Protein AF-0000000078826416 (afdb_homodimer)

Solvent-accessible surface area (backbone atoms only — not comparable to full-atom values): 45376 Å² total; per-residue (Å²): 99,64,45,67,59,82,75,78,82,63,90,60,84,78,54,69,76,57,50,43,6,49,28,15,26,34,30,44,54,58,13,36,46,73,47,30,37,36,33,43,29,44,60,73,56,52,58,42,40,50,48,20,26,50,75,63,65,48,56,74,89,70,60,48,72,44,69,59,45,44,47,83,73,31,71,75,80,41,51,65,62,47,48,53,50,47,51,51,50,46,41,70,70,65,63,34,64,35,29,37,39,34,31,23,41,63,30,53,74,66,59,59,56,56,60,59,50,42,62,69,42,40,85,78,44,83,28,48,66,43,60,40,83,32,27,42,87,63,38,38,23,46,46,13,32,36,53,42,52,48,64,47,52,80,58,37,38,89,51,90,60,61,40,78,58,21,25,26,37,33,35,53,70,77,59,44,46,80,32,45,67,36,33,52,48,50,51,52,52,54,35,48,74,71,65,29,42,75,54,26,47,49,40,55,76,20,43,65,64,35,48,27,52,40,36,24,22,52,29,32,37,56,67,40,41,53,39,45,62,67,43,40,52,47,39,26,72,75,53,66,22,46,70,46,74,73,75,52,59,48,30,23,20,65,64,32,24,44,52,44,42,46,53,50,12,65,75,71,70,41,47,68,63,35,52,50,49,42,50,53,41,50,48,50,50,51,55,46,35,64,72,64,39,67,56,50,44,74,71,33,48,72,36,28,26,30,39,46,33,44,36,44,58,40,50,15,44,51,54,31,40,34,72,74,33,39,27,37,67,47,35,38,37,23,46,40,68,42,66,69,32,51,52,42,43,45,51,50,33,48,76,68,70,48,62,30,35,31,32,58,52,47,39,50,64,52,49,51,47,59,57,66,76,43,92,50,53,32,37,40,17,17,37,65,53,34,52,52,33,49,73,73,66,32,70,34,43,28,63,74,22,50,60,55,85,61,63,70,66,66,75,51,32,53,43,32,55,67,5,33,41,49,52,47,28,53,39,50,36,37,51,46,60,56,63,53,62,90,62,74,66,61,65,76,81,94,100,65,45,67,59,82,75,77,82,61,91,63,87,79,50,70,76,58,53,43,5,50,29,15,28,34,26,40,55,55,12,36,46,74,47,31,37,38,33,42,30,43,62,73,56,53,59,43,38,52,49,18,25,50,74,64,67,48,55,75,89,71,60,49,69,43,69,60,45,44,48,82,70,33,69,80,57,56,48,66,58,49,48,52,50,47,52,52,51,46,41,70,70,64,64,34,64,33,30,37,37,34,31,23,41,65,32,54,72,68,60,60,58,56,60,60,50,42,64,70,43,40,85,78,42,85,28,47,66,43,63,39,82,30,26,43,88,63,37,38,23,46,46,13,33,35,54,41,51,48,64,48,52,82,58,35,40,90,53,89,61,59,41,78,58,21,25,24,38,36,35,62,66,73,58,48,46,81,32,44,66,34,30,50,48,50,51,52,52,52,35,47,75,69,67,30,45,74,56,26,47,48,38,54,76,21,43,65,64,34,49,27,52,40,36,24,19,50,29,32,38,58,68,44,42,53,42,48,62,67,41,41,51,49,40,25,72,74,55,67,22,46,68,46,74,74,76,49,59,50,30,24,19,67,66,33,24,44,51,46,42,48,53,50,12,65,75,72,70,40,48,67,64,35,53,52,51,41,52,53,40,52,50,49,51,50,55,46,36,65,74,65,40,67,58,50,44,76,70,32,49,72,36,28,26,32,40,47,32,46,35,45,59,39,50,17,44,50,54,32,40,34,72,72,34,40,28,37,66,48,33,40,36,23,46,39,68,44,66,69,33,52,52,40,42,45,50,51,32,48,74,68,71,48,63,30,35,31,32,57,52,49,39,50,67,53,48,51,47,61,56,67,76,44,91,50,51,31,37,41,18,18,36,64,52,34,53,52,32,50,74,75,67,32,68,33,43,27,62,72,23,50,60,55,84,62,62,70,68,66,78,52,32,53,43,32,52,66,5,34,40,50,52,47,28,52,39,49,37,36,49,48,60,54,62,52,62,90,63,73,66,62,63,74,80,93

Foldseek 3Di:
DAAADDDDPDPDPLQFPFAFLLLLLLLLVLLEPQEAEEELDAPVCVVSSVVSNVLLVNDPVRHLYHYLNDDPVCLPDHSLVSSLVRVAVSLVVSVGQAYEYEYEQSCVVSPPPQVVSLVVCVVVGRHRYQYFYRYRVQDTSQSSNQRNLQSLLVLAAQDPAADALEEEEEESTDFFFSQCVVQVVVVCVLSVVLVRHYQFYRGHNTYSVSSHHNLNYQAYEYLAPFHDPVSQVVSCVPSVHYYFPLLAAFFFALVSQLVSLCSSCVVRVRNPVSVVVSVVLVCVLVVVCVVPPVCQQVLAAAFEEEEEGALSVQLSVVCRCCPVNVYHDAEYEHLHDDPSSVNNSVVSCVVVVHHHHYYYNDGLVRLLCRLQVDDGQEYEDAVSSVVSCVVNPRQAYQHRTPPHPDDDDDRAACGGSSNNVVSSVSRVVRSCVSPVPPDPPCVVVD/DAAADDDDPDPDDQQFPFAFLLLLLLLLVLLEPQEAEEELDAPVCVVSSVVSNVLLPNDPVRHLYHYLNDDPVCLVPCSLVSSLVRVAVSLVPSVGQAYEYEYEQSCVVSPPDQVVSLVVCVVVGRHRYQYFYRYRVQDGSQSSNQRNLQSLLVLAAQDDAADALEEEEEESRDFFQSQCVVQVVVVCVLSVVLVRHYQFYSGHHTYSVSSHHNLNYQAYEYLAPFHDPVSQVVSCVRSVHYYFPLLAAFFFALVSQLVSLCSSCVVRVRNPVSVVVSVVLVCVLVVVCVVPPVCQLVLAAAFEEEEEGALSVQLSVVCRCCPVNVYHDAEYEHLHDDPSSVNNSVVSCVVVVHHHHYYYNDGLVRLLCRLQVDDGQEYEDAVSSVVSCVVNPRQAYQHRTPPHPDDDDDRAHCGGSSNNVVSSVSRVVRSCVSPVPPDPPCVVVD

InterPro domains:
  IPR000510 Nitrogenase/oxidoreductase, component 1 [PF00148] (20-429)
  IPR049939 Nitrogenase MoFe cofactor biosynthesis protein NifE-like [PTHR42956] (9-443)

Sequence (892 aa):
MYDELKFHNCEHSKDPVLGCALEGVASVIAGIEDVSIVIHSPQGCAATVANAYDLHEIDFTRRKVGCTRLFETDVIMGASEKLKQLIKDADNTFNTKTMFVVGTCAADIIGEDIEGICKSMQSEVKARLIPIVAGGFRGNSYDGQDIALNAIIPLIKKGEKKYKNSVNIISPQANLNPTWWEDLNWVIKTLNSLGINVQAVLPHNTSMEEIKNSASASANILLSHDAGYQFAKKMEKIHHIPLILSDIPLPIGTENTARWLRAIGIYFGVEDKVEQMIKEGEEKVIGLLRKRALMIIPRYRNCRIAISADATIGIGLVRMLFKELEMIPEVIMIKSGREEAKKVLNWELSTLGISPKVAFSVDGYQIKKGLSDFYIDTVIGSAWEKYMAEEIGIKVAFDVLNPTNRDIYVDRAYFGYDGMLNILEIMGNDWERAYRSKEISWAQYEMYDELKFHNCEHSKDPVLGCALEGVASVIAGIEDVSIVIHSPQGCAATVANAYDLHEIDFTRRKVGCTRLFETDVIMGASEKLKQLIKDADNTFNTKTMFVVGTCAADIIGEDIEGICKSMQSEVKARLIPIVAGGFRGNSYDGQDIALNAIIPLIKKGEKKYKNSVNIISPQANLNPTWWEDLNWVIKTLNSLGINVQAVLPHNTSMEEIKNSASASANILLSHDAGYQFAKKMEKIHHIPLILSDIPLPIGTENTARWLRAIGIYFGVEDKVEQMIKEGEEKVIGLLRKRALMIIPRYRNCRIAISADATIGIGLVRMLFKELEMIPEVIMIKSGREEAKKVLNWELSTLGISPKVAFSVDGYQIKKGLSDFYIDTVIGSAWEKYMAEEIGIKVAFDVLNPTNRDIYVDRAYFGYDGMLNILEIMGNDWERAYRSKEISWAQYE

Structure (mmCIF, N/CA/C/O backbone):
data_AF-0000000078826416-model_v1
#
loop_
_entity.id
_entity.type
_entity.pdbx_description
1 polymer VnfN
#
loop_
_atom_site.group_PDB
_atom_site.id
_atom_site.type_symbol
_atom_site.label_atom_id
_atom_site.label_alt_id
_atom_site.label_comp_id
_atom_site.label_asym_id
_atom_site.label_entity_id
_atom_site.label_seq_id
_atom_site.pdbx_PDB_ins_code
_atom_site.Cartn_x
_atom_site.Cartn_y
_atom_site.Cartn_z
_atom_site.occupancy
_atom_site.B_iso_or_equiv
_atom_site.auth_seq_id
_atom_site.auth_comp_id
_atom_site.auth_asym_id
_atom_site.auth_atom_id
_atom_site.pdbx_PDB_model_num
ATOM 1 N N . MET A 1 1 ? 7.105 14.578 33.562 1 49.22 1 MET A N 1
ATOM 2 C CA . MET A 1 1 ? 7.941 15.758 33.344 1 49.22 1 MET A CA 1
ATOM 3 C C . MET A 1 1 ? 9.086 15.453 32.375 1 49.22 1 MET A C 1
ATOM 5 O O . MET A 1 1 ? 9.766 14.43 32.531 1 49.22 1 MET A O 1
ATOM 9 N N . TYR A 1 2 ? 8.945 16 31.125 1 55.78 2 TYR A N 1
ATOM 10 C CA . TYR A 1 2 ? 10.086 15.773 30.25 1 55.78 2 TYR A CA 1
ATOM 11 C C . TYR A 1 2 ? 11.219 16.75 30.547 1 55.78 2 TYR A C 1
ATOM 13 O O . TYR A 1 2 ? 11.023 17.734 31.266 1 55.78 2 TYR A O 1
ATOM 21 N N . ASP A 1 3 ? 12.555 16.203 30.391 1 62.03 3 ASP A N 1
ATOM 22 C CA . ASP A 1 3 ? 13.734 17.047 30.484 1 62.03 3 ASP A CA 1
ATOM 23 C C . ASP A 1 3 ? 13.906 17.891 29.219 1 62.03 3 ASP A C 1
ATOM 25 O O . ASP A 1 3 ? 14.258 17.375 28.172 1 62.03 3 ASP A O 1
ATOM 29 N N . GLU A 1 4 ? 13.5 19.156 29.281 1 61.75 4 GLU A N 1
ATOM 30 C CA . GLU A 1 4 ? 13.578 20.047 28.109 1 61.75 4 GLU A CA 1
ATOM 31 C C . GLU A 1 4 ? 15.023 20.312 27.719 1 61.75 4 GLU A C 1
ATOM 33 O O . GLU A 1 4 ? 15.844 20.672 28.562 1 61.75 4 GLU A O 1
ATOM 38 N N . LEU A 1 5 ? 15.414 20.047 26.484 1 61.19 5 LEU A N 1
ATOM 39 C CA . LEU A 1 5 ? 16.75 20.328 25.969 1 61.19 5 LEU A CA 1
ATOM 40 C C . LEU A 1 5 ? 16.922 21.812 25.703 1 61.19 5 LEU A C 1
ATOM 42 O O . LEU A 1 5 ? 16.062 22.453 25.094 1 61.19 5 LEU A O 1
ATOM 46 N N . LYS A 1 6 ? 17.797 22.562 26.484 1 54.81 6 LYS A N 1
ATOM 47 C CA . LYS A 1 6 ? 18.109 23.969 26.266 1 54.81 6 LYS A CA 1
ATOM 48 C C . LYS A 1 6 ? 19.281 24.125 25.297 1 54.81 6 LYS A C 1
ATOM 50 O O . LYS A 1 6 ? 20.312 23.469 25.438 1 54.81 6 LYS A O 1
ATOM 55 N N . PHE A 1 7 ? 18.953 24.609 24.031 1 50.03 7 PHE A N 1
ATOM 56 C CA . PHE A 1 7 ? 20.031 24.875 23.078 1 50.03 7 PHE A CA 1
ATOM 57 C C . PHE A 1 7 ? 20.578 26.281 23.25 1 50.03 7 PHE A C 1
ATOM 59 O O . PHE A 1 7 ? 19.828 27.219 23.531 1 50.03 7 PHE A O 1
ATOM 66 N N . HIS A 1 8 ? 21.719 26.438 23.766 1 43.25 8 HIS A N 1
ATOM 67 C CA . HIS A 1 8 ? 22.312 27.766 23.859 1 43.25 8 HIS A CA 1
ATOM 68 C C . HIS A 1 8 ? 22.359 28.438 22.484 1 43.25 8 HIS A C 1
ATOM 70 O O . HIS A 1 8 ? 22.609 27.781 21.469 1 43.25 8 HIS A O 1
ATOM 76 N N . ASN A 1 9 ? 21.531 29.516 22.281 1 39.75 9 ASN A N 1
ATOM 77 C CA . ASN A 1 9 ? 21.359 30.328 21.078 1 39.75 9 ASN A CA 1
ATOM 78 C C . ASN A 1 9 ? 22.672 30.484 20.328 1 39.75 9 ASN A C 1
ATOM 80 O O . ASN A 1 9 ? 23.609 31.109 20.828 1 39.75 9 ASN A O 1
ATOM 84 N N . CYS A 1 10 ? 23.219 29.594 19.766 1 38.19 10 CYS A N 1
ATOM 85 C CA . CYS A 1 10 ? 24.359 29.984 18.953 1 38.19 10 CYS A CA 1
ATOM 86 C C . CYS A 1 10 ? 23.938 30.891 17.797 1 38.19 10 CYS A C 1
ATOM 88 O O . CYS A 1 10 ? 22.812 30.781 17.297 1 38.19 10 CYS A O 1
ATOM 90 N N . GLU A 1 11 ? 24.453 32.125 17.672 1 36.16 11 GLU A N 1
ATOM 91 C CA . GLU A 1 11 ? 24.406 33.062 16.562 1 36.16 11 GLU A CA 1
ATOM 92 C C . GLU A 1 11 ? 24.438 32.344 15.211 1 36.16 11 GLU A C 1
ATOM 94 O O . GLU A 1 11 ? 24.594 33 14.172 1 36.16 11 GLU A O 1
ATOM 99 N N . HIS A 1 12 ? 24.562 31.156 15.102 1 36.66 12 HIS A N 1
ATOM 100 C CA . HIS A 1 12 ? 24.719 30.562 13.781 1 36.66 12 HIS A CA 1
ATOM 101 C C . HIS A 1 12 ? 23.375 30.5 13.039 1 36.66 12 HIS A C 1
ATOM 103 O O . HIS A 1 12 ? 22.312 30.578 13.664 1 36.66 12 HIS A O 1
ATOM 109 N N . SER A 1 13 ? 23.422 30.391 11.586 1 38.88 13 SER A N 1
ATOM 110 C CA . SER A 1 13 ? 22.375 30.438 10.57 1 38.88 13 SER A CA 1
ATOM 111 C C . SER A 1 13 ? 21.219 29.5 10.922 1 38.88 13 SER A C 1
ATOM 113 O O . SER A 1 13 ? 21.438 28.344 11.258 1 38.88 13 SER A O 1
ATOM 115 N N . LYS A 1 14 ? 20.203 30.047 11.492 1 44.31 14 LYS A N 1
ATOM 116 C CA . LYS A 1 14 ? 18.922 29.391 11.695 1 44.31 14 LYS A CA 1
ATOM 117 C C . LYS A 1 14 ? 18.422 28.766 10.398 1 44.31 14 LYS A C 1
ATOM 119 O O . LYS A 1 14 ? 18 29.484 9.484 1 44.31 14 LYS A O 1
ATOM 124 N N . ASP A 1 15 ? 19.172 27.672 9.891 1 43.09 15 ASP A N 1
ATOM 125 C CA . ASP A 1 15 ? 18.594 27.031 8.719 1 43.09 15 ASP A CA 1
ATOM 126 C C . ASP A 1 15 ? 17.172 26.531 8.992 1 43.09 15 ASP A C 1
ATOM 128 O O . ASP A 1 15 ? 16.969 25.688 9.859 1 43.09 15 ASP A O 1
ATOM 132 N N . PRO A 1 16 ? 16.156 27.234 8.578 1 50.19 16 PRO A N 1
ATOM 133 C CA . PRO A 1 16 ? 14.758 26.938 8.906 1 50.19 16 PRO A CA 1
ATOM 134 C C . PRO A 1 16 ? 14.312 25.562 8.398 1 50.19 16 PRO A C 1
ATOM 136 O O . PRO A 1 16 ? 14.57 25.219 7.242 1 50.19 16 PRO A O 1
ATOM 139 N N . VAL A 1 17 ? 14.109 24.562 9.352 1 56.44 17 VAL A N 1
ATOM 140 C CA . VAL A 1 17 ? 13.5 23.281 9.039 1 56.44 17 VAL A CA 1
ATOM 141 C C . VAL A 1 17 ? 12.047 23.469 8.641 1 56.44 17 VAL A C 1
ATOM 143 O O . VAL A 1 17 ? 11.461 22.641 7.949 1 56.44 17 VAL A O 1
ATOM 146 N N . LEU A 1 18 ? 11.57 24.719 9.008 1 61.72 18 LEU A N 1
ATOM 147 C CA . LEU A 1 18 ? 10.18 24.984 8.68 1 61.72 18 LEU A CA 1
ATOM 148 C C . LEU A 1 18 ? 10.062 26.062 7.605 1 61.72 18 LEU A C 1
ATOM 150 O O . LEU A 1 18 ? 10.891 26.969 7.547 1 61.72 18 LEU A O 1
ATOM 154 N N . GLY A 1 19 ? 9.117 25.859 6.789 1 68.12 19 GLY A N 1
ATOM 155 C CA . GLY A 1 19 ? 8.828 26.859 5.777 1 68.12 19 GLY A CA 1
ATOM 156 C C . GLY A 1 19 ? 8.305 28.156 6.363 1 68.12 19 GLY A C 1
ATOM 157 O O . GLY A 1 19 ? 7.996 28.234 7.555 1 68.12 19 GLY A O 1
ATOM 158 N N . CYS A 1 20 ? 8.203 29.203 5.578 1 73.31 20 CYS A N 1
ATOM 159 C CA . CYS A 1 20 ? 7.77 30.516 6.012 1 73.31 20 CYS A CA 1
ATOM 160 C C . CYS A 1 20 ? 6.25 30.609 6.082 1 73.31 20 CYS A C 1
ATOM 162 O O . CYS A 1 20 ? 5.555 29.656 5.715 1 73.31 20 CYS A O 1
ATOM 164 N N . ALA A 1 21 ? 5.793 31.609 6.578 1 79.38 21 ALA A N 1
ATOM 165 C CA . ALA A 1 21 ? 4.359 31.812 6.773 1 79.38 21 ALA A CA 1
ATOM 166 C C . ALA A 1 21 ? 3.617 31.781 5.441 1 79.38 21 ALA A C 1
ATOM 168 O O . ALA A 1 21 ? 2.482 31.297 5.367 1 79.38 21 ALA A O 1
ATOM 169 N N . LEU A 1 22 ? 4.238 32.25 4.422 1 79.19 22 LEU A N 1
ATOM 170 C CA . LEU A 1 22 ? 3.623 32.25 3.1 1 79.19 22 LEU A CA 1
ATOM 171 C C . LEU A 1 22 ? 3.32 30.828 2.646 1 79.19 22 LEU A C 1
ATOM 173 O O . LEU A 1 22 ? 2.277 30.578 2.041 1 79.19 22 LEU A O 1
ATOM 177 N N . GLU A 1 23 ? 4.242 29.938 2.918 1 78.69 23 GLU A N 1
ATOM 178 C CA . GLU A 1 23 ? 4.035 28.547 2.555 1 78.69 23 GLU A CA 1
ATOM 179 C C . GLU A 1 23 ? 2.803 27.969 3.25 1 78.69 23 GLU A C 1
ATOM 181 O O . GLU A 1 23 ? 2.029 27.219 2.645 1 78.69 23 GLU A O 1
ATOM 186 N N . GLY A 1 24 ? 2.701 28.281 4.48 1 84.31 24 GLY A N 1
ATOM 187 C CA . GLY A 1 24 ? 1.538 27.844 5.234 1 84.31 24 GLY A CA 1
ATOM 188 C C . GLY A 1 24 ? 0.231 28.375 4.684 1 84.31 24 GLY A C 1
ATOM 189 O O . GLY A 1 24 ? -0.741 27.641 4.543 1 84.31 24 GLY A O 1
ATOM 190 N N . VAL A 1 25 ? 0.27 29.625 4.316 1 86.38 25 VAL A N 1
ATOM 191 C CA . VAL A 1 25 ? -0.916 30.266 3.762 1 86.38 25 VAL A CA 1
ATOM 192 C C . VAL A 1 25 ? -1.276 29.625 2.426 1 86.38 25 VAL A C 1
ATOM 194 O O . VAL A 1 25 ? -2.434 29.266 2.193 1 86.38 25 VAL A O 1
ATOM 197 N N . ALA A 1 26 ? -0.294 29.5 1.645 1 82.06 26 ALA A N 1
ATOM 198 C CA . ALA A 1 26 ? -0.501 28.938 0.316 1 82.06 26 ALA A CA 1
ATOM 199 C C . ALA A 1 26 ? -1.021 27.5 0.409 1 82.06 26 ALA A C 1
ATOM 201 O O . ALA A 1 26 ? -1.833 27.078 -0.415 1 82.06 26 ALA A O 1
ATOM 202 N N . SER A 1 27 ? -0.542 26.766 1.403 1 83.44 27 SER A N 1
ATOM 203 C CA . SER A 1 27 ? -0.961 25.375 1.56 1 83.44 27 SER A CA 1
ATOM 204 C C . SER A 1 27 ? -2.447 25.281 1.885 1 83.44 27 SER A C 1
ATOM 206 O O . SER A 1 27 ? -3.139 24.391 1.403 1 83.44 27 SER A O 1
ATOM 208 N N . VAL A 1 28 ? -2.908 26.156 2.672 1 87.75 28 VAL A N 1
ATOM 209 C CA . VAL A 1 28 ? -4.316 26.172 3.047 1 87.75 28 VAL A CA 1
ATOM 210 C C . VAL A 1 28 ? -5.168 26.562 1.846 1 87.75 28 VAL A C 1
ATOM 212 O O . VAL A 1 28 ? -6.172 25.922 1.541 1 87.75 28 VAL A O 1
ATOM 215 N N . ILE A 1 29 ? -4.762 27.562 1.146 1 86.31 29 ILE A N 1
ATOM 216 C CA . ILE A 1 29 ? -5.523 28.078 0.015 1 86.31 29 ILE A CA 1
ATOM 217 C C . ILE A 1 29 ? -5.559 27.047 -1.103 1 86.31 29 ILE A C 1
ATOM 219 O O . ILE A 1 29 ? -6.57 26.906 -1.793 1 86.31 29 ILE A O 1
ATOM 223 N N . ALA A 1 30 ? -4.453 26.359 -1.228 1 81.88 30 ALA A N 1
ATOM 224 C CA . ALA A 1 30 ? -4.355 25.328 -2.256 1 81.88 30 ALA A CA 1
ATOM 225 C C . ALA A 1 30 ? -5.402 24.234 -2.037 1 81.88 30 ALA A C 1
ATOM 227 O O . ALA A 1 30 ? -5.789 23.547 -2.979 1 81.88 30 ALA A O 1
ATOM 228 N N . GLY A 1 31 ? -5.848 24.109 -0.838 1 86 31 GLY A N 1
ATOM 229 C CA . GLY A 1 31 ? -6.824 23.078 -0.522 1 86 31 GLY A CA 1
ATOM 230 C C . GLY A 1 31 ? -8.25 23.5 -0.833 1 86 31 GLY A C 1
ATOM 231 O O . GLY A 1 31 ? -9.172 22.688 -0.754 1 86 31 GLY A O 1
ATOM 232 N N . ILE A 1 32 ? -8.406 24.703 -1.269 1 87.94 32 ILE A N 1
ATOM 233 C CA . ILE A 1 32 ? -9.734 25.219 -1.571 1 87.94 32 ILE A CA 1
ATOM 234 C C . ILE A 1 32 ? -9.961 25.219 -3.082 1 87.94 32 ILE A C 1
ATOM 236 O O . ILE A 1 32 ? -9.117 25.719 -3.838 1 87.94 32 ILE A O 1
ATOM 240 N N . GLU A 1 33 ? -11.109 24.656 -3.447 1 85.25 33 GLU A N 1
ATOM 241 C CA . GLU A 1 33 ? -11.398 24.531 -4.871 1 85.25 33 GLU A CA 1
ATOM 242 C C . GLU A 1 33 ? -11.844 25.859 -5.465 1 85.25 33 GLU A C 1
ATOM 244 O O . GLU A 1 33 ? -12.508 26.656 -4.793 1 85.25 33 GLU A O 1
ATOM 249 N N . ASP A 1 34 ? -11.43 26.078 -6.691 1 83.06 34 ASP A N 1
ATOM 250 C CA . ASP A 1 34 ? -11.938 27.125 -7.566 1 83.06 34 ASP A CA 1
ATOM 251 C C . ASP A 1 34 ? -11.664 28.5 -6.98 1 83.06 34 ASP A C 1
ATOM 253 O O . ASP A 1 34 ? -12.555 29.359 -6.922 1 83.06 34 ASP A O 1
ATOM 257 N N . VAL A 1 35 ? -10.516 28.672 -6.434 1 87.62 35 VAL A N 1
ATOM 258 C CA . VAL A 1 35 ? -10.086 29.984 -5.953 1 87.62 35 VAL A CA 1
ATOM 259 C C . VAL A 1 35 ? -8.766 30.375 -6.621 1 87.62 35 VAL A C 1
ATOM 261 O O . VAL A 1 35 ? -8.07 29.516 -7.188 1 87.62 35 VAL A O 1
ATOM 264 N N . SER A 1 36 ? -8.547 31.609 -6.676 1 87.94 36 SER A N 1
ATOM 265 C CA . SER A 1 36 ? -7.273 32.094 -7.184 1 87.94 36 SER A CA 1
ATOM 266 C C . SER A 1 36 ? -6.48 32.812 -6.094 1 87.94 36 SER A C 1
ATOM 268 O O . SER A 1 36 ? -7.051 33.25 -5.094 1 87.94 36 SER A O 1
ATOM 270 N N . ILE A 1 37 ? -5.199 32.781 -6.27 1 85.75 37 ILE A N 1
ATOM 271 C CA . ILE A 1 37 ? -4.32 33.406 -5.289 1 85.75 37 ILE A CA 1
ATOM 272 C C . ILE A 1 37 ? -3.418 34.438 -5.984 1 85.75 37 ILE A C 1
ATOM 274 O O . ILE A 1 37 ? -2.85 34.156 -7.039 1 85.75 37 ILE A O 1
ATOM 278 N N . VAL A 1 38 ? -3.404 35.656 -5.508 1 86.06 38 VAL A N 1
ATOM 279 C CA . VAL A 1 38 ? -2.467 36.688 -5.926 1 86.06 38 VAL A CA 1
ATOM 280 C C . VAL A 1 38 ? -1.494 37 -4.789 1 86.06 38 VAL A C 1
ATOM 282 O O . VAL A 1 38 ? -1.912 37.312 -3.674 1 86.06 38 VAL A O 1
ATOM 285 N N . ILE A 1 39 ? -0.265 36.875 -5.094 1 82.5 39 ILE A N 1
ATOM 286 C CA . ILE A 1 39 ? 0.759 37.062 -4.07 1 82.5 39 ILE A CA 1
ATOM 287 C C . ILE A 1 39 ? 1.559 38.344 -4.359 1 82.5 39 ILE A C 1
ATOM 289 O O . ILE A 1 39 ? 2.115 38.5 -5.449 1 82.5 39 ILE A O 1
ATOM 293 N N . HIS A 1 40 ? 1.517 39.125 -3.389 1 82 40 HIS A N 1
ATOM 294 C CA . HIS A 1 40 ? 2.318 40.344 -3.48 1 82 40 HIS A CA 1
ATOM 295 C C . HIS A 1 40 ? 3.723 40.094 -2.928 1 82 40 HIS A C 1
ATOM 297 O O . HIS A 1 40 ? 3.957 40.281 -1.73 1 82 40 HIS A O 1
ATOM 303 N N . SER A 1 41 ? 4.676 39.594 -3.779 1 71.5 41 SER A N 1
ATOM 304 C CA . SER A 1 41 ? 5.996 39.188 -3.311 1 71.5 41 SER A CA 1
ATOM 305 C C . SER A 1 41 ? 7.059 39.406 -4.379 1 71.5 41 SER A C 1
ATOM 307 O O . SER A 1 41 ? 6.73 39.594 -5.555 1 71.5 41 SER A O 1
ATOM 309 N N . PRO A 1 42 ? 8.305 39.312 -3.822 1 62.22 42 PRO A N 1
ATOM 310 C CA . PRO A 1 42 ? 9.383 39.219 -4.816 1 62.22 42 PRO A CA 1
ATOM 311 C C . PRO A 1 42 ? 9.391 37.906 -5.566 1 62.22 42 PRO A C 1
ATOM 313 O O . PRO A 1 42 ? 8.625 37 -5.223 1 62.22 42 PRO A O 1
ATOM 316 N N . GLN A 1 43 ? 10.078 37.656 -6.566 1 52 43 GLN A N 1
ATOM 317 C CA . GLN A 1 43 ? 10.125 36.5 -7.461 1 52 43 GLN A CA 1
ATOM 318 C C . GLN A 1 43 ? 10.375 35.219 -6.684 1 52 43 GLN A C 1
ATOM 320 O O . GLN A 1 43 ? 9.828 34.156 -7.012 1 52 43 GLN A O 1
ATOM 325 N N . GLY A 1 44 ? 11.117 35.188 -5.629 1 52.16 44 GLY A N 1
ATOM 326 C CA . GLY A 1 44 ? 11.531 34 -4.891 1 52.16 44 GLY A CA 1
ATOM 327 C C . GLY A 1 44 ? 10.375 33.344 -4.176 1 52.16 44 GLY A C 1
ATOM 328 O O . GLY A 1 44 ? 10.383 32.125 -4 1 52.16 44 GLY A O 1
ATOM 329 N N . CYS A 1 45 ? 9.422 34.031 -3.816 1 62 45 CYS A N 1
ATOM 330 C CA . CYS A 1 45 ? 8.336 33.5 -3.014 1 62 45 CYS A CA 1
ATOM 331 C C . CYS A 1 45 ? 7.426 32.594 -3.855 1 62 45 CYS A C 1
ATOM 333 O O . CYS A 1 45 ? 6.656 31.812 -3.316 1 62 45 CYS A O 1
ATOM 335 N N . ALA A 1 46 ? 7.57 32.656 -5.086 1 56.94 46 ALA A N 1
ATOM 336 C CA . ALA A 1 46 ? 6.762 31.859 -6 1 56.94 46 ALA A CA 1
ATOM 337 C C . ALA A 1 46 ? 7.051 30.375 -5.82 1 56.94 46 ALA A C 1
ATOM 339 O O . ALA A 1 46 ? 6.141 29.547 -5.898 1 56.94 46 ALA A O 1
ATOM 340 N N . ALA A 1 47 ? 8.25 30.094 -5.562 1 55.72 47 ALA A N 1
ATOM 341 C CA . ALA A 1 47 ? 8.641 28.688 -5.383 1 55.72 47 ALA A CA 1
ATOM 342 C C . ALA A 1 47 ? 7.984 28.094 -4.137 1 55.72 47 ALA A C 1
ATOM 344 O O . ALA A 1 47 ? 7.574 26.938 -4.141 1 55.72 47 ALA A O 1
ATOM 345 N N . THR A 1 48 ? 7.832 28.906 -3.203 1 60.75 48 THR A N 1
ATOM 346 C CA . THR A 1 48 ? 7.203 28.5 -1.954 1 60.75 48 THR A CA 1
ATOM 347 C C . THR A 1 48 ? 5.738 28.125 -2.182 1 60.75 48 THR A C 1
ATOM 349 O O . THR A 1 48 ? 5.258 27.125 -1.663 1 60.75 48 THR A O 1
ATOM 352 N N . VAL A 1 49 ? 5.176 28.891 -2.996 1 63.47 49 VAL A N 1
ATOM 353 C CA . VAL A 1 49 ? 3.766 28.656 -3.293 1 63.47 49 VAL A CA 1
ATOM 354 C C . VAL A 1 49 ? 3.611 27.375 -4.125 1 63.47 49 VAL A C 1
ATOM 356 O O . VAL A 1 49 ? 2.713 26.578 -3.873 1 63.47 49 VAL A O 1
ATOM 359 N N . ALA A 1 50 ? 4.551 27.25 -4.969 1 59.53 50 ALA A N 1
ATOM 360 C CA . ALA A 1 50 ? 4.523 26.047 -5.801 1 59.53 50 ALA A CA 1
ATOM 361 C C . ALA A 1 50 ? 4.652 24.781 -4.953 1 59.53 50 ALA A C 1
ATOM 363 O O . ALA A 1 50 ? 3.941 23.812 -5.172 1 59.53 50 ALA A O 1
ATOM 364 N N . ASN A 1 51 ? 5.426 24.906 -4.016 1 62.06 51 ASN A N 1
ATOM 365 C CA . ASN A 1 51 ? 5.633 23.781 -3.123 1 62.06 51 ASN A CA 1
ATOM 366 C C . ASN A 1 51 ? 4.367 23.453 -2.33 1 62.06 51 ASN A C 1
ATOM 368 O O . ASN A 1 51 ? 4.051 22.281 -2.119 1 62.06 51 ASN A O 1
ATOM 372 N N . ALA A 1 52 ? 3.775 24.469 -1.954 1 62.78 52 ALA A N 1
ATOM 373 C CA . ALA A 1 52 ? 2.533 24.281 -1.207 1 62.78 52 ALA A CA 1
ATOM 374 C C . ALA A 1 52 ? 1.488 23.562 -2.049 1 62.78 52 ALA A C 1
ATOM 376 O O . ALA A 1 52 ? 0.784 22.672 -1.551 1 62.78 52 ALA A O 1
ATOM 377 N N . TYR A 1 53 ? 1.518 23.922 -3.252 1 60.41 53 TYR A N 1
ATOM 378 C CA . TYR A 1 53 ? 0.556 23.281 -4.152 1 60.41 53 TYR A CA 1
ATOM 379 C C . TYR A 1 53 ? 0.941 21.844 -4.441 1 60.41 53 TYR A C 1
ATOM 381 O O . TYR A 1 53 ? 0.073 20.984 -4.59 1 60.41 53 TYR A O 1
ATOM 389 N N . ASP A 1 54 ? 2.217 21.656 -4.371 1 60.84 54 ASP A N 1
ATOM 390 C CA . ASP A 1 54 ? 2.703 20.297 -4.57 1 60.84 54 ASP A CA 1
ATOM 391 C C . ASP A 1 54 ? 2.316 19.391 -3.398 1 60.84 54 ASP A C 1
ATOM 393 O O . ASP A 1 54 ? 1.958 18.234 -3.594 1 60.84 54 ASP A O 1
ATOM 397 N N . LEU A 1 55 ? 2.34 20.047 -2.299 1 60.31 55 LEU A N 1
ATOM 398 C CA . LEU A 1 55 ? 1.981 19.312 -1.09 1 60.31 55 LEU A CA 1
ATOM 399 C C . LEU A 1 55 ? 0.518 18.875 -1.124 1 60.31 55 LEU A C 1
ATOM 401 O O . LEU A 1 55 ? 0.133 17.906 -0.469 1 60.31 55 LEU A O 1
ATOM 405 N N . HIS A 1 56 ? -0.174 19.625 -1.933 1 55.59 56 HIS A N 1
ATOM 406 C CA . HIS A 1 56 ? -1.585 19.281 -2.07 1 55.59 56 HIS A CA 1
ATOM 407 C C . HIS A 1 56 ? -1.836 18.484 -3.348 1 55.59 56 HIS A C 1
ATOM 409 O O . HIS A 1 56 ? -2.988 18.25 -3.713 1 55.59 56 HIS A O 1
ATOM 415 N N . GLU A 1 57 ? -0.699 18.156 -3.924 1 54.09 57 GLU A N 1
ATOM 416 C CA . GLU A 1 57 ? -0.708 17.359 -5.152 1 54.09 57 GLU A CA 1
ATOM 417 C C . GLU A 1 57 ? -1.594 18.016 -6.215 1 54.09 57 GLU A C 1
ATOM 419 O O . GLU A 1 57 ? -2.379 17.328 -6.875 1 54.09 57 GLU A O 1
ATOM 424 N N . ILE A 1 58 ? -1.644 19.266 -6.16 1 47.91 58 ILE A N 1
ATOM 425 C CA . ILE A 1 58 ? -2.395 19.984 -7.184 1 47.91 58 ILE A CA 1
ATOM 426 C C . ILE A 1 58 ? -1.576 20.062 -8.469 1 47.91 58 ILE A C 1
ATOM 428 O O . ILE A 1 58 ? -0.409 20.453 -8.453 1 47.91 58 ILE A O 1
ATOM 432 N N . ASP A 1 59 ? -2.203 19.516 -9.461 1 52 59 ASP A N 1
ATOM 433 C CA . ASP A 1 59 ? -1.594 19.562 -10.781 1 52 59 ASP A CA 1
ATOM 434 C C . ASP A 1 59 ? -1.228 21 -11.164 1 52 59 ASP A C 1
ATOM 436 O O . ASP A 1 59 ? -2.002 21.922 -10.93 1 52 59 ASP A O 1
ATOM 440 N N . PHE A 1 60 ? -0.044 21.141 -11.641 1 47.41 60 PHE A N 1
ATOM 441 C CA . PHE A 1 60 ? 0.473 22.469 -11.977 1 47.41 60 PHE A CA 1
ATOM 442 C C . PHE A 1 60 ? -0.459 23.172 -12.953 1 47.41 60 PHE A C 1
ATOM 444 O O . PHE A 1 60 ? -0.528 24.406 -12.969 1 47.41 60 PHE A O 1
ATOM 451 N N . THR A 1 61 ? -1.186 22.422 -13.727 1 47.53 61 THR A N 1
ATOM 452 C CA . THR A 1 61 ? -2.072 23.016 -14.727 1 47.53 61 THR A CA 1
ATOM 453 C C . THR A 1 61 ? -3.303 23.625 -14.062 1 47.53 61 THR A C 1
ATOM 455 O O . THR A 1 61 ? -4.008 24.438 -14.672 1 47.53 61 THR A O 1
ATOM 458 N N . ARG A 1 62 ? -3.422 23.375 -12.844 1 50.88 62 ARG A N 1
ATOM 459 C CA . ARG A 1 62 ? -4.629 23.844 -12.172 1 50.88 62 ARG A CA 1
ATOM 460 C C . ARG A 1 62 ? -4.309 24.938 -11.172 1 50.88 62 ARG A C 1
ATOM 462 O O . ARG A 1 62 ? -5.195 25.422 -10.453 1 50.88 62 ARG A O 1
ATOM 469 N N . ARG A 1 63 ? -3.045 25.281 -11.203 1 52.31 63 ARG A N 1
ATOM 470 C CA . ARG A 1 63 ? -2.631 26.312 -10.258 1 52.31 63 ARG A CA 1
ATOM 471 C C . ARG A 1 63 ? -3.031 27.688 -10.742 1 52.31 63 ARG A C 1
ATOM 473 O O . ARG A 1 63 ? -2.635 28.109 -11.836 1 52.31 63 ARG A O 1
ATOM 480 N N . LYS A 1 64 ? -3.914 28.391 -10.039 1 61.44 64 LYS A N 1
ATOM 481 C CA . LYS A 1 64 ? -4.328 29.75 -10.344 1 61.44 64 LYS A CA 1
ATOM 482 C C . LYS A 1 64 ? -3.627 30.75 -9.438 1 61.44 64 LYS A C 1
ATOM 484 O O . LYS A 1 64 ? -4.254 31.328 -8.547 1 61.44 64 LYS A O 1
ATOM 489 N N . VAL A 1 65 ? -2.312 30.703 -9.68 1 58.06 65 VAL A N 1
ATOM 490 C CA . VAL A 1 65 ? -1.477 31.516 -8.805 1 58.06 65 VAL A CA 1
ATOM 491 C C . VAL A 1 65 ? -0.904 32.688 -9.578 1 58.06 65 VAL A C 1
ATOM 493 O O . VAL A 1 65 ? -0.364 32.531 -10.672 1 58.06 65 VAL A O 1
ATOM 496 N N . GLY A 1 66 ? -1.186 33.875 -9.188 1 57.59 66 GLY A N 1
ATOM 497 C CA . GLY A 1 66 ? -0.53 35.094 -9.703 1 57.59 66 GLY A CA 1
ATOM 498 C C . GLY A 1 66 ? 0.457 35.688 -8.719 1 57.59 66 GLY A C 1
ATOM 499 O O . GLY A 1 66 ? 0.202 35.719 -7.516 1 57.59 66 GLY A O 1
ATOM 500 N N . CYS A 1 67 ? 1.675 36 -9.203 1 54.69 67 CYS A N 1
ATOM 501 C CA . CYS A 1 67 ? 2.684 36.656 -8.359 1 54.69 67 CYS A CA 1
ATOM 502 C C . CYS A 1 67 ? 3.127 37.969 -8.938 1 54.69 67 CYS A C 1
ATOM 504 O O . CYS A 1 67 ? 3.33 38.094 -10.148 1 54.69 67 CYS A O 1
ATOM 506 N N . THR A 1 68 ? 3.232 39.031 -8.07 1 52.06 68 THR A N 1
ATOM 507 C CA . THR A 1 68 ? 3.613 40.344 -8.539 1 52.06 68 THR A CA 1
ATOM 508 C C . THR A 1 68 ? 5.098 40.406 -8.898 1 52.06 68 THR A C 1
ATOM 510 O O . THR A 1 68 ? 5.547 41.312 -9.586 1 52.06 68 THR A O 1
ATOM 513 N N . ARG A 1 69 ? 5.84 39.406 -8.578 1 43.56 69 ARG A N 1
ATOM 514 C CA . ARG A 1 69 ? 7.273 39.375 -8.852 1 43.56 69 ARG A CA 1
ATOM 515 C C . ARG A 1 69 ? 7.914 40.75 -8.625 1 43.56 69 ARG A C 1
ATOM 517 O O . ARG A 1 69 ? 8.453 41.344 -9.555 1 43.56 69 ARG A O 1
ATOM 524 N N . LEU A 1 70 ? 7.809 41.156 -7.457 1 40.84 70 LEU A N 1
ATOM 525 C CA . LEU A 1 70 ? 8.305 42.5 -7.105 1 40.84 70 LEU A CA 1
ATOM 526 C C . LEU A 1 70 ? 9.82 42.562 -7.258 1 40.84 70 LEU A C 1
ATOM 528 O O . LEU A 1 70 ? 10.531 41.656 -6.859 1 40.84 70 LEU A O 1
ATOM 532 N N . PHE A 1 71 ? 10.289 43.406 -8.156 1 40.06 71 PHE A N 1
ATOM 533 C CA . PHE A 1 71 ? 11.703 43.75 -8.258 1 40.06 71 PHE A CA 1
ATOM 534 C C . PHE A 1 71 ? 12.055 44.906 -7.348 1 40.06 71 PHE A C 1
ATOM 536 O O . PHE A 1 71 ? 11.172 45.625 -6.867 1 40.06 71 PHE A O 1
ATOM 543 N N . GLU A 1 72 ? 13.391 44.969 -6.984 1 41.53 72 GLU A N 1
ATOM 544 C CA . GLU A 1 72 ? 13.93 46.031 -6.117 1 41.53 72 GLU A CA 1
ATOM 545 C C . GLU A 1 72 ? 13.312 47.375 -6.434 1 41.53 72 GLU A C 1
ATOM 547 O O . GLU A 1 72 ? 13 48.156 -5.523 1 41.53 72 GLU A O 1
ATOM 552 N N . THR A 1 73 ? 13.219 47.719 -7.586 1 40.12 73 THR A N 1
ATOM 553 C CA . THR A 1 73 ? 12.75 49.062 -7.98 1 40.12 73 THR A CA 1
ATOM 554 C C . THR A 1 73 ? 11.258 49.219 -7.691 1 40.12 73 THR A C 1
ATOM 556 O O . THR A 1 73 ? 10.773 50.312 -7.477 1 40.12 73 THR A O 1
ATOM 559 N N . ASP A 1 74 ? 10.531 48.219 -7.633 1 43.53 74 ASP A N 1
ATOM 560 C CA . ASP A 1 74 ? 9.094 48.25 -7.395 1 43.53 74 ASP A CA 1
ATOM 561 C C . ASP A 1 74 ? 8.789 48.531 -5.922 1 43.53 74 ASP A C 1
ATOM 563 O O . ASP A 1 74 ? 7.742 49.094 -5.594 1 43.53 74 ASP A O 1
ATOM 567 N N . VAL A 1 75 ? 9.648 48.188 -4.992 1 47.06 75 VAL A N 1
ATOM 568 C CA . VAL A 1 75 ? 9.523 48.375 -3.549 1 47.06 75 VAL A CA 1
ATOM 569 C C . VAL A 1 75 ? 9.422 49.844 -3.223 1 47.06 75 VAL A C 1
ATOM 571 O O . VAL A 1 75 ? 8.781 50.219 -2.242 1 47.06 75 VAL A O 1
ATOM 574 N N . ILE A 1 76 ? 9.883 50.875 -4.035 1 45.38 76 ILE A N 1
ATOM 575 C CA . ILE A 1 76 ? 9.914 52.312 -3.76 1 45.38 76 ILE A CA 1
ATOM 576 C C . ILE A 1 76 ? 8.633 52.969 -4.27 1 45.38 76 ILE A C 1
ATOM 578 O O . ILE A 1 76 ? 8.07 53.844 -3.609 1 45.38 76 ILE A O 1
ATOM 582 N N . MET A 1 77 ? 8.086 52.906 -5.379 1 46.78 77 MET A N 1
ATOM 583 C CA . MET A 1 77 ? 7.066 53.844 -5.855 1 46.78 77 MET A CA 1
ATOM 584 C C . MET A 1 77 ? 5.887 53.094 -6.461 1 46.78 77 MET A C 1
ATOM 586 O O . MET A 1 77 ? 4.77 53.594 -6.5 1 46.78 77 MET A O 1
ATOM 590 N N . GLY A 1 78 ? 5.887 51.781 -6.469 1 58.56 78 GLY A N 1
ATOM 591 C CA . GLY A 1 78 ? 4.941 51.281 -7.453 1 58.56 78 GLY A CA 1
ATOM 592 C C . GLY A 1 78 ? 4.406 49.906 -7.121 1 58.56 78 GLY A C 1
ATOM 593 O O . GLY A 1 78 ? 3.781 49.25 -7.961 1 58.56 78 GLY A O 1
ATOM 594 N N . ALA A 1 79 ? 4.398 49.781 -5.914 1 74.38 79 ALA A N 1
ATOM 595 C CA . ALA A 1 79 ? 4.035 48.406 -5.582 1 74.38 79 ALA A CA 1
ATOM 596 C C . ALA A 1 79 ? 2.52 48.219 -5.535 1 74.38 79 ALA A C 1
ATOM 598 O O . ALA A 1 79 ? 1.988 47.219 -5.996 1 74.38 79 ALA A O 1
ATOM 599 N N . SER A 1 80 ? 1.877 49.344 -5.172 1 84.19 80 SER A N 1
ATOM 600 C CA . SER A 1 80 ? 0.425 49.281 -5.051 1 84.19 80 SER A CA 1
ATOM 601 C C . SER A 1 80 ? -0.242 49.188 -6.418 1 84.19 80 SER A C 1
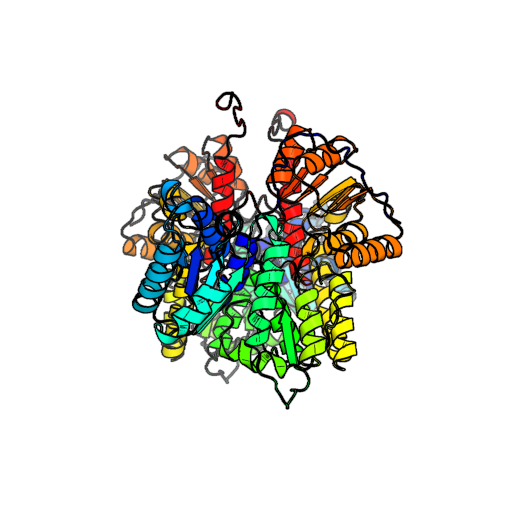ATOM 603 O O . SER A 1 80 ? -1.172 48.375 -6.598 1 84.19 80 SER A O 1
ATOM 605 N N . GLU A 1 81 ? 0.261 49.938 -7.285 1 85.56 81 GLU A N 1
ATOM 606 C CA . GLU A 1 81 ? -0.325 49.938 -8.625 1 85.56 81 GLU A CA 1
ATOM 607 C C . GLU A 1 81 ? -0.089 48.625 -9.32 1 85.56 81 GLU A C 1
ATOM 609 O O . GLU A 1 81 ? -0.942 48.125 -10.078 1 85.56 81 GLU A O 1
ATOM 614 N N . LYS A 1 82 ? 0.97 48.094 -9.047 1 83.44 82 LYS A N 1
ATOM 615 C CA . LYS A 1 82 ? 1.282 46.781 -9.625 1 83.44 82 LYS A CA 1
ATOM 616 C C . LYS A 1 82 ? 0.347 45.719 -9.086 1 83.44 82 LYS A C 1
ATOM 618 O O . LYS A 1 82 ? -0.08 44.812 -9.828 1 83.44 82 LYS A O 1
ATOM 623 N N . LEU A 1 83 ? 0.099 45.781 -7.824 1 87.75 83 LEU A N 1
ATOM 624 C CA . LEU A 1 83 ? -0.808 44.812 -7.207 1 87.75 83 LEU A CA 1
ATOM 625 C C . LEU A 1 83 ? -2.217 44.969 -7.773 1 87.75 83 LEU A C 1
ATOM 627 O O . LEU A 1 83 ? -2.873 43.969 -8.078 1 87.75 83 LEU A O 1
ATOM 631 N N . LYS A 1 84 ? -2.611 46.219 -7.906 1 91.31 84 LYS A N 1
ATOM 632 C CA . LYS A 1 84 ? -3.945 46.469 -8.445 1 91.31 84 LYS A CA 1
ATOM 633 C C . LYS A 1 84 ? -4.086 45.906 -9.859 1 91.31 84 LYS A C 1
ATOM 635 O O . LYS A 1 84 ? -5.094 45.281 -10.18 1 91.31 84 LYS A O 1
ATOM 640 N N . GLN A 1 85 ? -3.125 46.156 -10.609 1 89.06 85 GLN A N 1
ATOM 641 C CA . GLN A 1 85 ? -3.146 45.656 -11.984 1 89.06 85 GLN A CA 1
ATOM 642 C C . GLN A 1 85 ? -3.141 44.125 -12.008 1 89.06 85 GLN A C 1
ATOM 644 O O . GLN A 1 85 ? -3.844 43.5 -12.82 1 89.06 85 GLN A O 1
ATOM 649 N N . LEU A 1 86 ? -2.352 43.562 -11.164 1 86.56 86 LEU A N 1
ATOM 650 C CA . LEU A 1 86 ? -2.275 42.125 -11.102 1 86.56 86 LEU A CA 1
ATOM 651 C C . LEU A 1 86 ? -3.621 41.531 -10.703 1 86.56 86 LEU A C 1
ATOM 653 O O . LEU A 1 86 ? -4.016 40.469 -11.227 1 86.56 86 LEU A O 1
ATOM 657 N N . ILE A 1 87 ? -4.238 42.094 -9.789 1 91.12 87 ILE A N 1
ATOM 658 C CA . ILE A 1 87 ? -5.547 41.625 -9.336 1 91.12 87 ILE A CA 1
ATOM 659 C C . ILE A 1 87 ? -6.531 41.656 -10.5 1 91.12 87 ILE A C 1
ATOM 661 O O . ILE A 1 87 ? -7.266 40.688 -10.727 1 91.12 87 ILE A O 1
ATOM 665 N N . LYS A 1 88 ? -6.488 42.75 -11.234 1 92.5 88 LYS A N 1
ATOM 666 C CA . LYS A 1 88 ? -7.379 42.875 -12.383 1 92.5 88 LYS A CA 1
ATOM 667 C C . LYS A 1 88 ? -7.074 41.812 -13.438 1 92.5 88 LYS A C 1
ATOM 669 O O . LYS A 1 88 ? -7.984 41.188 -13.977 1 92.5 88 LYS A O 1
ATOM 674 N N . ASP A 1 89 ? -5.863 41.656 -13.711 1 89.69 89 ASP A N 1
ATOM 675 C CA . ASP A 1 89 ? -5.441 40.688 -14.703 1 89.69 89 ASP A CA 1
ATOM 676 C C . ASP A 1 89 ? -5.836 39.281 -14.281 1 89.69 89 ASP A C 1
ATOM 678 O O . ASP A 1 89 ? -6.301 38.469 -15.102 1 89.69 89 ASP A O 1
ATOM 682 N N . ALA A 1 90 ? -5.559 38.969 -13.031 1 88 90 ALA A N 1
ATOM 683 C CA . ALA A 1 90 ? -5.891 37.656 -12.5 1 88 90 ALA A CA 1
ATOM 684 C C . ALA A 1 90 ? -7.395 37.406 -12.555 1 88 90 ALA A C 1
ATOM 686 O O . ALA A 1 90 ? -7.836 36.312 -12.859 1 88 90 ALA A O 1
ATOM 687 N N . ASP A 1 91 ? -8.148 38.375 -12.211 1 91.56 91 ASP A N 1
ATOM 688 C CA . ASP A 1 91 ? -9.602 38.25 -12.258 1 91.56 91 ASP A CA 1
ATOM 689 C C . ASP A 1 91 ? -10.094 37.938 -13.664 1 91.56 91 ASP A C 1
ATOM 691 O O . ASP A 1 91 ? -10.969 37.094 -13.844 1 91.56 91 ASP A O 1
ATOM 695 N N . ASN A 1 92 ? -9.508 38.562 -14.625 1 89.5 92 ASN A N 1
ATOM 696 C CA . ASN A 1 92 ? -9.891 38.375 -16.016 1 89.5 92 ASN A CA 1
ATOM 697 C C . ASN A 1 92 ? -9.422 37.031 -16.547 1 89.5 92 ASN A C 1
ATOM 699 O O . ASN A 1 92 ? -10.102 36.406 -17.359 1 89.5 92 ASN A O 1
ATOM 703 N N . THR A 1 93 ? -8.352 36.625 -16.078 1 86.44 93 THR A N 1
ATOM 704 C CA . THR A 1 93 ? -7.727 35.438 -16.609 1 86.44 93 THR A CA 1
ATOM 705 C C . THR A 1 93 ? -8.312 34.188 -15.945 1 86.44 93 THR A C 1
ATOM 707 O O . THR A 1 93 ? -8.625 33.219 -16.625 1 86.44 93 THR A O 1
ATOM 710 N N . PHE A 1 94 ? -8.391 34.25 -14.625 1 86.19 94 PHE A N 1
ATOM 711 C CA . PHE A 1 94 ? -8.766 33.031 -13.883 1 86.19 94 PHE A CA 1
ATOM 712 C C . PHE A 1 94 ? -10.281 32.938 -13.75 1 86.19 94 PHE A C 1
ATOM 714 O O . PHE A 1 94 ? -10.836 31.844 -13.664 1 86.19 94 PHE A O 1
ATOM 721 N N . ASN A 1 95 ? -10.984 34.031 -13.609 1 87.81 95 ASN A N 1
ATOM 722 C CA . ASN A 1 95 ? -12.438 34.062 -13.523 1 87.81 95 ASN A CA 1
ATOM 723 C C . ASN A 1 95 ? -12.969 33.219 -12.375 1 87.81 95 ASN A C 1
ATOM 725 O O . ASN A 1 95 ? -13.891 32.438 -12.57 1 87.81 95 ASN A O 1
ATOM 729 N N . THR A 1 96 ? -12.281 33.219 -11.25 1 89.75 96 THR A N 1
ATOM 730 C CA . THR A 1 96 ? -12.758 32.531 -10.055 1 89.75 96 THR A CA 1
ATOM 731 C C . THR A 1 96 ? -13.695 33.406 -9.242 1 89.75 96 THR A C 1
ATOM 733 O O . THR A 1 96 ? -13.68 34.656 -9.383 1 89.75 96 THR A O 1
ATOM 736 N N . LYS A 1 97 ? -14.477 32.781 -8.438 1 88.31 97 LYS A N 1
ATOM 737 C CA . LYS A 1 97 ? -15.438 33.531 -7.633 1 88.31 97 LYS A CA 1
ATOM 738 C C . LYS A 1 97 ? -14.758 34.156 -6.422 1 88.31 97 LYS A C 1
ATOM 740 O O . LYS A 1 97 ? -15.266 35.156 -5.867 1 88.31 97 LYS A O 1
ATOM 745 N N . THR A 1 98 ? -13.711 33.594 -6.012 1 91.38 98 THR A N 1
ATOM 746 C CA . THR A 1 98 ? -12.977 34.094 -4.855 1 91.38 98 THR A CA 1
ATOM 747 C C . THR A 1 98 ? -11.484 34.188 -5.16 1 91.38 98 THR A C 1
ATOM 749 O O . THR A 1 98 ? -10.914 33.312 -5.812 1 91.38 98 THR A O 1
ATOM 752 N N . MET A 1 99 ? -10.859 35.312 -4.734 1 91.88 99 MET A N 1
ATOM 753 C CA . MET A 1 99 ? -9.43 35.531 -4.914 1 91.88 99 MET A CA 1
ATOM 754 C C . MET A 1 99 ? -8.766 35.938 -3.598 1 91.88 99 MET A C 1
ATOM 756 O O . MET A 1 99 ? -9.18 36.906 -2.951 1 91.88 99 MET A O 1
ATOM 760 N N . PHE A 1 100 ? -7.824 35.125 -3.238 1 90.5 100 PHE A N 1
ATOM 761 C CA . PHE A 1 100 ? -7.027 35.469 -2.066 1 90.5 100 PHE A CA 1
ATOM 762 C C . PHE A 1 100 ? -5.859 36.375 -2.453 1 90.5 100 PHE A C 1
ATOM 764 O O . PHE A 1 100 ? -5.105 36.062 -3.377 1 90.5 100 PHE A O 1
ATOM 771 N N . VAL A 1 101 ? -5.742 37.5 -1.779 1 90.62 101 VAL A N 1
ATOM 772 C CA . VAL A 1 101 ? -4.641 38.438 -2 1 90.62 101 VAL A CA 1
ATOM 773 C C . VAL A 1 101 ? -3.684 38.406 -0.812 1 90.62 101 VAL A C 1
ATOM 775 O O . VAL A 1 101 ? -4.008 38.875 0.273 1 90.62 101 VAL A O 1
ATOM 778 N N . VAL A 1 102 ? -2.521 37.875 -1.098 1 87.5 102 VAL A N 1
ATOM 779 C CA . VAL A 1 102 ? -1.611 37.562 0.001 1 87.5 102 VAL A CA 1
ATOM 780 C C . VAL A 1 102 ? -0.436 38.562 -0.015 1 87.5 102 VAL A C 1
ATOM 782 O O . VAL A 1 102 ? 0.267 38.656 -1.021 1 87.5 102 VAL A O 1
ATOM 785 N N . GLY A 1 103 ? -0.312 39.25 1.087 1 83.88 103 GLY A N 1
ATOM 786 C CA . GLY A 1 103 ? 0.855 40.094 1.269 1 83.88 103 GLY A CA 1
ATOM 787 C C . GLY A 1 103 ? 1.995 39.375 1.985 1 83.88 103 GLY A C 1
ATOM 788 O O . GLY A 1 103 ? 1.777 38.688 2.988 1 83.88 103 GLY A O 1
ATOM 789 N N . THR A 1 104 ? 3.188 39.531 1.426 1 78.94 104 THR A N 1
ATOM 790 C CA . THR A 1 104 ? 4.359 38.875 1.991 1 78.94 104 THR A CA 1
ATOM 791 C C . THR A 1 104 ? 5.152 39.844 2.867 1 78.94 104 THR A C 1
ATOM 793 O O . THR A 1 104 ? 4.691 40.938 3.152 1 78.94 104 THR A O 1
ATOM 796 N N . CYS A 1 105 ? 6.328 39.281 3.342 1 69.81 105 CYS A N 1
ATOM 797 C CA . CYS A 1 105 ? 7.223 40.062 4.18 1 69.81 105 CYS A CA 1
ATOM 798 C C . CYS A 1 105 ? 7.574 41.375 3.508 1 69.81 105 CYS A C 1
ATOM 800 O O . CYS A 1 105 ? 7.633 42.438 4.164 1 69.81 105 CYS A O 1
ATOM 802 N N . ALA A 1 106 ? 7.793 41.344 2.223 1 67.38 106 ALA A N 1
ATOM 803 C CA . ALA A 1 106 ? 8.172 42.531 1.483 1 67.38 106 ALA A CA 1
ATOM 804 C C . ALA A 1 106 ? 7.051 43.594 1.518 1 67.38 106 ALA A C 1
ATOM 806 O O . ALA A 1 106 ? 7.309 44.781 1.673 1 67.38 106 ALA A O 1
ATOM 807 N N . ALA A 1 107 ? 5.863 43.156 1.369 1 71.44 107 ALA A N 1
ATOM 808 C CA . ALA A 1 107 ? 4.715 44.031 1.406 1 71.44 107 ALA A CA 1
ATOM 809 C C . ALA A 1 107 ? 4.555 44.688 2.785 1 71.44 107 ALA A C 1
ATOM 811 O O . ALA A 1 107 ? 4.203 45.844 2.9 1 71.44 107 ALA A O 1
ATOM 812 N N . ASP A 1 108 ? 4.848 43.875 3.723 1 71.94 108 ASP A N 1
ATOM 813 C CA . ASP A 1 108 ? 4.746 44.375 5.09 1 71.94 108 ASP A CA 1
ATOM 814 C C . ASP A 1 108 ? 5.797 45.469 5.363 1 71.94 108 ASP A C 1
ATOM 816 O O . ASP A 1 108 ? 5.52 46.438 6.039 1 71.94 108 ASP A O 1
ATOM 820 N N . ILE A 1 109 ? 6.953 45.156 4.898 1 68.62 109 ILE A N 1
ATOM 821 C CA . ILE A 1 109 ? 8.078 46.062 5.121 1 68.62 109 ILE A CA 1
ATOM 822 C C . ILE A 1 109 ? 7.805 47.406 4.457 1 68.62 109 ILE A C 1
ATOM 824 O O . ILE A 1 109 ? 8.117 48.469 5.02 1 68.62 109 ILE A O 1
ATOM 828 N N . ILE A 1 110 ? 7.223 47.375 3.316 1 73.69 110 ILE A N 1
ATOM 829 C CA . ILE A 1 110 ? 6.984 48.625 2.578 1 73.69 110 ILE A CA 1
ATOM 830 C C . ILE A 1 110 ? 5.688 49.281 3.059 1 73.69 110 ILE A C 1
ATOM 832 O O . ILE A 1 110 ? 5.395 50.406 2.711 1 73.69 110 ILE A O 1
ATOM 836 N N . GLY A 1 111 ? 4.957 48.531 3.865 1 75.69 111 GLY A N 1
ATOM 837 C CA . GLY A 1 111 ? 3.766 49.094 4.48 1 75.69 111 GLY A CA 1
ATOM 838 C C . GLY A 1 111 ? 2.564 49.125 3.555 1 75.69 111 GLY A C 1
ATOM 839 O O . GLY A 1 111 ? 1.766 50.062 3.584 1 75.69 111 GLY A O 1
ATOM 840 N N . GLU A 1 112 ? 2.488 48.156 2.732 1 80.44 112 GLU A N 1
ATOM 841 C CA . GLU A 1 112 ? 1.353 48.062 1.819 1 80.44 112 GLU A CA 1
ATOM 842 C C . GLU A 1 112 ? 0.062 47.75 2.568 1 80.44 112 GLU A C 1
ATOM 844 O O . GLU A 1 112 ? 0.045 46.875 3.445 1 80.44 112 GLU A O 1
ATOM 849 N N . ASP A 1 113 ? -0.926 48.531 2.314 1 86.88 113 ASP A N 1
ATOM 850 C CA . ASP A 1 113 ? -2.24 48.281 2.895 1 86.88 113 ASP A CA 1
ATOM 851 C C . ASP A 1 113 ? -3.057 47.344 2.01 1 86.88 113 ASP A C 1
ATOM 853 O O . ASP A 1 113 ? -3.977 47.781 1.314 1 86.88 113 ASP A O 1
ATOM 857 N N . ILE A 1 114 ? -2.826 46.094 2.209 1 89.56 114 ILE A N 1
ATOM 858 C CA . ILE A 1 114 ? -3.461 45.062 1.374 1 89.56 114 ILE A CA 1
ATOM 859 C C . ILE A 1 114 ? -4.973 45.094 1.579 1 89.56 114 ILE A C 1
ATOM 861 O O . ILE A 1 114 ? -5.742 45 0.619 1 89.56 114 ILE A O 1
ATOM 865 N N . GLU A 1 115 ? -5.391 45.219 2.768 1 90.69 115 GLU A N 1
ATOM 866 C CA . GLU A 1 115 ? -6.816 45.25 3.078 1 90.69 115 GLU A CA 1
ATOM 867 C C . GLU A 1 115 ? -7.484 46.469 2.406 1 90.69 115 GLU A C 1
ATOM 869 O O . GLU A 1 115 ? -8.57 46.344 1.838 1 90.69 115 GLU A O 1
ATOM 874 N N . GLY A 1 116 ? -6.848 47.562 2.518 1 91.5 116 GLY A N 1
ATOM 875 C CA . GLY A 1 116 ? -7.371 48.75 1.879 1 91.5 116 GLY A CA 1
ATOM 876 C C . GLY A 1 116 ? -7.453 48.656 0.369 1 91.5 116 GLY A C 1
ATOM 877 O O . GLY A 1 116 ? -8.438 49.062 -0.239 1 91.5 116 GLY A O 1
ATOM 878 N N . ILE A 1 117 ? -6.441 48.094 -0.156 1 91.69 117 ILE A N 1
ATOM 879 C CA . ILE A 1 117 ? -6.402 47.938 -1.604 1 91.69 117 ILE A CA 1
ATOM 880 C C . ILE A 1 117 ? -7.535 47 -2.047 1 91.69 117 ILE A C 1
ATOM 882 O O . ILE A 1 117 ? -8.227 47.281 -3.027 1 91.69 117 ILE A O 1
ATOM 886 N N . CYS A 1 118 ? -7.73 45.875 -1.368 1 93.44 118 CYS A N 1
ATOM 887 C CA . CYS A 1 118 ? -8.781 44.938 -1.718 1 93.44 118 CYS A CA 1
ATOM 888 C C . CYS A 1 118 ? -10.156 45.594 -1.617 1 93.44 118 CYS A C 1
ATOM 890 O O . CYS A 1 118 ? -11.008 45.375 -2.48 1 93.44 118 CYS A O 1
ATOM 892 N N . LYS A 1 119 ? -10.336 46.406 -0.638 1 94.19 119 LYS A N 1
ATOM 893 C CA . LYS A 1 119 ? -11.602 47.094 -0.459 1 94.19 119 LYS A CA 1
ATOM 894 C C . LYS A 1 119 ? -11.875 48.062 -1.619 1 94.19 119 LYS A C 1
ATOM 896 O O . LYS A 1 119 ? -13 48.125 -2.129 1 94.19 119 LYS A O 1
ATOM 901 N N . SER A 1 120 ? -10.898 48.719 -1.997 1 94.19 120 SER A N 1
ATOM 902 C CA . SER A 1 120 ? -11.039 49.719 -3.066 1 94.19 120 SER A CA 1
ATOM 903 C C . SER A 1 120 ? -11.234 49.031 -4.418 1 94.19 120 SER A C 1
ATOM 905 O O . SER A 1 120 ? -11.914 49.562 -5.297 1 94.19 120 SER A O 1
ATOM 907 N N . MET A 1 121 ? -10.68 47.906 -4.543 1 94.5 121 MET A N 1
ATOM 908 C CA . MET A 1 121 ? -10.664 47.25 -5.84 1 94.5 121 MET A CA 1
ATOM 909 C C . MET A 1 121 ? -11.883 46.344 -6 1 94.5 121 MET A C 1
ATOM 911 O O . MET A 1 121 ? -12.195 45.906 -7.109 1 94.5 121 MET A O 1
ATOM 915 N N . GLN A 1 122 ? -12.609 46.094 -4.977 1 95.75 122 GLN A N 1
ATOM 916 C CA . GLN A 1 122 ? -13.672 45.062 -5 1 95.75 122 GLN A CA 1
ATOM 917 C C . GLN A 1 122 ? -14.695 45.375 -6.09 1 95.75 122 GLN A C 1
ATOM 919 O O . GLN A 1 122 ? -15.211 44.469 -6.738 1 95.75 122 GLN A O 1
ATOM 924 N N . SER A 1 123 ? -14.969 46.656 -6.324 1 94.75 123 SER A N 1
ATOM 925 C CA . SER A 1 123 ? -15.977 47.062 -7.301 1 94.75 123 SER A CA 1
ATOM 926 C C . SER A 1 123 ? -15.461 46.906 -8.727 1 94.75 123 SER A C 1
ATOM 928 O O . SER A 1 123 ? -16.234 46.875 -9.68 1 94.75 123 SER A O 1
ATOM 930 N N . GLU A 1 124 ? -14.211 46.75 -8.836 1 95.06 124 GLU A N 1
ATOM 931 C CA . GLU A 1 124 ? -13.602 46.719 -10.164 1 95.06 124 GLU A CA 1
ATOM 932 C C . GLU A 1 124 ? -13.398 45.281 -10.633 1 95.06 124 GLU A C 1
ATOM 934 O O . GLU A 1 124 ? -13.039 45.031 -11.789 1 95.06 124 GLU A O 1
ATOM 939 N N . VAL A 1 125 ? -13.617 44.375 -9.734 1 94.75 125 VAL A N 1
ATOM 940 C CA . VAL A 1 125 ? -13.367 42.969 -10.094 1 94.75 125 VAL A CA 1
ATOM 941 C C . VAL A 1 125 ? -14.594 42.125 -9.75 1 94.75 125 VAL A C 1
ATOM 943 O O . VAL A 1 125 ? -15.422 42.531 -8.93 1 94.75 125 VAL A O 1
ATOM 946 N N . LYS A 1 126 ? -14.695 40.938 -10.344 1 94.44 126 LYS A N 1
ATOM 947 C CA . LYS A 1 126 ? -15.82 40.031 -10.141 1 94.44 126 LYS A CA 1
ATOM 948 C C . LYS A 1 126 ? -15.609 39.156 -8.914 1 94.44 126 LYS A C 1
ATOM 950 O O . LYS A 1 126 ? -16.547 38.875 -8.172 1 94.44 126 LYS A O 1
ATOM 955 N N . ALA A 1 127 ? -14.406 38.719 -8.703 1 93.69 127 ALA A N 1
ATOM 956 C CA . ALA A 1 127 ? -14.086 37.812 -7.605 1 93.69 127 ALA A CA 1
ATOM 957 C C . ALA A 1 127 ? -14.203 38.531 -6.258 1 93.69 127 ALA A C 1
ATOM 959 O O . ALA A 1 127 ? -13.891 39.719 -6.141 1 93.69 127 ALA A O 1
ATOM 960 N N . ARG A 1 128 ? -14.68 37.875 -5.312 1 92.94 128 ARG A N 1
ATOM 961 C CA . ARG A 1 128 ? -14.562 38.344 -3.941 1 92.94 128 ARG A CA 1
ATOM 962 C C . ARG A 1 128 ? -13.109 38.344 -3.477 1 92.94 128 ARG A C 1
ATOM 964 O O . ARG A 1 128 ? -12.461 37.281 -3.48 1 92.94 128 ARG A O 1
ATOM 971 N N . LEU A 1 129 ? -12.625 39.5 -3.068 1 94.56 129 LEU A N 1
ATOM 972 C CA . LEU A 1 129 ? -11.227 39.625 -2.646 1 94.56 129 LEU A CA 1
ATOM 973 C C . LEU A 1 129 ? -11.094 39.375 -1.15 1 94.56 129 LEU A C 1
ATOM 975 O O . LEU A 1 129 ? -11.805 39.969 -0.345 1 94.56 129 LEU A O 1
ATOM 979 N N . ILE A 1 130 ? -10.234 38.438 -0.797 1 93.12 130 ILE A N 1
ATOM 980 C CA . ILE A 1 130 ? -9.945 38.125 0.601 1 93.12 130 ILE A CA 1
ATOM 981 C C . ILE A 1 130 ? -8.477 38.438 0.898 1 93.12 130 ILE A C 1
ATOM 983 O O . ILE A 1 130 ? -7.594 37.656 0.526 1 93.12 130 ILE A O 1
ATOM 987 N N . PRO A 1 131 ? -8.266 39.5 1.624 1 92.5 131 PRO A N 1
ATOM 988 C CA . PRO A 1 131 ? -6.875 39.875 1.938 1 92.5 131 PRO A CA 1
ATOM 989 C C . PRO A 1 131 ? -6.281 39 3.043 1 92.5 131 PRO A C 1
ATOM 991 O O . PRO A 1 131 ? -6.973 38.656 4.008 1 92.5 131 PRO A O 1
ATOM 994 N N . ILE A 1 132 ? -5.105 38.562 2.875 1 90.19 132 ILE A N 1
ATOM 995 C CA . ILE A 1 132 ? -4.344 37.844 3.889 1 90.19 132 ILE A CA 1
ATOM 996 C C . ILE A 1 132 ? -2.963 38.469 4.039 1 90.19 132 ILE A C 1
ATOM 998 O O . ILE A 1 132 ? -2.244 38.656 3.055 1 90.19 132 ILE A O 1
ATOM 1002 N N . VAL A 1 133 ? -2.693 38.812 5.215 1 83.94 133 VAL A N 1
ATOM 1003 C CA . VAL A 1 133 ? -1.364 39.344 5.469 1 83.94 133 VAL A CA 1
ATOM 1004 C C . VAL A 1 133 ? -0.472 38.281 6.074 1 83.94 133 VAL A C 1
ATOM 1006 O O . VAL A 1 133 ? -0.646 37.906 7.234 1 83.94 133 VAL A O 1
ATOM 1009 N N . ALA A 1 134 ? 0.344 37.781 5.211 1 74.81 134 ALA A N 1
ATOM 1010 C CA . ALA A 1 134 ? 1.207 36.656 5.594 1 74.81 134 ALA A CA 1
ATOM 1011 C C . ALA A 1 134 ? 2.656 37.125 5.742 1 74.81 134 ALA A C 1
ATOM 1013 O O . ALA A 1 134 ? 3.576 36.438 5.281 1 74.81 134 ALA A O 1
ATOM 1014 N N . GLY A 1 135 ? 2.912 38.25 6.191 1 62.5 135 GLY A N 1
ATOM 1015 C CA . GLY A 1 135 ? 4.285 38.719 6.297 1 62.5 135 GLY A CA 1
ATOM 1016 C C . GLY A 1 135 ? 5.172 37.781 7.113 1 62.5 135 GLY A C 1
ATOM 1017 O O . GLY A 1 135 ? 4.703 37.125 8.055 1 62.5 135 GLY A O 1
ATOM 1018 N N . GLY A 1 136 ? 6.293 37.25 6.527 1 57.66 136 GLY A N 1
ATOM 1019 C CA . GLY A 1 136 ? 7.336 36.375 6.992 1 57.66 136 GLY A CA 1
ATOM 1020 C C . GLY A 1 136 ? 7.699 36.562 8.453 1 57.66 136 GLY A C 1
ATOM 1021 O O . GLY A 1 136 ? 7.996 35.625 9.164 1 57.66 136 GLY A O 1
ATOM 1022 N N . PHE A 1 137 ? 7.586 37.75 8.719 1 53.12 137 PHE A N 1
ATOM 1023 C CA . PHE A 1 137 ? 7.949 38.062 10.102 1 53.12 137 PHE A CA 1
ATOM 1024 C C . PHE A 1 137 ? 6.871 37.562 11.062 1 53.12 137 PHE A C 1
ATOM 1026 O O . PHE A 1 137 ? 7.078 37.562 12.281 1 53.12 137 PHE A O 1
ATOM 1033 N N . ARG A 1 138 ? 5.988 37 10.352 1 55.44 138 ARG A N 1
ATOM 1034 C CA . ARG A 1 138 ? 4.852 36.594 11.172 1 55.44 138 ARG A CA 1
ATOM 1035 C C . ARG A 1 138 ? 4.969 35.125 11.594 1 55.44 138 ARG A C 1
ATOM 1037 O O . ARG A 1 138 ? 4.07 34.594 12.25 1 55.44 138 ARG A O 1
ATOM 1044 N N . GLY A 1 139 ? 6.004 34.531 11.227 1 69.31 139 GLY A N 1
ATOM 1045 C CA . GLY A 1 139 ? 6.176 33.219 11.812 1 69.31 139 GLY A CA 1
ATOM 1046 C C . GLY A 1 139 ? 6.5 32.156 10.789 1 69.31 139 GLY A C 1
ATOM 1047 O O . GLY A 1 139 ? 7.016 32.438 9.711 1 69.31 139 GLY A O 1
ATOM 1048 N N . ASN A 1 140 ? 6.363 30.906 11.18 1 79.44 140 ASN A N 1
ATOM 1049 C CA . ASN A 1 140 ? 6.703 29.75 10.352 1 79.44 140 ASN A CA 1
ATOM 1050 C C . ASN A 1 140 ? 5.484 29.219 9.602 1 79.44 140 ASN A C 1
ATOM 1052 O O . ASN A 1 140 ? 4.449 29.891 9.539 1 79.44 140 ASN A O 1
ATOM 1056 N N . SER A 1 141 ? 5.582 28.156 8.945 1 82.38 141 SER A N 1
ATOM 1057 C CA . SER A 1 141 ? 4.527 27.594 8.109 1 82.38 141 SER A CA 1
ATOM 1058 C C . SER A 1 141 ? 3.279 27.281 8.93 1 82.38 141 SER A C 1
ATOM 1060 O O . SER A 1 141 ? 2.16 27.391 8.422 1 82.38 141 SER A O 1
ATOM 1062 N N . TYR A 1 142 ? 3.416 26.906 10.172 1 87.5 142 TYR A N 1
ATOM 1063 C CA . TYR A 1 142 ? 2.268 26.609 11.023 1 87.5 142 TYR A CA 1
ATOM 1064 C C . TYR A 1 142 ? 1.483 27.875 11.336 1 87.5 142 TYR A C 1
ATOM 1066 O O . TYR A 1 142 ? 0.25 27.875 11.352 1 87.5 142 TYR A O 1
ATOM 1074 N N . ASP A 1 143 ? 2.203 28.906 11.547 1 88 143 ASP A N 1
ATOM 1075 C CA . ASP A 1 143 ? 1.557 30.188 11.766 1 88 143 ASP A CA 1
ATOM 1076 C C . ASP A 1 143 ? 0.777 30.625 10.523 1 88 143 ASP A C 1
ATOM 1078 O O . ASP A 1 143 ? -0.328 31.156 10.633 1 88 143 ASP A O 1
ATOM 1082 N N . GLY A 1 144 ? 1.451 30.453 9.43 1 86.94 144 GLY A N 1
ATOM 1083 C CA . GLY A 1 144 ? 0.788 30.781 8.18 1 86.94 144 GLY A CA 1
ATOM 1084 C C . GLY A 1 144 ? -0.506 30.016 7.977 1 86.94 144 GLY A C 1
ATOM 1085 O O . GLY A 1 144 ? -1.485 30.562 7.469 1 86.94 144 GLY A O 1
ATOM 1086 N N . GLN A 1 145 ? -0.497 28.766 8.352 1 90.06 145 GLN A N 1
ATOM 1087 C CA . GLN A 1 145 ? -1.708 27.953 8.25 1 90.06 145 GLN A CA 1
ATOM 1088 C C . GLN A 1 145 ? -2.822 28.516 9.125 1 90.06 145 GLN A C 1
ATOM 1090 O O . GLN A 1 145 ? -3.977 28.609 8.695 1 90.06 145 GLN A O 1
ATOM 1095 N N . ASP A 1 146 ? -2.477 28.922 10.281 1 91.94 146 ASP A N 1
ATOM 1096 C CA . ASP A 1 146 ? -3.461 29.5 11.195 1 91.94 146 ASP A CA 1
ATOM 1097 C C . ASP A 1 146 ? -4.02 30.812 10.641 1 91.94 146 ASP A C 1
ATOM 1099 O O . ASP A 1 146 ? -5.219 31.078 10.742 1 91.94 146 ASP A O 1
ATOM 1103 N N . ILE A 1 147 ? -3.146 31.594 10.055 1 91.19 147 ILE A N 1
ATOM 1104 C CA . ILE A 1 147 ? -3.559 32.875 9.477 1 91.19 147 ILE A CA 1
ATOM 1105 C C . ILE A 1 147 ? -4.566 32.625 8.359 1 91.19 147 ILE A C 1
ATOM 1107 O O . ILE A 1 147 ? -5.617 33.25 8.305 1 91.19 147 ILE A O 1
ATOM 1111 N N . ALA A 1 148 ? -4.258 31.688 7.527 1 91.12 148 ALA A N 1
ATOM 1112 C CA . ALA A 1 148 ? -5.113 31.406 6.375 1 91.12 148 ALA A CA 1
ATOM 1113 C C . ALA A 1 148 ? -6.441 30.812 6.816 1 91.12 148 ALA A C 1
ATOM 1115 O O . ALA A 1 148 ? -7.496 31.141 6.273 1 91.12 148 ALA A O 1
ATOM 1116 N N . LEU A 1 149 ? -6.387 29.891 7.754 1 93.31 149 LEU A N 1
ATOM 1117 C CA . LEU A 1 149 ? -7.609 29.297 8.273 1 93.31 149 LEU A CA 1
ATOM 1118 C C . LEU A 1 149 ? -8.523 30.359 8.875 1 93.31 149 LEU A C 1
ATOM 1120 O O . LEU A 1 149 ? -9.734 30.344 8.664 1 93.31 149 LEU A O 1
ATOM 1124 N N . ASN A 1 150 ? -7.953 31.25 9.562 1 92.88 150 ASN A N 1
ATOM 1125 C CA . ASN A 1 150 ? -8.734 32.312 10.18 1 92.88 150 ASN A CA 1
ATOM 1126 C C . ASN A 1 150 ? -9.367 33.25 9.133 1 92.88 150 ASN A C 1
ATOM 1128 O O . ASN A 1 150 ? -10.461 33.75 9.336 1 92.88 150 ASN A O 1
ATOM 1132 N N . ALA A 1 151 ? -8.672 33.375 8.055 1 91.12 151 ALA A N 1
ATOM 1133 C CA . ALA A 1 151 ? -9.148 34.25 6.984 1 91.12 151 ALA A CA 1
ATOM 1134 C C . ALA A 1 151 ? -10.406 33.656 6.332 1 91.12 151 ALA A C 1
ATOM 1136 O O . ALA A 1 151 ? -11.156 34.375 5.668 1 91.12 151 ALA A O 1
ATOM 1137 N N . ILE A 1 152 ? -10.672 32.406 6.543 1 91.88 152 ILE A N 1
ATOM 1138 C CA . ILE A 1 152 ? -11.82 31.828 5.863 1 91.88 152 ILE A CA 1
ATOM 1139 C C . ILE A 1 152 ? -13.039 31.844 6.793 1 91.88 152 ILE A C 1
ATOM 1141 O O . ILE A 1 152 ? -14.164 31.594 6.359 1 91.88 152 ILE A O 1
ATOM 1145 N N . ILE A 1 153 ? -12.883 32.219 8.055 1 93.44 153 ILE A N 1
ATOM 1146 C CA . ILE A 1 153 ? -13.945 32.219 9.047 1 93.44 153 ILE A CA 1
ATOM 1147 C C . ILE A 1 153 ? -15.102 33.094 8.594 1 93.44 153 ILE A C 1
ATOM 1149 O O . ILE A 1 153 ? -16.266 32.688 8.664 1 93.44 153 ILE A O 1
ATOM 1153 N N . PRO A 1 154 ? -14.797 34.25 8 1 90.94 154 PRO A N 1
ATOM 1154 C CA . PRO A 1 154 ? -15.898 35.125 7.578 1 90.94 154 PRO A CA 1
ATOM 1155 C C . PRO A 1 154 ? -16.703 34.531 6.426 1 90.94 154 PRO A C 1
ATOM 1157 O O . PRO A 1 154 ? -17.828 34.969 6.16 1 90.94 154 PRO A O 1
ATOM 1160 N N . LEU A 1 155 ? -16.172 33.594 5.773 1 91.38 155 LEU A N 1
ATOM 1161 C CA . LEU A 1 155 ? -16.844 32.969 4.641 1 91.38 155 LEU A CA 1
ATOM 1162 C C . LEU A 1 155 ? -17.859 31.922 5.121 1 91.38 155 LEU A C 1
ATOM 1164 O O . LEU A 1 155 ? -18.703 31.469 4.348 1 91.38 155 LEU A O 1
ATOM 1168 N N . ILE A 1 156 ? -17.719 31.562 6.383 1 94.31 156 ILE A N 1
ATOM 1169 C CA . ILE A 1 156 ? -18.625 30.562 6.949 1 94.31 156 ILE A CA 1
ATOM 1170 C C . ILE A 1 156 ? -19.938 31.219 7.34 1 94.31 156 ILE A C 1
ATOM 1172 O O . ILE A 1 156 ? -19.969 32.188 8.117 1 94.31 156 ILE A O 1
ATOM 1176 N N . LYS A 1 157 ? -20.969 30.719 6.715 1 91.44 157 LYS A N 1
ATOM 1177 C CA . LYS A 1 157 ? -22.281 31.281 6.977 1 91.44 157 LYS A CA 1
ATOM 1178 C C . LYS A 1 157 ? -22.812 30.828 8.336 1 91.44 157 LYS A C 1
ATOM 1180 O O . LYS A 1 157 ? -22.641 29.672 8.727 1 91.44 157 LYS A O 1
ATOM 1185 N N . LYS A 1 158 ? -23.359 31.797 8.945 1 84.06 158 LYS A N 1
ATOM 1186 C CA . LYS A 1 158 ? -23.969 31.453 10.227 1 84.06 158 LYS A CA 1
ATOM 1187 C C . LYS A 1 158 ? -25.188 30.547 10.023 1 84.06 158 LYS A C 1
ATOM 1189 O O . LYS A 1 158 ? -25.984 30.75 9.117 1 84.06 158 LYS A O 1
ATOM 1194 N N . GLY A 1 159 ? -25.062 29.297 10.43 1 70.31 159 GLY A N 1
ATOM 1195 C CA . GLY A 1 159 ? -26.125 28.344 10.227 1 70.31 159 GLY A CA 1
ATOM 1196 C C . GLY A 1 159 ? -26.984 28.125 11.453 1 70.31 159 GLY A C 1
ATOM 1197 O O . GLY A 1 159 ? -26.5 28.25 12.586 1 70.31 159 GLY A O 1
ATOM 1198 N N . GLU A 1 160 ? -28.297 28.172 11.219 1 69.19 160 GLU A N 1
ATOM 1199 C CA . GLU A 1 160 ? -29.203 27.906 12.336 1 69.19 160 GLU A CA 1
ATOM 1200 C C . GLU A 1 160 ? -29.344 26.406 12.594 1 69.19 160 GLU A C 1
ATOM 1202 O O . GLU A 1 160 ? -29.406 25.969 13.742 1 69.19 160 GLU A O 1
ATOM 1207 N N . LYS A 1 161 ? -29.141 25.578 11.578 1 86.5 161 LYS A N 1
ATOM 1208 C CA . LYS A 1 161 ? -29.422 24.156 11.75 1 86.5 161 LYS A CA 1
ATOM 1209 C C . LYS A 1 161 ? -28.125 23.344 11.812 1 86.5 161 LYS A C 1
ATOM 1211 O O . LYS A 1 161 ? -27.203 23.594 11.031 1 86.5 161 LYS A O 1
ATOM 1216 N N . LYS A 1 162 ? -28.031 22.578 12.883 1 90.75 162 LYS A N 1
ATOM 1217 C CA . LYS A 1 162 ? -26.906 21.656 13.031 1 90.75 162 LYS A CA 1
ATOM 1218 C C . LYS A 1 162 ? -27.328 20.234 12.734 1 90.75 162 LYS A C 1
ATOM 1220 O O . LYS A 1 162 ? -28.406 19.797 13.148 1 90.75 162 LYS A O 1
ATOM 1225 N N . TYR A 1 163 ? -26.594 19.609 11.938 1 93.06 163 TYR A N 1
ATOM 1226 C CA . TYR A 1 163 ? -26.844 18.203 11.656 1 93.06 163 TYR A CA 1
ATOM 1227 C C . TYR A 1 163 ? -26.219 17.312 12.727 1 93.06 163 TYR A C 1
ATOM 1229 O O . TYR A 1 163 ? -25.016 17.406 13.008 1 93.06 163 TYR A O 1
ATOM 1237 N N . LYS A 1 164 ? -27.109 16.516 13.148 1 92.25 164 LYS A N 1
ATOM 1238 C CA . LYS A 1 164 ? -26.641 15.578 14.164 1 92.25 164 LYS A CA 1
ATOM 1239 C C . LYS A 1 164 ? -25.625 14.594 13.57 1 92.25 164 LYS A C 1
ATOM 1241 O O . LYS A 1 164 ? -25.688 14.289 12.375 1 92.25 164 LYS A O 1
ATOM 1246 N N . ASN A 1 165 ? -24.688 14.094 14.25 1 95.81 165 ASN A N 1
ATOM 1247 C CA . ASN A 1 165 ? -23.703 13.102 13.852 1 95.81 165 ASN A CA 1
ATOM 1248 C C . ASN A 1 165 ? -22.922 13.555 12.617 1 95.81 165 ASN A C 1
ATOM 1250 O O . ASN A 1 165 ? -22.828 12.812 11.633 1 95.81 165 ASN A O 1
ATOM 1254 N N . SER A 1 166 ? -22.562 14.789 12.617 1 97.38 166 SER A N 1
ATOM 1255 C CA . SER A 1 166 ? -21.766 15.367 11.547 1 97.38 166 SER A CA 1
ATOM 1256 C C . SER A 1 166 ? -20.547 16.094 12.094 1 97.38 166 SER A C 1
ATOM 1258 O O . SER A 1 166 ? -20.594 16.656 13.195 1 97.38 166 SER A O 1
ATOM 1260 N N . VAL A 1 167 ? -19.531 16.031 11.328 1 98.06 167 VAL A N 1
ATOM 1261 C CA . VAL A 1 167 ? -18.312 16.703 11.805 1 98.06 167 VAL A CA 1
ATOM 1262 C C . VAL A 1 167 ? -17.656 17.469 10.648 1 98.06 167 VAL A C 1
ATOM 1264 O O . VAL A 1 167 ? -17.844 17.109 9.484 1 98.06 167 VAL A O 1
ATOM 1267 N N . ASN A 1 168 ? -16.984 18.578 11 1 97.19 168 ASN A N 1
ATOM 1268 C CA . ASN A 1 168 ? -15.945 19.109 10.141 1 97.19 168 ASN A CA 1
ATOM 1269 C C . ASN A 1 168 ? -14.578 18.531 10.484 1 97.19 168 ASN A C 1
ATOM 1271 O O . ASN A 1 168 ? -14.258 18.328 11.656 1 97.19 168 ASN A O 1
ATOM 1275 N N . ILE A 1 169 ? -13.891 18.188 9.477 1 97.06 169 ILE A N 1
ATOM 1276 C CA . ILE A 1 169 ? -12.5 17.797 9.672 1 97.06 169 ILE A CA 1
ATOM 1277 C C . ILE A 1 169 ? -11.578 18.969 9.32 1 97.06 169 ILE A C 1
ATOM 1279 O O . ILE A 1 169 ? -11.641 19.5 8.219 1 97.06 169 ILE A O 1
ATOM 1283 N N . ILE A 1 170 ? -10.875 19.375 10.312 1 95.88 170 ILE A N 1
ATOM 1284 C CA . ILE A 1 170 ? -9.883 20.422 10.094 1 95.88 170 ILE A CA 1
ATOM 1285 C C . ILE A 1 170 ? -8.516 19.781 9.844 1 95.88 170 ILE A C 1
ATOM 1287 O O . ILE A 1 170 ? -7.902 19.219 10.758 1 95.88 170 ILE A O 1
ATOM 1291 N N . SER A 1 171 ? -8.211 19.734 8.648 1 89.31 171 SER A N 1
ATOM 1292 C CA . SER A 1 171 ? -6.965 19.078 8.258 1 89.31 171 SER A CA 1
ATOM 1293 C C . SER A 1 171 ? -5.926 20.094 7.789 1 89.31 171 SER A C 1
ATOM 1295 O O . SER A 1 171 ? -5.824 20.375 6.594 1 89.31 171 SER A O 1
ATOM 1297 N N . PRO A 1 172 ? -5.402 20.828 8.789 1 65.25 172 PRO A N 1
ATOM 1298 C CA . PRO A 1 172 ? -4.383 21.734 8.258 1 65.25 172 PRO A CA 1
ATOM 1299 C C . PRO A 1 172 ? -3.201 21 7.637 1 65.25 172 PRO A C 1
ATOM 1301 O O . PRO A 1 172 ? -2.803 19.938 8.125 1 65.25 172 PRO A O 1
ATOM 1304 N N . GLN A 1 173 ? -3.143 21.016 6.383 1 62.81 173 GLN A N 1
ATOM 1305 C CA . GLN A 1 173 ? -2.312 20.344 5.391 1 62.81 173 GLN A CA 1
ATOM 1306 C C . GLN A 1 173 ? -0.851 20.312 5.828 1 62.81 173 GLN A C 1
ATOM 1308 O O . GLN A 1 173 ? -0.448 21.047 6.727 1 62.81 173 GLN A O 1
ATOM 1313 N N . ALA A 1 174 ? -0.217 19.078 5.688 1 62.47 174 ALA A N 1
ATOM 1314 C CA . ALA A 1 174 ? 1.235 19.047 5.539 1 62.47 174 ALA A CA 1
ATOM 1315 C C . ALA A 1 174 ? 1.9 18.406 6.75 1 62.47 174 ALA A C 1
ATOM 1317 O O . ALA A 1 174 ? 2.949 18.859 7.211 1 62.47 174 ALA A O 1
ATOM 1318 N N . ASN A 1 175 ? 1.053 17.484 7.359 1 79.38 175 ASN A N 1
ATOM 1319 C CA . ASN A 1 175 ? 1.925 16.797 8.305 1 79.38 175 ASN A CA 1
ATOM 1320 C C . ASN A 1 175 ? 3.033 16.031 7.59 1 79.38 175 ASN A C 1
ATOM 1322 O O . ASN A 1 175 ? 3.189 16.156 6.371 1 79.38 175 ASN A O 1
ATOM 1326 N N . LEU A 1 176 ? 3.812 15.469 8.32 1 86 176 LEU A N 1
ATOM 1327 C CA . LEU A 1 176 ? 5.051 14.961 7.734 1 86 176 LEU A CA 1
ATOM 1328 C C . LEU A 1 176 ? 4.84 13.578 7.133 1 86 176 LEU A C 1
ATOM 1330 O O . LEU A 1 176 ? 5.785 12.969 6.621 1 86 176 LEU A O 1
ATOM 1334 N N . ASN A 1 177 ? 3.572 13.055 7.164 1 90.38 177 ASN A N 1
ATOM 1335 C CA . ASN A 1 177 ? 3.281 11.914 6.301 1 90.38 177 ASN A CA 1
ATOM 1336 C C . ASN A 1 177 ? 3.312 12.305 4.824 1 90.38 177 ASN A C 1
ATOM 1338 O O . ASN A 1 177 ? 2.525 13.141 4.383 1 90.38 177 ASN A O 1
ATOM 1342 N N . PRO A 1 178 ? 4.145 11.664 4.094 1 85.69 178 PRO A N 1
ATOM 1343 C CA . PRO A 1 178 ? 4.258 12.047 2.684 1 85.69 178 PRO A CA 1
ATOM 1344 C C . PRO A 1 178 ? 2.941 11.906 1.925 1 85.69 178 PRO A C 1
ATOM 1346 O O . PRO A 1 178 ? 2.74 12.562 0.901 1 85.69 178 PRO A O 1
ATOM 1349 N N . THR A 1 179 ? 2.096 11.055 2.354 1 87.94 179 THR A N 1
ATOM 1350 C CA . THR A 1 179 ? 0.791 10.852 1.735 1 87.94 179 THR A CA 1
ATOM 1351 C C . THR A 1 179 ? -0.33 11.078 2.746 1 87.94 179 THR A C 1
ATOM 1353 O O . THR A 1 179 ? -1.221 10.234 2.891 1 87.94 179 THR A O 1
ATOM 1356 N N . TRP A 1 180 ? -0.329 12.219 3.332 1 88.19 180 TRP A N 1
ATOM 1357 C CA . TRP A 1 180 ? -1.223 12.555 4.434 1 88.19 180 TRP A CA 1
ATOM 1358 C C . TRP A 1 180 ? -2.682 12.445 4.004 1 88.19 180 TRP A C 1
ATOM 1360 O O . TRP A 1 180 ? -3.564 12.219 4.836 1 88.19 180 TRP A O 1
ATOM 1370 N N . TRP A 1 181 ? -3.027 12.641 2.801 1 87.19 181 TRP A N 1
ATOM 1371 C CA . TRP A 1 181 ? -4.41 12.602 2.34 1 87.19 181 TRP A CA 1
ATOM 1372 C C . TRP A 1 181 ? -5.02 11.219 2.576 1 87.19 181 TRP A C 1
ATOM 1374 O O . TRP A 1 181 ? -6.242 11.086 2.686 1 87.19 181 TRP A O 1
ATOM 1384 N N . GLU A 1 182 ? -4.078 10.219 2.607 1 91 182 GLU A N 1
ATOM 1385 C CA . GLU A 1 182 ? -4.598 8.898 2.928 1 91 182 GLU A CA 1
ATOM 1386 C C . GLU A 1 182 ? -5 8.805 4.398 1 91 182 GLU A C 1
ATOM 1388 O O . GLU A 1 182 ? -5.887 8.023 4.754 1 91 182 GLU A O 1
ATOM 1393 N N . ASP A 1 183 ? -4.301 9.531 5.258 1 93.88 183 ASP A N 1
ATOM 1394 C CA . ASP A 1 183 ? -4.75 9.648 6.641 1 93.88 183 ASP A CA 1
ATOM 1395 C C . ASP A 1 183 ? -6.148 10.258 6.715 1 93.88 183 ASP A C 1
ATOM 1397 O O . ASP A 1 183 ? -7 9.773 7.465 1 93.88 183 ASP A O 1
ATOM 1401 N N . LEU A 1 184 ? -6.332 11.281 5.895 1 93.94 184 LEU A N 1
ATOM 1402 C CA . LEU A 1 184 ? -7.641 11.922 5.812 1 93.94 184 LEU A CA 1
ATOM 1403 C C . LEU A 1 184 ? -8.695 10.945 5.316 1 93.94 184 LEU A C 1
ATOM 1405 O O . LEU A 1 184 ? -9.789 10.859 5.883 1 93.94 184 LEU A O 1
ATOM 1409 N N . ASN A 1 185 ? -8.344 10.227 4.324 1 93.19 185 ASN A N 1
ATOM 1410 C CA . ASN A 1 185 ? -9.273 9.242 3.773 1 93.19 185 ASN A CA 1
ATOM 1411 C C . ASN A 1 185 ? -9.641 8.18 4.809 1 93.19 185 ASN A C 1
ATOM 1413 O O . ASN A 1 185 ? -10.797 7.746 4.875 1 93.19 185 ASN A O 1
ATOM 1417 N N . TRP A 1 186 ? -8.672 7.77 5.523 1 95.56 186 TRP A N 1
ATOM 1418 C CA . TRP A 1 186 ? -8.938 6.789 6.574 1 95.56 186 TRP A CA 1
ATOM 1419 C C . TRP A 1 186 ? -9.938 7.336 7.59 1 95.56 186 TRP A C 1
ATOM 1421 O O . TRP A 1 186 ? -10.852 6.629 8.008 1 95.56 186 TRP A O 1
ATOM 1431 N N . VAL A 1 187 ? -9.742 8.578 7.973 1 96.75 187 VAL A N 1
ATOM 1432 C CA . VAL A 1 187 ? -10.617 9.203 8.953 1 96.75 187 VAL A CA 1
ATOM 1433 C C . VAL A 1 187 ? -12.039 9.297 8.391 1 96.75 187 VAL A C 1
ATOM 1435 O O . VAL A 1 187 ? -13.008 8.953 9.062 1 96.75 187 VAL A O 1
ATOM 1438 N N . ILE A 1 188 ? -12.172 9.75 7.156 1 96.69 188 ILE A N 1
ATOM 1439 C CA . ILE A 1 188 ? -13.477 9.914 6.516 1 96.69 188 ILE A CA 1
ATOM 1440 C C . ILE A 1 188 ? -14.188 8.57 6.441 1 96.69 188 ILE A C 1
ATOM 1442 O O . ILE A 1 188 ? -15.359 8.453 6.82 1 96.69 188 ILE A O 1
ATOM 1446 N N . LYS A 1 189 ? -13.461 7.535 6 1 96.5 189 LYS A N 1
ATOM 1447 C CA . LYS A 1 189 ? -14.039 6.203 5.883 1 96.5 189 LYS A CA 1
ATOM 1448 C C . LYS A 1 189 ? -14.469 5.668 7.242 1 96.5 189 LYS A C 1
ATOM 1450 O O . LYS A 1 189 ? -15.523 5.039 7.367 1 96.5 189 LYS A O 1
ATOM 1455 N N . THR A 1 190 ? -13.609 5.891 8.211 1 97.75 190 THR A N 1
ATOM 1456 C CA . THR A 1 190 ? -13.891 5.434 9.57 1 97.75 190 THR A CA 1
ATOM 1457 C C . THR A 1 190 ? -15.156 6.098 10.109 1 97.75 190 THR A C 1
ATOM 1459 O O . THR A 1 190 ? -16.062 5.418 10.609 1 97.75 190 THR A O 1
ATOM 1462 N N . LEU A 1 191 ? -15.273 7.402 9.93 1 98.25 191 LEU A N 1
ATOM 1463 C CA . LEU A 1 191 ? -16.438 8.141 10.406 1 98.25 191 LEU A CA 1
ATOM 1464 C C . LEU A 1 191 ? -17.703 7.699 9.672 1 98.25 191 LEU A C 1
ATOM 1466 O O . LEU A 1 191 ? -18.734 7.449 10.305 1 98.25 191 LEU A O 1
ATOM 1470 N N . ASN A 1 192 ? -17.594 7.527 8.375 1 97.69 192 ASN A N 1
ATOM 1471 C CA . ASN A 1 192 ? -18.734 7.086 7.59 1 97.69 192 ASN A CA 1
ATOM 1472 C C . ASN A 1 192 ? -19.219 5.703 8.016 1 97.69 192 ASN A C 1
ATOM 1474 O O . ASN A 1 192 ? -20.422 5.449 8.086 1 97.69 192 ASN A O 1
ATOM 1478 N N . SER A 1 193 ? -18.281 4.883 8.281 1 96.94 193 SER A N 1
ATOM 1479 C CA . SER A 1 193 ? -18.625 3.527 8.695 1 96.94 193 SER A CA 1
ATOM 1480 C C . SER A 1 193 ? -19.344 3.531 10.039 1 96.94 193 SER A C 1
ATOM 1482 O O . SER A 1 193 ? -20.078 2.592 10.359 1 96.94 193 SER A O 1
ATOM 1484 N N . LEU A 1 194 ? -19.203 4.605 10.828 1 97.69 194 LEU A N 1
ATOM 1485 C CA . LEU A 1 194 ? -19.828 4.73 12.141 1 97.69 194 LEU A CA 1
ATOM 1486 C C . LEU A 1 194 ? -21.125 5.527 12.047 1 97.69 194 LEU A C 1
ATOM 1488 O O . LEU A 1 194 ? -21.766 5.801 13.062 1 97.69 194 LEU A O 1
ATOM 1492 N N . GLY A 1 195 ? -21.438 5.938 10.82 1 97.19 195 GLY A N 1
ATOM 1493 C CA . GLY A 1 195 ? -22.656 6.699 10.617 1 97.19 195 GLY A CA 1
ATOM 1494 C C . GLY A 1 195 ? -22.5 8.18 10.898 1 97.19 195 GLY A C 1
ATOM 1495 O O . GLY A 1 195 ? -23.484 8.875 11.172 1 97.19 195 GLY A O 1
ATOM 1496 N N . ILE A 1 196 ? -21.312 8.648 10.953 1 98.12 196 ILE A N 1
ATOM 1497 C CA . ILE A 1 196 ? -21.016 10.062 11.188 1 98.12 196 ILE A CA 1
ATOM 1498 C C . ILE A 1 196 ? -20.688 10.75 9.859 1 98.12 196 ILE A C 1
ATOM 1500 O O . ILE A 1 196 ? -19.719 10.367 9.188 1 98.12 196 ILE A O 1
ATOM 1504 N N . ASN A 1 197 ? -21.406 11.695 9.516 1 97.5 197 ASN A N 1
ATOM 1505 C CA . ASN A 1 197 ? -21.219 12.383 8.242 1 97.5 197 ASN A CA 1
ATOM 1506 C C . ASN A 1 197 ? -20.141 13.445 8.328 1 97.5 197 ASN A C 1
ATOM 1508 O O . ASN A 1 197 ? -20.047 14.18 9.312 1 97.5 197 ASN A O 1
ATOM 1512 N N . VAL A 1 198 ? -19.328 13.539 7.344 1 97.38 198 VAL A N 1
ATOM 1513 C CA . VAL A 1 198 ? -18.344 14.617 7.238 1 97.38 198 VAL A CA 1
ATOM 1514 C C . VAL A 1 198 ? -18.953 15.797 6.484 1 97.38 198 VAL A C 1
ATOM 1516 O O . VAL A 1 198 ? -19.188 15.719 5.273 1 97.38 198 VAL A O 1
ATOM 1519 N N . GLN A 1 199 ? -19.172 16.812 7.207 1 95.69 199 GLN A N 1
ATOM 1520 C CA . GLN A 1 199 ? -19.812 18.016 6.656 1 95.69 199 GLN A CA 1
ATOM 1521 C C . GLN A 1 199 ? -18.844 18.781 5.754 1 95.69 199 GLN A C 1
ATOM 1523 O O . GLN A 1 199 ? -19.25 19.281 4.699 1 95.69 199 GLN A O 1
ATOM 1528 N N . ALA A 1 200 ? -17.656 18.906 6.211 1 95.44 200 ALA A N 1
ATOM 1529 C CA . ALA A 1 200 ? -16.641 19.625 5.441 1 95.44 200 ALA A CA 1
ATOM 1530 C C . ALA A 1 200 ? -15.234 19.188 5.848 1 95.44 200 ALA A C 1
ATOM 1532 O O . ALA A 1 200 ? -15.016 18.781 6.992 1 95.44 200 ALA A O 1
ATOM 1533 N N . VAL A 1 201 ? -14.391 19.141 4.906 1 94.56 201 VAL A N 1
ATOM 1534 C CA . VAL A 1 201 ? -12.961 19 5.137 1 94.56 201 VAL A CA 1
ATOM 1535 C C . VAL A 1 201 ? -12.266 20.344 4.891 1 94.56 201 VAL A C 1
ATOM 1537 O O . VAL A 1 201 ? -12.297 20.875 3.775 1 94.56 201 VAL A O 1
ATOM 1540 N N . LEU A 1 202 ? -11.656 20.891 5.957 1 92.31 202 LEU A N 1
ATOM 1541 C CA . LEU A 1 202 ? -11.125 22.25 5.875 1 92.31 202 LEU A CA 1
ATOM 1542 C C . LEU A 1 202 ? -9.617 22.266 6.117 1 92.31 202 LEU A C 1
ATOM 1544 O O . LEU A 1 202 ? -9.172 22.172 7.262 1 92.31 202 LEU A O 1
ATOM 1548 N N . PRO A 1 203 ? -8.617 22.359 5.109 1 86.44 203 PRO A N 1
ATOM 1549 C CA . PRO A 1 203 ? -9.031 22.344 3.703 1 86.44 203 PRO A CA 1
ATOM 1550 C C . PRO A 1 203 ? -8.438 21.172 2.924 1 86.44 203 PRO A C 1
ATOM 1552 O O . PRO A 1 203 ? -7.273 20.812 3.133 1 86.44 203 PRO A O 1
ATOM 1555 N N . HIS A 1 204 ? -9.117 20.516 2.15 1 84.75 204 HIS A N 1
ATOM 1556 C CA . HIS A 1 204 ? -8.664 19.578 1.125 1 84.75 204 HIS A CA 1
ATOM 1557 C C . HIS A 1 204 ? -9.742 19.359 0.062 1 84.75 204 HIS A C 1
ATOM 1559 O O . HIS A 1 204 ? -10.734 18.672 0.304 1 84.75 204 HIS A O 1
ATOM 1565 N N . ASN A 1 205 ? -9.422 19.891 -1.043 1 83.5 205 ASN A N 1
ATOM 1566 C CA . ASN A 1 205 ? -10.422 19.859 -2.104 1 83.5 205 ASN A CA 1
ATOM 1567 C C . ASN A 1 205 ? -11.773 20.375 -1.612 1 83.5 205 ASN A C 1
ATOM 1569 O O . ASN A 1 205 ? -12.805 19.75 -1.862 1 83.5 205 ASN A O 1
ATOM 1573 N N . THR A 1 206 ? -11.742 21.422 -0.896 1 90.25 206 THR A N 1
ATOM 1574 C CA . THR A 1 206 ? -12.938 21.984 -0.266 1 90.25 206 THR A CA 1
ATOM 1575 C C . THR A 1 206 ? -13.625 22.984 -1.194 1 90.25 206 THR A C 1
ATOM 1577 O O . THR A 1 206 ? -12.992 23.938 -1.663 1 90.25 206 THR A O 1
ATOM 1580 N N . SER A 1 207 ? -14.844 22.75 -1.42 1 91.62 207 SER A N 1
ATOM 1581 C CA . SER A 1 207 ? -15.609 23.703 -2.213 1 91.62 207 SER A CA 1
ATOM 1582 C C . SER A 1 207 ? -16.016 24.906 -1.375 1 91.62 207 SER A C 1
ATOM 1584 O O . SER A 1 207 ? -16.062 24.828 -0.145 1 91.62 207 SER A O 1
ATOM 1586 N N . MET A 1 208 ? -16.297 25.953 -2.104 1 90.5 208 MET A N 1
ATOM 1587 C CA . MET A 1 208 ? -16.781 27.156 -1.419 1 90.5 208 MET A CA 1
ATOM 1588 C C . MET A 1 208 ? -18.094 26.875 -0.7 1 90.5 208 MET A C 1
ATOM 1590 O O . MET A 1 208 ? -18.344 27.422 0.371 1 90.5 208 MET A O 1
ATOM 1594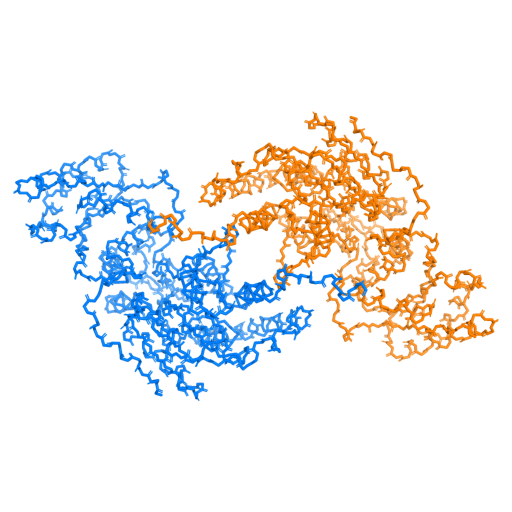 N N . GLU A 1 209 ? -18.828 26.016 -1.247 1 91.62 209 GLU A N 1
ATOM 1595 C CA . GLU A 1 209 ? -20.109 25.641 -0.64 1 91.62 209 GLU A CA 1
ATOM 1596 C C . GLU A 1 209 ? -19.906 24.906 0.68 1 91.62 209 GLU A C 1
ATOM 1598 O O . GLU A 1 209 ? -20.625 25.141 1.649 1 91.62 209 GLU A O 1
ATOM 1603 N N . GLU A 1 210 ? -18.953 24.078 0.683 1 93.12 210 GLU A N 1
ATOM 1604 C CA . GLU A 1 210 ? -18.625 23.359 1.91 1 93.12 210 GLU A CA 1
ATOM 1605 C C . GLU A 1 210 ? -18.156 24.312 3.004 1 93.12 210 GLU A C 1
ATOM 1607 O O . GLU A 1 210 ? -18.516 24.156 4.172 1 93.12 210 GLU A O 1
ATOM 1612 N N . ILE A 1 211 ? -17.359 25.266 2.586 1 94.12 211 ILE A N 1
ATOM 1613 C CA . ILE A 1 211 ? -16.891 26.266 3.543 1 94.12 211 ILE A CA 1
ATOM 1614 C C . ILE A 1 211 ? -18.062 27.047 4.102 1 94.12 211 ILE A C 1
ATOM 1616 O O . ILE A 1 211 ? -18.219 27.172 5.32 1 94.12 211 ILE A O 1
ATOM 1620 N N . LYS A 1 212 ? -18.953 27.438 3.281 1 93.19 212 LYS A N 1
ATOM 1621 C CA . LYS A 1 212 ? -20.094 28.266 3.666 1 93.19 212 LYS A CA 1
ATOM 1622 C C . LYS A 1 212 ? -21.016 27.516 4.613 1 93.19 212 LYS A C 1
ATOM 1624 O O . LYS A 1 212 ? -21.578 28.094 5.543 1 93.19 212 LYS A O 1
ATOM 1629 N N . ASN A 1 213 ? -21.078 26.219 4.434 1 93.69 213 ASN A N 1
ATOM 1630 C CA . ASN A 1 213 ? -22.047 25.422 5.176 1 93.69 213 ASN A CA 1
ATOM 1631 C C . ASN A 1 213 ? -21.406 24.656 6.32 1 93.69 213 ASN A C 1
ATOM 1633 O O . ASN A 1 213 ? -22.047 23.812 6.957 1 93.69 213 ASN A O 1
ATOM 1637 N N . SER A 1 214 ? -20.172 24.953 6.574 1 95.75 214 SER A N 1
ATOM 1638 C CA . SER A 1 214 ? -19.422 24.172 7.566 1 95.75 214 SER A CA 1
ATOM 1639 C C . SER A 1 214 ? -19.969 24.406 8.969 1 95.75 214 SER A C 1
ATOM 1641 O O . SER A 1 214 ? -19.766 23.594 9.867 1 95.75 214 SER A O 1
ATOM 1643 N N . ALA A 1 215 ? -20.75 25.422 9.156 1 95.56 215 ALA A N 1
ATOM 1644 C CA . ALA A 1 215 ? -21.312 25.75 10.469 1 95.56 215 ALA A CA 1
ATOM 1645 C C . ALA A 1 215 ? -22.438 24.797 10.844 1 95.56 215 ALA A C 1
ATOM 1647 O O . ALA A 1 215 ? -22.844 24.734 12 1 95.56 215 ALA A O 1
ATOM 1648 N N . SER A 1 216 ? -22.844 23.984 9.945 1 95.44 216 SER A N 1
ATOM 1649 C CA . SER A 1 216 ? -23.953 23.062 10.195 1 95.44 216 SER A CA 1
ATOM 1650 C C . SER A 1 216 ? -23.469 21.781 10.875 1 95.44 216 SER A C 1
ATOM 1652 O O . SER A 1 216 ? -24.281 20.953 11.289 1 95.44 216 SER A O 1
ATOM 1654 N N . ALA A 1 217 ? -22.172 21.641 11.023 1 96.19 217 ALA A N 1
ATOM 1655 C CA . ALA A 1 217 ? -21.641 20.438 11.68 1 96.19 217 ALA A CA 1
ATOM 1656 C C . ALA A 1 217 ? -21.859 20.5 13.188 1 96.19 217 ALA A C 1
ATOM 1658 O O . ALA A 1 217 ? -21.984 21.578 13.766 1 96.19 217 ALA A O 1
ATOM 1659 N N . SER A 1 218 ? -21.891 19.359 13.789 1 96.38 218 SER A N 1
ATOM 1660 C CA . SER A 1 218 ? -22.109 19.281 15.227 1 96.38 218 SER A CA 1
ATOM 1661 C C . SER A 1 218 ? -20.797 19.375 16 1 96.38 218 SER A C 1
ATOM 1663 O O . SER A 1 218 ? -20.797 19.734 17.188 1 96.38 218 SER A O 1
ATOM 1665 N N . ALA A 1 219 ? -19.719 19.062 15.352 1 97.75 219 ALA A N 1
ATOM 1666 C CA . ALA A 1 219 ? -18.422 19.109 16.016 1 97.75 219 ALA A CA 1
ATOM 1667 C C . ALA A 1 219 ? -17.297 19.297 15.016 1 97.75 219 ALA A C 1
ATOM 1669 O O . ALA A 1 219 ? -17.484 19.094 13.812 1 97.75 219 ALA A O 1
ATOM 1670 N N . ASN A 1 220 ? -16.141 19.781 15.531 1 97.62 220 ASN A N 1
ATOM 1671 C CA . ASN A 1 220 ? -14.898 19.875 14.773 1 97.62 220 ASN A CA 1
ATOM 1672 C C . ASN A 1 220 ? -13.875 18.844 15.25 1 97.62 220 ASN A C 1
ATOM 1674 O O . ASN A 1 220 ? -13.734 18.625 16.453 1 97.62 220 ASN A O 1
ATOM 1678 N N . ILE A 1 221 ? -13.242 18.172 14.305 1 97.5 221 ILE A N 1
ATOM 1679 C CA . ILE A 1 221 ? -12.094 17.312 14.594 1 97.5 221 ILE A CA 1
ATOM 1680 C C . ILE A 1 221 ? -10.844 17.875 13.93 1 97.5 221 ILE A C 1
ATOM 1682 O O . ILE A 1 221 ? -10.836 18.125 12.727 1 97.5 221 ILE A O 1
ATOM 1686 N N . LEU A 1 222 ? -9.883 18.141 14.727 1 96.5 222 LEU A N 1
ATOM 1687 C CA . LEU A 1 222 ? -8.617 18.672 14.219 1 96.5 222 LEU A CA 1
ATOM 1688 C C . LEU A 1 222 ? -7.605 17.562 13.992 1 96.5 222 LEU A C 1
ATOM 1690 O O . LEU A 1 222 ? -7.281 16.812 14.914 1 96.5 222 LEU A O 1
ATOM 1694 N N . LEU A 1 223 ? -7.098 17.375 12.797 1 95.5 223 LEU A N 1
ATOM 1695 C CA . LEU A 1 223 ? -6.113 16.344 12.484 1 95.5 223 LEU A CA 1
ATOM 1696 C C . LEU A 1 223 ? -4.703 16.922 12.484 1 95.5 223 LEU A C 1
ATOM 1698 O O . LEU A 1 223 ? -3.92 16.656 11.562 1 95.5 223 LEU A O 1
ATOM 1702 N N . SER A 1 224 ? -4.426 17.797 13.43 1 94.5 224 SER A N 1
ATOM 1703 C CA . SER A 1 224 ? -3.109 18.406 13.586 1 94.5 224 SER A CA 1
ATOM 1704 C C . SER A 1 224 ? -2.844 18.797 15.031 1 94.5 224 SER A C 1
ATOM 1706 O O . SER A 1 224 ? -3.758 19.203 15.75 1 94.5 224 SER A O 1
ATOM 1708 N N . HIS A 1 225 ? -1.668 18.609 15.422 1 94.88 225 HIS A N 1
ATOM 1709 C CA . HIS A 1 225 ? -1.226 19.172 16.703 1 94.88 225 HIS A CA 1
ATOM 1710 C C . HIS A 1 225 ? -0.279 20.344 16.484 1 94.88 225 HIS A C 1
ATOM 1712 O O . HIS A 1 225 ? 0.303 20.859 17.453 1 94.88 225 HIS A O 1
ATOM 1718 N N . ASP A 1 226 ? -0.168 20.781 15.242 1 92.75 226 ASP A N 1
ATOM 1719 C CA . ASP A 1 226 ? 0.783 21.844 14.906 1 92.75 226 ASP A CA 1
ATOM 1720 C C . ASP A 1 226 ? 0.061 23.156 14.578 1 92.75 226 ASP A C 1
ATOM 1722 O O . ASP A 1 226 ? 0.613 24.234 14.773 1 92.75 226 ASP A O 1
ATOM 1726 N N . ALA A 1 227 ? -1.122 23.062 14.062 1 92.06 227 ALA A N 1
ATOM 1727 C CA . ALA A 1 227 ? -1.885 24.234 13.633 1 92.06 227 ALA A CA 1
ATOM 1728 C C . ALA A 1 227 ? -3.383 23.953 13.648 1 92.06 227 ALA A C 1
ATOM 1730 O O . ALA A 1 227 ? -3.799 22.797 13.727 1 92.06 227 ALA A O 1
ATOM 1731 N N . GLY A 1 228 ? -4.168 25 13.68 1 94.12 228 GLY A N 1
ATOM 1732 C CA . GLY A 1 228 ? -5.602 24.844 13.5 1 94.12 228 GLY A CA 1
ATOM 1733 C C . GLY A 1 228 ? -6.391 25.031 14.781 1 94.12 228 GLY A C 1
ATOM 1734 O O . GLY A 1 228 ? -7.613 25.188 14.75 1 94.12 228 GLY A O 1
ATOM 1735 N N . TYR A 1 229 ? -5.715 25.094 15.945 1 94.06 229 TYR A N 1
ATOM 1736 C CA . TYR A 1 229 ? -6.391 25.219 17.234 1 94.06 229 TYR A CA 1
ATOM 1737 C C . TYR A 1 229 ? -7.141 26.547 17.312 1 94.06 229 TYR A C 1
ATOM 1739 O O . TYR A 1 229 ? -8.281 26.594 17.781 1 94.06 229 TYR A O 1
ATOM 1747 N N . GLN A 1 230 ? -6.512 27.562 16.844 1 93.12 230 GLN A N 1
ATOM 1748 C CA . GLN A 1 230 ? -7.129 28.891 16.906 1 93.12 230 GLN A CA 1
ATOM 1749 C C . GLN A 1 230 ? -8.391 28.953 16.062 1 93.12 230 GLN A C 1
ATOM 1751 O O . GLN A 1 230 ? -9.406 29.516 16.469 1 93.12 230 GLN A O 1
ATOM 1756 N N . PHE A 1 231 ? -8.312 28.438 14.914 1 95.19 231 PHE A N 1
ATOM 1757 C CA . PHE A 1 231 ? -9.453 28.375 14.016 1 95.19 231 PHE A CA 1
ATOM 1758 C C . PHE A 1 231 ? -10.617 27.625 14.664 1 95.19 231 PHE A C 1
ATOM 1760 O O . PHE A 1 231 ? -11.75 28.109 14.664 1 95.19 231 PHE A O 1
ATOM 1767 N N . ALA A 1 232 ? -10.281 26.453 15.242 1 95.88 232 ALA A N 1
ATOM 1768 C CA . ALA A 1 232 ? -11.305 25.625 15.883 1 95.88 232 ALA A CA 1
ATOM 1769 C C . ALA A 1 232 ? -11.945 26.359 17.047 1 95.88 232 ALA A C 1
ATOM 1771 O O . ALA A 1 232 ? -13.156 26.281 17.266 1 95.88 232 ALA A O 1
ATOM 1772 N N . LYS A 1 233 ? -11.156 27.031 17.797 1 95.12 233 LYS A N 1
ATOM 1773 C CA . LYS A 1 233 ? -11.664 27.812 18.922 1 95.12 233 LYS A CA 1
ATOM 1774 C C . LYS A 1 233 ? -12.602 28.922 18.453 1 95.12 233 LYS A C 1
ATOM 1776 O O . LYS A 1 233 ? -13.641 29.172 19.062 1 95.12 233 LYS A O 1
ATOM 1781 N N . LYS A 1 234 ? -12.234 29.578 17.406 1 95.94 234 LYS A N 1
ATOM 1782 C CA . LYS A 1 234 ? -13.078 30.625 16.844 1 95.94 234 LYS A CA 1
ATOM 1783 C C . LYS A 1 234 ? -14.383 30.062 16.297 1 95.94 234 LYS A C 1
ATOM 1785 O O . LYS A 1 234 ? -15.438 30.672 16.438 1 95.94 234 LYS A O 1
ATOM 1790 N N . MET A 1 235 ? -14.289 28.906 15.688 1 95.5 235 MET A N 1
ATOM 1791 C CA . MET A 1 235 ? -15.492 28.219 15.203 1 95.5 235 MET A CA 1
ATOM 1792 C C . MET A 1 235 ? -16.438 27.922 16.359 1 95.5 235 MET A C 1
ATOM 1794 O O . MET A 1 235 ? -17.656 28.016 16.203 1 95.5 235 MET A O 1
ATOM 1798 N N . GLU A 1 236 ? -15.82 27.531 17.438 1 96 236 GLU A N 1
ATOM 1799 C CA . GLU A 1 236 ? -16.625 27.25 18.625 1 96 236 GLU A CA 1
ATOM 1800 C C . GLU A 1 236 ? -17.281 28.531 19.156 1 96 236 GLU A C 1
ATOM 1802 O O . GLU A 1 236 ? -18.469 28.516 19.5 1 96 236 GLU A O 1
ATOM 1807 N N . LYS A 1 237 ? -16.562 29.594 19.188 1 95.44 237 LYS A N 1
ATOM 1808 C CA . LYS A 1 237 ? -17.047 30.859 19.734 1 95.44 237 LYS A CA 1
ATOM 1809 C C . LYS A 1 237 ? -18.109 31.469 18.828 1 95.44 237 LYS A C 1
ATOM 1811 O O . LYS A 1 237 ? -19.141 31.938 19.312 1 95.44 237 LYS A O 1
ATOM 1816 N N . ILE A 1 238 ? -17.891 31.422 17.531 1 95.12 238 ILE A N 1
ATOM 1817 C CA . ILE A 1 238 ? -18.719 32.156 16.578 1 95.12 238 ILE A CA 1
ATOM 1818 C C . ILE A 1 238 ? -19.891 31.281 16.141 1 95.12 238 ILE A C 1
ATOM 1820 O O . ILE A 1 238 ? -21.031 31.766 16.016 1 95.12 238 ILE A O 1
ATOM 1824 N N . HIS A 1 239 ? -19.594 30.016 15.914 1 95.12 239 HIS A N 1
ATOM 1825 C CA . HIS A 1 239 ? -20.594 29.156 15.297 1 95.12 239 HIS A CA 1
ATOM 1826 C C . HIS A 1 239 ? -21.047 28.062 16.266 1 95.12 239 HIS A C 1
ATOM 1828 O O . HIS A 1 239 ? -21.828 27.188 15.883 1 95.12 239 HIS A O 1
ATOM 1834 N N . HIS A 1 240 ? -20.5 28.016 17.453 1 94.81 240 HIS A N 1
ATOM 1835 C CA . HIS A 1 240 ? -20.875 27.094 18.516 1 94.81 240 HIS A CA 1
ATOM 1836 C C . HIS A 1 240 ? -20.625 25.641 18.094 1 94.81 240 HIS A C 1
ATOM 1838 O O . HIS A 1 240 ? -21.469 24.781 18.312 1 94.81 240 HIS A O 1
ATOM 1844 N N . ILE A 1 241 ? -19.609 25.422 17.391 1 96.5 241 ILE A N 1
ATOM 1845 C CA . ILE A 1 241 ? -19.188 24.078 17.031 1 96.5 241 ILE A CA 1
ATOM 1846 C C . ILE A 1 241 ? -18.016 23.641 17.906 1 96.5 241 ILE A C 1
ATOM 1848 O O . ILE A 1 241 ? -16.906 24.156 17.734 1 96.5 241 ILE A O 1
ATOM 1852 N N . PRO A 1 242 ? -18.188 22.719 18.734 1 97.12 242 PRO A N 1
ATOM 1853 C CA . PRO A 1 242 ? -17.125 22.328 19.656 1 97.12 242 PRO A CA 1
ATOM 1854 C C . PRO A 1 242 ? -15.984 21.594 18.953 1 97.12 242 PRO A C 1
ATOM 1856 O O . PRO A 1 242 ? -16.203 20.922 17.938 1 97.12 242 PRO A O 1
ATOM 1859 N N . LEU A 1 243 ? -14.75 21.797 19.469 1 97.62 243 LEU A N 1
ATOM 1860 C CA . LEU A 1 243 ? -13.594 21.016 19.062 1 97.62 243 LEU A CA 1
ATOM 1861 C C . LEU A 1 243 ? -13.453 19.766 19.922 1 97.62 243 LEU A C 1
ATOM 1863 O O . LEU A 1 243 ? -13.32 19.859 21.141 1 97.62 243 LEU A O 1
ATOM 1867 N N . ILE A 1 244 ? -13.508 18.625 19.281 1 97.5 244 ILE A N 1
ATOM 1868 C CA . ILE A 1 244 ? -13.445 17.375 20.047 1 97.5 244 ILE A CA 1
ATOM 1869 C C . ILE A 1 244 ? -12.141 16.641 19.734 1 97.5 244 ILE A C 1
ATOM 1871 O O . ILE A 1 244 ? -11.531 16.875 18.672 1 97.5 244 ILE A O 1
ATOM 1875 N N . LEU A 1 245 ? -11.594 15.789 20.672 1 94.94 245 LEU A N 1
ATOM 1876 C CA . LEU A 1 245 ? -10.477 14.859 20.516 1 94.94 245 LEU A CA 1
ATOM 1877 C C . LEU A 1 245 ? -9.156 15.609 20.375 1 94.94 245 LEU A C 1
ATOM 1879 O O . LEU A 1 245 ? -8.172 15.055 19.891 1 94.94 245 LEU A O 1
ATOM 1883 N N . SER A 1 246 ? -9.125 16.891 20.719 1 92.31 246 SER A N 1
ATOM 1884 C CA . SER A 1 246 ? -7.922 17.688 20.516 1 92.31 246 SER A CA 1
ATOM 1885 C C . SER A 1 246 ? -6.922 17.484 21.641 1 92.31 246 SER A C 1
ATOM 1887 O O . SER A 1 246 ? -5.754 17.859 21.531 1 92.31 246 SER A O 1
ATOM 1889 N N . ASP A 1 247 ? -7.32 16.766 22.625 1 92.38 247 ASP A N 1
ATOM 1890 C CA . ASP A 1 247 ? -6.484 16.594 23.812 1 92.38 247 ASP A CA 1
ATOM 1891 C C . ASP A 1 247 ? -5.84 15.219 23.844 1 92.38 247 ASP A C 1
ATOM 1893 O O . ASP A 1 247 ? -5.191 14.852 24.828 1 92.38 247 ASP A O 1
ATOM 1897 N N . ILE A 1 248 ? -6.023 14.438 22.797 1 95.38 248 ILE A N 1
ATOM 1898 C CA . ILE A 1 248 ? -5.398 13.125 22.734 1 95.38 248 ILE A CA 1
ATOM 1899 C C . ILE A 1 248 ? -4.566 13.016 21.453 1 95.38 248 ILE A C 1
ATOM 1901 O O . ILE A 1 248 ? -4.801 13.734 20.484 1 95.38 248 ILE A O 1
ATOM 1905 N N . PRO A 1 249 ? -3.559 12.094 21.438 1 96.44 249 PRO A N 1
ATOM 1906 C CA . PRO A 1 249 ? -2.779 11.891 20.219 1 96.44 249 PRO A CA 1
ATOM 1907 C C . PRO A 1 249 ? -3.633 11.398 19.047 1 96.44 249 PRO A C 1
ATOM 1909 O O . PRO A 1 249 ? -4.652 10.734 19.266 1 96.44 249 PRO A O 1
ATOM 1912 N N . LEU A 1 250 ? -3.234 11.75 17.891 1 96.56 250 LEU A N 1
ATOM 1913 C CA . LEU A 1 250 ? -3.877 11.219 16.688 1 96.56 250 LEU A CA 1
ATOM 1914 C C . LEU A 1 250 ? -3.645 9.719 16.578 1 96.56 250 LEU A C 1
ATOM 1916 O O . LEU A 1 250 ? -2.805 9.156 17.281 1 96.56 250 LEU A O 1
ATOM 1920 N N . PRO A 1 251 ? -4.43 9.039 15.789 1 97.12 251 PRO A N 1
ATOM 1921 C CA . PRO A 1 251 ? -4.48 7.574 15.828 1 97.12 251 PRO A CA 1
ATOM 1922 C C . PRO A 1 251 ? -3.295 6.922 15.125 1 97.12 251 PRO A C 1
ATOM 1924 O O . PRO A 1 251 ? -3.469 6.273 14.086 1 97.12 251 PRO A O 1
ATOM 1927 N N . ILE A 1 252 ? -2.191 7 15.711 1 97.19 252 ILE A N 1
ATOM 1928 C CA . ILE A 1 252 ? -0.965 6.352 15.258 1 97.19 252 ILE A CA 1
ATOM 1929 C C . ILE A 1 252 ? -0.572 5.246 16.234 1 97.19 252 ILE A C 1
ATOM 1931 O O . ILE A 1 252 ? -0.383 5.496 17.422 1 97.19 252 ILE A O 1
ATOM 1935 N N . GLY A 1 253 ? -0.424 4.016 15.68 1 96.5 253 GLY A N 1
ATOM 1936 C CA . GLY A 1 253 ? -0.217 2.867 16.547 1 96.5 253 GLY A CA 1
ATOM 1937 C C . GLY A 1 253 ? -1.513 2.223 17 1 96.5 253 GLY A C 1
ATOM 1938 O O . GLY A 1 253 ? -2.594 2.781 16.797 1 96.5 253 GLY A O 1
ATOM 1939 N N . THR A 1 254 ? -1.41 1.112 17.641 1 96.38 254 THR A N 1
ATOM 1940 C CA . THR A 1 254 ? -2.596 0.347 18.016 1 96.38 254 THR A CA 1
ATOM 1941 C C . THR A 1 254 ? -3.318 1.001 19.188 1 96.38 254 THR A C 1
ATOM 1943 O O . THR A 1 254 ? -4.535 1.188 19.156 1 96.38 254 THR A O 1
ATOM 1946 N N . GLU A 1 255 ? -2.641 1.417 20.172 1 97 255 GLU A N 1
ATOM 1947 C CA . GLU A 1 255 ? -3.264 1.962 21.375 1 97 255 GLU A CA 1
ATOM 1948 C C . GLU A 1 255 ? -3.887 3.328 21.109 1 97 255 GLU A C 1
ATOM 1950 O O . GLU A 1 255 ? -5.004 3.604 21.547 1 97 255 GLU A O 1
ATOM 1955 N N . ASN A 1 256 ? -3.145 4.188 20.422 1 98.12 256 ASN A N 1
ATOM 1956 C CA . ASN A 1 256 ? -3.689 5.504 20.109 1 98.12 256 ASN A CA 1
ATOM 1957 C C . ASN A 1 256 ? -4.906 5.402 19.188 1 98.12 256 ASN A C 1
ATOM 1959 O O . ASN A 1 256 ? -5.84 6.199 19.297 1 98.12 256 ASN A O 1
ATOM 1963 N N . THR A 1 257 ? -4.84 4.438 18.25 1 98.56 257 THR A N 1
ATOM 1964 C CA . THR A 1 257 ? -5.977 4.227 17.375 1 98.56 257 THR A CA 1
ATOM 1965 C C . THR A 1 257 ? -7.211 3.809 18.156 1 98.56 257 THR A C 1
ATOM 1967 O O . THR A 1 257 ? -8.297 4.359 17.969 1 98.56 257 THR A O 1
ATOM 1970 N N . ALA A 1 258 ? -7.008 2.889 19.047 1 98.44 258 ALA A N 1
ATOM 1971 C CA . ALA A 1 258 ? -8.109 2.445 19.891 1 98.44 258 ALA A CA 1
ATOM 1972 C C . ALA A 1 258 ? -8.656 3.598 20.734 1 98.44 258 ALA A C 1
ATOM 1974 O O . ALA A 1 258 ? -9.867 3.773 20.844 1 98.44 258 ALA A O 1
ATOM 1975 N N . ARG A 1 259 ? -7.789 4.352 21.328 1 98.06 259 ARG A N 1
ATOM 1976 C CA . ARG A 1 259 ? -8.172 5.484 22.172 1 98.06 259 ARG A CA 1
ATOM 1977 C C . ARG A 1 259 ? -8.969 6.508 21.375 1 98.06 259 ARG A C 1
ATOM 1979 O O . ARG A 1 259 ? -10 7 21.844 1 98.06 259 ARG A O 1
ATOM 1986 N N . TRP A 1 260 ? -8.492 6.82 20.219 1 98.38 260 TRP A N 1
ATOM 1987 C CA . TRP A 1 260 ? -9.133 7.809 19.359 1 98.38 260 TRP A CA 1
ATOM 1988 C C . TRP A 1 260 ? -10.523 7.34 18.938 1 98.38 260 TRP A C 1
ATOM 1990 O O . TRP A 1 260 ? -11.484 8.109 18.969 1 98.38 260 TRP A O 1
ATOM 2000 N N . LEU A 1 261 ? -10.594 6.066 18.562 1 98.62 261 LEU A N 1
ATOM 2001 C CA . LEU A 1 261 ? -11.875 5.484 18.156 1 98.62 261 LEU A CA 1
ATOM 2002 C C . LEU A 1 261 ? -12.852 5.461 19.312 1 98.62 261 LEU A C 1
ATOM 2004 O O . LEU A 1 261 ? -14.031 5.77 19.141 1 98.62 261 LEU A O 1
ATOM 2008 N N . ARG A 1 262 ? -12.438 5.125 20.469 1 98.62 262 ARG A N 1
ATOM 2009 C CA . ARG A 1 262 ? -13.305 5.09 21.641 1 98.62 262 ARG A CA 1
ATOM 2010 C C . ARG A 1 262 ? -13.828 6.48 21.984 1 98.62 262 ARG A C 1
ATOM 2012 O O . ARG A 1 262 ? -14.992 6.637 22.359 1 98.62 262 ARG A O 1
ATOM 2019 N N . ALA A 1 263 ? -12.945 7.469 21.875 1 98.44 263 ALA A N 1
ATOM 2020 C CA . ALA A 1 263 ? -13.383 8.844 22.125 1 98.44 263 ALA A CA 1
ATOM 2021 C C . ALA A 1 263 ? -14.5 9.242 21.156 1 98.44 263 ALA A C 1
ATOM 2023 O O . ALA A 1 263 ? -15.461 9.898 21.562 1 98.44 263 ALA A O 1
ATOM 2024 N N . ILE A 1 264 ? -14.398 8.836 19.891 1 98.25 264 ILE A N 1
ATOM 2025 C CA . ILE A 1 264 ? -15.438 9.086 18.906 1 98.25 264 ILE A CA 1
ATOM 2026 C C . ILE A 1 264 ? -16.719 8.359 19.297 1 98.25 264 ILE A C 1
ATOM 2028 O O . ILE A 1 264 ? -17.812 8.93 19.234 1 98.25 264 ILE A O 1
ATOM 2032 N N . GLY A 1 265 ? -16.516 7.121 19.656 1 98.19 265 GLY A N 1
ATOM 2033 C CA . GLY A 1 265 ? -17.656 6.316 20.047 1 98.19 265 GLY A CA 1
ATOM 2034 C C . GLY A 1 265 ? -18.438 6.914 21.219 1 98.19 265 GLY A C 1
ATOM 2035 O O . GLY A 1 265 ? -19.672 6.941 21.188 1 98.19 265 GLY A O 1
ATOM 2036 N N . ILE A 1 266 ? -17.719 7.406 22.219 1 97.88 266 ILE A N 1
ATOM 2037 C CA . ILE A 1 266 ? -18.344 7.996 23.406 1 97.88 266 ILE A CA 1
ATOM 2038 C C . ILE A 1 266 ? -19.078 9.281 23.016 1 97.88 266 ILE A C 1
ATOM 2040 O O . ILE A 1 266 ? -20.219 9.5 23.438 1 97.88 266 ILE A O 1
ATOM 2044 N N . TYR A 1 267 ? -18.5 10.102 22.188 1 97.88 267 TYR A N 1
ATOM 2045 C CA . TYR A 1 267 ? -19.094 11.391 21.828 1 97.88 267 TYR A CA 1
ATOM 2046 C C . TYR A 1 267 ? -20.359 11.211 21.016 1 97.88 267 TYR A C 1
ATOM 2048 O O . TYR A 1 267 ? -21.344 11.93 21.203 1 97.88 267 TYR A O 1
ATOM 2056 N N . PHE A 1 268 ? -20.406 10.242 20.109 1 97.94 268 PHE A N 1
ATOM 2057 C CA . PHE A 1 268 ? -21.516 10.117 19.172 1 97.94 268 PHE A CA 1
ATOM 2058 C C . PHE A 1 268 ? -22.438 8.977 19.562 1 97.94 268 PHE A C 1
ATOM 2060 O O . PHE A 1 268 ? -23.453 8.727 18.891 1 97.94 268 PHE A O 1
ATOM 2067 N N . GLY A 1 269 ? -22.078 8.219 20.578 1 97.5 269 GLY A N 1
ATOM 2068 C CA . GLY A 1 269 ? -22.938 7.164 21.078 1 97.5 269 GLY A CA 1
ATOM 2069 C C . GLY A 1 269 ? -22.922 5.918 20.219 1 97.5 269 GLY A C 1
ATOM 2070 O O . GLY A 1 269 ? -23.969 5.312 19.969 1 97.5 269 GLY A O 1
ATOM 2071 N N . VAL A 1 270 ? -21.781 5.586 19.672 1 97.94 270 VAL A N 1
ATOM 2072 C CA . VAL A 1 270 ? -21.656 4.398 18.828 1 97.94 270 VAL A CA 1
ATOM 2073 C C . VAL A 1 270 ? -20.547 3.49 19.375 1 97.94 270 VAL A C 1
ATOM 2075 O O . VAL A 1 270 ? -19.75 2.959 18.609 1 97.94 270 VAL A O 1
ATOM 2078 N N . GLU A 1 271 ? -20.531 3.287 20.625 1 98.06 271 GLU A N 1
ATOM 2079 C CA . GLU A 1 271 ? -19.453 2.586 21.328 1 98.06 271 GLU A CA 1
ATOM 2080 C C . GLU A 1 271 ? -19.359 1.131 20.875 1 98.06 271 GLU A C 1
ATOM 2082 O O . GLU A 1 271 ? -18.266 0.598 20.703 1 98.06 271 GLU A O 1
ATOM 2087 N N . ASP A 1 272 ? -20.438 0.512 20.625 1 97.88 272 ASP A N 1
ATOM 2088 C CA . ASP A 1 272 ? -20.438 -0.901 20.266 1 97.88 272 ASP A CA 1
ATOM 2089 C C . ASP A 1 272 ? -19.75 -1.118 18.922 1 97.88 272 ASP A C 1
ATOM 2091 O O . ASP A 1 272 ? -18.938 -2.029 18.766 1 97.88 272 ASP A O 1
ATOM 2095 N N . LYS A 1 273 ? -20.141 -0.299 18 1 97.81 273 LYS A N 1
ATOM 2096 C CA . LYS A 1 273 ? -19.547 -0.396 16.672 1 97.81 273 LYS A CA 1
ATOM 2097 C C . LYS A 1 273 ? -18.031 -0.135 16.719 1 97.81 273 LYS A C 1
ATOM 2099 O O . LYS A 1 273 ? -17.266 -0.791 16.031 1 97.81 273 LYS A O 1
ATOM 2104 N N . VAL A 1 274 ? -17.719 0.769 17.531 1 98.31 274 VAL A N 1
ATOM 2105 C CA . VAL A 1 274 ? -16.312 1.154 17.672 1 98.31 274 VAL A CA 1
ATOM 2106 C C . VAL A 1 274 ? -15.523 0.001 18.281 1 98.31 274 VAL A C 1
ATOM 2108 O O . VAL A 1 274 ? -14.422 -0.31 17.828 1 98.31 274 VAL A O 1
ATOM 2111 N N . GLU A 1 275 ? -16.047 -0.581 19.312 1 98.38 275 GLU A N 1
ATOM 2112 C CA . GLU A 1 275 ? -15.336 -1.684 19.953 1 98.38 275 GLU A CA 1
ATOM 2113 C C . GLU A 1 275 ? -15.141 -2.854 19 1 98.38 275 GLU A C 1
ATOM 2115 O O . GLU A 1 275 ? -14.117 -3.535 19.047 1 98.38 275 GLU A O 1
ATOM 2120 N N . GLN A 1 276 ? -16.109 -3.068 18.219 1 97.75 276 GLN A N 1
ATOM 2121 C CA . GLN A 1 276 ? -15.977 -4.105 17.203 1 97.75 276 GLN A CA 1
ATOM 2122 C C . GLN A 1 276 ? -14.875 -3.756 16.203 1 97.75 276 GLN A C 1
ATOM 2124 O O . GLN A 1 276 ? -14.086 -4.621 15.812 1 97.75 276 GLN A O 1
ATOM 2129 N N . MET A 1 277 ? -14.844 -2.559 15.797 1 97.38 277 MET A N 1
ATOM 2130 C CA . MET A 1 277 ? -13.82 -2.076 14.883 1 97.38 277 MET A CA 1
ATOM 2131 C C . MET A 1 277 ? -12.43 -2.234 15.492 1 97.38 277 MET A C 1
ATOM 2133 O O . MET A 1 277 ? -11.484 -2.615 14.797 1 97.38 277 MET A O 1
ATOM 2137 N N . ILE A 1 278 ? -12.352 -1.884 16.719 1 98.25 278 ILE A N 1
ATOM 2138 C CA . ILE A 1 278 ? -11.078 -1.979 17.438 1 98.25 278 ILE A CA 1
ATOM 2139 C C . ILE A 1 278 ? -10.641 -3.438 17.5 1 98.25 278 ILE A C 1
ATOM 2141 O O . ILE A 1 278 ? -9.484 -3.762 17.203 1 98.25 278 ILE A O 1
ATOM 2145 N N . LYS A 1 279 ? -11.555 -4.289 17.844 1 97.56 279 LYS A N 1
ATOM 2146 C CA . LYS A 1 279 ? -11.25 -5.715 17.953 1 97.56 279 LYS A CA 1
ATOM 2147 C C . LYS A 1 279 ? -10.758 -6.273 16.609 1 97.56 279 LYS A C 1
ATOM 2149 O O . LYS A 1 279 ? -9.75 -6.969 16.562 1 97.56 279 LYS A O 1
ATOM 2154 N N . GLU A 1 280 ? -11.43 -5.945 15.625 1 95.69 280 GLU A N 1
ATOM 2155 C CA . GLU A 1 280 ? -11.07 -6.418 14.289 1 95.69 280 GLU A CA 1
ATOM 2156 C C . GLU A 1 280 ? -9.711 -5.871 13.867 1 95.69 280 GLU A C 1
ATOM 2158 O O . GLU A 1 280 ? -8.898 -6.594 13.289 1 95.69 280 GLU A O 1
ATOM 2163 N N . GLY A 1 281 ? -9.531 -4.598 14.078 1 95.38 281 GLY A N 1
ATOM 2164 C CA . GLY A 1 281 ? -8.258 -3.977 13.742 1 95.38 281 GLY A CA 1
ATOM 2165 C C . GLY A 1 281 ? -7.082 -4.57 14.492 1 95.38 281 GLY A C 1
ATOM 2166 O O . GLY A 1 281 ? -6.035 -4.844 13.898 1 95.38 281 GLY A O 1
ATOM 2167 N N . GLU A 1 282 ? -7.234 -4.77 15.75 1 94.75 282 GLU A N 1
ATOM 2168 C CA . GLU A 1 282 ? -6.168 -5.324 16.578 1 94.75 282 GLU A CA 1
ATOM 2169 C C . GLU A 1 282 ? -5.859 -6.766 16.188 1 94.75 282 GLU A C 1
ATOM 2171 O O . GLU A 1 282 ? -4.695 -7.164 16.125 1 94.75 282 GLU A O 1
ATOM 2176 N N . GLU A 1 283 ? -6.863 -7.516 15.93 1 91.62 283 GLU A N 1
ATOM 2177 C CA . GLU A 1 283 ? -6.676 -8.898 15.5 1 91.62 283 GLU A CA 1
ATOM 2178 C C . GLU A 1 283 ? -5.926 -8.969 14.172 1 91.62 283 GLU A C 1
ATOM 2180 O O . GLU A 1 283 ? -5.082 -9.844 13.977 1 91.62 283 GLU A O 1
ATOM 2185 N N . LYS A 1 284 ? -6.23 -8.078 13.375 1 88.94 284 LYS A N 1
ATOM 2186 C CA . LYS A 1 284 ? -5.551 -8.016 12.086 1 88.94 284 LYS A CA 1
ATOM 2187 C C . LYS A 1 284 ? -4.062 -7.73 12.258 1 88.94 284 LYS A C 1
ATOM 2189 O O . LYS A 1 284 ? -3.223 -8.398 11.656 1 88.94 284 LYS A O 1
ATOM 2194 N N . VAL A 1 285 ? -3.744 -6.758 13.039 1 89.62 285 VAL A N 1
ATOM 2195 C CA . VAL A 1 285 ? -2.355 -6.375 13.266 1 89.62 285 VAL A CA 1
ATOM 2196 C C . VAL A 1 285 ? -1.602 -7.523 13.93 1 89.62 285 VAL A C 1
ATOM 2198 O O . VAL A 1 285 ? -0.5 -7.879 13.5 1 89.62 285 VAL A O 1
ATOM 2201 N N . ILE A 1 286 ? -2.223 -8.102 14.906 1 85 286 ILE A N 1
ATOM 2202 C CA . ILE A 1 286 ? -1.601 -9.203 15.633 1 85 286 ILE A CA 1
ATOM 2203 C C . ILE A 1 286 ? -1.386 -10.391 14.703 1 85 286 ILE A C 1
ATOM 2205 O O . ILE A 1 286 ? -0.31 -10.992 14.688 1 85 286 ILE A O 1
ATOM 2209 N N . GLY A 1 287 ? -2.424 -10.734 14.023 1 80.62 287 GLY A N 1
ATOM 2210 C CA . GLY A 1 287 ? -2.324 -11.836 13.078 1 80.62 287 GLY A CA 1
ATOM 2211 C C . GLY A 1 287 ? -1.224 -11.648 12.055 1 80.62 287 GLY A C 1
ATOM 2212 O O . GLY A 1 287 ? -0.458 -12.578 11.781 1 80.62 287 GLY A O 1
ATOM 2213 N N . LEU A 1 288 ? -1.095 -10.5 11.562 1 82.06 288 LEU A N 1
ATOM 2214 C CA . LEU A 1 288 ? -0.106 -10.195 10.531 1 82.06 288 LEU A CA 1
ATOM 2215 C C . LEU A 1 288 ? 1.306 -10.219 11.109 1 82.06 288 LEU A C 1
ATOM 2217 O O . LEU A 1 288 ? 2.223 -10.766 10.492 1 82.06 288 LEU A O 1
ATOM 2221 N N . LEU A 1 289 ? 1.475 -9.586 12.234 1 80.94 289 LEU A N 1
ATOM 2222 C CA . LEU A 1 289 ? 2.801 -9.508 12.844 1 80.94 289 LEU A CA 1
ATOM 2223 C C . LEU A 1 289 ? 3.279 -10.883 13.281 1 80.94 289 LEU A C 1
ATOM 2225 O O . LEU A 1 289 ? 4.477 -11.172 13.234 1 80.94 289 LEU A O 1
ATOM 2229 N N . ARG A 1 290 ? 2.379 -11.672 13.672 1 76.25 290 ARG A N 1
ATOM 2230 C CA . ARG A 1 290 ? 2.723 -13.031 14.055 1 76.25 290 ARG A CA 1
ATOM 2231 C C . ARG A 1 290 ? 3.213 -13.836 12.859 1 76.25 290 ARG A C 1
ATOM 2233 O O . ARG A 1 290 ? 4.09 -14.688 12.992 1 76.25 290 ARG A O 1
ATOM 2240 N N . LYS A 1 291 ? 2.715 -13.508 11.789 1 72.31 291 LYS A N 1
ATOM 2241 C CA . LYS A 1 291 ? 3.035 -14.258 10.586 1 72.31 291 LYS A CA 1
ATOM 2242 C C . LYS A 1 291 ? 4.309 -13.727 9.93 1 72.31 291 LYS A C 1
ATOM 2244 O O . LYS A 1 291 ? 5.102 -14.5 9.391 1 72.31 291 LYS A O 1
ATOM 2249 N N . ARG A 1 292 ? 4.555 -12.477 9.984 1 73.12 292 ARG A N 1
ATOM 2250 C CA . ARG A 1 292 ? 5.539 -11.875 9.086 1 73.12 292 ARG A CA 1
ATOM 2251 C C . ARG A 1 292 ? 6.609 -11.125 9.875 1 73.12 292 ARG A C 1
ATOM 2253 O O . ARG A 1 292 ? 7.668 -10.789 9.336 1 73.12 292 ARG A O 1
ATOM 2260 N N . ALA A 1 293 ? 6.293 -10.805 11.047 1 62.78 293 ALA A N 1
ATOM 2261 C CA . ALA A 1 293 ? 7.172 -9.875 11.75 1 62.78 293 ALA A CA 1
ATOM 2262 C C . ALA A 1 293 ? 7.539 -10.398 13.133 1 62.78 293 ALA A C 1
ATOM 2264 O O . ALA A 1 293 ? 7.508 -9.656 14.117 1 62.78 293 ALA A O 1
ATOM 2265 N N . LEU A 1 294 ? 7.863 -11.602 13.07 1 57.62 294 LEU A N 1
ATOM 2266 C CA . LEU A 1 294 ? 8.141 -12.227 14.359 1 57.62 294 LEU A CA 1
ATOM 2267 C C . LEU A 1 294 ? 9.359 -11.594 15.016 1 57.62 294 LEU A C 1
ATOM 2269 O O . LEU A 1 294 ? 9.414 -11.461 16.25 1 57.62 294 LEU A O 1
ATOM 2273 N N . MET A 1 295 ? 10.148 -11.148 14.203 1 60.59 295 MET A N 1
ATOM 2274 C CA . MET A 1 295 ? 11.438 -10.688 14.727 1 60.59 295 MET A CA 1
ATOM 2275 C C . MET A 1 295 ? 11.406 -9.188 15 1 60.59 295 MET A C 1
ATOM 2277 O O . MET A 1 295 ? 12.414 -8.602 15.391 1 60.59 295 MET A O 1
ATOM 2281 N N . ILE A 1 296 ? 10.328 -8.672 14.859 1 70.44 296 ILE A N 1
ATOM 2282 C CA . ILE A 1 296 ? 10.281 -7.215 14.938 1 70.44 296 ILE A CA 1
ATOM 2283 C C . ILE A 1 296 ? 10.664 -6.758 16.344 1 70.44 296 ILE A C 1
ATOM 2285 O O . ILE A 1 296 ? 11.5 -5.863 16.5 1 70.44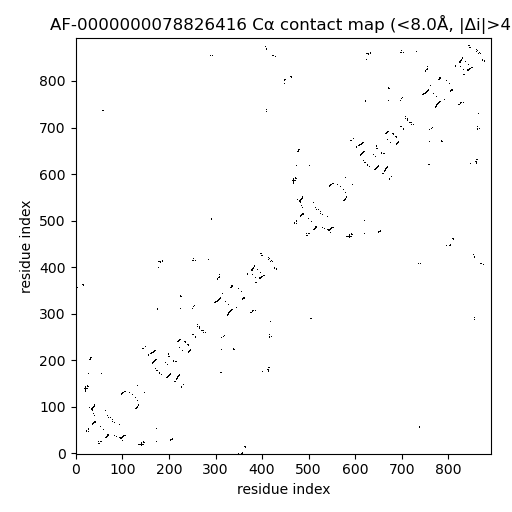 296 ILE A O 1
ATOM 2289 N N . ILE A 1 297 ? 10.148 -7.43 17.266 1 70.88 297 ILE A N 1
ATOM 2290 C CA . ILE A 1 297 ? 10.391 -6.965 18.641 1 70.88 297 ILE A CA 1
ATOM 2291 C C . ILE A 1 297 ? 11.844 -7.223 19.016 1 70.88 297 ILE A C 1
ATOM 2293 O O . ILE A 1 297 ? 12.547 -6.312 19.469 1 70.88 297 ILE A O 1
ATOM 2297 N N . PRO A 1 298 ? 12.273 -8.352 18.719 1 71.31 298 PRO A N 1
ATOM 2298 C CA . PRO A 1 298 ? 13.68 -8.578 19.047 1 71.31 298 PRO A CA 1
ATOM 2299 C C . PRO A 1 298 ? 14.617 -7.613 18.312 1 71.31 298 PRO A C 1
ATOM 2301 O O . PRO A 1 298 ? 15.664 -7.246 18.844 1 71.31 298 PRO A O 1
ATOM 2304 N N . ARG A 1 299 ? 14.219 -7.191 17.25 1 78.94 299 ARG A N 1
ATOM 2305 C CA . ARG A 1 299 ? 15.016 -6.277 16.438 1 78.94 299 ARG A CA 1
ATOM 2306 C C . ARG A 1 299 ? 15.117 -4.906 17.094 1 78.94 299 ARG A C 1
ATOM 2308 O O . ARG A 1 299 ? 16.156 -4.254 17.031 1 78.94 299 ARG A O 1
ATOM 2315 N N . TYR A 1 300 ? 14.086 -4.547 17.766 1 88 300 TYR A N 1
ATOM 2316 C CA . TYR A 1 300 ? 13.984 -3.143 18.156 1 88 300 TYR A CA 1
ATOM 2317 C C . TYR A 1 300 ? 14.117 -2.98 19.656 1 88 300 TYR A C 1
ATOM 2319 O O . TYR A 1 300 ? 14.344 -1.874 20.156 1 88 300 TYR A O 1
ATOM 2327 N N . ARG A 1 301 ? 14.016 -4.07 20.297 1 88.62 301 ARG A N 1
ATOM 2328 C CA . ARG A 1 301 ? 13.945 -4.02 21.75 1 88.62 301 ARG A CA 1
ATOM 2329 C C . ARG A 1 301 ? 15.156 -3.295 22.328 1 88.62 301 ARG A C 1
ATOM 2331 O O . ARG A 1 301 ? 16.297 -3.574 21.953 1 88.62 301 ARG A O 1
ATOM 2338 N N . ASN A 1 302 ? 14.953 -2.322 23.172 1 89.56 302 ASN A N 1
ATOM 2339 C CA . ASN A 1 302 ? 15.93 -1.571 23.938 1 89.56 302 ASN A CA 1
ATOM 2340 C C . ASN A 1 302 ? 16.766 -0.648 23.062 1 89.56 302 ASN A C 1
ATOM 2342 O O . ASN A 1 302 ? 17.797 -0.13 23.484 1 89.56 302 ASN A O 1
ATOM 2346 N N . CYS A 1 303 ? 16.297 -0.55 21.859 1 92.81 303 CYS A N 1
ATOM 2347 C CA . CYS A 1 303 ? 16.953 0.426 20.984 1 92.81 303 CYS A CA 1
ATOM 2348 C C . CYS A 1 303 ? 16.672 1.848 21.469 1 92.81 303 CYS A C 1
ATOM 2350 O O . CYS A 1 303 ? 15.523 2.238 21.641 1 92.81 303 CYS A O 1
ATOM 2352 N N . ARG A 1 304 ? 17.734 2.529 21.75 1 95.62 304 ARG A N 1
ATOM 2353 C CA . ARG A 1 304 ? 17.594 3.936 22.109 1 95.62 304 ARG A CA 1
ATOM 2354 C C . ARG A 1 304 ? 17.359 4.801 20.875 1 95.62 304 ARG A C 1
ATOM 2356 O O . ARG A 1 304 ? 18.188 4.824 19.953 1 95.62 304 ARG A O 1
ATOM 2363 N N . ILE A 1 305 ? 16.266 5.57 20.922 1 97 305 ILE A N 1
ATOM 2364 C CA . ILE A 1 305 ? 15.891 6.207 19.672 1 97 305 ILE A CA 1
ATOM 2365 C C . ILE A 1 305 ? 15.75 7.715 19.875 1 97 305 ILE A C 1
ATOM 2367 O O . ILE A 1 305 ? 15.453 8.172 20.984 1 97 305 ILE A O 1
ATOM 2371 N N . ALA A 1 306 ? 16 8.453 18.812 1 97.19 306 ALA A N 1
ATOM 2372 C CA . ALA A 1 306 ? 15.641 9.859 18.688 1 97.19 306 ALA A CA 1
ATOM 2373 C C . ALA A 1 306 ? 14.484 10.047 17.703 1 97.19 306 ALA A C 1
ATOM 2375 O O . ALA A 1 306 ? 14.461 9.414 16.641 1 97.19 306 ALA A O 1
ATOM 2376 N N . ILE A 1 307 ? 13.531 10.828 18.125 1 97.5 307 ILE A N 1
ATOM 2377 C CA . ILE A 1 307 ? 12.406 11.148 17.25 1 97.5 307 ILE A CA 1
ATOM 2378 C C . ILE A 1 307 ? 12.469 12.617 16.844 1 97.5 307 ILE A C 1
ATOM 2380 O O . ILE A 1 307 ? 12.469 13.508 17.703 1 97.5 307 ILE A O 1
ATOM 2384 N N . SER A 1 308 ? 12.648 12.898 15.648 1 95.44 308 SER A N 1
ATOM 2385 C CA . SER A 1 308 ? 12.562 14.242 15.078 1 95.44 308 SER A CA 1
ATOM 2386 C C . SER A 1 308 ? 11.391 14.367 14.117 1 95.44 308 SER A C 1
ATOM 2388 O O . SER A 1 308 ? 11.414 13.805 13.016 1 95.44 308 SER A O 1
ATOM 2390 N N . ALA A 1 309 ? 10.375 15.109 14.523 1 94.88 309 ALA A N 1
ATOM 2391 C CA . ALA A 1 309 ? 9.133 15.102 13.758 1 94.88 309 ALA A CA 1
ATOM 2392 C C . ALA A 1 309 ? 8.289 16.328 14.07 1 94.88 309 ALA A C 1
ATOM 2394 O O . ALA A 1 309 ? 8.672 17.156 14.906 1 94.88 309 ALA A O 1
ATOM 2395 N N . ASP A 1 310 ? 7.234 16.562 13.273 1 93.38 310 ASP A N 1
ATOM 2396 C CA . ASP A 1 310 ? 6.188 17.484 13.688 1 93.38 310 ASP A CA 1
ATOM 2397 C C . ASP A 1 310 ? 5.41 16.938 14.883 1 93.38 310 ASP A C 1
ATOM 2399 O O . ASP A 1 310 ? 5.621 15.789 15.289 1 93.38 310 ASP A O 1
ATOM 2403 N N . ALA A 1 311 ? 4.613 17.734 15.445 1 94.5 311 ALA A N 1
ATOM 2404 C CA . ALA A 1 311 ? 3.848 17.281 16.609 1 94.5 311 ALA A CA 1
ATOM 2405 C C . ALA A 1 311 ? 2.773 16.281 16.203 1 94.5 311 ALA A C 1
ATOM 2407 O O . ALA A 1 311 ? 2.484 15.344 16.938 1 94.5 311 ALA A O 1
ATOM 2408 N N . THR A 1 312 ? 2.229 16.438 15.062 1 94.62 312 THR A N 1
ATOM 2409 C CA . THR A 1 312 ? 1.104 15.656 14.57 1 94.62 312 THR A CA 1
ATOM 2410 C C . THR A 1 312 ? 1.465 14.172 14.516 1 94.62 312 THR A C 1
ATOM 2412 O O . THR A 1 312 ? 0.72 13.328 15.008 1 94.62 312 THR A O 1
ATOM 2415 N N . ILE A 1 313 ? 2.572 13.867 13.953 1 95.88 313 ILE A N 1
ATOM 2416 C CA . ILE A 1 313 ? 2.996 12.477 13.812 1 95.88 313 ILE A CA 1
ATOM 2417 C C . ILE A 1 313 ? 3.869 12.086 15.008 1 95.88 313 ILE A C 1
ATOM 2419 O O . ILE A 1 313 ? 3.736 10.984 15.547 1 95.88 313 ILE A O 1
ATOM 2423 N N . GLY A 1 314 ? 4.707 12.961 15.453 1 96.31 314 GLY A N 1
ATOM 2424 C CA . GLY A 1 314 ? 5.719 12.688 16.453 1 96.31 314 GLY A CA 1
ATOM 2425 C C . GLY A 1 314 ? 5.133 12.25 17.781 1 96.31 314 GLY A C 1
ATOM 2426 O O . GLY A 1 314 ? 5.613 11.289 18.406 1 96.31 314 GLY A O 1
ATOM 2427 N N . ILE A 1 315 ? 4.129 12.914 18.188 1 96.5 315 ILE A N 1
ATOM 2428 C CA . ILE A 1 315 ? 3.529 12.609 19.484 1 96.5 315 ILE A CA 1
ATOM 2429 C C . ILE A 1 315 ? 2.959 11.195 19.469 1 96.5 315 ILE A C 1
ATOM 2431 O O . ILE A 1 315 ? 3.158 10.422 20.406 1 96.5 315 ILE A O 1
ATOM 2435 N N . GLY A 1 316 ? 2.256 10.883 18.406 1 96.44 316 GLY A N 1
ATOM 2436 C CA . GLY A 1 316 ? 1.682 9.555 18.281 1 96.44 316 GLY A CA 1
ATOM 2437 C C . GLY A 1 316 ? 2.727 8.461 18.203 1 96.44 316 GLY A C 1
ATOM 2438 O O . GLY A 1 316 ? 2.518 7.355 18.703 1 96.44 316 GLY A O 1
ATOM 2439 N N . LEU A 1 317 ? 3.85 8.75 17.625 1 97.69 317 LEU A N 1
ATOM 2440 C CA . LEU A 1 317 ? 4.918 7.77 17.453 1 97.69 317 LEU A CA 1
ATOM 2441 C C . LEU A 1 317 ? 5.516 7.363 18.797 1 97.69 317 LEU A C 1
ATOM 2443 O O . LEU A 1 317 ? 5.973 6.23 18.953 1 97.69 317 LEU A O 1
ATOM 2447 N N . VAL A 1 318 ? 5.508 8.281 19.734 1 97.62 318 VAL A N 1
ATOM 2448 C CA . VAL A 1 318 ? 6.168 8.031 21.016 1 97.62 318 VAL A CA 1
ATOM 2449 C C . VAL A 1 318 ? 5.598 6.77 21.656 1 97.62 318 VAL A C 1
ATOM 2451 O O . VAL A 1 318 ? 6.344 5.84 21.984 1 97.62 318 VAL A O 1
ATOM 2454 N N . ARG A 1 319 ? 4.332 6.73 21.797 1 96.88 319 ARG A N 1
ATOM 2455 C CA . ARG A 1 319 ? 3.697 5.578 22.438 1 96.88 319 ARG A CA 1
ATOM 2456 C C . ARG A 1 319 ? 3.871 4.32 21.578 1 96.88 319 ARG A C 1
ATOM 2458 O O . ARG A 1 319 ? 4.129 3.24 22.109 1 96.88 319 ARG A O 1
ATOM 2465 N N . MET A 1 320 ? 3.674 4.418 20.297 1 96 320 MET A N 1
ATOM 2466 C CA . MET A 1 320 ? 3.807 3.27 19.406 1 96 320 MET A CA 1
ATOM 2467 C C . MET A 1 320 ? 5.191 2.639 19.531 1 96 320 MET A C 1
ATOM 2469 O O . MET A 1 320 ? 5.309 1.425 19.703 1 96 320 MET A O 1
ATOM 2473 N N . LEU A 1 321 ? 6.188 3.453 19.531 1 96.44 321 LEU A N 1
ATOM 2474 C CA . LEU A 1 321 ? 7.562 2.963 19.531 1 96.44 321 LEU A CA 1
ATOM 2475 C C . LEU A 1 321 ? 7.945 2.404 20.891 1 96.44 321 LEU A C 1
ATOM 2477 O O . LEU A 1 321 ? 8.625 1.378 20.984 1 96.44 321 LEU A O 1
ATOM 2481 N N . PHE A 1 322 ? 7.488 3.045 21.938 1 96.44 322 PHE A N 1
ATOM 2482 C CA . PHE A 1 322 ? 7.848 2.633 23.297 1 96.44 322 PHE A CA 1
ATOM 2483 C C . PHE A 1 322 ? 7.047 1.408 23.719 1 96.44 322 PHE A C 1
ATOM 2485 O O . PHE A 1 322 ? 7.617 0.407 24.156 1 96.44 322 PHE A O 1
ATOM 2492 N N . LYS A 1 323 ? 5.754 1.495 23.547 1 93.25 323 LYS A N 1
ATOM 2493 C CA . LYS A 1 323 ? 4.902 0.448 24.109 1 93.25 323 LYS A CA 1
ATOM 2494 C C . LYS A 1 323 ? 4.797 -0.739 23.156 1 93.25 323 LYS A C 1
ATOM 2496 O O . LYS A 1 323 ? 4.73 -1.89 23.594 1 93.25 323 LYS A O 1
ATOM 2501 N N . GLU A 1 324 ? 4.734 -0.46 21.938 1 87.94 324 GLU A N 1
ATOM 2502 C CA . GLU A 1 324 ? 4.426 -1.531 21 1 87.94 324 GLU A CA 1
ATOM 2503 C C . GLU A 1 324 ? 5.699 -2.154 20.438 1 87.94 324 GLU A C 1
ATOM 2505 O O . GLU A 1 324 ? 5.719 -3.338 20.094 1 87.94 324 GLU A O 1
ATOM 2510 N N . LEU A 1 325 ? 6.789 -1.417 20.359 1 90.81 325 LEU A N 1
ATOM 2511 C CA . LEU A 1 325 ? 8.031 -1.944 19.812 1 90.81 325 LEU A CA 1
ATOM 2512 C C . LEU A 1 325 ? 9.109 -2.037 20.875 1 90.81 325 LEU A C 1
ATOM 2514 O O . LEU A 1 325 ? 10.211 -2.523 20.609 1 90.81 325 LEU A O 1
ATOM 2518 N N . GLU A 1 326 ? 8.875 -1.536 22.047 1 92.62 326 GLU A N 1
ATOM 2519 C CA . GLU A 1 326 ? 9.758 -1.608 23.203 1 92.62 326 GLU A CA 1
ATOM 2520 C C . GLU A 1 326 ? 11.07 -0.868 22.953 1 92.62 326 GLU A C 1
ATOM 2522 O O . GLU A 1 326 ? 12.141 -1.316 23.375 1 92.62 326 GLU A O 1
ATOM 2527 N N . MET A 1 327 ? 10.992 0.123 22.172 1 95.31 327 MET A N 1
ATOM 2528 C CA . MET A 1 327 ? 12.125 1.028 22.016 1 95.31 327 MET A CA 1
ATOM 2529 C C . MET A 1 327 ? 12.18 2.035 23.172 1 95.31 327 MET A C 1
ATOM 2531 O O . MET A 1 327 ? 11.227 2.162 23.938 1 95.31 327 MET A O 1
ATOM 2535 N N . ILE A 1 328 ? 13.289 2.684 23.281 1 96.06 328 ILE A N 1
ATOM 2536 C CA . ILE A 1 328 ? 13.469 3.641 24.359 1 96.06 328 ILE A CA 1
ATOM 2537 C C . ILE A 1 328 ? 13.68 5.039 23.797 1 96.06 328 ILE A C 1
ATOM 2539 O O . ILE A 1 328 ? 14.789 5.395 23.391 1 96.06 328 ILE A O 1
ATOM 2543 N N . PRO A 1 329 ? 12.609 5.871 23.859 1 96.5 329 PRO A N 1
ATOM 2544 C CA . PRO A 1 329 ? 12.812 7.25 23.406 1 96.5 329 PRO A CA 1
ATOM 2545 C C . PRO A 1 329 ? 13.781 8.031 24.297 1 96.5 329 PRO A C 1
ATOM 2547 O O . PRO A 1 329 ? 13.469 8.312 25.453 1 96.5 329 PRO A O 1
ATOM 2550 N N . GLU A 1 330 ? 14.93 8.375 23.75 1 95.94 330 GLU A N 1
ATOM 2551 C CA . GLU A 1 330 ? 15.938 9.133 24.484 1 95.94 330 GLU A CA 1
ATOM 2552 C C . GLU A 1 330 ? 15.789 10.633 24.25 1 95.94 330 GLU A C 1
ATOM 2554 O O . GLU A 1 330 ? 15.938 11.43 25.172 1 95.94 330 GLU A O 1
ATOM 2559 N N . VAL A 1 331 ? 15.617 10.953 23.016 1 96.06 331 VAL A N 1
ATOM 2560 C CA . VAL A 1 331 ? 15.5 12.352 22.625 1 96.06 331 VAL A CA 1
ATOM 2561 C C . VAL A 1 331 ? 14.281 12.531 21.719 1 96.06 331 VAL A C 1
ATOM 2563 O O . VAL A 1 331 ? 14.094 11.781 20.766 1 96.06 331 VAL A O 1
ATOM 2566 N N . ILE A 1 332 ? 13.453 13.453 22.062 1 97 332 ILE A N 1
ATOM 2567 C CA . ILE A 1 332 ? 12.281 13.789 21.25 1 97 332 ILE A CA 1
ATOM 2568 C C . ILE A 1 332 ? 12.375 15.25 20.797 1 97 332 ILE A C 1
ATOM 2570 O O . ILE A 1 332 ? 12.383 16.156 21.625 1 97 332 ILE A O 1
ATOM 2574 N N . MET A 1 333 ? 12.508 15.445 19.562 1 94.81 333 MET A N 1
ATOM 2575 C CA . MET A 1 333 ? 12.609 16.781 18.984 1 94.81 333 MET A CA 1
ATOM 2576 C C . MET A 1 333 ? 11.398 17.078 18.094 1 94.81 333 MET A C 1
ATOM 2578 O O . MET A 1 333 ? 11.234 16.484 17.031 1 94.81 333 MET A O 1
ATOM 2582 N N . ILE A 1 334 ? 10.578 18.016 18.516 1 93.75 334 ILE A N 1
ATOM 2583 C CA . ILE A 1 334 ? 9.344 18.391 17.812 1 93.75 334 ILE A CA 1
ATOM 2584 C C . ILE A 1 334 ? 9.516 19.734 17.125 1 93.75 334 ILE A C 1
ATOM 2586 O O . ILE A 1 334 ? 9.969 20.703 17.75 1 93.75 334 ILE A O 1
ATOM 2590 N N . LYS A 1 335 ? 9.125 19.797 15.961 1 86.44 335 LYS A N 1
ATOM 2591 C CA . LYS A 1 335 ? 9.32 21.016 15.164 1 86.44 335 LYS A CA 1
ATOM 2592 C C . LYS A 1 335 ? 8.367 22.125 15.602 1 86.44 335 LYS A C 1
ATOM 2594 O O . LYS A 1 335 ? 8.695 23.297 15.5 1 86.44 335 LYS A O 1
ATOM 2599 N N . SER A 1 336 ? 7.281 21.719 16.078 1 85.94 336 SER A N 1
ATOM 2600 C CA . SER A 1 336 ? 6.281 22.672 16.547 1 85.94 336 SER A CA 1
ATOM 2601 C C . SER A 1 336 ? 6.547 23.094 17.984 1 85.94 336 SER A C 1
ATOM 2603 O O . SER A 1 336 ? 7.008 22.297 18.797 1 85.94 336 SER A O 1
ATOM 2605 N N . GLY A 1 337 ? 6.223 24.391 18.266 1 86.62 337 GLY A N 1
ATOM 2606 C CA . GLY A 1 337 ? 6.324 24.875 19.641 1 86.62 337 GLY A CA 1
ATOM 2607 C C . GLY A 1 337 ? 4.98 25.234 20.234 1 86.62 337 GLY A C 1
ATOM 2608 O O . GLY A 1 337 ? 4.918 25.969 21.219 1 86.62 337 GLY A O 1
ATOM 2609 N N . ARG A 1 338 ? 3.947 24.703 19.688 1 89.62 338 ARG A N 1
ATOM 2610 C CA . ARG A 1 338 ? 2.607 25.062 20.156 1 89.62 338 ARG A CA 1
ATOM 2611 C C . ARG A 1 338 ? 2.346 24.516 21.547 1 89.62 338 ARG A C 1
ATOM 2613 O O . ARG A 1 338 ? 2.734 23.391 21.875 1 89.62 338 ARG A O 1
ATOM 2620 N N . GLU A 1 339 ? 1.643 25.328 22.297 1 92.62 339 GLU A N 1
ATOM 2621 C CA . GLU A 1 339 ? 1.353 24.953 23.688 1 92.62 339 GLU A CA 1
ATOM 2622 C C . GLU A 1 339 ? 0.452 23.719 23.75 1 92.62 339 GLU A C 1
ATOM 2624 O O . GLU A 1 339 ? 0.568 22.906 24.656 1 92.62 339 GLU A O 1
ATOM 2629 N N . GLU A 1 340 ? -0.451 23.656 22.906 1 92.69 340 GLU A N 1
ATOM 2630 C CA . GLU A 1 340 ? -1.354 22.516 22.875 1 92.69 340 GLU A CA 1
ATOM 2631 C C . GLU A 1 340 ? -0.587 21.219 22.641 1 92.69 340 GLU A C 1
ATOM 2633 O O . GLU A 1 340 ? -0.866 20.203 23.281 1 92.69 340 GLU A O 1
ATOM 2638 N N . ALA A 1 341 ? 0.371 21.281 21.734 1 92.44 341 ALA A N 1
ATOM 2639 C CA . ALA A 1 341 ? 1.203 20.109 21.453 1 92.44 341 ALA A CA 1
ATOM 2640 C C . ALA A 1 341 ? 2.018 19.703 22.672 1 92.44 341 ALA A C 1
ATOM 2642 O O . ALA A 1 341 ? 2.158 18.5 22.953 1 92.44 341 ALA A O 1
ATOM 2643 N N . LYS A 1 342 ? 2.562 20.719 23.359 1 95.12 342 LYS A N 1
ATOM 2644 C CA . LYS A 1 342 ? 3.35 20.453 24.562 1 95.12 342 LYS A CA 1
ATOM 2645 C C . LYS A 1 342 ? 2.521 19.734 25.609 1 95.12 342 LYS A C 1
ATOM 2647 O O . LYS A 1 342 ? 3.004 18.781 26.25 1 95.12 342 LYS A O 1
ATOM 2652 N N . LYS A 1 343 ? 1.322 20.156 25.734 1 95.75 343 LYS A N 1
ATOM 2653 C CA . LYS A 1 343 ? 0.431 19.578 26.734 1 95.75 343 LYS A CA 1
ATOM 2654 C C . LYS A 1 343 ? 0.135 18.109 26.406 1 95.75 343 LYS A C 1
ATOM 2656 O O . LYS A 1 343 ? 0.171 17.25 27.297 1 95.75 343 LYS A O 1
ATOM 2661 N N . VAL A 1 344 ? -0.155 17.828 25.156 1 95.88 344 VAL A N 1
ATOM 2662 C CA . VAL A 1 344 ? -0.483 16.469 24.75 1 95.88 344 VAL A CA 1
ATOM 2663 C C . VAL A 1 344 ? 0.734 15.57 24.938 1 95.88 344 VAL A C 1
ATOM 2665 O O . VAL A 1 344 ? 0.612 14.445 25.438 1 95.88 344 VAL A O 1
ATOM 2668 N N . LEU A 1 345 ? 1.925 16.047 24.516 1 96.81 345 LEU A N 1
ATOM 2669 C CA . LEU A 1 345 ? 3.141 15.258 24.641 1 96.81 345 LEU A CA 1
ATOM 2670 C C . LEU A 1 345 ? 3.455 14.992 26.109 1 96.81 345 LEU A C 1
ATOM 2672 O O . LEU A 1 345 ? 3.814 13.867 26.484 1 96.81 345 LEU A O 1
ATOM 2676 N N . ASN A 1 346 ? 3.338 16.016 26.891 1 95.56 346 ASN A N 1
ATOM 2677 C CA . ASN A 1 346 ? 3.609 15.875 28.328 1 95.56 346 ASN A CA 1
ATOM 2678 C C . ASN A 1 346 ? 2.697 14.828 28.969 1 95.56 346 ASN A C 1
ATOM 2680 O O . ASN A 1 346 ? 3.141 14.039 29.797 1 95.56 346 ASN A O 1
ATOM 2684 N N . TRP A 1 347 ? 1.488 14.93 28.625 1 95.31 347 TRP A N 1
ATOM 2685 C CA . TRP A 1 347 ? 0.531 13.953 29.125 1 95.31 347 TRP A CA 1
ATOM 2686 C C . TRP A 1 347 ? 0.92 12.539 28.703 1 95.31 347 TRP A C 1
ATOM 2688 O O . TRP A 1 347 ? 0.869 11.609 29.516 1 95.31 347 TRP A O 1
ATOM 2698 N N . GLU A 1 348 ? 1.297 12.375 27.484 1 95.38 348 GLU A N 1
ATOM 2699 C CA . GLU A 1 348 ? 1.706 11.07 26.969 1 95.38 348 GLU A CA 1
ATOM 2700 C C . GLU A 1 348 ? 2.914 10.531 27.734 1 95.38 348 GLU A C 1
ATOM 2702 O O . GLU A 1 348 ? 2.939 9.359 28.125 1 95.38 348 GLU A O 1
ATOM 2707 N N . LEU A 1 349 ? 3.896 11.383 27.922 1 96.69 349 LEU A N 1
ATOM 2708 C CA . LEU A 1 349 ? 5.121 10.977 28.609 1 96.69 349 LEU A CA 1
ATOM 2709 C C . LEU A 1 349 ? 4.844 10.609 30.062 1 96.69 349 LEU A C 1
ATOM 2711 O O . LEU A 1 349 ? 5.395 9.633 30.562 1 96.69 349 LEU A O 1
ATOM 2715 N N . SER A 1 350 ? 3.971 11.359 30.656 1 95.88 350 SER A N 1
ATOM 2716 C CA . SER A 1 350 ? 3.6 11.094 32.031 1 95.88 350 SER A CA 1
ATOM 2717 C C . SER A 1 350 ? 2.875 9.758 32.188 1 95.88 350 SER A C 1
ATOM 2719 O O . SER A 1 350 ? 3.143 8.984 33.094 1 95.88 350 SER A O 1
ATOM 2721 N N . THR A 1 351 ? 1.991 9.5 31.297 1 94.94 351 THR A N 1
ATOM 2722 C CA . THR A 1 351 ? 1.209 8.273 31.328 1 94.94 351 THR A CA 1
ATOM 2723 C C . THR A 1 351 ? 2.09 7.062 31.031 1 94.94 351 THR A C 1
ATOM 2725 O O . THR A 1 351 ? 1.832 5.961 31.531 1 94.94 351 THR A O 1
ATOM 2728 N N . LEU A 1 352 ? 3.098 7.273 30.219 1 95.38 352 LEU A N 1
ATOM 2729 C CA . LEU A 1 352 ? 4.016 6.195 29.875 1 95.38 352 LEU A CA 1
ATOM 2730 C C . LEU A 1 352 ? 5.07 6.004 30.953 1 95.38 352 LEU A C 1
ATOM 2732 O O . LEU A 1 352 ? 5.746 4.973 30.984 1 95.38 352 LEU A O 1
ATOM 2736 N N . GLY A 1 353 ? 5.246 7.004 31.781 1 94.94 353 GLY A N 1
ATOM 2737 C CA . GLY A 1 353 ? 6.215 6.945 32.875 1 94.94 353 GLY A CA 1
ATOM 2738 C C . GLY A 1 353 ? 7.652 7.059 32.406 1 94.94 353 GLY A C 1
ATOM 2739 O O . GLY A 1 353 ? 8.539 6.402 32.938 1 94.94 353 GLY A O 1
ATOM 2740 N N . ILE A 1 354 ? 7.84 7.805 31.312 1 94.25 354 ILE A N 1
ATOM 2741 C CA . ILE A 1 354 ? 9.195 7.965 30.797 1 94.25 354 ILE A CA 1
ATOM 2742 C C . ILE A 1 354 ? 9.578 9.445 30.797 1 94.25 354 ILE A C 1
ATOM 2744 O O . ILE A 1 354 ? 8.703 10.312 30.812 1 94.25 354 ILE A O 1
ATOM 2748 N N . SER A 1 355 ? 10.914 9.719 30.797 1 93.88 355 SER A N 1
ATOM 2749 C CA . SER A 1 355 ? 11.406 11.086 30.859 1 93.88 355 SER A CA 1
ATOM 2750 C C . SER A 1 355 ? 12.516 11.328 29.828 1 93.88 355 SER A C 1
ATOM 2752 O O . SER A 1 355 ? 13.656 11.609 30.203 1 93.88 355 SER A O 1
ATOM 2754 N N . PRO A 1 356 ? 12.164 11.281 28.625 1 95.62 356 PRO A N 1
ATOM 2755 C CA . PRO A 1 356 ? 13.148 11.602 27.594 1 95.62 356 PRO A CA 1
ATOM 2756 C C . PRO A 1 356 ? 13.539 13.078 27.578 1 95.62 356 PRO A C 1
ATOM 2758 O O . PRO A 1 356 ? 12.906 13.891 28.266 1 95.62 356 PRO A O 1
ATOM 2761 N N . LYS A 1 357 ? 14.664 13.336 26.922 1 94.19 357 LYS A N 1
ATOM 2762 C CA . LYS A 1 357 ? 14.961 14.727 26.594 1 94.19 357 LYS A CA 1
ATOM 2763 C C . LYS A 1 357 ? 14.039 15.242 25.484 1 94.19 357 LYS A C 1
ATOM 2765 O O . LYS A 1 357 ? 13.844 14.57 24.469 1 94.19 357 LYS A O 1
ATOM 2770 N N . VAL A 1 358 ? 13.406 16.406 25.734 1 95.31 358 VAL A N 1
ATOM 2771 C CA . VAL A 1 358 ? 12.43 16.906 24.766 1 95.31 358 VAL A CA 1
ATOM 2772 C C . VAL A 1 358 ? 12.797 18.328 24.359 1 95.31 358 VAL A C 1
ATOM 2774 O O . VAL A 1 358 ? 13.203 19.141 25.203 1 95.31 358 VAL A O 1
ATOM 2777 N N . ALA A 1 359 ? 12.797 18.562 23.109 1 92.06 359 ALA A N 1
ATOM 2778 C CA . ALA A 1 359 ? 12.969 19.922 22.594 1 92.06 359 ALA A CA 1
ATOM 2779 C C . ALA A 1 359 ? 11.852 20.266 21.609 1 92.06 359 ALA A C 1
ATOM 2781 O O . ALA A 1 359 ? 11.422 19.438 20.812 1 92.06 359 ALA A O 1
ATOM 2782 N N . PHE A 1 360 ? 11.352 21.484 21.719 1 91.44 360 PHE A N 1
ATOM 2783 C CA . PHE A 1 360 ? 10.344 22.016 20.812 1 91.44 360 PHE A CA 1
ATOM 2784 C C . PHE A 1 360 ? 10.922 23.125 19.938 1 91.44 360 PHE A C 1
ATOM 2786 O O . PHE A 1 360 ? 11.984 23.672 20.234 1 91.44 360 PHE A O 1
ATOM 2793 N N . SER A 1 361 ? 10.258 23.422 18.781 1 86.56 361 SER A N 1
ATOM 2794 C CA . SER A 1 361 ? 10.664 24.469 17.859 1 86.56 361 SER A CA 1
ATOM 2795 C C . SER A 1 361 ? 12.125 24.312 17.438 1 86.56 361 SER A C 1
ATOM 2797 O O . SER A 1 361 ? 12.891 25.266 17.469 1 86.56 361 SER A O 1
ATOM 2799 N N . VAL A 1 362 ? 12.469 23.094 17.172 1 84.12 362 VAL A N 1
ATOM 2800 C CA . VAL A 1 362 ? 13.867 22.797 16.922 1 84.12 362 VAL A CA 1
ATOM 2801 C C . VAL A 1 362 ? 14.234 23.203 15.492 1 84.12 362 VAL A C 1
ATOM 2803 O O . VAL A 1 362 ? 13.422 23.047 14.578 1 84.12 362 VAL A O 1
ATOM 2806 N N . ASP A 1 363 ? 15.422 23.719 15.328 1 79.12 363 ASP A N 1
ATOM 2807 C CA . ASP A 1 363 ? 15.969 23.969 14 1 79.12 363 ASP A CA 1
ATOM 2808 C C . ASP A 1 363 ? 17 22.906 13.617 1 79.12 363 ASP A C 1
ATOM 2810 O O . ASP A 1 363 ? 17.156 21.906 14.328 1 79.12 363 ASP A O 1
ATOM 2814 N N . GLY A 1 364 ? 17.578 23.078 12.5 1 77.94 364 GLY A N 1
ATOM 2815 C CA . GLY A 1 364 ? 18.484 22.078 11.984 1 77.94 364 GLY A CA 1
ATOM 2816 C C . GLY A 1 364 ? 19.703 21.844 12.867 1 77.94 364 GLY A C 1
ATOM 2817 O O . GLY A 1 364 ? 20.109 20.703 13.094 1 77.94 364 GLY A O 1
ATOM 2818 N N . TYR A 1 365 ? 20.203 22.859 13.297 1 75.62 365 TYR A N 1
ATOM 2819 C CA . TYR A 1 365 ? 21.375 22.781 14.164 1 75.62 365 TYR A CA 1
ATOM 2820 C C . TYR A 1 365 ? 21.047 22.047 15.469 1 75.62 365 TYR A C 1
ATOM 2822 O O . TYR A 1 365 ? 21.812 21.203 15.93 1 75.62 365 TYR A O 1
ATOM 2830 N N . GLN A 1 366 ? 20 22.359 15.977 1 83.31 366 GLN A N 1
ATOM 2831 C CA . GLN A 1 366 ? 19.562 21.766 17.234 1 83.31 366 GLN A CA 1
ATOM 2832 C C . GLN A 1 366 ? 19.297 20.266 17.062 1 83.31 366 GLN A C 1
ATOM 2834 O O . GLN A 1 366 ? 19.547 19.484 17.969 1 83.31 366 GLN A O 1
ATOM 2839 N N . ILE A 1 367 ? 18.797 19.969 15.945 1 86.69 367 ILE A N 1
ATOM 2840 C CA . ILE A 1 367 ? 18.562 18.562 15.656 1 86.69 367 ILE A CA 1
ATOM 2841 C C . ILE A 1 367 ? 19.891 17.797 15.641 1 86.69 367 ILE A C 1
ATOM 2843 O O . ILE A 1 367 ? 20.016 16.766 16.297 1 86.69 367 ILE A O 1
ATOM 2847 N N . LYS A 1 368 ? 20.781 18.328 14.938 1 83.31 368 LYS A N 1
ATOM 2848 C CA . LYS A 1 368 ? 22.094 17.688 14.852 1 83.31 368 LYS A CA 1
ATOM 2849 C C . LYS A 1 368 ? 22.734 17.562 16.234 1 83.31 368 LYS A C 1
ATOM 2851 O O . LYS A 1 368 ? 23.312 16.531 16.562 1 83.31 368 LYS A O 1
ATOM 2856 N N . LYS A 1 369 ? 22.641 18.609 16.906 1 85.81 369 LYS A N 1
ATOM 2857 C CA . LYS A 1 369 ? 23.203 18.609 18.266 1 85.81 369 LYS A CA 1
ATOM 2858 C C . LYS A 1 369 ? 22.5 17.578 19.141 1 85.81 369 LYS A C 1
ATOM 2860 O O . LYS A 1 369 ? 23.141 16.875 19.922 1 85.81 369 LYS A O 1
ATOM 2865 N N . GLY A 1 370 ? 21.172 17.578 19.094 1 88.12 370 GLY A N 1
ATOM 2866 C CA . GLY A 1 370 ? 20.406 16.594 19.859 1 88.12 370 GLY A CA 1
ATOM 2867 C C . GLY A 1 370 ? 20.781 15.164 19.531 1 88.12 370 GLY A C 1
ATOM 2868 O O . GLY A 1 370 ? 20.75 14.297 20.406 1 88.12 370 GLY A O 1
ATOM 2869 N N . LEU A 1 371 ? 21.172 14.906 18.312 1 90.06 371 LEU A N 1
ATOM 2870 C CA . LEU A 1 371 ? 21.578 13.57 17.891 1 90.06 371 LEU A CA 1
ATOM 2871 C C . LEU A 1 371 ? 22.984 13.25 18.359 1 90.06 371 LEU A C 1
ATOM 2873 O O . LEU A 1 371 ? 23.297 12.094 18.656 1 90.06 371 LEU A O 1
ATOM 2877 N N . SER A 1 372 ? 23.812 14.227 18.453 1 89.5 372 SER A N 1
ATOM 2878 C CA . SER A 1 372 ? 25.219 14.023 18.75 1 89.5 372 SER A CA 1
ATOM 2879 C C . SER A 1 372 ? 25.469 13.961 20.266 1 89.5 372 SER A C 1
ATOM 2881 O O . SER A 1 372 ? 26.391 13.281 20.719 1 89.5 372 SER A O 1
ATOM 2883 N N . ASP A 1 373 ? 24.641 14.609 20.969 1 90.06 373 ASP A N 1
ATOM 2884 C CA . ASP A 1 373 ? 24.906 14.805 22.391 1 90.06 373 ASP A CA 1
ATOM 2885 C C . ASP A 1 373 ? 24.531 13.555 23.203 1 90.06 373 ASP A C 1
ATOM 2887 O O . ASP A 1 373 ? 24.953 13.398 24.344 1 90.06 373 ASP A O 1
ATOM 2891 N N . PHE A 1 374 ? 23.75 12.734 22.641 1 89.44 374 PHE A N 1
ATOM 2892 C CA . PHE A 1 374 ? 23.266 11.578 23.375 1 89.44 374 PHE A CA 1
ATOM 2893 C C . PHE A 1 374 ? 23.594 10.281 22.641 1 89.44 374 PHE A C 1
ATOM 2895 O O . PHE A 1 374 ? 23.875 10.305 21.438 1 89.44 374 PHE A O 1
ATOM 2902 N N . TYR A 1 375 ? 23.641 9.273 23.406 1 90.56 375 TYR A N 1
ATOM 2903 C CA . TYR A 1 375 ? 23.828 7.969 22.781 1 90.56 375 TYR A CA 1
ATOM 2904 C C . TYR A 1 375 ? 22.516 7.473 22.156 1 90.56 375 TYR A C 1
ATOM 2906 O O . TYR A 1 375 ? 21.594 7.086 22.859 1 90.56 375 TYR A O 1
ATOM 2914 N N . ILE A 1 376 ? 22.5 7.43 20.844 1 93.81 376 ILE A N 1
ATOM 2915 C CA . ILE A 1 376 ? 21.328 7.055 20.062 1 93.81 376 ILE A CA 1
ATOM 2916 C C . ILE A 1 376 ? 21.672 5.914 19.109 1 93.81 376 ILE A C 1
ATOM 2918 O O . ILE A 1 376 ? 22.688 5.973 18.406 1 93.81 376 ILE A O 1
ATOM 2922 N N . ASP A 1 377 ? 20.812 4.918 19.156 1 93.62 377 ASP A N 1
ATOM 2923 C CA . ASP A 1 377 ? 21.016 3.795 18.25 1 93.62 377 ASP A CA 1
ATOM 2924 C C . ASP A 1 377 ? 20.391 4.074 16.875 1 93.62 377 ASP A C 1
ATOM 2926 O O . ASP A 1 377 ? 20.922 3.66 15.852 1 93.62 377 ASP A O 1
ATOM 2930 N N . THR A 1 378 ? 19.25 4.723 16.953 1 94.94 378 THR A N 1
ATOM 2931 C CA . THR A 1 378 ? 18.484 4.895 15.727 1 94.94 378 THR A CA 1
ATOM 2932 C C . THR A 1 378 ? 17.719 6.219 15.758 1 94.94 378 THR A C 1
ATOM 2934 O O . THR A 1 378 ? 17.328 6.695 16.828 1 94.94 378 THR A O 1
ATOM 2937 N N . VAL A 1 379 ? 17.547 6.777 14.602 1 96.38 379 VAL A N 1
ATOM 2938 C CA . VAL A 1 379 ? 16.812 8.023 14.461 1 96.38 379 VAL A CA 1
ATOM 2939 C C . VAL A 1 379 ? 15.555 7.801 13.625 1 96.38 379 VAL A C 1
ATOM 2941 O O . VAL A 1 379 ? 15.594 7.09 12.609 1 96.38 379 VAL A O 1
ATOM 2944 N N . ILE A 1 380 ? 14.438 8.281 14.078 1 97 380 ILE A N 1
ATOM 2945 C CA . ILE A 1 380 ? 13.211 8.305 13.289 1 97 380 ILE A CA 1
ATOM 2946 C C . ILE A 1 380 ? 12.945 9.727 12.797 1 97 380 ILE A C 1
ATOM 2948 O O . ILE A 1 380 ? 12.82 10.656 13.594 1 97 380 ILE A O 1
ATOM 2952 N N . GLY A 1 381 ? 12.914 9.867 11.586 1 95.12 381 GLY A N 1
ATOM 2953 C CA . GLY A 1 381 ? 12.719 11.188 11.016 1 95.12 381 GLY A CA 1
ATOM 2954 C C . GLY A 1 381 ? 12.617 11.18 9.5 1 95.12 381 GLY A C 1
ATOM 2955 O O . GLY A 1 381 ? 11.984 10.289 8.922 1 95.12 381 GLY A O 1
ATOM 2956 N N . SER A 1 382 ? 13.102 12.25 8.906 1 89.62 382 SER A N 1
ATOM 2957 C CA . SER A 1 382 ? 13.094 12.414 7.457 1 89.62 382 SER A CA 1
ATOM 2958 C C . SER A 1 382 ? 14.461 12.086 6.859 1 89.62 382 SER A C 1
ATOM 2960 O O . SER A 1 382 ? 15.352 11.594 7.559 1 89.62 382 SER A O 1
ATOM 2962 N N . ALA A 1 383 ? 14.586 12.266 5.551 1 84.94 383 ALA A N 1
ATOM 2963 C CA . ALA A 1 383 ? 15.867 12.078 4.879 1 84.94 383 ALA A CA 1
ATOM 2964 C C . ALA A 1 383 ? 16.938 12.977 5.48 1 84.94 383 ALA A C 1
ATOM 2966 O O . ALA A 1 383 ? 18.109 12.594 5.547 1 84.94 383 ALA A O 1
ATOM 2967 N N . TRP A 1 384 ? 16.5 14.109 5.973 1 83.06 384 TRP A N 1
ATOM 2968 C CA . TRP A 1 384 ? 17.438 15.055 6.578 1 83.06 384 TRP A CA 1
ATOM 2969 C C . TRP A 1 384 ? 18.078 14.453 7.824 1 83.06 384 TRP A C 1
ATOM 2971 O O . TRP A 1 384 ? 19.312 14.477 7.969 1 83.06 384 TRP A O 1
ATOM 2981 N N . GLU A 1 385 ? 17.281 14 8.688 1 89.62 385 GLU A N 1
ATOM 2982 C CA . GLU A 1 385 ? 17.812 13.406 9.914 1 89.62 385 GLU A CA 1
ATOM 2983 C C . GLU A 1 385 ? 18.641 12.164 9.609 1 89.62 385 GLU A C 1
ATOM 2985 O O . GLU A 1 385 ? 19.609 11.875 10.305 1 89.62 385 GLU A O 1
ATOM 2990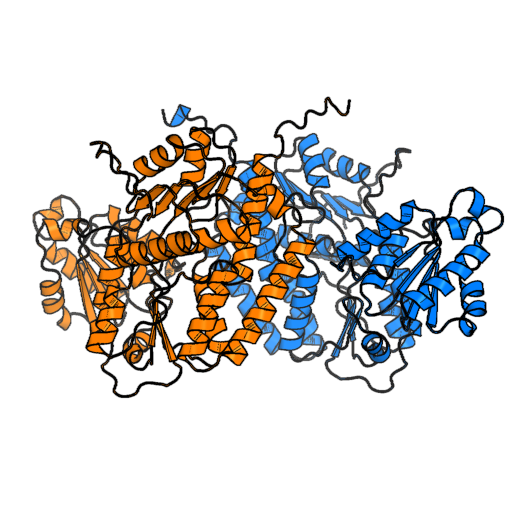 N N . LYS A 1 386 ? 18.219 11.469 8.594 1 88.25 386 LYS A N 1
ATOM 2991 C CA . LYS A 1 386 ? 18.969 10.289 8.195 1 88.25 386 LYS A CA 1
ATOM 2992 C C . LYS A 1 386 ? 20.406 10.664 7.793 1 88.25 386 LYS A C 1
ATOM 2994 O O . LYS A 1 386 ? 21.359 10 8.195 1 88.25 386 LYS A O 1
ATOM 2999 N N . TYR A 1 387 ? 20.531 11.672 7.043 1 81.81 387 TYR A N 1
ATOM 3000 C CA . TYR A 1 387 ? 21.859 12.133 6.613 1 81.81 387 TYR A CA 1
ATOM 3001 C C . TYR A 1 387 ? 22.688 12.602 7.805 1 81.81 387 TYR A C 1
ATOM 3003 O O . TYR A 1 387 ? 23.875 12.305 7.895 1 81.81 387 TYR A O 1
ATOM 3011 N N . MET A 1 388 ? 22.031 13.375 8.656 1 85.62 388 MET A N 1
ATOM 3012 C CA . MET A 1 388 ? 22.719 13.844 9.859 1 85.62 388 MET A CA 1
ATOM 3013 C C . MET A 1 388 ? 23.203 12.664 10.695 1 85.62 388 MET A C 1
ATOM 3015 O O . MET A 1 388 ? 24.312 12.688 11.227 1 85.62 388 MET A O 1
ATOM 3019 N N . ALA A 1 389 ? 22.344 11.672 10.82 1 90.31 389 ALA A N 1
ATOM 3020 C CA . ALA A 1 389 ? 22.672 10.477 11.586 1 90.31 389 ALA A CA 1
ATOM 3021 C C . ALA A 1 389 ? 23.891 9.766 11 1 90.31 389 ALA A C 1
ATOM 3023 O O . ALA A 1 389 ? 24.781 9.344 11.742 1 90.31 389 ALA A O 1
ATOM 3024 N N . GLU A 1 390 ? 23.891 9.633 9.742 1 83.81 390 GLU A N 1
ATOM 3025 C CA . GLU A 1 390 ? 25.016 9.008 9.062 1 83.81 390 GLU A CA 1
ATOM 3026 C C . GLU A 1 390 ? 26.312 9.773 9.312 1 83.81 390 GLU A C 1
ATOM 3028 O O . GLU A 1 390 ? 27.359 9.172 9.523 1 83.81 390 GLU A O 1
ATOM 3033 N N . GLU A 1 391 ? 26.234 11.016 9.266 1 82.81 391 GLU A N 1
ATOM 3034 C CA . GLU A 1 391 ? 27.391 11.883 9.469 1 82.81 391 GLU A CA 1
ATOM 3035 C C . GLU A 1 391 ? 27.984 11.68 10.852 1 82.81 391 GLU A C 1
ATOM 3037 O O . GLU A 1 391 ? 29.203 11.758 11.023 1 82.81 391 GLU A O 1
ATOM 3042 N N . ILE A 1 392 ? 27.203 11.414 11.75 1 90 392 ILE A N 1
ATOM 3043 C CA . ILE A 1 392 ? 27.719 11.352 13.109 1 90 392 ILE A CA 1
ATOM 3044 C C . ILE A 1 392 ? 27.875 9.891 13.531 1 90 392 ILE A C 1
ATOM 3046 O O . ILE A 1 392 ? 28.125 9.594 14.703 1 90 392 ILE A O 1
ATOM 3050 N N . GLY A 1 393 ? 27.594 8.914 12.609 1 89.12 393 GLY A N 1
ATOM 3051 C CA . GLY A 1 393 ? 27.953 7.52 12.828 1 89.12 393 GLY A CA 1
ATOM 3052 C C . GLY A 1 393 ? 26.797 6.676 13.336 1 89.12 393 GLY A C 1
ATOM 3053 O O . GLY A 1 393 ? 27 5.539 13.766 1 89.12 393 GLY A O 1
ATOM 3054 N N . ILE A 1 394 ? 25.594 7.211 13.391 1 92.19 394 ILE A N 1
ATOM 3055 C CA . ILE A 1 394 ? 24.438 6.402 13.727 1 92.19 394 ILE A CA 1
ATOM 3056 C C . ILE A 1 394 ? 24.078 5.5 12.547 1 92.19 394 ILE A C 1
ATOM 3058 O O . ILE A 1 394 ? 23.828 5.984 11.438 1 92.19 394 ILE A O 1
ATOM 3062 N N . LYS A 1 395 ? 23.984 4.273 12.719 1 85.31 395 LYS A N 1
ATOM 3063 C CA . LYS A 1 395 ? 23.922 3.281 11.656 1 85.31 395 LYS A CA 1
ATOM 3064 C C . LYS A 1 395 ? 22.516 3.191 11.07 1 85.31 395 LYS A C 1
ATOM 3066 O O . LYS A 1 395 ? 22.344 2.904 9.883 1 85.31 395 LYS A O 1
ATOM 3071 N N . VAL A 1 396 ? 21.562 3.398 11.938 1 91.06 396 VAL A N 1
ATOM 3072 C CA . VAL A 1 396 ? 20.203 3.156 11.469 1 91.06 396 VAL A CA 1
ATOM 3073 C C . VAL A 1 396 ? 19.375 4.434 11.594 1 91.06 396 VAL A C 1
ATOM 3075 O O . VAL A 1 396 ? 19.375 5.078 12.648 1 91.06 396 VAL A O 1
ATOM 3078 N N . ALA A 1 397 ? 18.797 4.84 10.531 1 92.94 397 ALA A N 1
ATOM 3079 C CA . ALA A 1 397 ? 17.828 5.93 10.492 1 92.94 397 ALA A CA 1
ATOM 3080 C C . ALA A 1 397 ? 16.578 5.527 9.703 1 92.94 397 ALA A C 1
ATOM 3082 O O . ALA A 1 397 ? 16.688 4.957 8.617 1 92.94 397 ALA A O 1
ATOM 3083 N N . PHE A 1 398 ? 15.492 5.707 10.281 1 94.38 398 PHE A N 1
ATOM 3084 C CA . PHE A 1 398 ? 14.234 5.352 9.633 1 94.38 398 PHE A CA 1
ATOM 3085 C C . PHE A 1 398 ? 13.664 6.543 8.867 1 94.38 398 PHE A C 1
ATOM 3087 O O . PHE A 1 398 ? 13.32 7.566 9.461 1 94.38 398 PHE A O 1
ATOM 3094 N N . ASP A 1 399 ? 13.539 6.398 7.59 1 91.94 399 ASP A N 1
ATOM 3095 C CA . ASP A 1 399 ? 13.047 7.422 6.672 1 91.94 399 ASP A CA 1
ATOM 3096 C C . ASP A 1 399 ? 11.523 7.371 6.559 1 91.94 399 ASP A C 1
ATOM 3098 O O . ASP A 1 399 ? 10.984 7.082 5.488 1 91.94 399 ASP A O 1
ATOM 3102 N N . VAL A 1 400 ? 10.859 7.777 7.602 1 94 400 VAL A N 1
ATOM 3103 C CA . VAL A 1 400 ? 9.414 7.609 7.711 1 94 400 VAL A CA 1
ATOM 3104 C C . VAL A 1 400 ? 8.711 8.914 7.355 1 94 400 VAL A C 1
ATOM 3106 O O . VAL A 1 400 ? 7.562 8.906 6.898 1 94 400 VAL A O 1
ATOM 3109 N N . LEU A 1 401 ? 9.391 10.047 7.508 1 92.94 401 LEU A N 1
ATOM 3110 C CA . LEU A 1 401 ? 8.734 11.344 7.418 1 92.94 401 LEU A CA 1
ATOM 3111 C C . LEU A 1 401 ? 9.25 12.13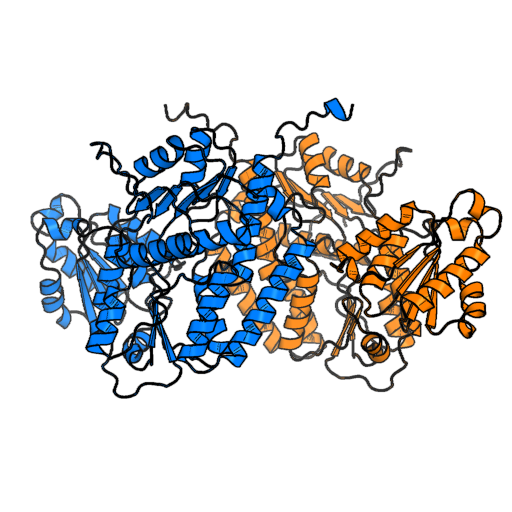3 6.223 1 92.94 401 LEU A C 1
ATOM 3113 O O . LEU A 1 401 ? 10.359 11.891 5.742 1 92.94 401 LEU A O 1
ATOM 3117 N N . ASN A 1 402 ? 8.477 13.07 5.758 1 86.69 402 ASN A N 1
ATOM 3118 C CA . ASN A 1 402 ? 8.867 13.938 4.652 1 86.69 402 ASN A CA 1
ATOM 3119 C C . ASN A 1 402 ? 9.938 14.945 5.078 1 86.69 402 ASN A C 1
ATOM 3121 O O . ASN A 1 402 ? 9.883 15.477 6.191 1 86.69 402 ASN A O 1
ATOM 3125 N N . PRO A 1 403 ? 10.82 15.266 4.266 1 85.38 403 PRO A N 1
ATOM 3126 C CA . PRO A 1 403 ? 11.078 14.672 2.953 1 85.38 403 PRO A CA 1
ATOM 3127 C C . PRO A 1 403 ? 11.688 13.273 3.049 1 85.38 403 PRO A C 1
ATOM 3129 O O . PRO A 1 403 ? 12.406 12.969 4.008 1 85.38 403 PRO A O 1
ATOM 3132 N N . THR A 1 404 ? 11.414 12.43 2.057 1 86.62 404 THR A N 1
ATOM 3133 C CA . THR A 1 404 ? 11.906 11.062 2.061 1 86.62 404 THR A CA 1
ATOM 3134 C C . THR A 1 404 ? 12.977 10.867 0.989 1 86.62 404 THR A C 1
ATOM 3136 O O . THR A 1 404 ? 13.062 11.648 0.039 1 86.62 404 THR A O 1
ATOM 3139 N N . ASN A 1 405 ? 13.781 9.898 1.193 1 80.88 405 ASN A N 1
ATOM 3140 C CA . ASN A 1 405 ? 14.727 9.461 0.169 1 80.88 405 ASN A CA 1
ATOM 3141 C C . ASN A 1 405 ? 14.164 8.312 -0.663 1 80.88 405 ASN A C 1
ATOM 3143 O O . ASN A 1 405 ? 14.836 7.805 -1.563 1 80.88 405 ASN A O 1
ATOM 3147 N N . ARG A 1 406 ? 12.969 7.988 -0.486 1 85.44 406 ARG A N 1
ATOM 3148 C CA . ARG A 1 406 ? 12.336 6.898 -1.223 1 85.44 406 ARG A CA 1
ATOM 3149 C C . ARG A 1 406 ? 11.266 7.422 -2.17 1 85.44 406 ARG A C 1
ATOM 3151 O O . ARG A 1 406 ? 10.617 8.438 -1.885 1 85.44 406 ARG A O 1
ATOM 3158 N N . ASP A 1 407 ? 11.078 6.73 -3.266 1 82.69 407 ASP A N 1
ATOM 3159 C CA . ASP A 1 407 ? 9.969 7.012 -4.168 1 82.69 407 ASP A CA 1
ATOM 3160 C C . ASP A 1 407 ? 8.648 6.527 -3.578 1 82.69 407 ASP A C 1
ATOM 3162 O O . ASP A 1 407 ? 8.57 5.414 -3.047 1 82.69 407 ASP A O 1
ATOM 3166 N N . ILE A 1 408 ? 7.73 7.414 -3.609 1 85.19 408 ILE A N 1
ATOM 3167 C CA . ILE A 1 408 ? 6.395 7.086 -3.123 1 85.19 408 ILE A CA 1
ATOM 3168 C C . ILE A 1 408 ? 5.379 7.258 -4.25 1 85.19 408 ILE A C 1
ATOM 3170 O O . ILE A 1 408 ? 5.082 8.383 -4.664 1 85.19 408 ILE A O 1
ATOM 3174 N N . TYR A 1 409 ? 4.84 6.168 -4.766 1 84.44 409 TYR A N 1
ATOM 3175 C CA . TYR A 1 409 ? 3.854 6.234 -5.84 1 84.44 409 TYR A CA 1
ATOM 3176 C C . TYR A 1 409 ? 2.449 5.965 -5.309 1 84.44 409 TYR A C 1
ATOM 3178 O O . TYR A 1 409 ? 1.479 6.57 -5.766 1 84.44 409 TYR A O 1
ATOM 3186 N N . VAL A 1 410 ? 2.459 5.129 -4.348 1 87.25 410 VAL A N 1
ATOM 3187 C CA . VAL A 1 410 ? 1.16 4.734 -3.812 1 87.25 410 VAL A CA 1
ATOM 3188 C C . VAL A 1 410 ? 0.922 5.422 -2.469 1 87.25 410 VAL A C 1
ATOM 3190 O O . VAL A 1 410 ? 1.832 5.516 -1.643 1 87.25 410 VAL A O 1
ATOM 3193 N N . ASP A 1 411 ? -0.276 5.875 -2.275 1 87.81 411 ASP A N 1
ATOM 3194 C CA . ASP A 1 411 ? -0.639 6.555 -1.036 1 87.81 411 ASP A CA 1
ATOM 3195 C C . ASP A 1 411 ? -0.831 5.555 0.102 1 87.81 411 ASP A C 1
ATOM 3197 O O . ASP A 1 411 ? -1.456 4.508 -0.081 1 87.81 411 ASP A O 1
ATOM 3201 N N . ARG A 1 412 ? -0.246 5.938 1.239 1 91.75 412 ARG A N 1
ATOM 3202 C CA . ARG A 1 412 ? -0.345 5.07 2.41 1 91.75 412 ARG A CA 1
ATOM 3203 C C . ARG A 1 412 ? -0.665 5.879 3.664 1 91.75 412 ARG A C 1
ATOM 3205 O O . ARG A 1 412 ? -0.087 6.945 3.885 1 91.75 412 ARG A O 1
ATOM 3212 N N . ALA A 1 413 ? -1.567 5.355 4.449 1 94.38 413 ALA A N 1
ATOM 3213 C CA . ALA A 1 413 ? -1.923 6.02 5.699 1 94.38 413 ALA A CA 1
ATOM 3214 C C . ALA A 1 413 ? -0.917 5.691 6.801 1 94.38 413 ALA A C 1
ATOM 3216 O O . ALA A 1 413 ? -0.294 4.625 6.781 1 94.38 413 ALA A O 1
ATOM 3217 N N . TYR A 1 414 ? -0.75 6.621 7.703 1 96.75 414 TYR A N 1
ATOM 3218 C CA . TYR A 1 414 ? -0.036 6.375 8.953 1 96.75 414 TYR A CA 1
ATOM 3219 C C . TYR A 1 414 ? -1.006 6.246 10.117 1 96.75 414 TYR A C 1
ATOM 3221 O O . TYR A 1 414 ? -0.629 5.781 11.195 1 96.75 414 TYR A O 1
ATOM 3229 N N . PHE A 1 415 ? -2.262 6.691 9.828 1 96.94 415 PHE A N 1
ATOM 3230 C CA . PHE A 1 415 ? -3.305 6.551 10.844 1 96.94 415 PHE A CA 1
ATOM 3231 C C . PHE A 1 415 ? -3.912 5.152 10.805 1 96.94 415 PHE A C 1
ATOM 3233 O O . PHE A 1 415 ? -3.934 4.508 9.75 1 96.94 415 PHE A O 1
ATOM 3240 N N . GLY A 1 416 ? -4.332 4.727 12.008 1 97.12 416 GLY A N 1
ATOM 3241 C CA . GLY A 1 416 ? -5.07 3.477 12.062 1 97.12 416 GLY A CA 1
ATOM 3242 C C . GLY A 1 416 ? -4.172 2.258 12.148 1 97.12 416 GLY A C 1
ATOM 3243 O O . GLY A 1 416 ? -2.947 2.387 12.227 1 97.12 416 GLY A O 1
ATOM 3244 N N . TYR A 1 417 ? -4.773 1.131 12.125 1 96.06 417 TYR A N 1
ATOM 3245 C CA . TYR A 1 417 ? -4.062 -0.134 12.289 1 96.06 417 TYR A CA 1
ATOM 3246 C C . TYR A 1 417 ? -3.203 -0.44 11.07 1 96.06 417 TYR A C 1
ATOM 3248 O O . TYR A 1 417 ? -2.061 -0.881 11.203 1 96.06 417 TYR A O 1
ATOM 3256 N N . ASP A 1 418 ? -3.74 -0.15 9.891 1 92.75 418 ASP A N 1
ATOM 3257 C CA . ASP A 1 418 ? -2.934 -0.305 8.688 1 92.75 418 ASP A CA 1
ATOM 3258 C C . ASP A 1 418 ? -1.774 0.688 8.672 1 92.75 418 ASP A C 1
ATOM 3260 O O . ASP A 1 418 ? -0.705 0.392 8.133 1 92.75 418 ASP A O 1
ATOM 3264 N N . GLY A 1 419 ? -2.078 1.851 9.234 1 95.81 419 GLY A N 1
ATOM 3265 C CA . GLY A 1 419 ? -1.034 2.859 9.305 1 95.81 419 GLY A CA 1
ATOM 3266 C C . GLY A 1 419 ? 0.194 2.398 10.062 1 95.81 419 GLY A C 1
ATOM 3267 O O . GLY A 1 419 ? 1.324 2.646 9.641 1 95.81 419 GLY A O 1
ATOM 3268 N N . MET A 1 420 ? -0.031 1.723 11.117 1 94.88 420 MET A N 1
ATOM 3269 C CA . MET A 1 420 ? 1.081 1.188 11.898 1 94.88 420 MET A CA 1
ATOM 3270 C C . MET A 1 420 ? 1.906 0.209 11.07 1 94.88 420 MET A C 1
ATOM 3272 O O . MET A 1 420 ? 3.137 0.251 11.094 1 94.88 420 MET A O 1
ATOM 3276 N N . LEU A 1 421 ? 1.225 -0.624 10.367 1 93.69 421 LEU A N 1
ATOM 3277 C CA . LEU A 1 421 ? 1.901 -1.63 9.555 1 93.69 421 LEU A CA 1
ATOM 3278 C C . LEU A 1 421 ? 2.713 -0.975 8.445 1 93.69 421 LEU A C 1
ATOM 3280 O O . LEU A 1 421 ? 3.809 -1.437 8.117 1 93.69 421 LEU A O 1
ATOM 3284 N N . ASN A 1 422 ? 2.211 0.061 7.871 1 94.88 422 ASN A N 1
ATOM 3285 C CA . ASN A 1 422 ? 2.941 0.813 6.855 1 94.88 422 ASN A CA 1
ATOM 3286 C C . ASN A 1 422 ? 4.23 1.404 7.414 1 94.88 422 ASN A C 1
ATOM 3288 O O . ASN A 1 422 ? 5.281 1.337 6.773 1 94.88 422 ASN A O 1
ATOM 3292 N N . ILE A 1 423 ? 4.082 1.976 8.586 1 95.19 423 ILE A N 1
ATOM 3293 C CA . ILE A 1 423 ? 5.25 2.568 9.227 1 95.19 423 ILE A CA 1
ATOM 3294 C C . ILE A 1 423 ? 6.277 1.479 9.539 1 95.19 423 ILE A C 1
ATOM 3296 O O . ILE A 1 423 ? 7.465 1.636 9.25 1 95.19 423 ILE A O 1
ATOM 3300 N N . LEU A 1 424 ? 5.793 0.372 10.055 1 93.38 424 LEU A N 1
ATOM 3301 C CA . LEU A 1 424 ? 6.676 -0.719 10.453 1 93.38 424 LEU A CA 1
ATOM 3302 C C . LEU A 1 424 ? 7.391 -1.309 9.242 1 93.38 424 LEU A C 1
ATOM 3304 O O . LEU A 1 424 ? 8.539 -1.734 9.344 1 93.38 424 LEU A O 1
ATOM 3308 N N . GLU A 1 425 ? 6.699 -1.397 8.164 1 92.44 425 GLU A N 1
ATOM 3309 C CA . GLU A 1 425 ? 7.324 -1.934 6.957 1 92.44 425 GLU A CA 1
ATOM 3310 C C . GLU A 1 425 ? 8.484 -1.06 6.504 1 92.44 425 GLU A C 1
ATOM 3312 O O . GLU A 1 425 ? 9.539 -1.572 6.102 1 92.44 425 GLU A O 1
ATOM 3317 N N . ILE A 1 426 ? 8.312 0.245 6.539 1 93.25 426 ILE A N 1
ATOM 3318 C CA . ILE A 1 426 ? 9.391 1.166 6.199 1 93.25 426 ILE A CA 1
ATOM 3319 C C . ILE A 1 426 ? 10.562 0.955 7.152 1 93.25 426 ILE A C 1
ATOM 3321 O O . ILE A 1 426 ? 11.711 0.827 6.715 1 93.25 426 ILE A O 1
ATOM 3325 N N . MET A 1 427 ? 10.242 0.882 8.414 1 92.75 427 MET A N 1
ATOM 3326 C CA . MET A 1 427 ? 11.281 0.724 9.43 1 92.75 427 MET A CA 1
ATOM 3327 C C . MET A 1 427 ? 12.008 -0.606 9.258 1 92.75 427 MET A C 1
ATOM 3329 O O . MET A 1 427 ? 13.234 -0.667 9.375 1 92.75 427 MET A O 1
ATOM 3333 N N . GLY A 1 428 ? 11.219 -1.649 9.062 1 90.06 428 GLY A N 1
ATOM 3334 C CA . GLY A 1 428 ? 11.82 -2.955 8.852 1 90.06 428 GLY A CA 1
ATOM 3335 C C . GLY A 1 428 ? 12.82 -2.975 7.711 1 90.06 428 GLY A C 1
ATOM 3336 O O . GLY A 1 428 ? 13.914 -3.521 7.844 1 90.06 428 GLY A O 1
ATOM 3337 N N . ASN A 1 429 ? 12.469 -2.406 6.645 1 89.62 429 ASN A N 1
ATOM 3338 C CA . ASN A 1 429 ? 13.336 -2.393 5.473 1 89.62 429 ASN A CA 1
ATOM 3339 C C . ASN A 1 429 ? 14.562 -1.509 5.688 1 89.62 429 ASN A C 1
ATOM 3341 O O . ASN A 1 429 ? 15.656 -1.84 5.234 1 89.62 429 ASN A O 1
ATOM 3345 N N . ASP A 1 430 ? 14.344 -0.357 6.309 1 90.25 430 ASP A N 1
ATOM 3346 C CA . ASP A 1 430 ? 15.477 0.501 6.621 1 90.25 430 ASP A CA 1
ATOM 3347 C C . ASP A 1 430 ? 16.469 -0.206 7.551 1 90.25 430 ASP A C 1
ATOM 3349 O O . ASP A 1 430 ? 17.672 -0.048 7.414 1 90.25 430 ASP A O 1
ATOM 3353 N N . TRP A 1 431 ? 15.953 -0.905 8.5 1 88.69 431 TRP A N 1
ATOM 3354 C CA . TRP A 1 431 ? 16.781 -1.658 9.43 1 88.69 431 TRP A CA 1
ATOM 3355 C C . TRP A 1 431 ? 17.625 -2.701 8.695 1 88.69 431 TRP A C 1
ATOM 3357 O O . TRP A 1 431 ? 18.828 -2.803 8.906 1 88.69 431 TRP A O 1
ATOM 3367 N N . GLU A 1 432 ? 17 -3.467 7.855 1 83.81 432 GLU A N 1
ATOM 3368 C CA . GLU A 1 432 ? 17.672 -4.531 7.113 1 83.81 432 GLU A CA 1
ATOM 3369 C C . GLU A 1 432 ? 18.75 -3.965 6.191 1 83.81 432 GLU A C 1
ATOM 3371 O O . GLU A 1 432 ? 19.812 -4.562 6.035 1 83.81 432 GLU A O 1
ATOM 3376 N N . ARG A 1 433 ? 18.5 -2.943 5.645 1 82.19 433 ARG A N 1
ATOM 3377 C CA . ARG A 1 433 ? 19.453 -2.324 4.73 1 82.19 433 ARG A CA 1
ATOM 3378 C C . ARG A 1 433 ? 20.688 -1.839 5.477 1 82.19 433 ARG A C 1
ATOM 3380 O O . ARG A 1 433 ? 21.797 -1.863 4.934 1 82.19 433 ARG A O 1
ATOM 3387 N N . ALA A 1 434 ? 20.453 -1.323 6.621 1 81.06 434 ALA A N 1
ATOM 3388 C CA . ALA A 1 434 ? 21.562 -0.815 7.418 1 81.06 434 ALA A CA 1
ATOM 3389 C C . ALA A 1 434 ? 22.484 -1.949 7.855 1 81.06 434 ALA A C 1
ATOM 3391 O O . ALA A 1 434 ? 23.703 -1.759 7.973 1 81.06 434 ALA A O 1
ATOM 3392 N N . TYR A 1 435 ? 21.984 -3.121 8.078 1 75.62 435 TYR A N 1
ATOM 3393 C CA . TYR A 1 435 ? 22.781 -4.215 8.617 1 75.62 435 TYR A CA 1
ATOM 3394 C C . TYR A 1 435 ? 23.188 -5.199 7.523 1 75.62 435 TYR A C 1
ATOM 3396 O O . TYR A 1 435 ? 24.031 -6.066 7.738 1 75.62 435 TYR A O 1
ATOM 3404 N N . ARG A 1 436 ? 22.516 -5.277 6.449 1 62.69 436 ARG A N 1
ATOM 3405 C CA . ARG A 1 436 ? 22.922 -6.152 5.359 1 62.69 436 ARG A CA 1
ATOM 3406 C C . ARG A 1 436 ? 24.312 -5.781 4.848 1 62.69 436 ARG A C 1
ATOM 3408 O O . ARG A 1 436 ? 24.625 -4.598 4.703 1 62.69 436 ARG A O 1
ATOM 3415 N N . SER A 1 437 ? 25.422 -6.543 5.488 1 48.59 437 SER A N 1
ATOM 3416 C CA . SER A 1 437 ? 26.828 -6.359 5.141 1 48.59 437 SER A CA 1
ATOM 3417 C C . SER A 1 437 ? 26.984 -5.992 3.67 1 48.59 437 SER A C 1
ATOM 3419 O O . SER A 1 437 ? 26.406 -6.637 2.797 1 48.59 437 SER A O 1
ATOM 3421 N N . LYS A 1 438 ? 27.234 -4.766 3.328 1 47.12 438 LYS A N 1
ATOM 3422 C CA . LYS A 1 438 ? 27.719 -4.523 1.97 1 47.12 438 LYS A CA 1
ATOM 3423 C C . LYS A 1 438 ? 28.656 -5.633 1.514 1 47.12 438 LYS A C 1
ATOM 3425 O O . LYS A 1 438 ? 28.906 -5.793 0.317 1 47.12 438 LYS A O 1
ATOM 3430 N N . GLU A 1 439 ? 29.531 -6.207 2.393 1 36.62 439 GLU A N 1
ATOM 3431 C CA . GLU A 1 439 ? 30.547 -7.207 2.092 1 36.62 439 GLU A CA 1
ATOM 3432 C C . GLU A 1 439 ? 30.031 -8.617 2.383 1 36.62 439 GLU A C 1
ATOM 3434 O O . GLU A 1 439 ? 29.844 -8.984 3.543 1 36.62 439 GLU A O 1
ATOM 3439 N N . ILE A 1 440 ? 29.125 -9.109 1.908 1 35.34 440 ILE A N 1
ATOM 3440 C CA . ILE A 1 440 ? 29.141 -10.562 2.002 1 35.34 440 ILE A CA 1
ATOM 3441 C C . ILE A 1 440 ? 30.578 -11.062 1.849 1 35.34 440 ILE A C 1
ATOM 3443 O O . ILE A 1 440 ? 31.188 -10.898 0.793 1 35.34 440 ILE A O 1
ATOM 3447 N N . SER A 1 441 ? 31.281 -11.164 2.826 1 32.25 441 SER A N 1
ATOM 3448 C CA . SER A 1 441 ? 32.5 -11.953 2.805 1 32.25 441 SER A CA 1
ATOM 3449 C C . SER A 1 441 ? 32.219 -13.406 2.43 1 32.25 441 SER A C 1
ATOM 3451 O O . SER A 1 441 ? 31.625 -14.156 3.215 1 32.25 441 SER A O 1
ATOM 3453 N N . TRP A 1 442 ? 32.156 -13.68 1.303 1 27.89 442 TRP A N 1
ATOM 3454 C CA . TRP A 1 442 ? 32.156 -15.023 0.721 1 27.89 442 TRP A CA 1
ATOM 3455 C C . TRP A 1 442 ? 33.188 -15.906 1.374 1 27.89 442 TRP A C 1
ATOM 3457 O O . TRP A 1 442 ? 33.375 -17.062 0.98 1 27.89 442 TRP A O 1
ATOM 3467 N N . ALA A 1 443 ? 34.031 -15.398 2.238 1 32.91 443 ALA A N 1
ATOM 3468 C CA . ALA A 1 443 ? 35.062 -16.266 2.811 1 32.91 443 ALA A CA 1
ATOM 3469 C C . ALA A 1 443 ? 34.438 -17.359 3.668 1 32.91 443 ALA A C 1
ATOM 3471 O O . ALA A 1 443 ? 35.062 -18.375 3.959 1 32.91 443 ALA A O 1
ATOM 3472 N N . GLN A 1 444 ? 33.312 -17.094 4.285 1 28.48 444 GLN A N 1
ATOM 3473 C CA . GLN A 1 444 ? 32.906 -18.203 5.145 1 28.48 444 GLN A CA 1
ATOM 3474 C C . GLN A 1 444 ? 32.188 -19.297 4.34 1 28.48 444 GLN A C 1
ATOM 3476 O O . GLN A 1 444 ? 31.906 -20.375 4.863 1 28.48 444 GLN A O 1
ATOM 3481 N N . TYR A 1 445 ? 31.734 -19.016 3.258 1 28.06 445 TYR A N 1
ATOM 3482 C CA . TYR A 1 445 ? 31.25 -20.109 2.426 1 28.06 445 TYR A CA 1
ATOM 3483 C C . TYR A 1 445 ? 32.344 -20.641 1.527 1 28.06 445 TYR A C 1
ATOM 3485 O O . TYR A 1 445 ? 32.125 -21.484 0.67 1 28.06 445 TYR A O 1
ATOM 3493 N N . GLU A 1 446 ? 33.469 -20.141 1.626 1 25.42 446 GLU A N 1
ATOM 3494 C CA . GLU A 1 446 ? 34.562 -21 1.197 1 25.42 446 GLU A CA 1
ATOM 3495 C C . GLU A 1 446 ? 34.938 -22.031 2.266 1 25.42 446 GLU A C 1
ATOM 3497 O O . GLU A 1 446 ? 34.906 -21.719 3.459 1 25.42 446 GLU A O 1
ATOM 3502 N N . MET B 1 1 ? 7.461 -14.57 -33.312 1 49.5 1 MET B N 1
ATOM 3503 C CA . MET B 1 1 ? 8.344 -15.711 -33.094 1 49.5 1 MET B CA 1
ATOM 3504 C C . MET B 1 1 ? 9.484 -15.352 -32.156 1 49.5 1 MET B C 1
ATOM 3506 O O . MET B 1 1 ? 10.109 -14.297 -32.281 1 49.5 1 MET B O 1
ATOM 3510 N N . TYR B 1 2 ? 9.398 -15.938 -30.891 1 56.72 2 TYR B N 1
ATOM 3511 C CA . TYR B 1 2 ? 10.531 -15.656 -30.016 1 56.72 2 TYR B CA 1
ATOM 3512 C C . TYR B 1 2 ? 11.703 -16.578 -30.328 1 56.72 2 TYR B C 1
ATOM 3514 O O . TYR B 1 2 ? 11.539 -17.578 -31.031 1 56.72 2 TYR B O 1
ATOM 3522 N N . ASP B 1 3 ? 13.023 -15.969 -30.188 1 62.12 3 ASP B N 1
ATOM 3523 C CA . ASP B 1 3 ? 14.234 -16.766 -30.297 1 62.12 3 ASP B CA 1
ATOM 3524 C C . ASP B 1 3 ? 14.453 -17.609 -29.031 1 62.12 3 ASP B C 1
ATOM 3526 O O . ASP B 1 3 ? 14.789 -17.062 -27.984 1 62.12 3 ASP B O 1
ATOM 3530 N N . GLU B 1 4 ? 14.109 -18.906 -29.078 1 61.69 4 GLU B N 1
ATOM 3531 C CA . GLU B 1 4 ? 14.227 -19.781 -27.922 1 61.69 4 GLU B CA 1
ATOM 3532 C C . GLU B 1 4 ? 15.695 -19.984 -27.531 1 61.69 4 GLU B C 1
ATOM 3534 O O . GLU B 1 4 ? 16.531 -20.297 -28.375 1 61.69 4 GLU B O 1
ATOM 3539 N N . LEU B 1 5 ? 16.078 -19.703 -26.312 1 61.31 5 LEU B N 1
ATOM 3540 C CA . LEU B 1 5 ? 17.422 -19.922 -25.797 1 61.31 5 LEU B CA 1
ATOM 3541 C C . LEU B 1 5 ? 17.672 -21.391 -25.516 1 61.31 5 LEU B C 1
ATOM 3543 O O . LEU B 1 5 ? 16.844 -22.062 -24.891 1 61.31 5 LEU B O 1
ATOM 3547 N N . LYS B 1 6 ? 18.562 -22.109 -26.312 1 55.09 6 LYS B N 1
ATOM 3548 C CA . LYS B 1 6 ? 18.938 -23.516 -26.094 1 55.09 6 LYS B CA 1
ATOM 3549 C C . LYS B 1 6 ? 20.125 -23.625 -25.141 1 55.09 6 LYS B C 1
ATOM 3551 O O . LYS B 1 6 ? 21.109 -22.922 -25.297 1 55.09 6 LYS B O 1
ATOM 3556 N N . PHE B 1 7 ? 19.828 -24.141 -23.875 1 50.19 7 PHE B N 1
ATOM 3557 C CA . PHE B 1 7 ? 20.922 -24.359 -22.938 1 50.19 7 PHE B CA 1
ATOM 3558 C C . PHE B 1 7 ? 21.531 -25.75 -23.125 1 50.19 7 PHE B C 1
ATOM 3560 O O . PHE B 1 7 ? 20.828 -26.719 -23.391 1 50.19 7 PHE B O 1
ATOM 3567 N N . HIS B 1 8 ? 22.672 -25.859 -23.656 1 43.06 8 HIS B N 1
ATOM 3568 C CA . HIS B 1 8 ? 23.328 -27.156 -23.766 1 43.06 8 HIS B CA 1
ATOM 3569 C C . HIS B 1 8 ? 23.422 -27.844 -22.406 1 43.06 8 HIS B C 1
ATOM 3571 O O . HIS B 1 8 ? 23.656 -27.188 -21.375 1 43.06 8 HIS B O 1
ATOM 3577 N N . ASN B 1 9 ? 22.656 -28.984 -22.203 1 40.19 9 ASN B N 1
ATOM 3578 C CA . ASN B 1 9 ? 22.516 -29.812 -21.016 1 40.19 9 ASN B CA 1
ATOM 3579 C C . ASN B 1 9 ? 23.828 -29.906 -20.234 1 40.19 9 ASN B C 1
ATOM 3581 O O . ASN B 1 9 ? 24.812 -30.469 -20.734 1 40.19 9 ASN B O 1
ATOM 3585 N N . CYS B 1 10 ? 24.328 -28.984 -19.672 1 38.25 10 CYS B N 1
ATOM 3586 C CA . CYS B 1 10 ? 25.484 -29.328 -18.844 1 38.25 10 CYS B CA 1
ATOM 3587 C C . CYS B 1 10 ? 25.078 -30.266 -17.703 1 38.25 10 CYS B C 1
ATOM 3589 O O . CYS B 1 10 ? 23.969 -30.188 -17.203 1 38.25 10 CYS B O 1
ATOM 3591 N N . GLU B 1 11 ? 25.625 -31.484 -17.594 1 36.09 11 GLU B N 1
ATOM 3592 C CA . GLU B 1 11 ? 25.641 -32.438 -16.5 1 36.09 11 GLU B CA 1
ATOM 3593 C C . GLU B 1 11 ? 25.656 -31.75 -15.148 1 36.09 11 GLU B C 1
ATOM 3595 O O . GLU B 1 11 ? 25.828 -32.406 -14.109 1 36.09 11 GLU B O 1
ATOM 3600 N N . HIS B 1 12 ? 25.781 -30.531 -15.031 1 36.75 12 HIS B N 1
ATOM 3601 C CA . HIS B 1 12 ? 25.953 -29.953 -13.703 1 36.75 12 HIS B CA 1
ATOM 3602 C C . HIS B 1 12 ? 24.625 -29.938 -12.945 1 36.75 12 HIS B C 1
ATOM 3604 O O . HIS B 1 12 ? 23.562 -30.047 -13.555 1 36.75 12 HIS B O 1
ATOM 3610 N N . SER B 1 13 ? 24.641 -29.703 -11.477 1 38.88 13 SER B N 1
ATOM 3611 C CA . SER B 1 13 ? 23.625 -29.766 -10.43 1 38.88 13 SER B CA 1
ATOM 3612 C C . SER B 1 13 ? 22.406 -28.906 -10.781 1 38.88 13 SER B C 1
ATOM 3614 O O . SER B 1 13 ? 22.547 -27.75 -11.18 1 38.88 13 SER B O 1
ATOM 3616 N N . LYS B 1 14 ? 21.422 -29.531 -11.289 1 45.06 14 LYS B N 1
ATOM 3617 C CA . LYS B 1 14 ? 20.094 -28.953 -11.484 1 45.06 14 LYS B CA 1
ATOM 3618 C C . LYS B 1 14 ? 19.562 -28.328 -10.188 1 45.06 14 LYS B C 1
ATOM 3620 O O . LYS B 1 14 ? 19.172 -29.047 -9.266 1 45.06 14 LYS B O 1
ATOM 3625 N N . ASP B 1 15 ? 20.234 -27.188 -9.734 1 43.53 15 ASP B N 1
ATOM 3626 C CA . ASP B 1 15 ? 19.656 -26.531 -8.57 1 43.53 15 ASP B CA 1
ATOM 3627 C C . ASP B 1 15 ? 18.203 -26.125 -8.836 1 43.53 15 ASP B C 1
ATOM 3629 O O . ASP B 1 15 ? 17.938 -25.281 -9.695 1 43.53 15 ASP B O 1
ATOM 3633 N N . PRO B 1 16 ? 17.25 -26.859 -8.398 1 49.56 16 PRO B N 1
ATOM 3634 C CA . PRO B 1 16 ? 15.844 -26.625 -8.711 1 49.56 16 PRO B CA 1
ATOM 3635 C C . PRO B 1 16 ? 15.352 -25.266 -8.203 1 49.56 16 PRO B C 1
ATOM 3637 O O . PRO B 1 16 ? 15.594 -24.906 -7.043 1 49.56 16 PRO B O 1
ATOM 3640 N N . VAL B 1 17 ? 15.055 -24.297 -9.156 1 54.69 17 VAL B N 1
ATOM 3641 C CA . VAL B 1 17 ? 14.406 -23.031 -8.844 1 54.69 17 VAL B CA 1
ATOM 3642 C C . VAL B 1 17 ? 12.961 -23.281 -8.422 1 54.69 17 VAL B C 1
ATOM 3644 O O . VAL B 1 17 ? 12.359 -22.469 -7.707 1 54.69 17 VAL B O 1
ATOM 3647 N N . LEU B 1 18 ? 12.516 -24.516 -8.812 1 59.38 18 LEU B N 1
ATOM 3648 C CA . LEU B 1 18 ? 11.133 -24.844 -8.461 1 59.38 18 LEU B CA 1
ATOM 3649 C C . LEU B 1 18 ? 11.078 -25.922 -7.383 1 59.38 18 LEU B C 1
ATOM 3651 O O . LEU B 1 18 ? 11.938 -26.797 -7.336 1 59.38 18 LEU B O 1
ATOM 3655 N N . GLY B 1 19 ? 10.133 -25.734 -6.551 1 66.75 19 GLY B N 1
ATOM 3656 C CA . GLY B 1 19 ? 9.898 -26.75 -5.539 1 66.75 19 GLY B CA 1
ATOM 3657 C C . GLY B 1 19 ? 9.414 -28.078 -6.113 1 66.75 19 GLY B C 1
ATOM 3658 O O . GLY B 1 19 ? 9.102 -28.156 -7.305 1 66.75 19 GLY B O 1
ATOM 3659 N N . CYS B 1 20 ? 9.375 -29.125 -5.336 1 72.88 20 CYS B N 1
ATOM 3660 C CA . CYS B 1 20 ? 8.992 -30.453 -5.77 1 72.88 20 CYS B CA 1
ATOM 3661 C C . CYS B 1 20 ? 7.477 -30.609 -5.824 1 72.88 20 CYS B C 1
ATOM 3663 O O . CYS B 1 20 ? 6.746 -29.688 -5.457 1 72.88 20 CYS B O 1
ATOM 3665 N N . ALA B 1 21 ? 7.059 -31.625 -6.328 1 79.12 21 ALA B N 1
ATOM 3666 C CA . ALA B 1 21 ? 5.633 -31.875 -6.512 1 79.12 21 ALA B CA 1
ATOM 3667 C C . ALA B 1 21 ? 4.898 -31.859 -5.176 1 79.12 21 ALA B C 1
ATOM 3669 O O . ALA B 1 21 ? 3.75 -31.422 -5.094 1 79.12 21 ALA B O 1
ATOM 3670 N N . LEU B 1 22 ? 5.543 -32.312 -4.156 1 79.12 22 LEU B N 1
ATOM 3671 C CA . LEU B 1 22 ? 4.938 -32.344 -2.832 1 79.12 22 LEU B CA 1
ATOM 3672 C C . LEU B 1 22 ? 4.586 -30.922 -2.379 1 79.12 22 LEU B C 1
ATOM 3674 O O . LEU B 1 22 ? 3.537 -30.703 -1.771 1 79.12 22 LEU B O 1
ATOM 3678 N N . GLU B 1 23 ? 5.469 -30 -2.66 1 78.75 23 GLU B N 1
ATOM 3679 C CA . GLU B 1 23 ? 5.207 -28.609 -2.299 1 78.75 23 GLU B CA 1
ATOM 3680 C C . GLU B 1 23 ? 3.953 -28.078 -2.99 1 78.75 23 GLU B C 1
ATOM 3682 O O . GLU B 1 23 ? 3.156 -27.359 -2.379 1 78.75 23 GLU B O 1
ATOM 3687 N N . GLY B 1 24 ? 3.855 -28.391 -4.219 1 84.5 24 GLY B N 1
ATOM 3688 C CA . GLY B 1 24 ? 2.672 -28 -4.965 1 84.5 24 GLY B CA 1
ATOM 3689 C C . GLY B 1 24 ? 1.39 -28.578 -4.402 1 84.5 24 GLY B C 1
ATOM 3690 O O . GLY B 1 24 ? 0.391 -27.875 -4.258 1 84.5 24 GLY B O 1
ATOM 3691 N N . VAL B 1 25 ? 1.487 -29.828 -4.039 1 86.5 25 VAL B N 1
ATOM 3692 C CA . VAL B 1 25 ? 0.33 -30.516 -3.477 1 86.5 25 VAL B CA 1
ATOM 3693 C C . VAL B 1 25 ? -0.047 -29.891 -2.139 1 86.5 25 VAL B C 1
ATOM 3695 O O . VAL B 1 25 ? -1.214 -29.562 -1.903 1 86.5 25 VAL B O 1
ATOM 3698 N N . ALA B 1 26 ? 0.935 -29.734 -1.362 1 82.44 26 ALA B N 1
ATOM 3699 C CA . ALA B 1 26 ? 0.713 -29.172 -0.034 1 82.44 26 ALA B CA 1
ATOM 3700 C C . ALA B 1 26 ? 0.141 -27.75 -0.127 1 82.44 26 ALA B C 1
ATOM 3702 O O . ALA B 1 26 ? -0.685 -27.359 0.699 1 82.44 26 ALA B O 1
ATOM 3703 N N . SER B 1 27 ? 0.585 -27 -1.128 1 83.81 27 SER B N 1
ATOM 3704 C CA . SER B 1 27 ? 0.117 -25.641 -1.279 1 83.81 27 SER B CA 1
ATOM 3705 C C . SER B 1 27 ? -1.373 -25.594 -1.6 1 83.81 27 SER B C 1
ATOM 3707 O O . SER B 1 27 ? -2.094 -24.719 -1.107 1 83.81 27 SER B O 1
ATOM 3709 N N . VAL B 1 28 ? -1.803 -26.469 -2.383 1 88.12 28 VAL B N 1
ATOM 3710 C CA . VAL B 1 28 ? -3.215 -26.531 -2.748 1 88.12 28 VAL B CA 1
ATOM 3711 C C . VAL B 1 28 ? -4.043 -26.969 -1.541 1 88.12 28 VAL B C 1
ATOM 3713 O O . VAL B 1 28 ? -5.066 -26.344 -1.233 1 88.12 28 VAL B O 1
ATOM 3716 N N . ILE B 1 29 ? -3.598 -27.953 -0.843 1 86.62 29 ILE B N 1
ATOM 3717 C CA . ILE B 1 29 ? -4.332 -28.484 0.294 1 86.62 29 ILE B CA 1
ATOM 3718 C C . ILE B 1 29 ? -4.398 -27.453 1.41 1 86.62 29 ILE B C 1
ATOM 3720 O O . ILE B 1 29 ? -5.41 -27.344 2.107 1 86.62 29 ILE B O 1
ATOM 3724 N N . ALA B 1 30 ? -3.314 -26.719 1.524 1 82.25 30 ALA B N 1
ATOM 3725 C CA . ALA B 1 30 ? -3.252 -25.688 2.551 1 82.25 30 ALA B CA 1
ATOM 3726 C C . ALA B 1 30 ? -4.34 -24.641 2.338 1 82.25 30 ALA B C 1
ATOM 3728 O O . ALA B 1 30 ? -4.742 -23.953 3.281 1 82.25 30 ALA B O 1
ATOM 3729 N N . GLY B 1 31 ? -4.809 -24.547 1.144 1 86.12 31 GLY B N 1
ATOM 3730 C CA . GLY B 1 31 ? -5.828 -23.547 0.835 1 86.12 31 GLY B CA 1
ATOM 3731 C C . GLY B 1 31 ? -7.234 -24.016 1.156 1 86.12 31 GLY B C 1
ATOM 3732 O O . GLY B 1 31 ? -8.188 -23.25 1.077 1 86.12 31 GLY B O 1
ATOM 3733 N N . ILE B 1 32 ? -7.34 -25.234 1.601 1 88.19 32 ILE B N 1
ATOM 3734 C CA . ILE B 1 32 ? -8.641 -25.797 1.916 1 88.19 32 ILE B CA 1
ATOM 3735 C C . ILE B 1 32 ? -8.852 -25.812 3.428 1 88.19 32 ILE B C 1
ATOM 3737 O O . ILE B 1 32 ? -7.984 -26.266 4.18 1 88.19 32 ILE B O 1
ATOM 3741 N N . GLU B 1 33 ? -10.023 -25.297 3.799 1 85.19 33 GLU B N 1
ATOM 3742 C CA . GLU B 1 33 ? -10.305 -25.188 5.227 1 85.19 33 GLU B CA 1
ATOM 3743 C C . GLU B 1 33 ? -10.688 -26.531 5.824 1 85.19 33 GLU B C 1
ATOM 3745 O O . GLU B 1 33 ? -11.312 -27.359 5.16 1 85.19 33 GLU B O 1
ATOM 3750 N N . ASP B 1 34 ? -10.25 -26.719 7.051 1 83.06 34 ASP B N 1
ATOM 3751 C CA . ASP B 1 34 ? -10.711 -27.797 7.93 1 83.06 34 ASP B CA 1
ATOM 3752 C C . ASP B 1 34 ? -10.383 -29.172 7.344 1 83.06 34 ASP B C 1
ATOM 3754 O O . ASP B 1 34 ? -11.242 -30.047 7.289 1 83.06 34 ASP B O 1
ATOM 3758 N N . VAL B 1 35 ? -9.234 -29.281 6.785 1 87.75 35 VAL B N 1
ATOM 3759 C CA . VAL B 1 35 ? -8.758 -30.562 6.301 1 87.75 35 VAL B CA 1
ATOM 3760 C C . VAL B 1 35 ? -7.418 -30.906 6.961 1 87.75 35 VAL B C 1
ATOM 3762 O O . VAL B 1 35 ? -6.762 -30.031 7.527 1 87.75 35 VAL B O 1
ATOM 3765 N N . SER B 1 36 ? -7.156 -32.125 7.02 1 88.19 36 SER B N 1
ATOM 3766 C CA . SER B 1 36 ? -5.859 -32.562 7.52 1 88.19 36 SER B CA 1
ATOM 3767 C C . SER B 1 36 ? -5.051 -33.25 6.426 1 88.19 36 SER B C 1
ATOM 3769 O O . SER B 1 36 ? -5.613 -33.719 5.434 1 88.19 36 SER B O 1
ATOM 3771 N N . ILE B 1 37 ? -3.773 -33.188 6.582 1 85.75 37 ILE B N 1
ATOM 3772 C CA . ILE B 1 37 ? -2.883 -33.781 5.598 1 85.75 37 ILE B CA 1
ATOM 3773 C C . ILE B 1 37 ? -1.937 -34.75 6.289 1 85.75 37 ILE B C 1
ATOM 3775 O O . ILE B 1 37 ? -1.365 -34.438 7.336 1 85.75 37 ILE B O 1
ATOM 3779 N N . VAL B 1 38 ? -1.877 -35.969 5.828 1 86.38 38 VAL B N 1
ATOM 3780 C CA . VAL B 1 38 ? -0.897 -36.969 6.242 1 86.38 38 VAL B CA 1
ATOM 3781 C C . VAL B 1 38 ? 0.08 -37.25 5.102 1 86.38 38 VAL B C 1
ATOM 3783 O O . VAL B 1 38 ? -0.333 -37.594 3.992 1 86.38 38 VAL B O 1
ATOM 3786 N N . ILE B 1 39 ? 1.299 -37.094 5.402 1 82.56 39 ILE B N 1
ATOM 3787 C CA . ILE B 1 39 ? 2.324 -37.25 4.371 1 82.56 39 ILE B CA 1
ATOM 3788 C C . ILE B 1 39 ? 3.172 -38.469 4.66 1 82.56 39 ILE B C 1
ATOM 3790 O O . ILE B 1 39 ? 3.742 -38.594 5.746 1 82.56 39 ILE B O 1
ATOM 3794 N N . HIS B 1 40 ? 3.16 -39.25 3.688 1 82.12 40 HIS B N 1
ATOM 3795 C CA . HIS B 1 40 ? 4.008 -40.438 3.775 1 82.12 40 HIS B CA 1
ATOM 3796 C C . HIS B 1 40 ? 5.398 -40.156 3.213 1 82.12 40 HIS B C 1
ATOM 3798 O O . HIS B 1 40 ? 5.629 -40.344 2.014 1 82.12 40 HIS B O 1
ATOM 3804 N N . SER B 1 41 ? 6.32 -39.594 4.055 1 71.75 41 SER B N 1
ATOM 3805 C CA . SER B 1 41 ? 7.621 -39.156 3.574 1 71.75 41 SER B CA 1
ATOM 3806 C C . SER B 1 41 ? 8.703 -39.344 4.637 1 71.75 41 SER B C 1
ATOM 3808 O O . SER B 1 41 ? 8.391 -39.531 5.812 1 71.75 41 SER B O 1
ATOM 3810 N N . PRO B 1 42 ? 9.945 -39.188 4.074 1 62.94 42 PRO B N 1
ATOM 3811 C CA . PRO B 1 42 ? 11.023 -39.062 5.059 1 62.94 42 PRO B CA 1
ATOM 3812 C C . PRO B 1 42 ? 11 -37.75 5.809 1 62.94 42 PRO B C 1
ATOM 3814 O O . PRO B 1 42 ? 10.219 -36.844 5.465 1 62.94 42 PRO B O 1
ATOM 3817 N N . GLN B 1 43 ? 11.68 -37.469 6.809 1 52.34 43 GLN B N 1
ATOM 3818 C CA . GLN B 1 43 ? 11.688 -36.312 7.703 1 52.34 43 GLN B CA 1
ATOM 3819 C C . GLN B 1 43 ? 11.891 -35 6.926 1 52.34 43 GLN B C 1
ATOM 3821 O O . GLN B 1 43 ? 11.305 -33.969 7.262 1 52.34 43 GLN B O 1
ATOM 3826 N N . GLY B 1 44 ? 12.625 -34.969 5.844 1 52.25 44 GLY B N 1
ATOM 3827 C CA . GLY B 1 44 ? 12.984 -33.75 5.105 1 52.25 44 GLY B CA 1
ATOM 3828 C C . GLY B 1 44 ? 11.805 -33.125 4.398 1 52.25 44 GLY B C 1
ATOM 3829 O O . GLY B 1 44 ? 11.766 -31.891 4.223 1 52.25 44 GLY B O 1
ATOM 3830 N N . CYS B 1 45 ? 10.867 -33.844 4.066 1 62.19 45 CYS B N 1
ATOM 3831 C CA . CYS B 1 45 ? 9.75 -33.344 3.27 1 62.19 45 CYS B CA 1
ATOM 3832 C C . CYS B 1 45 ? 8.812 -32.5 4.113 1 62.19 45 CYS B C 1
ATOM 3834 O O . CYS B 1 45 ? 8.008 -31.719 3.578 1 62.19 45 CYS B O 1
ATOM 3836 N N . ALA B 1 46 ? 8.984 -32.531 5.348 1 57.34 46 ALA B N 1
ATOM 3837 C CA . ALA B 1 46 ? 8.148 -31.75 6.258 1 57.34 46 ALA B CA 1
ATOM 3838 C C . ALA B 1 46 ? 8.367 -30.25 6.07 1 57.34 46 ALA B C 1
ATOM 3840 O O . ALA B 1 46 ? 7.422 -29.469 6.152 1 57.34 46 ALA B O 1
ATOM 3841 N N . ALA B 1 47 ? 9.555 -29.906 5.793 1 56.22 47 ALA B N 1
ATOM 3842 C CA . ALA B 1 47 ? 9.875 -28.5 5.598 1 56.22 47 ALA B CA 1
ATOM 3843 C C . ALA B 1 47 ? 9.18 -27.938 4.359 1 56.22 47 ALA B C 1
ATOM 3845 O O . ALA B 1 47 ? 8.719 -26.797 4.363 1 56.22 47 ALA B O 1
ATOM 3846 N N . THR B 1 48 ? 9.055 -28.766 3.428 1 61.59 48 THR B N 1
ATOM 3847 C CA . THR B 1 48 ? 8.391 -28.391 2.186 1 61.59 48 THR B CA 1
ATOM 3848 C C . THR B 1 48 ? 6.914 -28.078 2.432 1 61.59 48 THR B C 1
ATOM 3850 O O . THR B 1 48 ? 6.379 -27.094 1.914 1 61.59 48 THR B O 1
ATOM 3853 N N . VAL B 1 49 ? 6.395 -28.859 3.25 1 64 49 VAL B N 1
ATOM 3854 C CA . VAL B 1 49 ? 4.977 -28.703 3.564 1 64 49 VAL B CA 1
ATOM 3855 C C . VAL B 1 49 ? 4.773 -27.422 4.391 1 64 49 VAL B C 1
ATOM 3857 O O . VAL B 1 49 ? 3.838 -26.656 4.145 1 64 49 VAL B O 1
ATOM 3860 N N . ALA B 1 50 ? 5.723 -27.25 5.234 1 60.44 50 ALA B N 1
ATOM 3861 C CA . ALA B 1 50 ? 5.645 -26.047 6.062 1 60.44 50 ALA B CA 1
ATOM 3862 C C . ALA B 1 50 ? 5.707 -24.781 5.203 1 60.44 50 ALA B C 1
ATOM 3864 O O . ALA B 1 50 ? 4.949 -23.828 5.426 1 60.44 50 ALA B O 1
ATOM 3865 N N . ASN B 1 51 ? 6.477 -24.875 4.258 1 63.09 51 ASN B N 1
ATOM 3866 C CA . ASN B 1 51 ? 6.621 -23.734 3.354 1 63.09 51 ASN B CA 1
ATOM 3867 C C . ASN B 1 51 ? 5.336 -23.469 2.572 1 63.09 51 ASN B C 1
ATOM 3869 O O . ASN B 1 51 ? 4.961 -22.312 2.357 1 63.09 51 ASN B O 1
ATOM 3873 N N . ALA B 1 52 ? 4.773 -24.516 2.219 1 64.25 52 ALA B N 1
ATOM 3874 C CA . ALA B 1 52 ? 3.518 -24.406 1.483 1 64.25 52 ALA B CA 1
ATOM 3875 C C . ALA B 1 52 ? 2.449 -23.719 2.328 1 64.25 52 ALA B C 1
ATOM 3877 O O . ALA B 1 52 ? 1.699 -22.875 1.825 1 64.25 52 ALA B O 1
ATOM 3878 N N . TYR B 1 53 ? 2.496 -24.062 3.533 1 62.22 53 TYR B N 1
ATOM 3879 C CA . TYR B 1 53 ? 1.516 -23.469 4.438 1 62.22 53 TYR B CA 1
ATOM 3880 C C . TYR B 1 53 ? 1.84 -22 4.711 1 62.22 53 TYR B C 1
ATOM 3882 O O . TYR B 1 53 ? 0.936 -21.188 4.863 1 62.22 53 TYR B O 1
ATOM 3890 N N . ASP B 1 54 ? 3.115 -21.75 4.621 1 61.94 54 ASP B N 1
ATOM 3891 C CA . ASP B 1 54 ? 3.541 -20.375 4.805 1 61.94 54 ASP B CA 1
ATOM 3892 C C . ASP B 1 54 ? 3.113 -19.5 3.625 1 61.94 54 ASP B C 1
ATOM 3894 O O . ASP B 1 54 ? 2.715 -18.359 3.807 1 61.94 54 ASP B O 1
ATOM 3898 N N . LEU B 1 55 ? 3.15 -20.172 2.512 1 60.84 55 LEU B N 1
ATOM 3899 C CA . LEU B 1 55 ? 2.756 -19.469 1.296 1 60.84 55 LEU B CA 1
ATOM 3900 C C . LEU B 1 55 ? 1.28 -19.078 1.343 1 60.84 55 LEU B C 1
ATOM 3902 O O . LEU B 1 55 ? 0.865 -18.109 0.704 1 60.84 55 LEU B O 1
ATOM 3906 N N . HIS B 1 56 ? 0.618 -19.859 2.148 1 56.41 56 HIS B N 1
ATOM 3907 C CA . HIS B 1 56 ? -0.803 -19.547 2.283 1 56.41 56 HIS B CA 1
ATOM 3908 C C . HIS B 1 56 ? -1.084 -18.781 3.572 1 56.41 56 HIS B C 1
ATOM 3910 O O . HIS B 1 56 ? -2.244 -18.609 3.949 1 56.41 56 HIS B O 1
ATOM 3916 N N . GLU B 1 57 ? 0.04 -18.406 4.176 1 56.12 57 GLU B N 1
ATOM 3917 C CA . GLU B 1 57 ? 0.001 -17.625 5.41 1 56.12 57 GLU B CA 1
ATOM 3918 C C . GLU B 1 57 ? -0.846 -18.312 6.477 1 56.12 57 GLU B C 1
ATOM 3920 O O . GLU B 1 57 ? -1.663 -17.672 7.137 1 56.12 57 GLU B O 1
ATOM 3925 N N . ILE B 1 58 ? -0.819 -19.578 6.426 1 50.47 58 ILE B N 1
ATOM 3926 C CA . ILE B 1 58 ? -1.533 -20.328 7.449 1 50.47 58 ILE B CA 1
ATOM 3927 C C . ILE B 1 58 ? -0.719 -20.344 8.742 1 50.47 58 ILE B C 1
ATOM 3929 O O . ILE B 1 58 ? 0.469 -20.672 8.734 1 50.47 58 ILE B O 1
ATOM 3933 N N . ASP B 1 59 ? -1.388 -19.828 9.734 1 53.44 59 ASP B N 1
ATOM 3934 C CA . ASP B 1 59 ? -0.78 -19.844 11.062 1 53.44 59 ASP B CA 1
ATOM 3935 C C . ASP B 1 59 ? -0.344 -21.266 11.445 1 53.44 59 ASP B C 1
ATOM 3937 O O . ASP B 1 59 ? -1.075 -22.219 11.211 1 53.44 59 ASP B O 1
ATOM 3941 N N . PHE B 1 60 ? 0.85 -21.359 11.906 1 49.69 60 PHE B N 1
ATOM 3942 C CA . PHE B 1 60 ? 1.433 -22.641 12.25 1 49.69 60 PHE B CA 1
ATOM 3943 C C . PHE B 1 60 ? 0.531 -23.406 13.211 1 49.69 60 PHE B C 1
ATOM 3945 O O . PHE B 1 60 ? 0.528 -24.641 13.219 1 49.69 60 PHE B O 1
ATOM 3952 N N . THR B 1 61 ? -0.248 -22.703 13.984 1 49.88 61 THR B N 1
ATOM 3953 C CA . THR B 1 61 ? -1.106 -23.344 14.969 1 49.88 61 THR B CA 1
ATOM 3954 C C . THR B 1 61 ? -2.303 -24.016 14.297 1 49.88 61 THR B C 1
ATOM 3956 O O . THR B 1 61 ? -2.967 -24.859 14.898 1 49.88 61 THR B O 1
ATOM 3959 N N . ARG B 1 62 ? -2.439 -23.766 13.086 1 53.66 62 ARG B N 1
ATOM 3960 C CA . ARG B 1 62 ? -3.621 -24.281 12.406 1 53.66 62 ARG B CA 1
ATOM 3961 C C . ARG B 1 62 ? -3.244 -25.359 11.406 1 53.66 62 ARG B C 1
ATOM 3963 O O . ARG B 1 62 ? -4.102 -25.875 10.68 1 53.66 62 ARG B O 1
ATOM 3970 N N . ARG B 1 63 ? -1.967 -25.625 11.461 1 55.94 63 ARG B N 1
ATOM 3971 C CA . ARG B 1 63 ? -1.501 -26.641 10.523 1 55.94 63 ARG B CA 1
ATOM 3972 C C . ARG B 1 63 ? -1.832 -28.047 11.023 1 55.94 63 ARG B C 1
ATOM 3974 O O . ARG B 1 63 ? -1.425 -28.422 12.125 1 55.94 63 ARG B O 1
ATOM 3981 N N . LYS B 1 64 ? -2.686 -28.781 10.336 1 65.62 64 LYS B N 1
ATOM 3982 C CA . LYS B 1 64 ? -3.033 -30.156 10.656 1 65.62 64 LYS B CA 1
ATOM 3983 C C . LYS B 1 64 ? -2.299 -31.141 9.742 1 65.62 64 LYS B C 1
ATOM 3985 O O . LYS B 1 64 ? -2.902 -31.734 8.844 1 65.62 64 LYS B O 1
ATOM 3990 N N . VAL B 1 65 ? -0.983 -31.047 10 1 61.25 65 VAL B N 1
ATOM 3991 C CA . VAL B 1 65 ? -0.12 -31.812 9.117 1 61.25 65 VAL B CA 1
ATOM 3992 C C . VAL B 1 65 ? 0.499 -32.969 9.883 1 61.25 65 VAL B C 1
ATOM 3994 O O . VAL B 1 65 ? 1.028 -32.781 10.984 1 61.25 65 VAL B O 1
ATOM 3997 N N . GLY B 1 66 ? 0.266 -34.156 9.492 1 60.19 66 GLY B N 1
ATOM 3998 C CA . GLY B 1 66 ? 0.967 -35.344 10 1 60.19 66 GLY B CA 1
ATOM 3999 C C . GLY B 1 66 ? 1.975 -35.906 9.016 1 60.19 66 GLY B C 1
ATOM 4000 O O . GLY B 1 66 ? 1.714 -35.938 7.812 1 60.19 66 GLY B O 1
ATOM 4001 N N . CYS B 1 67 ? 3.207 -36.188 9.492 1 56.53 67 CYS B N 1
ATOM 4002 C CA . CYS B 1 67 ? 4.238 -36.75 8.641 1 56.53 67 CYS B CA 1
ATOM 4003 C C . CYS B 1 67 ? 4.746 -38.094 9.219 1 56.53 67 CYS B C 1
ATOM 4005 O O . CYS B 1 67 ? 4.965 -38.188 10.43 1 56.53 67 CYS B O 1
ATOM 4007 N N . THR B 1 68 ? 4.875 -39.125 8.359 1 53.81 68 THR B N 1
ATOM 4008 C CA . THR B 1 68 ? 5.32 -40.438 8.828 1 53.81 68 THR B CA 1
ATOM 4009 C C . THR B 1 68 ? 6.809 -40.438 9.164 1 53.81 68 THR B C 1
ATOM 4011 O O . THR B 1 68 ? 7.305 -41.312 9.859 1 53.81 68 THR B O 1
ATOM 4014 N N . ARG B 1 69 ? 7.52 -39.406 8.844 1 44.53 69 ARG B N 1
ATOM 4015 C CA . ARG B 1 69 ? 8.953 -39.312 9.102 1 44.53 69 ARG B CA 1
ATOM 4016 C C . ARG B 1 69 ? 9.641 -40.656 8.867 1 44.53 69 ARG B C 1
ATOM 4018 O O . ARG B 1 69 ? 10.195 -41.25 9.797 1 44.53 69 ARG B O 1
ATOM 4025 N N . LEU B 1 70 ? 9.555 -41.094 7.684 1 42.28 70 LEU B N 1
ATOM 4026 C CA . LEU B 1 70 ? 10.094 -42.406 7.32 1 42.28 70 LEU B CA 1
ATOM 4027 C C . LEU B 1 70 ? 11.609 -42.406 7.453 1 42.28 70 LEU B C 1
ATOM 4029 O O . LEU B 1 70 ? 12.289 -41.469 7.047 1 42.28 70 LEU B O 1
ATOM 4033 N N . PHE B 1 71 ? 12.117 -43.25 8.352 1 40.69 71 PHE B N 1
ATOM 4034 C CA . PHE B 1 71 ? 13.547 -43.531 8.438 1 40.69 71 PHE B CA 1
ATOM 4035 C C . PHE B 1 71 ? 13.938 -44.656 7.508 1 40.69 71 PHE B C 1
ATOM 4037 O O . PHE B 1 71 ? 13.078 -45.406 7.027 1 40.69 71 PHE B O 1
ATOM 4044 N N . GLU B 1 72 ? 15.281 -44.656 7.102 1 42.44 72 GLU B N 1
ATOM 4045 C CA . GLU B 1 72 ? 15.852 -45.688 6.219 1 42.44 72 GLU B CA 1
ATOM 4046 C C . GLU B 1 72 ? 15.305 -47.062 6.539 1 42.44 72 GLU B C 1
ATOM 4048 O O . GLU B 1 72 ? 15.008 -47.844 5.633 1 42.44 72 GLU B O 1
ATOM 4053 N N . THR B 1 73 ? 15.219 -47.406 7.719 1 41 73 THR B N 1
ATOM 4054 C CA . THR B 1 73 ? 14.82 -48.75 8.125 1 41 73 THR B CA 1
ATOM 4055 C C . THR B 1 73 ? 13.336 -49 7.852 1 41 73 THR B C 1
ATOM 4057 O O . THR B 1 73 ? 12.906 -50.125 7.645 1 41 73 THR B O 1
ATOM 4060 N N . ASP B 1 74 ? 12.57 -48.031 7.789 1 44.5 74 ASP B N 1
ATOM 4061 C CA . ASP B 1 74 ? 11.133 -48.125 7.555 1 44.5 74 ASP B CA 1
ATOM 4062 C C . ASP B 1 74 ? 10.836 -48.438 6.086 1 44.5 74 ASP B C 1
ATOM 4064 O O . ASP B 1 74 ? 9.805 -49.031 5.766 1 44.5 74 ASP B O 1
ATOM 4068 N N . VAL B 1 75 ? 11.719 -48.031 5.152 1 48.09 75 VAL B N 1
ATOM 4069 C CA . VAL B 1 75 ? 11.602 -48.25 3.711 1 48.09 75 VAL B CA 1
ATOM 4070 C C . VAL B 1 75 ? 11.594 -49.719 3.389 1 48.09 75 VAL B C 1
ATOM 4072 O O . VAL B 1 75 ? 10.984 -50.156 2.408 1 48.09 75 VAL B O 1
ATOM 4075 N N . ILE B 1 76 ? 12.203 -50.656 4.199 1 46.16 76 ILE B N 1
ATOM 4076 C CA . ILE B 1 76 ? 12.297 -52.094 3.936 1 46.16 76 ILE B CA 1
ATOM 4077 C C . ILE B 1 76 ? 11.07 -52.812 4.492 1 46.16 76 ILE B C 1
ATOM 4079 O O . ILE B 1 76 ? 10.539 -53.719 3.863 1 46.16 76 ILE B O 1
ATOM 4083 N N . MET B 1 77 ? 10.633 -52.562 5.738 1 45.06 77 MET B N 1
ATOM 4084 C CA . MET B 1 77 ? 9.602 -53.312 6.453 1 45.06 77 MET B CA 1
ATOM 4085 C C . MET B 1 77 ? 8.719 -52.375 7.262 1 45.06 77 MET B C 1
ATOM 4087 O O . MET B 1 77 ? 9.211 -51.469 7.918 1 45.06 77 MET B O 1
ATOM 4091 N N . GLY B 1 78 ? 7.426 -52.156 6.711 1 60.06 78 GLY B N 1
ATOM 4092 C CA . GLY B 1 78 ? 6.52 -51.656 7.719 1 60.06 78 GLY B CA 1
ATOM 4093 C C . GLY B 1 78 ? 6.023 -50.25 7.406 1 60.06 78 GLY B C 1
ATOM 4094 O O . GLY B 1 78 ? 5.391 -49.594 8.25 1 60.06 78 GLY B O 1
ATOM 4095 N N . ALA B 1 79 ? 6.336 -49.906 6.242 1 74.62 79 ALA B N 1
ATOM 4096 C CA . ALA B 1 79 ? 5.93 -48.531 5.91 1 74.62 79 ALA B CA 1
ATOM 4097 C C . ALA B 1 79 ? 4.41 -48.406 5.871 1 74.62 79 ALA B C 1
ATOM 4099 O O . ALA B 1 79 ? 3.854 -47.406 6.34 1 74.62 79 ALA B O 1
ATOM 4100 N N . SER B 1 80 ? 3.861 -49.5 5.48 1 84.5 80 SER B N 1
ATOM 4101 C CA . SER B 1 80 ? 2.406 -49.5 5.367 1 84.5 80 SER B CA 1
ATOM 4102 C C . SER B 1 80 ? 1.747 -49.406 6.742 1 84.5 80 SER B C 1
ATOM 4104 O O . SER B 1 80 ? 0.795 -48.656 6.934 1 84.5 80 SER B O 1
ATOM 4106 N N . GLU B 1 81 ? 2.303 -50.125 7.609 1 85.81 81 GLU B N 1
ATOM 4107 C CA . GLU B 1 81 ? 1.729 -50.156 8.953 1 85.81 81 GLU B CA 1
ATOM 4108 C C . GLU B 1 81 ? 1.923 -48.812 9.648 1 85.81 81 GLU B C 1
ATOM 4110 O O . GLU B 1 81 ? 1.055 -48.344 10.398 1 85.81 81 GLU B O 1
ATOM 4115 N N . LYS B 1 82 ? 2.953 -48.25 9.367 1 83.44 82 LYS B N 1
ATOM 4116 C CA . LYS B 1 82 ? 3.219 -46.906 9.938 1 83.44 82 LYS B CA 1
ATOM 4117 C C . LYS B 1 82 ? 2.242 -45.875 9.398 1 83.44 82 LYS B C 1
ATOM 4119 O O . LYS B 1 82 ? 1.778 -45 10.141 1 83.44 82 LYS B O 1
ATOM 4124 N N . LEU B 1 83 ? 2.002 -45.969 8.133 1 87.88 83 LEU B N 1
ATOM 4125 C CA . LEU B 1 83 ? 1.056 -45.062 7.516 1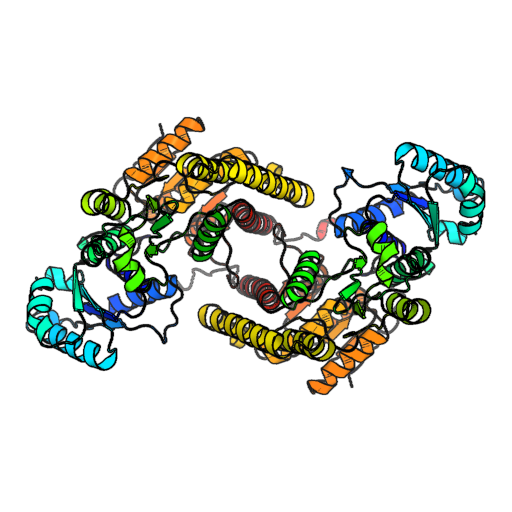 87.88 83 LEU B CA 1
ATOM 4126 C C . LEU B 1 83 ? -0.344 -45.25 8.094 1 87.88 83 LEU B C 1
ATOM 4128 O O . LEU B 1 83 ? -1.033 -44.281 8.398 1 87.88 83 LEU B O 1
ATOM 4132 N N . LYS B 1 84 ? -0.686 -46.531 8.234 1 91.5 84 LYS B N 1
ATOM 4133 C CA . LYS B 1 84 ? -2.004 -46.812 8.781 1 91.5 84 LYS B CA 1
ATOM 4134 C C . LYS B 1 84 ? -2.158 -46.25 10.188 1 91.5 84 LYS B C 1
ATOM 4136 O O . LYS B 1 84 ? -3.186 -45.656 10.516 1 91.5 84 LYS B O 1
ATOM 4141 N N . GLN B 1 85 ? -1.179 -46.438 10.945 1 89.19 85 GLN B N 1
ATOM 4142 C CA . GLN B 1 85 ? -1.211 -45.938 12.312 1 89.19 85 GLN B CA 1
ATOM 4143 C C . GLN B 1 85 ? -1.261 -44.406 12.336 1 89.19 85 GLN B C 1
ATOM 4145 O O . GLN B 1 85 ? -1.982 -43.812 13.148 1 89.19 85 GLN B O 1
ATOM 4150 N N . LEU B 1 86 ? -0.495 -43.844 11.484 1 86.69 86 LEU B N 1
ATOM 4151 C CA . LEU B 1 86 ? -0.474 -42.406 11.422 1 86.69 86 LEU B CA 1
ATOM 4152 C C . LEU B 1 86 ? -1.844 -41.844 11.031 1 86.69 86 LEU B C 1
ATOM 4154 O O . LEU B 1 86 ? -2.275 -40.812 11.547 1 86.69 86 LEU B O 1
ATOM 4158 N N . ILE B 1 87 ? -2.449 -42.438 10.109 1 91.25 87 ILE B N 1
ATOM 4159 C CA . ILE B 1 87 ? -3.777 -42.031 9.664 1 91.25 87 ILE B CA 1
ATOM 4160 C C . ILE B 1 87 ? -4.754 -42.094 10.836 1 91.25 87 ILE B C 1
ATOM 4162 O O . ILE B 1 87 ? -5.52 -41.156 11.07 1 91.25 87 ILE B O 1
ATOM 4166 N N . LYS B 1 88 ? -4.668 -43.188 11.57 1 92.75 88 LYS B N 1
ATOM 4167 C CA . LYS B 1 88 ? -5.551 -43.344 12.727 1 92.75 88 LYS B CA 1
ATOM 4168 C C . LYS B 1 88 ? -5.277 -42.281 13.781 1 92.75 88 LYS B C 1
ATOM 4170 O O . LYS B 1 88 ? -6.211 -41.688 14.32 1 92.75 88 LYS B O 1
ATOM 4175 N N . ASP B 1 89 ? -4.066 -42.062 14.047 1 89.88 89 ASP B N 1
ATOM 4176 C CA . ASP B 1 89 ? -3.68 -41.062 15.039 1 89.88 89 ASP B CA 1
ATOM 4177 C C . ASP B 1 89 ? -4.129 -39.688 14.617 1 89.88 89 ASP B C 1
ATOM 4179 O O . ASP B 1 89 ? -4.621 -38.906 15.438 1 89.88 89 ASP B O 1
ATOM 4183 N N . ALA B 1 90 ? -3.859 -39.375 13.359 1 88.25 90 ALA B N 1
ATOM 4184 C CA . ALA B 1 90 ? -4.246 -38.062 12.828 1 88.25 90 ALA B CA 1
ATOM 4185 C C . ALA B 1 90 ? -5.758 -37.875 12.898 1 88.25 90 ALA B C 1
ATOM 4187 O O . ALA B 1 90 ? -6.238 -36.781 13.195 1 88.25 90 ALA B O 1
ATOM 4188 N N . ASP B 1 91 ? -6.48 -38.875 12.547 1 91.75 91 ASP B N 1
ATOM 4189 C CA . ASP B 1 91 ? -7.941 -38.812 12.594 1 91.75 91 ASP B CA 1
ATOM 4190 C C . ASP B 1 91 ? -8.43 -38.5 14.008 1 91.75 91 ASP B C 1
ATOM 4192 O O . ASP B 1 91 ? -9.336 -37.688 14.188 1 91.75 91 ASP B O 1
ATOM 4196 N N . ASN B 1 92 ? -7.816 -39.125 14.969 1 89.81 92 ASN B N 1
ATOM 4197 C CA . ASN B 1 92 ? -8.195 -38.938 16.359 1 89.81 92 ASN B CA 1
ATOM 4198 C C . ASN B 1 92 ? -7.777 -37.562 16.891 1 89.81 92 ASN B C 1
ATOM 4200 O O . ASN B 1 92 ? -8.484 -36.969 17.703 1 89.81 92 ASN B O 1
ATOM 4204 N N . THR B 1 93 ? -6.719 -37.125 16.406 1 86.75 93 THR B N 1
ATOM 4205 C CA . THR B 1 93 ? -6.137 -35.906 16.938 1 86.75 93 THR B CA 1
ATOM 4206 C C . THR B 1 93 ? -6.773 -34.688 16.266 1 86.75 93 THR B C 1
ATOM 4208 O O . THR B 1 93 ? -7.117 -33.719 16.953 1 86.75 93 THR B O 1
ATOM 4211 N N . PHE B 1 94 ? -6.863 -34.75 14.961 1 86.38 94 PHE B N 1
ATOM 4212 C CA . PHE B 1 94 ? -7.285 -33.562 14.219 1 86.38 94 PHE B CA 1
ATOM 4213 C C . PHE B 1 94 ? -8.805 -33.5 14.094 1 86.38 94 PHE B C 1
ATOM 4215 O O . PHE B 1 94 ? -9.391 -32.438 14.008 1 86.38 94 PHE B O 1
ATOM 4222 N N . ASN B 1 95 ? -9.484 -34.625 13.961 1 88 95 ASN B N 1
ATOM 4223 C CA . ASN B 1 95 ? -10.938 -34.719 13.883 1 88 95 ASN B CA 1
ATOM 4224 C C . ASN B 1 95 ? -11.5 -33.875 12.742 1 88 95 ASN B C 1
ATOM 4226 O O . ASN B 1 95 ? -12.453 -33.125 12.938 1 88 95 ASN B O 1
ATOM 4230 N N . THR B 1 96 ? -10.82 -33.875 11.609 1 89.75 96 THR B N 1
ATOM 4231 C CA . THR B 1 96 ? -11.32 -33.188 10.422 1 89.75 96 THR B CA 1
ATOM 4232 C C . THR B 1 96 ? -12.227 -34.125 9.609 1 89.75 96 THR B C 1
ATOM 4234 O O . THR B 1 96 ? -12.172 -35.344 9.758 1 89.75 96 THR B O 1
ATOM 4237 N N . LYS B 1 97 ? -13.047 -33.5 8.812 1 88.31 97 LYS B N 1
ATOM 4238 C CA . LYS B 1 97 ? -13.984 -34.312 8.016 1 88.31 97 LYS B CA 1
ATOM 4239 C C . LYS B 1 97 ? -13.289 -34.906 6.805 1 88.31 97 LYS B C 1
ATOM 4241 O O . LYS B 1 97 ? -13.758 -35.906 6.254 1 88.31 97 LYS B O 1
ATOM 4246 N N . THR B 1 98 ? -12.258 -34.312 6.395 1 91.44 98 THR B N 1
ATOM 4247 C CA . THR B 1 98 ? -11.516 -34.781 5.23 1 91.44 98 THR B CA 1
ATOM 4248 C C . THR B 1 98 ? -10.016 -34.812 5.527 1 91.44 98 THR B C 1
ATOM 4250 O O . THR B 1 98 ? -9.477 -33.938 6.18 1 91.44 98 THR B O 1
ATOM 4253 N N . MET B 1 99 ? -9.352 -35.938 5.102 1 92 99 MET B N 1
ATOM 4254 C CA . MET B 1 99 ? -7.914 -36.094 5.273 1 92 99 MET B CA 1
ATOM 4255 C C . MET B 1 99 ? -7.246 -36.469 3.951 1 92 99 MET B C 1
ATOM 4257 O O . MET B 1 99 ? -7.629 -37.438 3.312 1 92 99 MET B O 1
ATOM 4261 N N . PHE B 1 100 ? -6.344 -35.656 3.58 1 90.56 100 PHE B N 1
ATOM 4262 C CA . PHE B 1 100 ? -5.543 -35.969 2.404 1 90.56 100 PHE B CA 1
ATOM 4263 C C . PHE B 1 100 ? -4.336 -36.812 2.783 1 90.56 100 PHE B C 1
ATOM 4265 O O . PHE B 1 100 ? -3.588 -36.469 3.699 1 90.56 100 PHE B O 1
ATOM 4272 N N . VAL B 1 101 ? -4.184 -37.938 2.117 1 90.75 101 VAL B N 1
ATOM 4273 C CA . VAL B 1 101 ? -3.047 -38.812 2.332 1 90.75 101 VAL B CA 1
ATOM 4274 C C . VAL B 1 101 ? -2.098 -38.75 1.139 1 90.75 101 VAL B C 1
ATOM 4276 O O . VAL B 1 101 ? -2.408 -39.25 0.058 1 90.75 101 VAL B O 1
ATOM 4279 N N . VAL B 1 102 ? -0.953 -38.188 1.413 1 87.44 102 VAL B N 1
ATOM 4280 C CA . VAL B 1 102 ? -0.063 -37.844 0.308 1 87.44 102 VAL B CA 1
ATOM 4281 C C . VAL B 1 102 ? 1.149 -38.781 0.317 1 87.44 102 VAL B C 1
ATOM 4283 O O . VAL B 1 102 ? 1.865 -38.875 1.317 1 87.44 102 VAL B O 1
ATOM 4286 N N . GLY B 1 103 ? 1.308 -39.469 -0.791 1 83.94 103 GLY B N 1
ATOM 4287 C CA . GLY B 1 103 ? 2.506 -40.25 -0.98 1 83.94 103 GLY B CA 1
ATOM 4288 C C . GLY B 1 103 ? 3.611 -39.531 -1.705 1 83.94 103 GLY B C 1
ATOM 4289 O O . GLY B 1 103 ? 3.361 -38.844 -2.709 1 83.94 103 GLY B O 1
ATOM 4290 N N . THR B 1 104 ? 4.812 -39.625 -1.146 1 78.88 104 THR B N 1
ATOM 4291 C CA . THR B 1 104 ? 5.957 -38.906 -1.721 1 78.88 104 THR B CA 1
ATOM 4292 C C . THR B 1 104 ? 6.781 -39.844 -2.602 1 78.88 104 THR B C 1
ATOM 4294 O O . THR B 1 104 ? 6.352 -40.969 -2.902 1 78.88 104 THR B O 1
ATOM 4297 N N . CYS B 1 105 ? 7.926 -39.25 -3.09 1 70 105 CYS B N 1
ATOM 4298 C CA . CYS B 1 105 ? 8.844 -40 -3.936 1 70 105 CYS B CA 1
ATOM 4299 C C . CYS B 1 105 ? 9.258 -41.312 -3.264 1 70 105 CYS B C 1
ATOM 4301 O O . CYS B 1 105 ? 9.352 -42.344 -3.918 1 70 105 CYS B O 1
ATOM 4303 N N . ALA B 1 106 ? 9.477 -41.25 -1.973 1 67.44 106 ALA B N 1
ATOM 4304 C CA . ALA B 1 106 ? 9.906 -42.438 -1.234 1 67.44 106 ALA B CA 1
ATOM 4305 C C . ALA B 1 106 ? 8.828 -43.5 -1.26 1 67.44 106 ALA B C 1
ATOM 4307 O O . ALA B 1 106 ? 9.133 -44.688 -1.424 1 67.44 106 ALA B O 1
ATOM 4308 N N . ALA B 1 107 ? 7.621 -43.125 -1.103 1 71.38 107 ALA B N 1
ATOM 4309 C CA . ALA B 1 107 ? 6.508 -44.062 -1.129 1 71.38 107 ALA B CA 1
ATOM 4310 C C . ALA B 1 107 ? 6.363 -44.719 -2.508 1 71.38 107 ALA B C 1
ATOM 4312 O O . ALA B 1 107 ? 6.062 -45.906 -2.617 1 71.38 107 ALA B O 1
ATOM 4313 N N . ASP B 1 108 ? 6.613 -43.906 -3.457 1 71.88 108 ASP B N 1
ATOM 4314 C CA . ASP B 1 108 ? 6.523 -44.406 -4.824 1 71.88 108 ASP B CA 1
ATOM 4315 C C . ASP B 1 108 ? 7.617 -45.438 -5.102 1 71.88 108 ASP B C 1
ATOM 4317 O O . ASP B 1 108 ? 7.371 -46.438 -5.77 1 71.88 108 ASP B O 1
ATOM 4321 N N . ILE B 1 109 ? 8.766 -45.094 -4.645 1 68.69 109 ILE B N 1
ATOM 4322 C CA . ILE B 1 109 ? 9.93 -45.938 -4.875 1 68.69 109 ILE B CA 1
ATOM 4323 C C . ILE B 1 109 ? 9.711 -47.312 -4.207 1 68.69 109 ILE B C 1
ATOM 4325 O O . ILE B 1 109 ? 10.055 -48.344 -4.773 1 68.69 109 ILE B O 1
ATOM 4329 N N . ILE B 1 110 ? 9.133 -47.312 -3.057 1 73.81 110 ILE B N 1
ATOM 4330 C CA . ILE B 1 110 ? 8.945 -48.562 -2.318 1 73.81 110 ILE B CA 1
ATOM 4331 C C . ILE B 1 110 ? 7.672 -49.25 -2.787 1 73.81 110 ILE B C 1
ATOM 4333 O O . ILE B 1 110 ? 7.418 -50.406 -2.432 1 73.81 110 ILE B O 1
ATOM 4337 N N . GLY B 1 111 ? 6.898 -48.562 -3.609 1 75.75 111 GLY B N 1
ATOM 4338 C CA . GLY B 1 111 ? 5.723 -49.156 -4.215 1 75.75 111 GLY B CA 1
ATOM 4339 C C . GLY B 1 111 ? 4.535 -49.25 -3.279 1 75.75 111 GLY B C 1
ATOM 4340 O O . GLY B 1 111 ? 3.777 -50.219 -3.293 1 75.75 111 GLY B O 1
ATOM 4341 N N . GLU B 1 112 ? 4.414 -48.25 -2.449 1 80.5 112 GLU B N 1
ATOM 4342 C CA . GLU B 1 112 ? 3.285 -48.219 -1.526 1 80.5 112 GLU B CA 1
ATOM 4343 C C . GLU B 1 112 ? 1.977 -47.938 -2.268 1 80.5 112 GLU B C 1
ATOM 4345 O O . GLU B 1 112 ? 1.916 -47.094 -3.146 1 80.5 112 GLU B O 1
ATOM 4350 N N . ASP B 1 113 ? 1.021 -48.781 -1.997 1 86.94 113 ASP B N 1
ATOM 4351 C CA . ASP B 1 113 ? -0.309 -48.562 -2.566 1 86.94 113 ASP B CA 1
ATOM 4352 C C . ASP B 1 113 ? -1.155 -47.656 -1.678 1 86.94 113 ASP B C 1
ATOM 4354 O O . ASP B 1 113 ? -2.055 -48.125 -0.979 1 86.94 113 ASP B O 1
ATOM 4358 N N . ILE B 1 114 ? -0.968 -46.406 -1.874 1 89.62 114 ILE B N 1
ATOM 4359 C CA . ILE B 1 114 ? -1.636 -45.406 -1.036 1 89.62 114 ILE B CA 1
ATOM 4360 C C . ILE B 1 114 ? -3.148 -45.5 -1.229 1 89.62 114 ILE B C 1
ATOM 4362 O O . ILE B 1 114 ? -3.91 -45.438 -0.264 1 89.62 114 ILE B O 1
ATOM 4366 N N . GLU B 1 115 ? -3.568 -45.625 -2.428 1 90.75 115 GLU B N 1
ATOM 4367 C CA . GLU B 1 115 ? -4.992 -45.75 -2.727 1 90.75 115 GLU B CA 1
ATOM 4368 C C . GLU B 1 115 ? -5.605 -46.969 -2.045 1 90.75 115 GLU B C 1
ATOM 4370 O O . GLU B 1 115 ? -6.691 -46.875 -1.467 1 90.75 115 GLU B O 1
ATOM 4375 N N . GLY B 1 116 ? -4.926 -48.031 -2.156 1 91.5 116 GLY B N 1
ATOM 4376 C CA . GLY B 1 116 ? -5.395 -49.25 -1.51 1 91.5 116 GLY B CA 1
ATOM 4377 C C . GLY B 1 116 ? -5.473 -49.125 0.001 1 91.5 116 GLY B C 1
ATOM 4378 O O . GLY B 1 116 ? -6.438 -49.594 0.617 1 91.5 116 GLY B O 1
ATOM 4379 N N . ILE B 1 117 ? -4.484 -48.562 0.523 1 91.75 117 ILE B N 1
ATOM 4380 C CA . ILE B 1 117 ? -4.438 -48.375 1.971 1 91.75 117 ILE B CA 1
ATOM 4381 C C . ILE B 1 117 ? -5.602 -47.5 2.42 1 91.75 117 ILE B C 1
ATOM 4383 O O . ILE B 1 117 ? -6.281 -47.812 3.402 1 91.75 117 ILE B O 1
ATOM 4387 N N . CYS B 1 118 ? -5.852 -46.406 1.735 1 93.5 118 CYS B N 1
ATOM 4388 C CA . CYS B 1 118 ? -6.938 -45.5 2.088 1 93.5 118 CYS B CA 1
ATOM 4389 C C . CYS B 1 118 ? -8.289 -46.188 2 1 93.5 118 CYS B C 1
ATOM 4391 O O . CYS B 1 118 ? -9.141 -46 2.867 1 93.5 118 CYS B O 1
ATOM 4393 N N . LYS B 1 119 ? -8.438 -47 1.014 1 94.19 119 LYS B N 1
ATOM 4394 C CA . LYS B 1 119 ? -9.68 -47.75 0.849 1 94.19 119 LYS B CA 1
ATOM 4395 C C . LYS B 1 119 ? -9.906 -48.719 2.016 1 94.19 119 LYS B C 1
ATOM 4397 O O . LYS B 1 119 ? -11.023 -48.812 2.537 1 94.19 119 LYS B O 1
ATOM 4402 N N . SER B 1 120 ? -8.898 -49.344 2.396 1 94.25 120 SER B N 1
ATOM 4403 C CA . SER B 1 120 ? -8.992 -50.344 3.473 1 94.25 120 SER B CA 1
ATOM 4404 C C . SER B 1 120 ? -9.203 -49.656 4.824 1 94.25 120 SER B C 1
ATOM 4406 O O . SER B 1 120 ? -9.859 -50.219 5.707 1 94.25 120 SER B O 1
ATOM 4408 N N . MET B 1 121 ? -8.695 -48.5 4.93 1 94.5 121 MET B N 1
ATOM 4409 C CA . MET B 1 121 ? -8.695 -47.812 6.223 1 94.5 121 MET B CA 1
ATOM 4410 C C . MET B 1 121 ? -9.945 -46.969 6.387 1 94.5 121 MET B C 1
ATOM 4412 O O . MET B 1 121 ? -10.273 -46.531 7.496 1 94.5 121 MET B O 1
ATOM 4416 N N . GLN B 1 122 ? -10.695 -46.75 5.359 1 95.75 122 GLN B N 1
ATOM 4417 C CA . GLN B 1 122 ? -11.797 -45.781 5.387 1 95.75 122 GLN B CA 1
ATOM 4418 C C . GLN B 1 122 ? -12.797 -46.125 6.48 1 95.75 122 GLN B C 1
ATOM 4420 O O . GLN B 1 122 ? -13.336 -45.219 7.137 1 95.75 122 GLN B O 1
ATOM 4425 N N . SER B 1 123 ? -13.016 -47.406 6.723 1 94.81 123 SER B N 1
ATOM 4426 C CA . SER B 1 123 ? -14 -47.844 7.707 1 94.81 123 SER B CA 1
ATOM 4427 C C . SER B 1 123 ? -13.484 -47.656 9.133 1 94.81 123 SER B C 1
ATOM 4429 O O . SER B 1 123 ? -14.266 -47.656 10.086 1 94.81 123 SER B O 1
ATOM 4431 N N . GLU B 1 124 ? -12.242 -47.469 9.242 1 95.06 124 GLU B N 1
ATOM 4432 C CA . GLU B 1 124 ? -11.625 -47.406 10.562 1 95.06 124 GLU B CA 1
ATOM 4433 C C . GLU B 1 124 ? -11.477 -45.938 11.039 1 95.06 124 GLU B C 1
ATOM 4435 O O . GLU B 1 124 ? -11.109 -45.719 12.188 1 95.06 124 GLU B O 1
ATOM 4440 N N . VAL B 1 125 ? -11.734 -45.062 10.133 1 94.75 125 VAL B N 1
ATOM 4441 C CA . VAL B 1 125 ? -11.531 -43.656 10.484 1 94.75 125 VAL B CA 1
ATOM 4442 C C . VAL B 1 125 ? -12.781 -42.875 10.148 1 94.75 125 VAL B C 1
ATOM 4444 O O . VAL B 1 125 ? -13.602 -43.281 9.328 1 94.75 125 VAL B O 1
ATOM 4447 N N . LYS B 1 126 ? -12.938 -41.656 10.742 1 94.44 126 LYS B N 1
ATOM 4448 C CA . LYS B 1 126 ? -14.094 -40.781 10.547 1 94.44 126 LYS B CA 1
ATOM 4449 C C . LYS B 1 126 ? -13.922 -39.906 9.32 1 94.44 126 LYS B C 1
ATOM 4451 O O . LYS B 1 126 ? -14.883 -39.688 8.578 1 94.44 126 LYS B O 1
ATOM 4456 N N . ALA B 1 127 ? -12.742 -39.469 9.094 1 93.75 127 ALA B N 1
ATOM 4457 C CA . ALA B 1 127 ? -12.461 -38.531 7.996 1 93.75 127 ALA B CA 1
ATOM 4458 C C . ALA B 1 127 ? -12.555 -39.25 6.652 1 93.75 127 ALA B C 1
ATOM 4460 O O . ALA B 1 127 ? -12.203 -40.438 6.535 1 93.75 127 ALA B O 1
ATOM 4461 N N . ARG B 1 128 ? -13.07 -38.625 5.703 1 92.94 128 ARG B N 1
ATOM 4462 C CA . ARG B 1 128 ? -12.945 -39.094 4.332 1 92.94 128 ARG B CA 1
ATOM 4463 C C . ARG B 1 128 ? -11.5 -39.031 3.859 1 92.94 128 ARG B C 1
ATOM 4465 O O . ARG B 1 128 ? -10.891 -37.969 3.859 1 92.94 128 ARG B O 1
ATOM 4472 N N . LEU B 1 129 ? -10.969 -40.188 3.453 1 94.56 129 LEU B N 1
ATOM 4473 C CA . LEU B 1 129 ? -9.578 -40.25 3.023 1 94.56 129 LEU B CA 1
ATOM 4474 C C . LEU B 1 129 ? -9.461 -40 1.523 1 94.56 129 LEU B C 1
ATOM 4476 O O . LEU B 1 129 ? -10.156 -40.625 0.726 1 94.56 129 LEU B O 1
ATOM 4480 N N . ILE B 1 130 ? -8.648 -39.031 1.159 1 93.19 130 ILE B N 1
ATOM 4481 C CA . ILE B 1 130 ? -8.375 -38.719 -0.242 1 93.19 130 ILE B CA 1
ATOM 4482 C C . ILE B 1 130 ? -6.902 -38.969 -0.549 1 93.19 130 ILE B C 1
ATOM 4484 O O . ILE B 1 130 ? -6.043 -38.156 -0.183 1 93.19 130 ILE B O 1
ATOM 4488 N N . PRO B 1 131 ? -6.637 -40.031 -1.271 1 92.62 131 PRO B N 1
ATOM 4489 C CA . PRO B 1 131 ? -5.242 -40.344 -1.593 1 92.62 131 PRO B CA 1
ATOM 4490 C C . PRO B 1 131 ? -4.688 -39.438 -2.705 1 92.62 131 PRO B C 1
ATOM 4492 O O . PRO B 1 131 ? -5.398 -39.125 -3.666 1 92.62 131 PRO B O 1
ATOM 4495 N N . ILE B 1 132 ? -3.539 -38.969 -2.545 1 90.31 132 ILE B N 1
ATOM 4496 C CA . ILE B 1 132 ? -2.811 -38.219 -3.566 1 90.31 132 ILE B CA 1
ATOM 4497 C C . ILE B 1 132 ? -1.406 -38.781 -3.725 1 90.31 132 ILE B C 1
ATOM 4499 O O . ILE B 1 132 ? -0.682 -38.969 -2.74 1 90.31 132 ILE B O 1
ATOM 4503 N N . VAL B 1 133 ? -1.107 -39.125 -4.895 1 84.19 133 VAL B N 1
ATOM 4504 C CA . VAL B 1 133 ? 0.244 -39.594 -5.156 1 84.19 133 VAL B CA 1
ATOM 4505 C C . VAL B 1 133 ? 1.085 -38.469 -5.766 1 84.19 133 VAL B C 1
ATOM 4507 O O . VAL B 1 133 ? 0.878 -38.094 -6.922 1 84.19 133 VAL B O 1
ATOM 4510 N N . ALA B 1 134 ? 1.891 -37.969 -4.906 1 75.56 134 ALA B N 1
ATOM 4511 C CA . ALA B 1 134 ? 2.707 -36.812 -5.293 1 75.56 134 ALA B CA 1
ATOM 4512 C C . ALA B 1 134 ? 4.172 -37.219 -5.457 1 75.56 134 ALA B C 1
ATOM 4514 O O . ALA B 1 134 ? 5.07 -36.469 -5.027 1 75.56 134 ALA B O 1
ATOM 4515 N N . GLY B 1 135 ? 4.477 -38.312 -5.895 1 62.72 135 GLY B N 1
ATOM 4516 C CA . GLY B 1 135 ? 5.863 -38.75 -6.012 1 62.72 135 GLY B CA 1
ATOM 4517 C C . GLY B 1 135 ? 6.707 -37.781 -6.84 1 62.72 135 GLY B C 1
ATOM 4518 O O . GLY B 1 135 ? 6.211 -37.156 -7.777 1 62.72 135 GLY B O 1
ATOM 4519 N N . GLY B 1 136 ? 7.828 -37.25 -6.262 1 57.84 136 GLY B N 1
ATOM 4520 C CA . GLY B 1 136 ? 8.836 -36.312 -6.75 1 57.84 136 GLY B CA 1
ATOM 4521 C C . GLY B 1 136 ? 9.172 -36.5 -8.219 1 57.84 136 GLY B C 1
ATOM 4522 O O . GLY B 1 136 ? 9.414 -35.531 -8.938 1 57.84 136 GLY B O 1
ATOM 4523 N N . PHE B 1 137 ? 9.07 -37.688 -8.516 1 52.81 137 PHE B N 1
ATOM 4524 C CA . PHE B 1 137 ? 9.406 -38 -9.898 1 52.81 137 PHE B CA 1
ATOM 4525 C C . PHE B 1 137 ? 8.297 -37.562 -10.844 1 52.81 137 PHE B C 1
ATOM 4527 O O . PHE B 1 137 ? 8.469 -37.531 -12.062 1 52.81 137 PHE B O 1
ATOM 4534 N N . ARG B 1 138 ? 7.387 -37 -10.102 1 54.66 138 ARG B N 1
ATOM 4535 C CA . ARG B 1 138 ? 6.223 -36.625 -10.898 1 54.66 138 ARG B CA 1
ATOM 4536 C C . ARG B 1 138 ? 6.289 -35.156 -11.328 1 54.66 138 ARG B C 1
ATOM 4538 O O . ARG B 1 138 ? 5.355 -34.656 -11.953 1 54.66 138 ARG B O 1
ATOM 4545 N N . GLY B 1 139 ? 7.312 -34.531 -10.984 1 67.94 139 GLY B N 1
ATOM 4546 C CA . GLY B 1 139 ? 7.438 -33.219 -11.57 1 67.94 139 GLY B CA 1
ATOM 4547 C C . GLY B 1 139 ? 7.734 -32.125 -10.547 1 67.94 139 GLY B C 1
ATOM 4548 O O . GLY B 1 139 ? 8.258 -32.406 -9.469 1 67.94 139 GLY B O 1
ATOM 4549 N N . ASN B 1 140 ? 7.566 -30.891 -10.938 1 79.12 140 ASN B N 1
ATOM 4550 C CA . ASN B 1 140 ? 7.867 -29.719 -10.109 1 79.12 140 ASN B CA 1
ATOM 4551 C C . ASN B 1 140 ? 6.637 -29.234 -9.352 1 79.12 140 ASN B C 1
ATOM 4553 O O . ASN B 1 140 ? 5.629 -29.938 -9.281 1 79.12 140 ASN B O 1
ATOM 4557 N N . SER B 1 141 ? 6.691 -28.172 -8.695 1 82.44 141 SER B N 1
ATOM 4558 C CA . SER B 1 141 ? 5.625 -27.656 -7.852 1 82.44 141 SER B CA 1
ATOM 4559 C C . SER B 1 141 ? 4.359 -27.391 -8.656 1 82.44 141 SER B C 1
ATOM 4561 O O . SER B 1 141 ? 3.25 -27.531 -8.148 1 82.44 141 SER B O 1
ATOM 4563 N N . TYR B 1 142 ? 4.477 -27 -9.914 1 87.56 142 TYR B N 1
ATOM 4564 C CA . TYR B 1 142 ? 3.312 -26.75 -10.758 1 87.56 142 TYR B CA 1
ATOM 4565 C C . TYR B 1 142 ? 2.574 -28.047 -11.055 1 87.56 142 TYR B C 1
ATOM 4567 O O . TYR B 1 142 ? 1.341 -28.094 -11.062 1 87.56 142 TYR B O 1
ATOM 4575 N N . ASP B 1 143 ? 3.338 -29.047 -11.281 1 88 143 ASP B N 1
ATOM 4576 C CA . ASP B 1 143 ? 2.738 -30.359 -11.492 1 88 143 ASP B CA 1
ATOM 4577 C C . ASP B 1 143 ? 1.987 -30.812 -10.242 1 88 143 ASP B C 1
ATOM 4579 O O . ASP B 1 143 ? 0.903 -31.391 -10.352 1 88 143 ASP B O 1
ATOM 4583 N N . GLY B 1 144 ? 2.658 -30.625 -9.156 1 87.12 144 GLY B N 1
ATOM 4584 C CA . GLY B 1 144 ? 2.018 -30.969 -7.902 1 87.12 144 GLY B CA 1
ATOM 4585 C C . GLY B 1 144 ? 0.697 -30.25 -7.688 1 87.12 144 GLY B C 1
ATOM 4586 O O . GLY B 1 144 ? -0.26 -30.828 -7.18 1 87.12 144 GLY B O 1
ATOM 4587 N N . GLN B 1 145 ? 0.646 -28.984 -8.07 1 90.25 145 GLN B N 1
ATOM 4588 C CA . GLN B 1 145 ? -0.593 -28.219 -7.961 1 90.25 145 GLN B CA 1
ATOM 4589 C C . GLN B 1 145 ? -1.692 -28.844 -8.828 1 90.25 145 GLN B C 1
ATOM 4591 O O . GLN B 1 145 ? -2.84 -28.953 -8.391 1 90.25 145 GLN B O 1
ATOM 4596 N N . ASP B 1 146 ? -1.341 -29.234 -9.992 1 92.25 146 ASP B N 1
ATOM 4597 C CA . ASP B 1 146 ? -2.309 -29.859 -10.891 1 92.25 146 ASP B CA 1
ATOM 4598 C C . ASP B 1 146 ? -2.809 -31.188 -10.336 1 92.25 146 ASP B C 1
ATOM 4600 O O . ASP B 1 146 ? -4 -31.5 -10.422 1 92.25 146 ASP B O 1
ATOM 4604 N N . ILE B 1 147 ? -1.893 -31.938 -9.75 1 91.44 147 ILE B N 1
ATOM 4605 C CA . ILE B 1 147 ? -2.25 -33.219 -9.164 1 91.44 147 ILE B CA 1
ATOM 4606 C C . ILE B 1 147 ? -3.258 -33 -8.039 1 91.44 147 ILE B C 1
ATOM 4608 O O . ILE B 1 147 ? -4.285 -33.688 -7.98 1 91.44 147 ILE B O 1
ATOM 4612 N N . ALA B 1 148 ? -2.979 -32.094 -7.211 1 91.38 148 ALA B N 1
ATOM 4613 C CA . ALA B 1 148 ? -3.834 -31.828 -6.055 1 91.38 148 ALA B CA 1
ATOM 4614 C C . ALA B 1 148 ? -5.191 -31.281 -6.484 1 91.38 148 ALA B C 1
ATOM 4616 O O . ALA B 1 148 ? -6.227 -31.656 -5.938 1 91.38 148 ALA B O 1
ATOM 4617 N N . LEU B 1 149 ? -5.184 -30.359 -7.43 1 93.62 149 LEU B N 1
ATOM 4618 C CA . LEU B 1 149 ? -6.434 -29.812 -7.938 1 93.62 149 LEU B CA 1
ATOM 4619 C C . LEU B 1 149 ? -7.309 -30.906 -8.539 1 93.62 149 LEU B C 1
ATOM 4621 O O . LEU B 1 149 ? -8.516 -30.938 -8.305 1 93.62 149 LEU B O 1
ATOM 4625 N N . ASN B 1 150 ? -6.703 -31.797 -9.227 1 93.12 150 ASN B N 1
ATOM 4626 C CA . ASN B 1 150 ? -7.449 -32.875 -9.836 1 93.12 150 ASN B CA 1
ATOM 4627 C C . ASN B 1 150 ? -8.031 -33.812 -8.781 1 93.12 150 ASN B C 1
ATOM 4629 O O . ASN B 1 150 ? -9.109 -34.406 -8.977 1 93.12 150 ASN B O 1
ATOM 4633 N N . ALA B 1 151 ? -7.328 -33.938 -7.703 1 91.5 151 ALA B N 1
ATOM 4634 C CA . ALA B 1 151 ? -7.762 -34.812 -6.629 1 91.5 151 ALA B CA 1
ATOM 4635 C C . ALA B 1 151 ? -9.031 -34.281 -5.969 1 91.5 151 ALA B C 1
ATOM 4637 O O . ALA B 1 151 ? -9.742 -35.031 -5.293 1 91.5 151 ALA B O 1
ATOM 4638 N N . ILE B 1 152 ? -9.359 -33.062 -6.176 1 92.06 152 ILE B N 1
ATOM 4639 C CA . ILE B 1 152 ? -10.523 -32.5 -5.492 1 92.06 152 ILE B CA 1
ATOM 4640 C C . ILE B 1 152 ? -11.742 -32.594 -6.41 1 92.06 152 ILE B C 1
ATOM 4642 O O . ILE B 1 152 ? -12.875 -32.375 -5.965 1 92.06 152 ILE B O 1
ATOM 4646 N N . ILE B 1 153 ? -11.594 -32.969 -7.672 1 93.44 153 ILE B N 1
ATOM 4647 C CA . ILE B 1 153 ? -12.664 -33 -8.664 1 93.44 153 ILE B CA 1
ATOM 4648 C C . ILE B 1 153 ? -13.781 -33.938 -8.195 1 93.44 153 ILE B C 1
ATOM 4650 O O . ILE B 1 153 ? -14.961 -33.562 -8.25 1 93.44 153 ILE B O 1
ATOM 4654 N N . PRO B 1 154 ? -13.414 -35.094 -7.602 1 90.75 154 PRO B N 1
ATOM 4655 C CA . PRO B 1 154 ? -14.477 -36 -7.172 1 90.75 154 PRO B CA 1
ATOM 4656 C C . PRO B 1 154 ? -15.305 -35.438 -6.012 1 90.75 154 PRO B C 1
ATOM 4658 O O . PRO B 1 154 ? -16.406 -35.938 -5.738 1 90.75 154 PRO B O 1
ATOM 4661 N N . LEU B 1 155 ? -14.797 -34.469 -5.367 1 91.25 155 LEU B N 1
ATOM 4662 C CA . LEU B 1 155 ? -15.492 -33.844 -4.234 1 91.25 155 LEU B CA 1
ATOM 4663 C C . LEU B 1 155 ? -16.547 -32.875 -4.707 1 91.25 155 LEU B C 1
ATOM 4665 O O . LEU B 1 155 ? -17.406 -32.438 -3.93 1 91.25 155 LEU B O 1
ATOM 4669 N N . ILE B 1 156 ? -16.453 -32.5 -5.965 1 94.19 156 ILE B N 1
ATOM 4670 C CA . ILE B 1 156 ? -17.391 -31.547 -6.527 1 94.19 156 ILE B CA 1
ATOM 4671 C C . ILE B 1 156 ? -18.688 -32.25 -6.906 1 94.19 156 ILE B C 1
ATOM 4673 O O . ILE B 1 156 ? -18.672 -33.219 -7.676 1 94.19 156 ILE B O 1
ATOM 4677 N N . LYS B 1 157 ? -19.734 -31.797 -6.266 1 91.19 157 LYS B N 1
ATOM 4678 C CA . LYS B 1 157 ? -21.031 -32.438 -6.516 1 91.19 157 LYS B CA 1
ATOM 4679 C C . LYS B 1 157 ? -21.578 -32.031 -7.883 1 91.19 157 LYS B C 1
ATOM 4681 O O . LYS B 1 157 ? -21.453 -30.875 -8.289 1 91.19 157 LYS B O 1
ATOM 4686 N N . LYS B 1 158 ? -22.047 -33.062 -8.461 1 83.44 158 LYS B N 1
ATOM 4687 C CA . LYS B 1 158 ? -22.672 -32.812 -9.75 1 83.44 158 LYS B CA 1
ATOM 4688 C C . LYS B 1 158 ? -23.984 -32.031 -9.578 1 83.44 158 LYS B C 1
ATOM 4690 O O . LYS B 1 158 ? -24.781 -32.344 -8.703 1 83.44 158 LYS B O 1
ATOM 4695 N N . GLY B 1 159 ? -24 -30.719 -9.898 1 70.38 159 GLY B N 1
ATOM 4696 C CA . GLY B 1 159 ? -25.219 -29.938 -9.695 1 70.38 159 GLY B CA 1
ATOM 4697 C C . GLY B 1 159 ? -25.875 -29.531 -10.992 1 70.38 159 GLY B C 1
ATOM 4698 O O . GLY B 1 159 ? -25.234 -29.453 -12.039 1 70.38 159 GLY B O 1
ATOM 4699 N N . GLU B 1 160 ? -27.188 -29.594 -10.852 1 66.62 160 GLU B N 1
ATOM 4700 C CA . GLU B 1 160 ? -28.016 -29.266 -12.016 1 66.62 160 GLU B CA 1
ATOM 4701 C C . GLU B 1 160 ? -28.156 -27.75 -12.18 1 66.62 160 GLU B C 1
ATOM 4703 O O . GLU B 1 160 ? -28.156 -27.234 -13.297 1 66.62 160 GLU B O 1
ATOM 4708 N N . LYS B 1 161 ? -28.078 -26.984 -11.117 1 85.69 161 LYS B N 1
ATOM 4709 C CA . LYS B 1 161 ? -28.406 -25.578 -11.25 1 85.69 161 LYS B CA 1
ATOM 4710 C C . LYS B 1 161 ? -27.156 -24.719 -11.32 1 85.69 161 LYS B C 1
ATOM 4712 O O . LYS B 1 161 ? -26.203 -24.938 -10.555 1 85.69 161 LYS B O 1
ATOM 4717 N N . LYS B 1 162 ? -27.094 -23.953 -12.391 1 90.5 162 LYS B N 1
ATOM 4718 C CA . LYS B 1 162 ? -26.016 -22.984 -12.555 1 90.5 162 LYS B CA 1
ATOM 4719 C C . LYS B 1 162 ? -26.516 -21.578 -12.258 1 90.5 162 LYS B C 1
ATOM 4721 O O . LYS B 1 162 ? -27.609 -21.188 -12.68 1 90.5 162 LYS B O 1
ATOM 4726 N N . TYR B 1 163 ? -25.797 -20.922 -11.453 1 93.06 163 TYR B N 1
ATOM 4727 C CA . TYR B 1 163 ? -26.109 -19.516 -11.18 1 93.06 163 TYR B CA 1
ATOM 4728 C C . TYR B 1 163 ? -25.531 -18.609 -12.266 1 93.06 163 TYR B C 1
ATOM 4730 O O . TYR B 1 163 ? -24.328 -18.656 -12.547 1 93.06 163 TYR B O 1
ATOM 4738 N N . LYS B 1 164 ? -26.469 -17.859 -12.68 1 92.31 164 LYS B N 1
ATOM 4739 C CA . LYS B 1 164 ? -26.031 -16.906 -13.695 1 92.31 164 LYS B CA 1
ATOM 4740 C C . LYS B 1 164 ? -25.062 -15.883 -13.117 1 92.31 164 LYS B C 1
ATOM 4742 O O . LYS B 1 164 ? -25.109 -15.586 -11.922 1 92.31 164 LYS B O 1
ATOM 4747 N N . ASN B 1 165 ? -24.156 -15.352 -13.805 1 95.75 165 ASN B N 1
ATOM 4748 C CA . ASN B 1 165 ? -23.203 -14.32 -13.414 1 95.75 165 ASN B CA 1
ATOM 4749 C C . ASN B 1 165 ? -22.406 -14.742 -12.18 1 95.75 165 ASN B C 1
ATOM 4751 O O . ASN B 1 165 ? -22.328 -13.992 -11.203 1 95.75 165 ASN B O 1
ATOM 4755 N N . SER B 1 166 ? -22 -15.953 -12.195 1 97.38 166 SER B N 1
ATOM 4756 C CA . SER B 1 166 ? -21.172 -16.5 -11.125 1 97.38 166 SER B CA 1
ATOM 4757 C C . SER B 1 166 ? -19.922 -17.172 -11.68 1 97.38 166 SER B C 1
ATOM 4759 O O . SER B 1 166 ? -19.953 -17.734 -12.781 1 97.38 166 SER B O 1
ATOM 4761 N N . VAL B 1 167 ? -18.891 -17.078 -10.914 1 98.06 167 VAL B N 1
ATOM 4762 C CA . VAL B 1 167 ? -17.672 -17.703 -11.398 1 98.06 167 VAL B CA 1
ATOM 4763 C C . VAL B 1 167 ? -16.969 -18.422 -10.25 1 98.06 167 VAL B C 1
ATOM 4765 O O . VAL B 1 167 ? -17.156 -18.078 -9.078 1 98.06 167 VAL B O 1
ATOM 4768 N N . ASN B 1 168 ? -16.266 -19.516 -10.609 1 97.25 168 ASN B N 1
ATOM 4769 C CA . ASN B 1 168 ? -15.203 -20.016 -9.75 1 97.25 168 ASN B CA 1
ATOM 4770 C C . ASN B 1 168 ? -13.859 -19.375 -10.102 1 97.25 168 ASN B C 1
ATOM 4772 O O . ASN B 1 168 ? -13.555 -19.172 -11.281 1 97.25 168 ASN B O 1
ATOM 4776 N N . ILE B 1 169 ? -13.188 -19 -9.109 1 97 169 ILE B N 1
ATOM 4777 C CA . ILE B 1 169 ? -11.812 -18.562 -9.312 1 97 169 ILE B CA 1
ATOM 4778 C C . ILE B 1 169 ? -10.844 -19.688 -8.977 1 97 169 ILE B C 1
ATOM 4780 O O . ILE B 1 169 ? -10.867 -20.219 -7.863 1 97 169 ILE B O 1
ATOM 4784 N N . ILE B 1 170 ? -10.117 -20.078 -9.953 1 96 170 ILE B N 1
ATOM 4785 C CA . ILE B 1 170 ? -9.062 -21.062 -9.742 1 96 170 ILE B CA 1
ATOM 4786 C C . ILE B 1 170 ? -7.734 -20.344 -9.492 1 96 170 ILE B C 1
ATOM 4788 O O . ILE B 1 170 ? -7.203 -19.688 -10.383 1 96 170 ILE B O 1
ATOM 4792 N N . SER B 1 171 ? -7.316 -20.391 -8.32 1 90.38 171 SER B N 1
ATOM 4793 C CA . SER B 1 171 ? -6.141 -19.625 -7.91 1 90.38 171 SER B CA 1
ATOM 4794 C C . SER B 1 171 ? -5.074 -20.547 -7.316 1 90.38 171 SER B C 1
ATOM 4796 O O . SER B 1 171 ? -4.922 -20.609 -6.094 1 90.38 171 SER B O 1
ATOM 4798 N N . PRO B 1 172 ? -4.426 -21.25 -8.242 1 72.06 172 PRO B N 1
ATOM 4799 C CA . PRO B 1 172 ? -3.363 -22.062 -7.656 1 72.06 172 PRO B CA 1
ATOM 4800 C C . PRO B 1 172 ? -2.314 -21.234 -6.922 1 72.06 172 PRO B C 1
ATOM 4802 O O . PRO B 1 172 ? -1.99 -20.125 -7.352 1 72.06 172 PRO B O 1
ATOM 4805 N N . GLN B 1 173 ? -2.244 -21.438 -5.672 1 63.22 173 GLN B N 1
ATOM 4806 C CA . GLN B 1 173 ? -1.448 -20.703 -4.688 1 63.22 173 GLN B CA 1
ATOM 4807 C C . GLN B 1 173 ? 0.012 -20.609 -5.121 1 63.22 173 GLN B C 1
ATOM 4809 O O . GLN B 1 173 ? 0.481 -21.422 -5.918 1 63.22 173 GLN B O 1
ATOM 4814 N N . ALA B 1 174 ? 0.465 -19.391 -5.391 1 61.09 174 ALA B N 1
ATOM 4815 C CA . ALA B 1 174 ? 1.921 -19.469 -5.457 1 61.09 174 ALA B CA 1
ATOM 4816 C C . ALA B 1 174 ? 2.469 -18.656 -6.621 1 61.09 174 ALA B C 1
ATOM 4818 O O . ALA B 1 174 ? 3.471 -19.031 -7.234 1 61.09 174 ALA B O 1
ATOM 4819 N N . ASN B 1 175 ? 1.639 -17.719 -7.023 1 77.75 175 ASN B N 1
ATOM 4820 C CA . ASN B 1 175 ? 2.441 -16.953 -7.961 1 77.75 175 ASN B CA 1
ATOM 4821 C C . ASN B 1 175 ? 3.527 -16.156 -7.242 1 77.75 175 ASN B C 1
ATOM 4823 O O . ASN B 1 175 ? 3.66 -16.234 -6.023 1 77.75 175 ASN B O 1
ATOM 4827 N N . LEU B 1 176 ? 4.309 -15.594 -8 1 85.81 176 LEU B N 1
ATOM 4828 C CA . LEU B 1 176 ? 5.539 -15.047 -7.441 1 85.81 176 LEU B CA 1
ATOM 4829 C C . LEU B 1 176 ? 5.293 -13.664 -6.84 1 85.81 176 LEU B C 1
ATOM 4831 O O . LEU B 1 176 ? 6.223 -13.031 -6.34 1 85.81 176 LEU B O 1
ATOM 4835 N N . ASN B 1 177 ? 4.02 -13.188 -6.867 1 90.06 177 ASN B N 1
ATOM 4836 C CA . ASN B 1 177 ? 3.691 -12.062 -6 1 90.06 177 ASN B CA 1
ATOM 4837 C C . ASN B 1 177 ? 3.756 -12.453 -4.527 1 90.06 177 ASN B C 1
ATOM 4839 O O . ASN B 1 177 ? 3.012 -13.328 -4.078 1 90.06 177 ASN B O 1
ATOM 4843 N N . PRO B 1 178 ? 4.598 -11.773 -3.809 1 85.5 178 PRO B N 1
ATOM 4844 C CA . PRO B 1 178 ? 4.738 -12.156 -2.4 1 85.5 178 PRO B CA 1
ATOM 4845 C C . PRO B 1 178 ? 3.424 -12.07 -1.631 1 85.5 178 PRO B C 1
ATOM 4847 O O . PRO B 1 178 ? 3.256 -12.742 -0.609 1 85.5 178 PRO B O 1
ATOM 4850 N N . THR B 1 179 ? 2.543 -11.258 -2.045 1 87.88 179 THR B N 1
ATOM 4851 C CA . THR B 1 179 ? 1.232 -11.109 -1.42 1 87.88 179 THR B CA 1
ATOM 4852 C C . THR B 1 179 ? 0.119 -11.375 -2.43 1 87.88 179 THR B C 1
ATOM 4854 O O . THR B 1 179 ? -0.807 -10.578 -2.564 1 87.88 179 THR B O 1
ATOM 4857 N N . TRP B 1 180 ? 0.156 -12.5 -3.018 1 87.81 180 TRP B N 1
ATOM 4858 C CA . TRP B 1 180 ? -0.729 -12.875 -4.117 1 87.81 180 TRP B CA 1
ATOM 4859 C C . TRP B 1 180 ? -2.189 -12.82 -3.682 1 87.81 180 TRP B C 1
ATOM 4861 O O . TRP B 1 180 ? -3.084 -12.633 -4.508 1 87.81 180 TRP B O 1
ATOM 4871 N N . TRP B 1 181 ? -2.52 -13.031 -2.463 1 87.12 181 TRP B N 1
ATOM 4872 C CA . TRP B 1 181 ? -3.902 -13.031 -2 1 87.12 181 TRP B CA 1
ATOM 4873 C C . TRP B 1 181 ? -4.562 -11.68 -2.244 1 87.12 181 TRP B C 1
ATOM 4875 O O . TRP B 1 181 ? -5.789 -11.586 -2.354 1 87.12 181 TRP B O 1
ATOM 4885 N N . GLU B 1 182 ? -3.658 -10.648 -2.275 1 90.81 182 GLU B N 1
ATOM 4886 C CA . GLU B 1 182 ? -4.227 -9.344 -2.6 1 90.81 182 GLU B CA 1
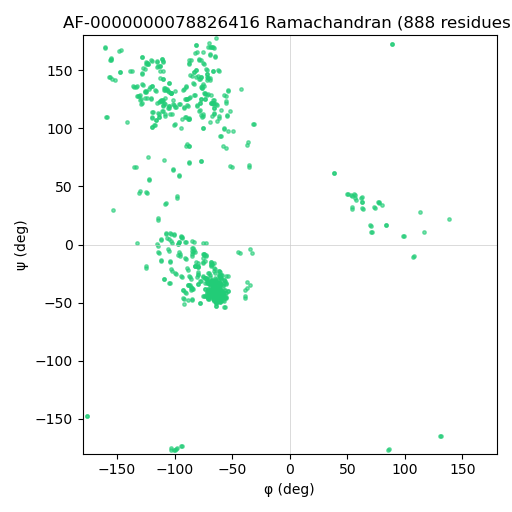ATOM 4887 C C . GLU B 1 182 ? -4.637 -9.266 -4.066 1 90.81 182 GLU B C 1
ATOM 4889 O O . GLU B 1 182 ? -5.551 -8.523 -4.426 1 90.81 182 GLU B O 1
ATOM 4894 N N . ASP B 1 183 ? -3.92 -9.984 -4.93 1 93.81 183 ASP B N 1
ATOM 4895 C CA . ASP B 1 183 ? -4.367 -10.117 -6.312 1 93.81 183 ASP B CA 1
ATOM 4896 C C . ASP B 1 183 ? -5.746 -10.781 -6.383 1 93.81 183 ASP B C 1
ATOM 4898 O O . ASP B 1 183 ? -6.617 -10.328 -7.129 1 93.81 183 ASP B O 1
ATOM 4902 N N . LEU B 1 184 ? -5.887 -11.805 -5.562 1 93.69 184 LEU B N 1
ATOM 4903 C CA . LEU B 1 184 ? -7.168 -12.5 -5.473 1 93.69 184 LEU B CA 1
ATOM 4904 C C . LEU B 1 184 ? -8.258 -11.562 -4.973 1 93.69 184 LEU B C 1
ATOM 4906 O O . LEU B 1 184 ? -9.359 -11.523 -5.531 1 93.69 184 LEU B O 1
ATOM 4910 N N . ASN B 1 185 ? -7.934 -10.82 -3.979 1 93.06 185 ASN B N 1
ATOM 4911 C CA . ASN B 1 185 ? -8.891 -9.867 -3.424 1 93.06 185 ASN B CA 1
ATOM 4912 C C . ASN B 1 185 ? -9.312 -8.828 -4.457 1 93.06 185 ASN B C 1
ATOM 4914 O O . ASN B 1 185 ? -10.477 -8.445 -4.52 1 93.06 185 ASN B O 1
ATOM 4918 N N . TRP B 1 186 ? -8.367 -8.383 -5.18 1 95.5 186 TRP B N 1
ATOM 4919 C CA . TRP B 1 186 ? -8.672 -7.414 -6.23 1 95.5 186 TRP B CA 1
ATOM 4920 C C . TRP B 1 186 ? -9.656 -8 -7.242 1 95.5 186 TRP B C 1
ATOM 4922 O O . TRP B 1 186 ? -10.602 -7.332 -7.652 1 95.5 186 TRP B O 1
ATOM 4932 N N . VAL B 1 187 ? -9.406 -9.234 -7.629 1 96.75 187 VAL B N 1
ATOM 4933 C CA . VAL B 1 187 ? -10.266 -9.898 -8.602 1 96.75 187 VAL B CA 1
ATOM 4934 C C . VAL B 1 187 ? -11.68 -10.055 -8.031 1 96.75 187 VAL B C 1
ATOM 4936 O O . VAL B 1 187 ? -12.664 -9.742 -8.703 1 96.75 187 VAL B O 1
ATOM 4939 N N . ILE B 1 188 ? -11.789 -10.508 -6.797 1 96.56 188 ILE B N 1
ATOM 4940 C CA . ILE B 1 188 ? -13.086 -10.727 -6.148 1 96.56 188 ILE B CA 1
ATOM 4941 C C . ILE B 1 188 ? -13.852 -9.406 -6.07 1 96.56 188 ILE B C 1
ATOM 4943 O O . ILE B 1 188 ? -15.023 -9.336 -6.445 1 96.56 188 ILE B O 1
ATOM 4947 N N . LYS B 1 189 ? -13.156 -8.344 -5.629 1 96.56 189 LYS B N 1
ATOM 4948 C CA . LYS B 1 189 ? -13.789 -7.031 -5.508 1 96.56 189 LYS B CA 1
ATOM 4949 C C . LYS B 1 189 ? -14.25 -6.516 -6.867 1 96.56 189 LYS B C 1
ATOM 4951 O O . LYS B 1 189 ? -15.328 -5.926 -6.984 1 96.56 189 LYS B O 1
ATOM 4956 N N . THR B 1 190 ? -13.375 -6.711 -7.844 1 97.88 190 THR B N 1
ATOM 4957 C CA . THR B 1 190 ? -13.688 -6.27 -9.203 1 97.88 190 THR B CA 1
ATOM 4958 C C . THR B 1 190 ? -14.93 -6.98 -9.727 1 97.88 190 THR B C 1
ATOM 4960 O O . THR B 1 190 ? -15.859 -6.336 -10.227 1 97.88 190 THR B O 1
ATOM 4963 N N . LEU B 1 191 ? -14.992 -8.289 -9.547 1 98.25 191 LEU B N 1
ATOM 4964 C CA . LEU B 1 191 ? -16.125 -9.07 -10.016 1 98.25 191 LEU B CA 1
ATOM 4965 C C . LEU B 1 191 ? -17.406 -8.68 -9.281 1 98.25 191 LEU B C 1
ATOM 4967 O O . LEU B 1 191 ? -18.453 -8.469 -9.898 1 98.25 191 LEU B O 1
ATOM 4971 N N . ASN B 1 192 ? -17.297 -8.5 -7.988 1 97.69 192 ASN B N 1
ATOM 4972 C CA . ASN B 1 192 ? -18.453 -8.109 -7.191 1 97.69 192 ASN B CA 1
ATOM 4973 C C . ASN B 1 192 ? -18.984 -6.742 -7.613 1 97.69 192 ASN B C 1
ATOM 4975 O O . ASN B 1 192 ? -20.203 -6.535 -7.676 1 97.69 192 ASN B O 1
ATOM 4979 N N . SER B 1 193 ? -18.078 -5.879 -7.879 1 96.94 193 SER B N 1
ATOM 4980 C CA . SER B 1 193 ? -18.484 -4.539 -8.297 1 96.94 193 SER B CA 1
ATOM 4981 C C . SER B 1 193 ? -19.219 -4.57 -9.633 1 96.94 193 SER B C 1
ATOM 4983 O O . SER B 1 193 ? -19.984 -3.66 -9.945 1 96.94 193 SER B O 1
ATOM 4985 N N . LEU B 1 194 ? -19.031 -5.637 -10.422 1 97.69 194 LEU B N 1
ATOM 4986 C CA . LEU B 1 194 ? -19.656 -5.789 -11.727 1 97.69 194 LEU B CA 1
ATOM 4987 C C . LEU B 1 194 ? -20.922 -6.637 -11.625 1 97.69 194 LEU B C 1
ATOM 4989 O O . LEU B 1 194 ? -21.547 -6.934 -12.641 1 97.69 194 LEU B O 1
ATOM 4993 N N . GLY B 1 195 ? -21.219 -7.055 -10.406 1 97.12 195 GLY B N 1
ATOM 4994 C CA . GLY B 1 195 ? -22.406 -7.863 -10.195 1 97.12 195 GLY B CA 1
ATOM 4995 C C . GLY B 1 195 ? -22.188 -9.336 -10.477 1 97.12 195 GLY B C 1
ATOM 4996 O O . GLY B 1 195 ? -23.141 -10.07 -10.75 1 97.12 195 GLY B O 1
ATOM 4997 N N . ILE B 1 196 ? -20.984 -9.766 -10.531 1 98.12 196 ILE B N 1
ATOM 4998 C CA . ILE B 1 196 ? -20.641 -11.164 -10.766 1 98.12 196 ILE B CA 1
ATOM 4999 C C . ILE B 1 196 ? -20.266 -11.828 -9.445 1 98.12 196 ILE B C 1
ATOM 5001 O O . ILE B 1 196 ? -19.312 -11.422 -8.781 1 98.12 196 ILE B O 1
ATOM 5005 N N . ASN B 1 197 ? -20.938 -12.812 -9.102 1 97.56 197 ASN B N 1
ATOM 5006 C CA . ASN B 1 197 ? -20.734 -13.492 -7.828 1 97.56 197 ASN B CA 1
ATOM 5007 C C . ASN B 1 197 ? -19.594 -14.508 -7.918 1 97.56 197 ASN B C 1
ATOM 5009 O O . ASN B 1 197 ? -19.484 -15.234 -8.906 1 97.56 197 ASN B O 1
ATOM 5013 N N . VAL B 1 198 ? -18.781 -14.578 -6.93 1 97.38 198 VAL B N 1
ATOM 5014 C CA . VAL B 1 198 ? -17.75 -15.602 -6.828 1 97.38 198 VAL B CA 1
ATOM 5015 C C . VAL B 1 198 ? -18.297 -16.812 -6.07 1 97.38 198 VAL B C 1
ATOM 5017 O O . VAL B 1 198 ? -18.531 -16.734 -4.859 1 97.38 198 VAL B O 1
ATOM 5020 N N . GLN B 1 199 ? -18.484 -17.844 -6.793 1 95.62 199 GLN B N 1
ATOM 5021 C CA . GLN B 1 199 ? -19.062 -19.062 -6.238 1 95.62 199 GLN B CA 1
ATOM 5022 C C . GLN B 1 199 ? -18.062 -19.781 -5.344 1 95.62 199 GLN B C 1
ATOM 5024 O O . GLN B 1 199 ? -18.438 -20.297 -4.285 1 95.62 199 GLN B O 1
ATOM 5029 N N . ALA B 1 200 ? -16.875 -19.875 -5.809 1 95.44 200 ALA B N 1
ATOM 5030 C CA . ALA B 1 200 ? -15.828 -20.547 -5.051 1 95.44 200 ALA B CA 1
ATOM 5031 C C . ALA B 1 200 ? -14.445 -20.062 -5.469 1 95.44 200 ALA B C 1
ATOM 5033 O O . ALA B 1 200 ? -14.25 -19.656 -6.613 1 95.44 200 ALA B O 1
ATOM 5034 N N . VAL B 1 201 ? -13.602 -19.984 -4.527 1 94.44 201 VAL B N 1
ATOM 5035 C CA . VAL B 1 201 ? -12.172 -19.781 -4.773 1 94.44 201 VAL B CA 1
ATOM 5036 C C . VAL B 1 201 ? -11.422 -21.094 -4.531 1 94.44 201 VAL B C 1
ATOM 5038 O O . VAL B 1 201 ? -11.422 -21.625 -3.416 1 94.44 201 VAL B O 1
ATOM 5041 N N . LEU B 1 202 ? -10.789 -21.609 -5.602 1 92.31 202 LEU B N 1
ATOM 5042 C CA . LEU B 1 202 ? -10.195 -22.938 -5.523 1 92.31 202 LEU B CA 1
ATOM 5043 C C . LEU B 1 202 ? -8.688 -22.875 -5.781 1 92.31 202 LEU B C 1
ATOM 5045 O O . LEU B 1 202 ? -8.258 -22.766 -6.93 1 92.31 202 LEU B O 1
ATOM 5049 N N . PRO B 1 203 ? -7.672 -22.922 -4.754 1 86.31 203 PRO B N 1
ATOM 5050 C CA . PRO B 1 203 ? -8.078 -22.922 -3.348 1 86.31 203 PRO B CA 1
ATOM 5051 C C . PRO B 1 203 ? -7.535 -21.719 -2.572 1 86.31 203 PRO B C 1
ATOM 5053 O O . PRO B 1 203 ? -6.387 -21.328 -2.777 1 86.31 203 PRO B O 1
ATOM 5056 N N . HIS B 1 204 ? -8.242 -21.094 -1.796 1 84.38 204 HIS B N 1
ATOM 5057 C CA . HIS B 1 204 ? -7.828 -20.141 -0.769 1 84.38 204 HIS B CA 1
ATOM 5058 C C . HIS B 1 204 ? -8.906 -19.984 0.299 1 84.38 204 HIS B C 1
ATOM 5060 O O . HIS B 1 204 ? -9.938 -19.344 0.059 1 84.38 204 HIS B O 1
ATOM 5066 N N . ASN B 1 205 ? -8.562 -20.484 1.397 1 83.25 205 ASN B N 1
ATOM 5067 C CA . ASN B 1 205 ? -9.562 -20.5 2.465 1 83.25 205 ASN B CA 1
ATOM 5068 C C . ASN B 1 205 ? -10.891 -21.062 1.98 1 83.25 205 ASN B C 1
ATOM 5070 O O . ASN B 1 205 ? -11.945 -20.484 2.238 1 83.25 205 ASN B O 1
ATOM 5074 N N . THR B 1 206 ? -10.82 -22.109 1.255 1 90.19 206 THR B N 1
ATOM 5075 C CA . THR B 1 206 ? -11.992 -22.719 0.634 1 90.19 206 THR B CA 1
ATOM 5076 C C . THR B 1 206 ? -12.625 -23.75 1.565 1 90.19 206 THR B C 1
ATOM 5078 O O . THR B 1 206 ? -11.953 -24.672 2.029 1 90.19 206 THR B O 1
ATOM 5081 N N . SER B 1 207 ? -13.867 -23.562 1.808 1 91.44 207 SER B N 1
ATOM 5082 C CA . SER B 1 207 ? -14.578 -24.562 2.607 1 91.44 207 SER B CA 1
ATOM 5083 C C . SER B 1 207 ? -14.945 -25.781 1.771 1 91.44 207 SER B C 1
ATOM 5085 O O . SER B 1 207 ? -15 -25.703 0.542 1 91.44 207 SER B O 1
ATOM 5087 N N . MET B 1 208 ? -15.18 -26.828 2.5 1 90.38 208 MET B N 1
ATOM 5088 C CA . MET B 1 208 ? -15.617 -28.047 1.821 1 90.38 208 MET B CA 1
ATOM 5089 C C . MET B 1 208 ? -16.953 -27.828 1.113 1 90.38 208 MET B C 1
ATOM 5091 O O . MET B 1 208 ? -17.188 -28.391 0.043 1 90.38 208 MET B O 1
ATOM 5095 N N . GLU B 1 209 ? -17.719 -26.984 1.67 1 91.5 209 GLU B N 1
ATOM 5096 C CA . GLU B 1 209 ? -19.016 -26.672 1.072 1 91.5 209 GLU B CA 1
ATOM 5097 C C . GLU B 1 209 ? -18.844 -25.922 -0.249 1 91.5 209 GLU B C 1
ATOM 5099 O O . GLU B 1 209 ? -19.562 -26.188 -1.213 1 91.5 209 GLU B O 1
ATOM 5104 N N . GLU B 1 210 ? -17.922 -25.062 -0.253 1 93.19 210 GLU B N 1
ATOM 5105 C CA . GLU B 1 210 ? -17.625 -24.328 -1.483 1 93.19 210 GLU B CA 1
ATOM 5106 C C . GLU B 1 210 ? -17.141 -25.266 -2.58 1 93.19 210 GLU B C 1
ATOM 5108 O O . GLU B 1 210 ? -17.516 -25.125 -3.744 1 93.19 210 GLU B O 1
ATOM 5113 N N . ILE B 1 211 ? -16.297 -26.203 -2.172 1 94.19 211 ILE B N 1
ATOM 5114 C CA . ILE B 1 211 ? -15.789 -27.172 -3.133 1 94.19 211 ILE B CA 1
ATOM 5115 C C . ILE B 1 211 ? -16.953 -28 -3.68 1 94.19 211 ILE B C 1
ATOM 5117 O O . ILE B 1 211 ? -17.109 -28.141 -4.895 1 94.19 211 ILE B O 1
ATOM 5121 N N . LYS B 1 212 ? -17.797 -28.438 -2.852 1 93.06 212 LYS B N 1
ATOM 5122 C CA . LYS B 1 212 ? -18.906 -29.297 -3.225 1 93.06 212 LYS B CA 1
ATOM 5123 C C . LYS B 1 212 ? -19.875 -28.578 -4.168 1 93.06 212 LYS B C 1
ATOM 5125 O O . LYS B 1 212 ? -20.422 -29.188 -5.09 1 93.06 212 LYS B O 1
ATOM 5130 N N . ASN B 1 213 ? -19.984 -27.281 -3.99 1 93.56 213 ASN B N 1
ATOM 5131 C CA . ASN B 1 213 ? -21 -26.531 -4.723 1 93.56 213 ASN B CA 1
ATOM 5132 C C . ASN B 1 213 ? -20.391 -25.734 -5.875 1 93.56 213 ASN B C 1
ATOM 5134 O O . ASN B 1 213 ? -21.062 -24.922 -6.508 1 93.56 213 ASN B O 1
ATOM 5138 N N . SER B 1 214 ? -19.141 -26 -6.141 1 95.75 214 SER B N 1
ATOM 5139 C CA . SER B 1 214 ? -18.438 -25.203 -7.141 1 95.75 214 SER B CA 1
ATOM 5140 C C . SER B 1 214 ? -18.984 -25.453 -8.539 1 95.75 214 SER B C 1
ATOM 5142 O O . SER B 1 214 ? -18.812 -24.625 -9.438 1 95.75 214 SER B O 1
ATOM 5144 N N . ALA B 1 215 ? -19.734 -26.5 -8.727 1 95.44 215 ALA B N 1
ATOM 5145 C CA . ALA B 1 215 ? -20.281 -26.844 -10.031 1 95.44 215 ALA B CA 1
ATOM 5146 C C . ALA B 1 215 ? -21.453 -25.922 -10.398 1 95.44 215 ALA B C 1
ATOM 5148 O O . ALA B 1 215 ? -21.875 -25.891 -11.555 1 95.44 215 ALA B O 1
ATOM 5149 N N . SER B 1 216 ? -21.875 -25.141 -9.492 1 95.44 216 SER B N 1
ATOM 5150 C CA . SER B 1 216 ? -23.016 -24.266 -9.727 1 95.44 216 SER B CA 1
ATOM 5151 C C . SER B 1 216 ? -22.609 -22.969 -10.414 1 95.44 216 SER B C 1
ATOM 5153 O O . SER B 1 216 ? -23.453 -22.172 -10.82 1 95.44 216 SER B O 1
ATOM 5155 N N . ALA B 1 217 ? -21.312 -22.766 -10.578 1 96.19 217 ALA B N 1
ATOM 5156 C CA . ALA B 1 217 ? -20.828 -21.562 -11.242 1 96.19 217 ALA B CA 1
ATOM 5157 C C . ALA B 1 217 ? -21.062 -21.625 -12.75 1 96.19 217 ALA B C 1
ATOM 5159 O O . ALA B 1 217 ? -21.141 -22.719 -13.32 1 96.19 217 ALA B O 1
ATOM 5160 N N . SER B 1 218 ? -21.141 -20.484 -13.352 1 96.38 218 SER B N 1
ATOM 5161 C CA . SER B 1 218 ? -21.391 -20.438 -14.789 1 96.38 218 SER B CA 1
ATOM 5162 C C . SER B 1 218 ? -20.078 -20.469 -15.578 1 96.38 218 SER B C 1
ATOM 5164 O O . SER B 1 218 ? -20.062 -20.828 -16.75 1 96.38 218 SER B O 1
ATOM 5166 N N . ALA B 1 219 ? -19 -20.125 -14.938 1 97.69 219 ALA B N 1
ATOM 5167 C CA . ALA B 1 219 ? -17.703 -20.109 -15.617 1 97.69 219 ALA B CA 1
ATOM 5168 C C . ALA B 1 219 ? -16.562 -20.25 -14.617 1 97.69 219 ALA B C 1
ATOM 5170 O O . ALA B 1 219 ? -16.75 -20.062 -13.414 1 97.69 219 ALA B O 1
ATOM 5171 N N . ASN B 1 220 ? -15.391 -20.688 -15.148 1 97.69 220 ASN B N 1
ATOM 5172 C CA . ASN B 1 220 ? -14.148 -20.719 -14.391 1 97.69 220 ASN B CA 1
ATOM 5173 C C . ASN B 1 220 ? -13.172 -19.656 -14.883 1 97.69 220 ASN B C 1
ATOM 5175 O O . ASN B 1 220 ? -13.055 -19.422 -16.094 1 97.69 220 ASN B O 1
ATOM 5179 N N . ILE B 1 221 ? -12.562 -18.938 -13.938 1 97.56 221 ILE B N 1
ATOM 5180 C CA . ILE B 1 221 ? -11.453 -18.047 -14.234 1 97.56 221 ILE B CA 1
ATOM 5181 C C . ILE B 1 221 ? -10.18 -18.562 -13.586 1 97.56 221 ILE B C 1
ATOM 5183 O O . ILE B 1 221 ? -10.148 -18.812 -12.375 1 97.56 221 ILE B O 1
ATOM 5187 N N . LEU B 1 222 ? -9.195 -18.781 -14.375 1 96.75 222 LEU B N 1
ATOM 5188 C CA . LEU B 1 222 ? -7.91 -19.266 -13.883 1 96.75 222 LEU B CA 1
ATOM 5189 C C . LEU B 1 222 ? -6.941 -18.109 -13.664 1 96.75 222 LEU B C 1
ATOM 5191 O O . LEU B 1 222 ? -6.641 -17.359 -14.594 1 96.75 222 LEU B O 1
ATOM 5195 N N . LEU B 1 223 ? -6.441 -17.922 -12.461 1 95.69 223 LEU B N 1
ATOM 5196 C CA . LEU B 1 223 ? -5.492 -16.859 -12.148 1 95.69 223 LEU B CA 1
ATOM 5197 C C . LEU B 1 223 ? -4.062 -17.391 -12.164 1 95.69 223 LEU B C 1
ATOM 5199 O O . LEU B 1 223 ? -3.293 -17.141 -11.227 1 95.69 223 LEU B O 1
ATOM 5203 N N . SER B 1 224 ? -3.756 -18.219 -13.148 1 95 224 SER B N 1
ATOM 5204 C CA . SER B 1 224 ? -2.42 -18.781 -13.312 1 95 224 SER B CA 1
ATOM 5205 C C . SER B 1 224 ? -2.15 -19.156 -14.766 1 95 224 SER B C 1
ATOM 5207 O O . SER B 1 224 ? -3.061 -19.578 -15.477 1 95 224 SER B O 1
ATOM 5209 N N . HIS B 1 225 ? -0.993 -18.938 -15.164 1 95.19 225 HIS B N 1
ATOM 5210 C CA . HIS B 1 225 ? -0.54 -19.484 -16.438 1 95.19 225 HIS B CA 1
ATOM 5211 C C . HIS B 1 225 ? 0.452 -20.625 -16.234 1 95.19 225 HIS B C 1
ATOM 5213 O O . HIS B 1 225 ? 1.047 -21.109 -17.203 1 95.19 225 HIS B O 1
ATOM 5219 N N . ASP B 1 226 ? 0.591 -21.062 -14.969 1 92.94 226 ASP B N 1
ATOM 5220 C CA . ASP B 1 226 ? 1.587 -22.078 -14.641 1 92.94 226 ASP B CA 1
ATOM 5221 C C . ASP B 1 226 ? 0.922 -23.406 -14.297 1 92.94 226 ASP B C 1
ATOM 5223 O O . ASP B 1 226 ? 1.522 -24.469 -14.477 1 92.94 226 ASP B O 1
ATOM 5227 N N . ALA B 1 227 ? -0.251 -23.359 -13.773 1 92.44 227 ALA B N 1
ATOM 5228 C CA . ALA B 1 227 ? -0.961 -24.547 -13.32 1 92.44 227 ALA B CA 1
ATOM 5229 C C . ALA B 1 227 ? -2.471 -24.328 -13.32 1 92.44 227 ALA B C 1
ATOM 5231 O O . ALA B 1 227 ? -2.934 -23.188 -13.375 1 92.44 227 ALA B O 1
ATOM 5232 N N . GLY B 1 228 ? -3.217 -25.391 -13.359 1 94.5 228 GLY B N 1
ATOM 5233 C CA . GLY B 1 228 ? -4.656 -25.297 -13.172 1 94.5 228 GLY B CA 1
ATOM 5234 C C . GLY B 1 228 ? -5.445 -25.516 -14.445 1 94.5 228 GLY B C 1
ATOM 5235 O O . GLY B 1 228 ? -6.66 -25.719 -14.406 1 94.5 228 GLY B O 1
ATOM 5236 N N . TYR B 1 229 ? -4.773 -25.562 -15.617 1 94.44 229 TYR B N 1
ATOM 5237 C CA . TYR B 1 229 ? -5.449 -25.719 -16.906 1 94.44 229 TYR B CA 1
ATOM 5238 C C . TYR B 1 229 ? -6.145 -27.078 -16.984 1 94.44 229 TYR B C 1
ATOM 5240 O O . TYR B 1 229 ? -7.285 -27.156 -17.438 1 94.44 229 TYR B O 1
ATOM 5248 N N . GLN B 1 230 ? -5.473 -28.062 -16.516 1 93.5 230 GLN B N 1
ATOM 5249 C CA . GLN B 1 230 ? -6.035 -29.406 -16.578 1 93.5 230 GLN B CA 1
ATOM 5250 C C . GLN B 1 230 ? -7.293 -29.516 -15.711 1 93.5 230 GLN B C 1
ATOM 5252 O O . GLN B 1 230 ? -8.281 -30.125 -16.125 1 93.5 230 GLN B O 1
ATOM 5257 N N . PHE B 1 231 ? -7.215 -29 -14.562 1 95.56 231 PHE B N 1
ATOM 5258 C CA . PHE B 1 231 ? -8.359 -28.984 -13.656 1 95.56 231 PHE B CA 1
ATOM 5259 C C . PHE B 1 231 ? -9.547 -28.297 -14.305 1 95.56 231 PHE B C 1
ATOM 5261 O O . PHE B 1 231 ? -10.664 -28.812 -14.289 1 95.56 231 PHE B O 1
ATOM 5268 N N . ALA B 1 232 ? -9.281 -27.094 -14.883 1 96.19 232 ALA B N 1
ATOM 5269 C CA . ALA B 1 232 ? -10.336 -26.312 -15.523 1 96.19 232 ALA B CA 1
ATOM 5270 C C . ALA B 1 232 ? -10.961 -27.078 -16.688 1 96.19 232 ALA B C 1
ATOM 5272 O O . ALA B 1 232 ? -12.172 -27.047 -16.875 1 96.19 232 ALA B O 1
ATOM 5273 N N . LYS B 1 233 ? -10.141 -27.719 -17.438 1 95.19 233 LYS B N 1
ATOM 5274 C CA . LYS B 1 233 ? -10.633 -28.516 -18.562 1 95.19 233 LYS B CA 1
ATOM 5275 C C . LYS B 1 233 ? -11.516 -29.656 -18.078 1 95.19 233 LYS B C 1
ATOM 5277 O O . LYS B 1 233 ? -12.539 -29.953 -18.688 1 95.19 233 LYS B O 1
ATOM 5282 N N . LYS B 1 234 ? -11.102 -30.312 -17.031 1 95.88 234 LYS B N 1
ATOM 5283 C CA . LYS B 1 234 ? -11.891 -31.406 -16.469 1 95.88 234 LYS B CA 1
ATOM 5284 C C . LYS B 1 234 ? -13.219 -30.891 -15.914 1 95.88 234 LYS B C 1
ATOM 5286 O O . LYS B 1 234 ? -14.25 -31.547 -16.047 1 95.88 234 LYS B O 1
ATOM 5291 N N . MET B 1 235 ? -13.172 -29.719 -15.297 1 95.5 235 MET B N 1
ATOM 5292 C CA . MET B 1 235 ? -14.398 -29.094 -14.812 1 95.5 235 MET B CA 1
ATOM 5293 C C . MET B 1 235 ? -15.367 -28.828 -15.961 1 95.5 235 MET B C 1
ATOM 5295 O O . MET B 1 235 ? -16.578 -28.969 -15.805 1 95.5 235 MET B O 1
ATOM 5299 N N . GLU B 1 236 ? -14.773 -28.406 -17.062 1 95.94 236 GLU B N 1
ATOM 5300 C CA . GLU B 1 236 ? -15.602 -28.172 -18.234 1 95.94 236 GLU B CA 1
ATOM 5301 C C . GLU B 1 236 ? -16.203 -29.469 -18.766 1 95.94 236 GLU B C 1
ATOM 5303 O O . GLU B 1 236 ? -17.391 -29.516 -19.094 1 95.94 236 GLU B O 1
ATOM 5308 N N . LYS B 1 237 ? -15.438 -30.516 -18.781 1 95.44 237 LYS B N 1
ATOM 5309 C CA . LYS B 1 237 ? -15.875 -31.797 -19.328 1 95.44 237 LYS B CA 1
ATOM 5310 C C . LYS B 1 237 ? -16.906 -32.469 -18.422 1 95.44 237 LYS B C 1
ATOM 5312 O O . LYS B 1 237 ? -17.922 -32.969 -18.891 1 95.44 237 LYS B O 1
ATOM 5317 N N . ILE B 1 238 ? -16.703 -32.406 -17.125 1 95.12 238 ILE B N 1
ATOM 5318 C CA . ILE B 1 238 ? -17.484 -33.156 -16.172 1 95.12 238 ILE B CA 1
ATOM 5319 C C . ILE B 1 238 ? -18.688 -32.344 -15.719 1 95.12 238 ILE B C 1
ATOM 5321 O O . ILE B 1 238 ? -19.797 -32.875 -15.602 1 95.12 238 ILE B O 1
ATOM 5325 N N . HIS B 1 239 ? -18.438 -31.047 -15.5 1 95 239 HIS B N 1
ATOM 5326 C CA . HIS B 1 239 ? -19.484 -30.234 -14.883 1 95 239 HIS B CA 1
ATOM 5327 C C . HIS B 1 239 ? -19.969 -29.156 -15.844 1 95 239 HIS B C 1
ATOM 5329 O O . HIS B 1 239 ? -20.797 -28.312 -15.461 1 95 239 HIS B O 1
ATOM 5335 N N . HIS B 1 240 ? -19.438 -29.094 -17.031 1 94.75 240 HIS B N 1
ATOM 5336 C CA . HIS B 1 240 ? -19.875 -28.188 -18.094 1 94.75 240 HIS B CA 1
ATOM 5337 C C . HIS B 1 240 ? -19.672 -26.734 -17.672 1 94.75 240 HIS B C 1
ATOM 5339 O O . HIS B 1 240 ? -20.547 -25.891 -17.891 1 94.75 240 HIS B O 1
ATOM 5345 N N . ILE B 1 241 ? -18.656 -26.453 -16.984 1 96.44 241 ILE B N 1
ATOM 5346 C CA . ILE B 1 241 ? -18.297 -25.094 -16.625 1 96.44 241 ILE B CA 1
ATOM 5347 C C . ILE B 1 241 ? -17.125 -24.625 -17.5 1 96.44 241 ILE B C 1
ATOM 5349 O O . ILE B 1 241 ? -16 -25.078 -17.344 1 96.44 241 ILE B O 1
ATOM 5353 N N . PRO B 1 242 ? -17.359 -23.703 -18.328 1 97.06 242 PRO B N 1
ATOM 5354 C CA . PRO B 1 242 ? -16.312 -23.266 -19.266 1 97.06 242 PRO B CA 1
ATOM 5355 C C . PRO B 1 242 ? -15.195 -22.484 -18.562 1 97.06 242 PRO B C 1
ATOM 5357 O O . PRO B 1 242 ? -15.445 -21.828 -17.547 1 97.06 242 PRO B O 1
ATOM 5360 N N . LEU B 1 243 ? -13.961 -22.656 -19.094 1 97.75 243 LEU B N 1
ATOM 5361 C CA . LEU B 1 243 ? -12.828 -21.828 -18.688 1 97.75 243 LEU B CA 1
ATOM 5362 C C . LEU B 1 243 ? -12.742 -20.562 -19.547 1 97.75 243 LEU B C 1
ATOM 5364 O O . LEU B 1 243 ? -12.609 -20.656 -20.781 1 97.75 243 LEU B O 1
ATOM 5368 N N . ILE B 1 244 ? -12.844 -19.406 -18.922 1 97.56 244 ILE B N 1
ATOM 5369 C CA . ILE B 1 244 ? -12.836 -18.172 -19.688 1 97.56 244 ILE B CA 1
ATOM 5370 C C . ILE B 1 244 ? -11.562 -17.391 -19.375 1 97.56 244 ILE B C 1
ATOM 5372 O O . ILE B 1 244 ? -10.938 -17.594 -18.328 1 97.56 244 ILE B O 1
ATOM 5376 N N . LEU B 1 245 ? -11.055 -16.516 -20.312 1 95.12 245 LEU B N 1
ATOM 5377 C CA . LEU B 1 245 ? -9.977 -15.539 -20.172 1 95.12 245 LEU B CA 1
ATOM 5378 C C . LEU B 1 245 ? -8.625 -16.234 -20.031 1 95.12 245 LEU B C 1
ATOM 5380 O O . LEU B 1 245 ? -7.656 -15.648 -19.562 1 95.12 245 LEU B O 1
ATOM 5384 N N . SER B 1 246 ? -8.547 -17.516 -20.391 1 92.38 246 SER B N 1
ATOM 5385 C CA . SER B 1 246 ? -7.316 -18.266 -20.188 1 92.38 246 SER B CA 1
ATOM 5386 C C . SER B 1 246 ? -6.332 -18.031 -21.328 1 92.38 246 SER B C 1
ATOM 5388 O O . SER B 1 246 ? -5.152 -18.359 -21.219 1 92.38 246 SER B O 1
ATOM 5390 N N . ASP B 1 247 ? -6.762 -17.312 -22.297 1 92.62 247 ASP B N 1
ATOM 5391 C CA . ASP B 1 247 ? -5.938 -17.125 -23.484 1 92.62 247 ASP B CA 1
ATOM 5392 C C . ASP B 1 247 ? -5.352 -15.711 -23.516 1 92.62 247 ASP B C 1
ATOM 5394 O O . ASP B 1 247 ? -4.73 -15.312 -24.516 1 92.62 247 ASP B O 1
ATOM 5398 N N . ILE B 1 248 ? -5.562 -14.945 -22.484 1 95.62 248 ILE B N 1
ATOM 5399 C CA . ILE B 1 248 ? -4.992 -13.609 -22.406 1 95.62 248 ILE B CA 1
ATOM 5400 C C . ILE B 1 248 ? -4.156 -13.461 -21.141 1 95.62 248 ILE B C 1
ATOM 5402 O O . ILE B 1 248 ? -4.359 -14.195 -20.172 1 95.62 248 ILE B O 1
ATOM 5406 N N . PRO B 1 249 ? -3.182 -12.508 -21.125 1 96.75 249 PRO B N 1
ATOM 5407 C CA . PRO B 1 249 ? -2.402 -12.266 -19.906 1 96.75 249 PRO B CA 1
ATOM 5408 C C . PRO B 1 249 ? -3.266 -11.812 -18.734 1 96.75 249 PRO B C 1
ATOM 5410 O O . PRO B 1 249 ? -4.312 -11.188 -18.938 1 96.75 249 PRO B O 1
ATOM 5413 N N . LEU B 1 250 ? -2.85 -12.156 -17.578 1 96.69 250 LEU B N 1
ATOM 5414 C CA . LEU B 1 250 ? -3.504 -11.648 -16.375 1 96.69 250 LEU B CA 1
ATOM 5415 C C . LEU B 1 250 ? -3.328 -10.141 -16.266 1 96.69 250 LEU B C 1
ATOM 5417 O O . LEU B 1 250 ? -2.516 -9.547 -16.969 1 96.69 250 LEU B O 1
ATOM 5421 N N . PRO B 1 251 ? -4.141 -9.492 -15.469 1 97.31 251 PRO B N 1
ATOM 5422 C CA . PRO B 1 251 ? -4.254 -8.031 -15.508 1 97.31 251 PRO B CA 1
ATOM 5423 C C . PRO B 1 251 ? -3.09 -7.328 -14.812 1 97.31 251 PRO B C 1
ATOM 5425 O O . PRO B 1 251 ? -3.283 -6.688 -13.773 1 97.31 251 PRO B O 1
ATOM 5428 N N . ILE B 1 252 ? -1.978 -7.367 -15.406 1 97.31 252 ILE B N 1
ATOM 5429 C CA . ILE B 1 252 ? -0.777 -6.672 -14.953 1 97.31 252 ILE B CA 1
ATOM 5430 C C . ILE B 1 252 ? -0.431 -5.551 -15.93 1 97.31 252 ILE B C 1
ATOM 5432 O O . ILE B 1 252 ? -0.227 -5.793 -17.125 1 97.31 252 ILE B O 1
ATOM 5436 N N . GLY B 1 253 ? -0.345 -4.309 -15.383 1 96.62 253 GLY B N 1
ATOM 5437 C CA . GLY B 1 253 ? -0.185 -3.154 -16.25 1 96.62 253 GLY B CA 1
ATOM 5438 C C . GLY B 1 253 ? -1.506 -2.562 -16.703 1 96.62 253 GLY B C 1
ATOM 5439 O O . GLY B 1 253 ? -2.562 -3.162 -16.5 1 96.62 253 GLY B O 1
ATOM 5440 N N . THR B 1 254 ? -1.446 -1.45 -17.344 1 96.44 254 THR B N 1
ATOM 5441 C CA . THR B 1 254 ? -2.662 -0.73 -17.703 1 96.44 254 THR B CA 1
ATOM 5442 C C . THR B 1 254 ? -3.363 -1.414 -18.875 1 96.44 254 THR B C 1
ATOM 5444 O O . THR B 1 254 ? -4.57 -1.656 -18.828 1 96.44 254 THR B O 1
ATOM 5447 N N . GLU B 1 255 ? -2.67 -1.807 -19.875 1 97.06 255 GLU B N 1
ATOM 5448 C CA . GLU B 1 255 ? -3.277 -2.377 -21.062 1 97.06 255 GLU B CA 1
ATOM 5449 C C . GLU B 1 255 ? -3.844 -3.766 -20.797 1 97.06 255 GLU B C 1
ATOM 5451 O O . GLU B 1 255 ? -4.953 -4.086 -21.234 1 97.06 255 GLU B O 1
ATOM 5456 N N . ASN B 1 256 ? -3.066 -4.602 -20.109 1 98.19 256 ASN B N 1
ATOM 5457 C CA . ASN B 1 256 ? -3.557 -5.934 -19.781 1 98.19 256 ASN B CA 1
ATOM 5458 C C . ASN B 1 256 ? -4.773 -5.879 -18.859 1 98.19 256 ASN B C 1
ATOM 5460 O O . ASN B 1 256 ? -5.676 -6.711 -18.969 1 98.19 256 ASN B O 1
ATOM 5464 N N . THR B 1 257 ? -4.742 -4.914 -17.922 1 98.62 257 THR B N 1
ATOM 5465 C CA . THR B 1 257 ? -5.883 -4.746 -17.031 1 98.62 257 THR B CA 1
ATOM 5466 C C . THR B 1 257 ? -7.137 -4.379 -17.828 1 98.62 257 THR B C 1
ATOM 5468 O O . THR B 1 257 ? -8.195 -4.973 -17.625 1 98.62 257 THR B O 1
ATOM 5471 N N . ALA B 1 258 ? -6.969 -3.439 -18.719 1 98.44 258 ALA B N 1
ATOM 5472 C CA . ALA B 1 258 ? -8.094 -3.041 -19.547 1 98.44 258 ALA B CA 1
ATOM 5473 C C . ALA B 1 258 ? -8.594 -4.215 -20.391 1 98.44 258 ALA B C 1
ATOM 5475 O O . ALA B 1 258 ? -9.805 -4.438 -20.5 1 98.44 258 ALA B O 1
ATOM 5476 N N . ARG B 1 259 ? -7.711 -4.941 -21 1 98.06 259 ARG B N 1
ATOM 5477 C CA . ARG B 1 259 ? -8.055 -6.09 -21.828 1 98.06 259 ARG B CA 1
ATOM 5478 C C . ARG B 1 259 ? -8.805 -7.145 -21.016 1 98.06 259 ARG B C 1
ATOM 5480 O O . ARG B 1 259 ? -9.82 -7.672 -21.484 1 98.06 259 ARG B O 1
ATOM 5487 N N . TRP B 1 260 ? -8.312 -7.43 -19.875 1 98.44 260 TRP B N 1
ATOM 5488 C CA . TRP B 1 260 ? -8.914 -8.445 -19.016 1 98.44 260 TRP B CA 1
ATOM 5489 C C . TRP B 1 260 ? -10.312 -8.031 -18.578 1 98.44 260 TRP B C 1
ATOM 5491 O O . TRP B 1 260 ? -11.242 -8.836 -18.594 1 98.44 260 TRP B O 1
ATOM 5501 N N . LEU B 1 261 ? -10.438 -6.758 -18.203 1 98.62 261 LEU B N 1
ATOM 5502 C CA . LEU B 1 261 ? -11.727 -6.223 -17.781 1 98.62 261 LEU B CA 1
ATOM 5503 C C . LEU B 1 261 ? -12.719 -6.238 -18.953 1 98.62 261 LEU B C 1
ATOM 5505 O O . LEU B 1 261 ? -13.883 -6.594 -18.766 1 98.62 261 LEU B O 1
ATOM 5509 N N . ARG B 1 262 ? -12.32 -5.883 -20.109 1 98.62 262 ARG B N 1
ATOM 5510 C CA . ARG B 1 262 ? -13.195 -5.883 -21.281 1 98.62 262 ARG B CA 1
ATOM 5511 C C . ARG B 1 262 ? -13.664 -7.293 -21.609 1 98.62 262 ARG B C 1
ATOM 5513 O O . ARG B 1 262 ? -14.828 -7.492 -21.984 1 98.62 262 ARG B O 1
ATOM 5520 N N . ALA B 1 263 ? -12.742 -8.25 -21.5 1 98.5 263 ALA B N 1
ATOM 5521 C CA . ALA B 1 263 ? -13.125 -9.641 -21.75 1 98.5 263 ALA B CA 1
ATOM 5522 C C . ALA B 1 263 ? -14.219 -10.086 -20.781 1 98.5 263 ALA B C 1
ATOM 5524 O O . ALA B 1 263 ? -15.164 -10.766 -21.172 1 98.5 263 ALA B O 1
ATOM 5525 N N . ILE B 1 264 ? -14.125 -9.664 -19.516 1 98.25 264 ILE B N 1
ATOM 5526 C CA . ILE B 1 264 ? -15.148 -9.961 -18.516 1 98.25 264 ILE B CA 1
ATOM 5527 C C . ILE B 1 264 ? -16.453 -9.281 -18.906 1 98.25 264 ILE B C 1
ATOM 5529 O O . ILE B 1 264 ? -17.531 -9.898 -18.844 1 98.25 264 ILE B O 1
ATOM 5533 N N . GLY B 1 265 ? -16.312 -8.039 -19.281 1 98.12 265 GLY B N 1
ATOM 5534 C CA . GLY B 1 265 ? -17.484 -7.277 -19.656 1 98.12 265 GLY B CA 1
ATOM 5535 C C . GLY B 1 265 ? -18.25 -7.902 -20.812 1 98.12 265 GLY B C 1
ATOM 5536 O O . GLY B 1 265 ? -19.484 -7.977 -20.781 1 98.12 265 GLY B O 1
ATOM 5537 N N . ILE B 1 266 ? -17.516 -8.367 -21.828 1 97.88 266 ILE B N 1
ATOM 5538 C CA . ILE B 1 266 ? -18.109 -8.977 -23.016 1 97.88 266 ILE B CA 1
ATOM 5539 C C . ILE B 1 266 ? -18.797 -10.289 -22.625 1 97.88 266 ILE B C 1
ATOM 5541 O O . ILE B 1 266 ? -19.938 -10.555 -23.031 1 97.88 266 ILE B O 1
ATOM 5545 N N . TYR B 1 267 ? -18.203 -11.086 -21.781 1 97.88 267 TYR B N 1
ATOM 5546 C CA . TYR B 1 267 ? -18.719 -12.398 -21.422 1 97.88 267 TYR B CA 1
ATOM 5547 C C . TYR B 1 267 ? -19.984 -12.273 -20.594 1 97.88 267 TYR B C 1
ATOM 5549 O O . TYR B 1 267 ? -20.953 -13.031 -20.781 1 97.88 267 TYR B O 1
ATOM 5557 N N . PHE B 1 268 ? -20.062 -11.305 -19.688 1 97.94 268 PHE B N 1
ATOM 5558 C CA . PHE B 1 268 ? -21.172 -11.234 -18.75 1 97.94 268 PHE B CA 1
ATOM 5559 C C . PHE B 1 268 ? -22.141 -10.125 -19.125 1 97.94 268 PHE B C 1
ATOM 5561 O O . PHE B 1 268 ? -23.156 -9.914 -18.453 1 97.94 268 PHE B O 1
ATOM 5568 N N . GLY B 1 269 ? -21.828 -9.359 -20.156 1 97.5 269 GLY B N 1
ATOM 5569 C CA . GLY B 1 269 ? -22.734 -8.336 -20.656 1 97.5 269 GLY B CA 1
ATOM 5570 C C . GLY B 1 269 ? -22.766 -7.094 -19.781 1 97.5 269 GLY B C 1
ATOM 5571 O O . GLY B 1 269 ? -23.828 -6.531 -19.531 1 97.5 269 GLY B O 1
ATOM 5572 N N . VAL B 1 270 ? -21.625 -6.719 -19.234 1 97.94 270 VAL B N 1
ATOM 5573 C CA . VAL B 1 270 ? -21.547 -5.527 -18.391 1 97.94 270 VAL B CA 1
ATOM 5574 C C . VAL B 1 270 ? -20.484 -4.574 -18.953 1 97.94 270 VAL B C 1
ATOM 5576 O O . VAL B 1 270 ? -19.703 -4.008 -18.188 1 97.94 270 VAL B O 1
ATOM 5579 N N . GLU B 1 271 ? -20.469 -4.371 -20.203 1 98.06 271 GLU B N 1
ATOM 5580 C CA . GLU B 1 271 ? -19.438 -3.627 -20.906 1 98.06 271 GLU B CA 1
ATOM 5581 C C . GLU B 1 271 ? -19.391 -2.17 -20.453 1 98.06 271 GLU B C 1
ATOM 5583 O O . GLU B 1 271 ? -18.312 -1.593 -20.297 1 98.06 271 GLU B O 1
ATOM 5588 N N . ASP B 1 272 ? -20.484 -1.586 -20.203 1 97.88 272 ASP B N 1
ATOM 5589 C CA . ASP B 1 272 ? -20.547 -0.174 -19.844 1 97.88 272 ASP B CA 1
ATOM 5590 C C . ASP B 1 272 ? -19.859 0.068 -18.484 1 97.88 272 ASP B C 1
ATOM 5592 O O . ASP B 1 272 ? -19.078 1.011 -18.344 1 97.88 272 ASP B O 1
ATOM 5596 N N . LYS B 1 273 ? -20.203 -0.762 -17.578 1 97.81 273 LYS B N 1
ATOM 5597 C CA . LYS B 1 273 ? -19.609 -0.643 -16.25 1 97.81 273 LYS B CA 1
ATOM 5598 C C . LYS B 1 273 ? -18.094 -0.847 -16.312 1 97.81 273 LYS B C 1
ATOM 5600 O O . LYS B 1 273 ? -17.344 -0.162 -15.617 1 97.81 273 LYS B O 1
ATOM 5605 N N . VAL B 1 274 ? -17.75 -1.738 -17.125 1 98.31 274 VAL B N 1
ATOM 5606 C CA . VAL B 1 274 ? -16.344 -2.07 -17.281 1 98.31 274 VAL B CA 1
ATOM 5607 C C . VAL B 1 274 ? -15.594 -0.887 -17.891 1 98.31 274 VAL B C 1
ATOM 5609 O O . VAL B 1 274 ? -14.5 -0.535 -17.453 1 98.31 274 VAL B O 1
ATOM 5612 N N . GLU B 1 275 ? -16.125 -0.323 -18.922 1 98.38 275 GLU B N 1
ATOM 5613 C CA . GLU B 1 275 ? -15.469 0.805 -19.578 1 98.38 275 GLU B CA 1
ATOM 5614 C C . GLU B 1 275 ? -15.312 1.982 -18.609 1 98.38 275 GLU B C 1
ATOM 5616 O O . GLU B 1 275 ? -14.32 2.703 -18.672 1 98.38 275 GLU B O 1
ATOM 5621 N N . GLN B 1 276 ? -16.297 2.154 -17.828 1 97.75 276 GLN B N 1
ATOM 5622 C CA . GLN B 1 276 ? -16.188 3.195 -16.812 1 97.75 276 GLN B CA 1
ATOM 5623 C C . GLN B 1 276 ? -15.062 2.889 -15.82 1 97.75 276 GLN B C 1
ATOM 5625 O O . GLN B 1 276 ? -14.305 3.783 -15.43 1 97.75 276 GLN B O 1
ATOM 5630 N N . MET B 1 277 ? -14.992 1.686 -15.414 1 97.44 277 MET B N 1
ATOM 5631 C CA . MET B 1 277 ? -13.938 1.244 -14.5 1 97.44 277 MET B CA 1
ATOM 5632 C C . MET B 1 277 ? -12.562 1.453 -15.117 1 97.44 277 MET B C 1
ATOM 5634 O O . MET B 1 277 ? -11.625 1.871 -14.438 1 97.44 277 MET B O 1
ATOM 5638 N N . ILE B 1 278 ? -12.477 1.114 -16.359 1 98.25 278 ILE B N 1
ATOM 5639 C CA . ILE B 1 278 ? -11.219 1.255 -17.078 1 98.25 278 ILE B CA 1
ATOM 5640 C C . ILE B 1 278 ? -10.828 2.73 -17.156 1 98.25 278 ILE B C 1
ATOM 5642 O O . ILE B 1 278 ? -9.688 3.094 -16.859 1 98.25 278 ILE B O 1
ATOM 5646 N N . LYS B 1 279 ? -11.773 3.553 -17.484 1 97.62 279 LYS B N 1
ATOM 5647 C CA . LYS B 1 279 ? -11.523 4.988 -17.594 1 97.62 279 LYS B CA 1
ATOM 5648 C C . LYS B 1 279 ? -11.047 5.562 -16.266 1 97.62 279 LYS B C 1
ATOM 5650 O O . LYS B 1 279 ? -10.055 6.301 -16.219 1 97.62 279 LYS B O 1
ATOM 5655 N N . GLU B 1 280 ? -11.695 5.211 -15.266 1 95.69 280 GLU B N 1
ATOM 5656 C CA . GLU B 1 280 ? -11.344 5.695 -13.93 1 95.69 280 GLU B CA 1
ATOM 5657 C C . GLU B 1 280 ? -9.961 5.199 -13.516 1 95.69 280 GLU B C 1
ATOM 5659 O O . GLU B 1 280 ? -9.172 5.953 -12.945 1 95.69 280 GLU B O 1
ATOM 5664 N N . GLY B 1 281 ? -9.734 3.939 -13.734 1 95.38 281 GLY B N 1
ATOM 5665 C CA . GLY B 1 281 ? -8.438 3.363 -13.398 1 95.38 281 GLY B CA 1
ATOM 5666 C C . GLY B 1 281 ? -7.289 3.996 -14.164 1 95.38 281 GLY B C 1
ATOM 5667 O O . GLY B 1 281 ? -6.25 4.309 -13.578 1 95.38 281 GLY B O 1
ATOM 5668 N N . GLU B 1 282 ? -7.457 4.188 -15.414 1 94.81 282 GLU B N 1
ATOM 5669 C CA . GLU B 1 282 ? -6.418 4.785 -16.25 1 94.81 282 GLU B CA 1
ATOM 5670 C C . GLU B 1 282 ? -6.16 6.234 -15.859 1 94.81 282 GLU B C 1
ATOM 5672 O O . GLU B 1 282 ? -5.012 6.676 -15.812 1 94.81 282 GLU B O 1
ATOM 5677 N N . GLU B 1 283 ? -7.184 6.957 -15.594 1 91.75 283 GLU B N 1
ATOM 5678 C CA . GLU B 1 283 ? -7.043 8.344 -15.164 1 91.75 283 GLU B CA 1
ATOM 5679 C C . GLU B 1 283 ? -6.285 8.438 -13.844 1 91.75 283 GLU B C 1
ATOM 5681 O O . GLU B 1 283 ? -5.473 9.344 -13.648 1 91.75 283 GLU B O 1
ATOM 5686 N N . LYS B 1 284 ? -6.555 7.535 -13.047 1 89.12 284 LYS B N 1
ATOM 5687 C CA . LYS B 1 284 ? -5.863 7.492 -11.758 1 89.12 284 LYS B CA 1
ATOM 5688 C C . LYS B 1 284 ? -4.367 7.258 -11.945 1 89.12 284 LYS B C 1
ATOM 5690 O O . LYS B 1 284 ? -3.547 7.961 -11.344 1 89.12 284 LYS B O 1
ATOM 5695 N N . VAL B 1 285 ? -4.027 6.293 -12.719 1 89.88 285 VAL B N 1
ATOM 5696 C CA . VAL B 1 285 ? -2.627 5.957 -12.961 1 89.88 285 VAL B CA 1
ATOM 5697 C C . VAL B 1 285 ? -1.921 7.133 -13.625 1 89.88 285 VAL B C 1
ATOM 5699 O O . VAL B 1 285 ? -0.831 7.531 -13.211 1 89.88 285 VAL B O 1
ATOM 5702 N N . ILE B 1 286 ? -2.561 7.699 -14.602 1 85.44 286 ILE B N 1
ATOM 5703 C CA . ILE B 1 286 ? -1.983 8.82 -15.336 1 85.44 286 ILE B CA 1
ATOM 5704 C C . ILE B 1 286 ? -1.804 10.016 -14.406 1 85.44 286 ILE B C 1
ATOM 5706 O O . ILE B 1 286 ? -0.749 10.648 -14.398 1 85.44 286 ILE B O 1
ATOM 5710 N N . GLY B 1 287 ? -2.857 10.328 -13.711 1 81 287 GLY B N 1
ATOM 5711 C CA . GLY B 1 287 ? -2.791 11.438 -12.773 1 81 287 GLY B CA 1
ATOM 5712 C C . GLY B 1 287 ? -1.68 11.289 -11.75 1 81 287 GLY B C 1
ATOM 5713 O O . GLY B 1 287 ? -0.946 12.242 -11.484 1 81 287 GLY B O 1
ATOM 5714 N N . LEU B 1 288 ? -1.51 10.141 -11.258 1 82.31 288 LEU B N 1
ATOM 5715 C CA . LEU B 1 288 ? -0.503 9.875 -10.234 1 82.31 288 LEU B CA 1
ATOM 5716 C C . LEU B 1 288 ? 0.902 9.945 -10.82 1 82.31 288 LEU B C 1
ATOM 5718 O O . LEU B 1 288 ? 1.804 10.531 -10.219 1 82.31 288 LEU B O 1
ATOM 5722 N N . LEU B 1 289 ? 1.086 9.312 -11.953 1 81.38 289 LEU B N 1
ATOM 5723 C CA . LEU B 1 289 ? 2.408 9.273 -12.562 1 81.38 289 LEU B CA 1
ATOM 5724 C C . LEU B 1 289 ? 2.838 10.672 -13.016 1 81.38 289 LEU B C 1
ATOM 5726 O O . LEU B 1 289 ? 4.023 11 -12.969 1 81.38 289 LEU B O 1
ATOM 5730 N N . ARG B 1 290 ? 1.91 11.438 -13.383 1 76.62 290 ARG B N 1
ATOM 5731 C CA . ARG B 1 290 ? 2.203 12.812 -13.773 1 76.62 290 ARG B CA 1
ATOM 5732 C C . ARG B 1 290 ? 2.668 13.633 -12.578 1 76.62 290 ARG B C 1
ATOM 5734 O O . ARG B 1 290 ? 3.514 14.516 -12.719 1 76.62 290 ARG B O 1
ATOM 5741 N N . LYS B 1 291 ? 2.197 13.281 -11.508 1 72.5 291 LYS B N 1
ATOM 5742 C CA . LYS B 1 291 ? 2.494 14.047 -10.305 1 72.5 291 LYS B CA 1
ATOM 5743 C C . LYS B 1 291 ? 3.787 13.562 -9.648 1 72.5 291 LYS B C 1
ATOM 5745 O O . LYS B 1 291 ? 4.559 14.359 -9.117 1 72.5 291 LYS B O 1
ATOM 5750 N N . ARG B 1 292 ? 4.07 12.305 -9.703 1 73.62 292 ARG B N 1
ATOM 5751 C CA . ARG B 1 292 ? 5.078 11.742 -8.812 1 73.62 292 ARG B CA 1
ATOM 5752 C C . ARG B 1 292 ? 6.168 11.023 -9.602 1 73.62 292 ARG B C 1
ATOM 5754 O O . ARG B 1 292 ? 7.234 10.719 -9.07 1 73.62 292 ARG B O 1
ATOM 5761 N N . ALA B 1 293 ? 5.852 10.711 -10.773 1 63.06 293 ALA B N 1
ATOM 5762 C CA . ALA B 1 293 ? 6.762 9.812 -11.484 1 63.06 293 ALA B CA 1
ATOM 5763 C C . ALA B 1 293 ? 7.102 10.352 -12.867 1 63.06 293 ALA B C 1
ATOM 5765 O O . ALA B 1 293 ? 7.102 9.609 -13.852 1 63.06 293 ALA B O 1
ATOM 5766 N N . LEU B 1 294 ? 7.352 11.57 -12.805 1 56.97 294 LEU B N 1
ATOM 5767 C CA . LEU B 1 294 ? 7.594 12.203 -14.102 1 56.97 294 LEU B CA 1
ATOM 5768 C C . LEU B 1 294 ? 8.836 11.625 -14.766 1 56.97 294 LEU B C 1
ATOM 5770 O O . LEU B 1 294 ? 8.891 11.492 -15.984 1 56.97 294 LEU B O 1
ATOM 5774 N N . MET B 1 295 ? 9.664 11.234 -13.961 1 60 295 MET B N 1
ATOM 5775 C CA . MET B 1 295 ? 10.961 10.828 -14.484 1 60 295 MET B CA 1
ATOM 5776 C C . MET B 1 295 ? 11 9.328 -14.758 1 60 295 MET B C 1
ATOM 5778 O O . MET B 1 295 ? 12.023 8.789 -15.172 1 60 295 MET B O 1
ATOM 5782 N N . ILE B 1 296 ? 9.945 8.75 -14.617 1 70.56 296 ILE B N 1
ATOM 5783 C CA . ILE B 1 296 ? 9.961 7.297 -14.688 1 70.56 296 ILE B CA 1
ATOM 5784 C C . ILE B 1 296 ? 10.344 6.852 -16.094 1 70.56 296 ILE B C 1
ATOM 5786 O O . ILE B 1 296 ? 11.219 5.996 -16.266 1 70.56 296 ILE B O 1
ATOM 5790 N N . ILE B 1 297 ? 9.773 7.504 -17.016 1 70.88 297 ILE B N 1
ATOM 5791 C CA . ILE B 1 297 ? 10.016 7.051 -18.391 1 70.88 297 ILE B CA 1
ATOM 5792 C C . ILE B 1 297 ? 11.453 7.367 -18.781 1 70.88 297 ILE B C 1
ATOM 5794 O O . ILE B 1 297 ? 12.18 6.484 -19.25 1 70.88 297 ILE B O 1
ATOM 5798 N N . PRO B 1 298 ? 11.844 8.516 -18.5 1 71.31 298 PRO B N 1
ATOM 5799 C CA . PRO B 1 298 ? 13.242 8.805 -18.844 1 71.31 298 PRO B CA 1
ATOM 5800 C C . PRO B 1 298 ? 14.227 7.887 -18.125 1 71.31 298 PRO B C 1
ATOM 5802 O O . PRO B 1 298 ? 15.281 7.562 -18.656 1 71.31 298 PRO B O 1
ATOM 5805 N N . ARG B 1 299 ? 13.859 7.445 -17.047 1 78.69 299 ARG B N 1
ATOM 5806 C CA . ARG B 1 299 ? 14.703 6.562 -16.25 1 78.69 299 ARG B CA 1
ATOM 5807 C C . ARG B 1 299 ? 14.852 5.195 -16.906 1 78.69 299 ARG B C 1
ATOM 5809 O O . ARG B 1 299 ? 15.922 4.59 -16.859 1 78.69 299 ARG B O 1
ATOM 5816 N N . TYR B 1 300 ? 13.828 4.805 -17.562 1 87.81 300 TYR B N 1
ATOM 5817 C CA . TYR B 1 300 ? 13.773 3.396 -17.938 1 87.81 300 TYR B CA 1
ATOM 5818 C C . TYR B 1 300 ? 13.906 3.234 -19.453 1 87.81 300 TYR B C 1
ATOM 5820 O O . TYR B 1 300 ? 14.172 2.137 -19.938 1 87.81 300 TYR B O 1
ATOM 5828 N N . ARG B 1 301 ? 13.742 4.312 -20.094 1 88.5 301 ARG B N 1
ATOM 5829 C CA . ARG B 1 301 ? 13.672 4.254 -21.562 1 88.5 301 ARG B CA 1
ATOM 5830 C C . ARG B 1 301 ? 14.906 3.576 -22.141 1 88.5 301 ARG B C 1
ATOM 5832 O O . ARG B 1 301 ? 16.031 3.902 -21.766 1 88.5 301 ARG B O 1
ATOM 5839 N N . ASN B 1 302 ? 14.742 2.6 -22.969 1 89.44 302 ASN B N 1
ATOM 5840 C CA . ASN B 1 302 ? 15.742 1.884 -23.75 1 89.44 302 ASN B CA 1
ATOM 5841 C C . ASN B 1 302 ? 16.609 0.995 -22.859 1 89.44 302 ASN B C 1
ATOM 5843 O O . ASN B 1 302 ? 17.672 0.517 -23.297 1 89.44 302 ASN B O 1
ATOM 5847 N N . CYS B 1 303 ? 16.156 0.878 -21.656 1 92.69 303 CYS B N 1
ATOM 5848 C CA . CYS B 1 303 ? 16.844 -0.07 -20.797 1 92.69 303 CYS B CA 1
ATOM 5849 C C . CYS B 1 303 ? 16.625 -1.501 -21.266 1 92.69 303 CYS B C 1
ATOM 5851 O O . CYS B 1 303 ? 15.492 -1.935 -21.438 1 92.69 303 CYS B O 1
ATOM 5853 N N . ARG B 1 304 ? 17.719 -2.137 -21.547 1 95.5 304 ARG B N 1
ATOM 5854 C CA . ARG B 1 304 ? 17.641 -3.549 -21.906 1 95.5 304 ARG B CA 1
ATOM 5855 C C . ARG B 1 304 ? 17.438 -4.422 -20.672 1 95.5 304 ARG B C 1
ATOM 5857 O O . ARG B 1 304 ? 18.281 -4.41 -19.766 1 95.5 304 ARG B O 1
ATOM 5864 N N . ILE B 1 305 ? 16.391 -5.23 -20.719 1 96.94 305 ILE B N 1
ATOM 5865 C CA . ILE B 1 305 ? 16.047 -5.887 -19.453 1 96.94 305 ILE B CA 1
ATOM 5866 C C . ILE B 1 305 ? 15.953 -7.395 -19.672 1 96.94 305 ILE B C 1
ATOM 5868 O O . ILE B 1 305 ? 15.664 -7.859 -20.781 1 96.94 305 ILE B O 1
ATOM 5872 N N . ALA B 1 306 ? 16.234 -8.117 -18.594 1 97.06 306 ALA B N 1
ATOM 5873 C CA . ALA B 1 306 ? 15.938 -9.539 -18.469 1 97.06 306 ALA B CA 1
ATOM 5874 C C . ALA B 1 306 ? 14.797 -9.773 -17.484 1 97.06 306 ALA B C 1
ATOM 5876 O O . ALA B 1 306 ? 14.758 -9.148 -16.422 1 97.06 306 ALA B O 1
ATOM 5877 N N . ILE B 1 307 ? 13.867 -10.586 -17.906 1 97.44 307 ILE B N 1
ATOM 5878 C CA . ILE B 1 307 ? 12.758 -10.953 -17.031 1 97.44 307 ILE B CA 1
ATOM 5879 C C . ILE B 1 307 ? 12.883 -12.422 -16.625 1 97.44 307 ILE B C 1
ATOM 5881 O O . ILE B 1 307 ? 12.906 -13.312 -17.484 1 97.44 307 ILE B O 1
ATOM 5885 N N . SER B 1 308 ? 13.078 -12.688 -15.43 1 95.31 308 SER B N 1
ATOM 5886 C CA . SER B 1 308 ? 13.047 -14.031 -14.859 1 95.31 308 SER B CA 1
ATOM 5887 C C . SER B 1 308 ? 11.875 -14.203 -13.898 1 95.31 308 SER B C 1
ATOM 5889 O O . SER B 1 308 ? 11.891 -13.641 -12.797 1 95.31 308 SER B O 1
ATOM 5891 N N . ALA B 1 309 ? 10.898 -14.984 -14.305 1 94.81 309 ALA B N 1
ATOM 5892 C CA . ALA B 1 309 ? 9.656 -15.031 -13.531 1 94.81 309 ALA B CA 1
ATOM 5893 C C . ALA B 1 309 ? 8.859 -16.297 -13.852 1 94.81 309 ALA B C 1
ATOM 5895 O O . ALA B 1 309 ? 9.273 -17.109 -14.68 1 94.81 309 ALA B O 1
ATOM 5896 N N . ASP B 1 310 ? 7.816 -16.547 -13.047 1 93.31 310 ASP B N 1
ATOM 5897 C CA . ASP B 1 310 ? 6.805 -17.516 -13.469 1 93.31 310 ASP B CA 1
ATOM 5898 C C . ASP B 1 310 ? 6 -17 -14.648 1 93.31 310 ASP B C 1
ATOM 5900 O O . ASP B 1 310 ? 6.168 -15.844 -15.062 1 93.31 310 ASP B O 1
ATOM 5904 N N . ALA B 1 311 ? 5.242 -17.828 -15.219 1 94.56 311 ALA B N 1
ATOM 5905 C CA . ALA B 1 311 ? 4.453 -17.406 -16.375 1 94.56 311 ALA B CA 1
ATOM 5906 C C . ALA B 1 311 ? 3.342 -16.453 -15.961 1 94.56 311 ALA B C 1
ATOM 5908 O O . ALA B 1 311 ? 3.012 -15.516 -16.703 1 94.56 311 ALA B O 1
ATOM 5909 N N . THR B 1 312 ? 2.811 -16.625 -14.812 1 94.75 312 THR B N 1
ATOM 5910 C CA . THR B 1 312 ? 1.657 -15.883 -14.312 1 94.75 312 THR B CA 1
ATOM 5911 C C . THR B 1 312 ? 1.961 -14.383 -14.25 1 94.75 312 THR B C 1
ATOM 5913 O O . THR B 1 312 ? 1.186 -13.57 -14.75 1 94.75 312 THR B O 1
ATOM 5916 N N . ILE B 1 313 ? 3.055 -14.039 -13.695 1 96 313 ILE B N 1
ATOM 5917 C CA . ILE B 1 313 ? 3.428 -12.633 -13.555 1 96 313 ILE B CA 1
ATOM 5918 C C . ILE B 1 313 ? 4.281 -12.211 -14.75 1 96 313 ILE B C 1
ATOM 5920 O O . ILE B 1 313 ? 4.102 -11.109 -15.289 1 96 313 ILE B O 1
ATOM 5924 N N . GLY B 1 314 ? 5.148 -13.055 -15.203 1 96.31 314 GLY B N 1
ATOM 5925 C CA . GLY B 1 314 ? 6.141 -12.742 -16.219 1 96.31 314 GLY B CA 1
ATOM 5926 C C . GLY B 1 314 ? 5.531 -12.32 -17.547 1 96.31 314 GLY B C 1
ATOM 5927 O O . GLY B 1 314 ? 5.969 -11.344 -18.156 1 96.31 314 GLY B O 1
ATOM 5928 N N . ILE B 1 315 ? 4.547 -13.031 -17.938 1 96.56 315 ILE B N 1
ATOM 5929 C CA . ILE B 1 315 ? 3.93 -12.742 -19.234 1 96.56 315 ILE B CA 1
ATOM 5930 C C . ILE B 1 315 ? 3.301 -11.352 -19.203 1 96.56 315 ILE B C 1
ATOM 5932 O O . ILE B 1 315 ? 3.465 -10.57 -20.141 1 96.56 315 ILE B O 1
ATOM 5936 N N . GLY B 1 316 ? 2.602 -11.078 -18.141 1 96.5 316 GLY B N 1
ATOM 5937 C CA . GLY B 1 316 ? 1.977 -9.773 -18 1 96.5 316 GLY B CA 1
ATOM 5938 C C . GLY B 1 316 ? 2.979 -8.633 -17.922 1 96.5 316 GLY B C 1
ATOM 5939 O O . GLY B 1 316 ? 2.723 -7.543 -18.438 1 96.5 316 GLY B O 1
ATOM 5940 N N . LEU B 1 317 ? 4.121 -8.883 -17.359 1 97.69 317 LEU B N 1
ATOM 5941 C CA . LEU B 1 317 ? 5.148 -7.863 -17.188 1 97.69 317 LEU B CA 1
ATOM 5942 C C . LEU B 1 317 ? 5.719 -7.434 -18.531 1 97.69 317 LEU B C 1
ATOM 5944 O O . LEU B 1 317 ? 6.129 -6.281 -18.703 1 97.69 317 LEU B O 1
ATOM 5948 N N . VAL B 1 318 ? 5.734 -8.344 -19.484 1 97.62 318 VAL B N 1
ATOM 5949 C CA . VAL B 1 318 ? 6.375 -8.07 -20.766 1 97.62 318 VAL B CA 1
ATOM 5950 C C . VAL B 1 318 ? 5.75 -6.828 -21.406 1 97.62 318 VAL B C 1
ATOM 5952 O O . VAL B 1 318 ? 6.457 -5.875 -21.734 1 97.62 318 VAL B O 1
ATOM 5955 N N . ARG B 1 319 ? 4.48 -6.836 -21.531 1 96.81 319 ARG B N 1
ATOM 5956 C CA . ARG B 1 319 ? 3.797 -5.711 -22.156 1 96.81 319 ARG B CA 1
ATOM 5957 C C . ARG B 1 319 ? 3.928 -4.449 -21.312 1 96.81 319 ARG B C 1
ATOM 5959 O O . ARG B 1 319 ? 4.141 -3.357 -21.844 1 96.81 319 ARG B O 1
ATOM 5966 N N . MET B 1 320 ? 3.748 -4.559 -20.016 1 96 320 MET B N 1
ATOM 5967 C CA . MET B 1 320 ? 3.842 -3.406 -19.125 1 96 320 MET B CA 1
ATOM 5968 C C . MET B 1 320 ? 5.199 -2.721 -19.266 1 96 320 MET B C 1
ATOM 5970 O O . MET B 1 320 ? 5.27 -1.503 -19.438 1 96 320 MET B O 1
ATOM 5974 N N . LEU B 1 321 ? 6.223 -3.502 -19.281 1 96.44 321 LEU B N 1
ATOM 5975 C CA . LEU B 1 321 ? 7.574 -2.961 -19.297 1 96.44 321 LEU B CA 1
ATOM 5976 C C . LEU B 1 321 ? 7.93 -2.389 -20.656 1 96.44 321 LEU B C 1
ATOM 5978 O O . LEU B 1 321 ? 8.57 -1.338 -20.75 1 96.44 321 LEU B O 1
ATOM 5982 N N . PHE B 1 322 ? 7.5 -3.039 -21.703 1 96.38 322 PHE B N 1
ATOM 5983 C CA . PHE B 1 322 ? 7.836 -2.615 -23.047 1 96.38 322 PHE B CA 1
ATOM 5984 C C . PHE B 1 322 ? 6.984 -1.424 -23.469 1 96.38 322 PHE B C 1
ATOM 5986 O O . PHE B 1 322 ? 7.512 -0.402 -23.922 1 96.38 322 PHE B O 1
ATOM 5993 N N . LYS B 1 323 ? 5.691 -1.565 -23.297 1 93.25 323 LYS B N 1
ATOM 5994 C CA . LYS B 1 323 ? 4.797 -0.552 -23.844 1 93.25 323 LYS B CA 1
ATOM 5995 C C . LYS B 1 323 ? 4.648 0.628 -22.891 1 93.25 323 LYS B C 1
ATOM 5997 O O . LYS B 1 323 ? 4.551 1.777 -23.328 1 93.25 323 LYS B O 1
ATOM 6002 N N . GLU B 1 324 ? 4.605 0.338 -21.672 1 88 324 GLU B N 1
ATOM 6003 C CA . GLU B 1 324 ? 4.258 1.394 -20.734 1 88 324 GLU B CA 1
ATOM 6004 C C . GLU B 1 324 ? 5.508 2.062 -20.172 1 88 324 GLU B C 1
ATOM 6006 O O . GLU B 1 324 ? 5.48 3.244 -19.812 1 88 324 GLU B O 1
ATOM 6011 N N . LEU B 1 325 ? 6.629 1.373 -20.109 1 90.81 325 LEU B N 1
ATOM 6012 C CA . LEU B 1 325 ? 7.852 1.947 -19.547 1 90.81 325 LEU B CA 1
ATOM 6013 C C . LEU B 1 325 ? 8.922 2.082 -20.625 1 90.81 325 LEU B C 1
ATOM 6015 O O . LEU B 1 325 ? 10.008 2.611 -20.359 1 90.81 325 LEU B O 1
ATOM 6019 N N . GLU B 1 326 ? 8.695 1.59 -21.812 1 92.62 326 GLU B N 1
ATOM 6020 C CA . GLU B 1 326 ? 9.57 1.699 -22.969 1 92.62 326 GLU B CA 1
ATOM 6021 C C . GLU B 1 326 ? 10.906 1.01 -22.719 1 92.62 326 GLU B C 1
ATOM 6023 O O . GLU B 1 326 ? 11.953 1.502 -23.141 1 92.62 326 GLU B O 1
ATOM 6028 N N . MET B 1 327 ? 10.875 0.006 -21.953 1 95.25 327 MET B N 1
ATOM 6029 C CA . MET B 1 327 ? 12.047 -0.853 -21.797 1 95.25 327 MET B CA 1
ATOM 6030 C C . MET B 1 327 ? 12.133 -1.861 -22.938 1 95.25 327 MET B C 1
ATOM 6032 O O . MET B 1 327 ? 11.18 -2.025 -23.703 1 95.25 327 MET B O 1
ATOM 6036 N N . ILE B 1 328 ? 13.273 -2.461 -23.062 1 95.94 328 ILE B N 1
ATOM 6037 C CA . ILE B 1 328 ? 13.484 -3.412 -24.141 1 95.94 328 ILE B CA 1
ATOM 6038 C C . ILE B 1 328 ? 13.75 -4.801 -23.578 1 95.94 328 ILE B C 1
ATOM 6040 O O . ILE B 1 328 ? 14.875 -5.105 -23.172 1 95.94 328 ILE B O 1
ATOM 6044 N N . PRO B 1 329 ? 12.711 -5.676 -23.641 1 96.44 329 PRO B N 1
ATOM 6045 C CA . PRO B 1 329 ? 12.969 -7.047 -23.188 1 96.44 329 PRO B CA 1
ATOM 6046 C C . PRO B 1 329 ? 13.961 -7.785 -24.078 1 96.44 329 PRO B C 1
ATOM 6048 O O . PRO B 1 329 ? 13.656 -8.078 -25.234 1 96.44 329 PRO B O 1
ATOM 6051 N N . GLU B 1 330 ? 15.141 -8.07 -23.547 1 95.88 330 GLU B N 1
ATOM 6052 C CA . GLU B 1 330 ? 16.172 -8.789 -24.281 1 95.88 330 GLU B CA 1
ATOM 6053 C C . GLU B 1 330 ? 16.078 -10.289 -24.047 1 95.88 330 GLU B C 1
ATOM 6055 O O . GLU B 1 330 ? 16.25 -11.086 -24.969 1 95.88 330 GLU B O 1
ATOM 6060 N N . VAL B 1 331 ? 15.938 -10.617 -22.812 1 96 331 VAL B N 1
ATOM 6061 C CA . VAL B 1 331 ? 15.875 -12.016 -22.422 1 96 331 VAL B CA 1
ATOM 6062 C C . VAL B 1 331 ? 14.672 -12.242 -21.516 1 96 331 VAL B C 1
ATOM 6064 O O . VAL B 1 331 ? 14.461 -11.5 -20.547 1 96 331 VAL B O 1
ATOM 6067 N N . ILE B 1 332 ? 13.875 -13.203 -21.844 1 96.94 332 ILE B N 1
ATOM 6068 C CA . ILE B 1 332 ? 12.727 -13.586 -21.031 1 96.94 332 ILE B CA 1
ATOM 6069 C C . ILE B 1 332 ? 12.875 -15.039 -20.594 1 96.94 332 ILE B C 1
ATOM 6071 O O . ILE B 1 332 ? 12.922 -15.945 -21.422 1 96.94 332 ILE B O 1
ATOM 6075 N N . MET B 1 333 ? 13.023 -15.227 -19.344 1 94.69 333 MET B N 1
ATOM 6076 C CA . MET B 1 333 ? 13.18 -16.562 -18.766 1 94.69 333 MET B CA 1
ATOM 6077 C C . MET B 1 333 ? 11.984 -16.922 -17.891 1 94.69 333 MET B C 1
ATOM 6079 O O . MET B 1 333 ? 11.805 -16.328 -16.812 1 94.69 333 MET B O 1
ATOM 6083 N N . ILE B 1 334 ? 11.195 -17.875 -18.297 1 93.75 334 ILE B N 1
ATOM 6084 C CA . ILE B 1 334 ? 9.984 -18.297 -17.594 1 93.75 334 ILE B CA 1
ATOM 6085 C C . ILE B 1 334 ? 10.211 -19.641 -16.906 1 93.75 334 ILE B C 1
ATOM 6087 O O . ILE B 1 334 ? 10.703 -20.578 -17.531 1 93.75 334 ILE B O 1
ATOM 6091 N N . LYS B 1 335 ? 9.828 -19.719 -15.734 1 86.44 335 LYS B N 1
ATOM 6092 C CA . LYS B 1 335 ? 10.07 -20.906 -14.938 1 86.44 335 LYS B CA 1
ATOM 6093 C C . LYS B 1 335 ? 9.156 -22.062 -15.375 1 86.44 335 LYS B C 1
ATOM 6095 O O . LYS B 1 335 ? 9.531 -23.219 -15.273 1 86.44 335 LYS B O 1
ATOM 6100 N N . SER B 1 336 ? 8.062 -21.688 -15.867 1 86.06 336 SER B N 1
ATOM 6101 C CA . SER B 1 336 ? 7.094 -22.688 -16.328 1 86.06 336 SER B CA 1
ATOM 6102 C C . SER B 1 336 ? 7.371 -23.109 -17.766 1 86.06 336 SER B C 1
ATOM 6104 O O . SER B 1 336 ? 7.801 -22.297 -18.578 1 86.06 336 SER B O 1
ATOM 6106 N N . GLY B 1 337 ? 7.098 -24.406 -18.031 1 86.75 337 GLY B N 1
ATOM 6107 C CA . GLY B 1 337 ? 7.211 -24.891 -19.406 1 86.75 337 GLY B CA 1
ATOM 6108 C C . GLY B 1 337 ? 5.879 -25.312 -20 1 86.75 337 GLY B C 1
ATOM 6109 O O . GLY B 1 337 ? 5.84 -26.047 -20.984 1 86.75 337 GLY B O 1
ATOM 6110 N N . ARG B 1 338 ? 4.836 -24.797 -19.469 1 89.94 338 ARG B N 1
ATOM 6111 C CA . ARG B 1 338 ? 3.508 -25.219 -19.906 1 89.94 338 ARG B CA 1
ATOM 6112 C C . ARG B 1 338 ? 3.215 -24.688 -21.312 1 89.94 338 ARG B C 1
ATOM 6114 O O . ARG B 1 338 ? 3.557 -23.547 -21.625 1 89.94 338 ARG B O 1
ATOM 6121 N N . GLU B 1 339 ? 2.539 -25.516 -22.062 1 92.69 339 GLU B N 1
ATOM 6122 C CA . GLU B 1 339 ? 2.225 -25.156 -23.438 1 92.69 339 GLU B CA 1
ATOM 6123 C C . GLU B 1 339 ? 1.276 -23.953 -23.5 1 92.69 339 GLU B C 1
ATOM 6125 O O . GLU B 1 339 ? 1.359 -23.125 -24.406 1 92.69 339 GLU B O 1
ATOM 6130 N N . GLU B 1 340 ? 0.375 -23.938 -22.656 1 93.06 340 GLU B N 1
ATOM 6131 C CA . GLU B 1 340 ? -0.572 -22.828 -22.609 1 93.06 340 GLU B CA 1
ATOM 6132 C C . GLU B 1 340 ? 0.145 -21.5 -22.375 1 93.06 340 GLU B C 1
ATOM 6134 O O . GLU B 1 340 ? -0.18 -20.484 -23.016 1 93.06 340 GLU B O 1
ATOM 6139 N N . ALA B 1 341 ? 1.115 -21.531 -21.484 1 92.69 341 ALA B N 1
ATOM 6140 C CA . ALA B 1 341 ? 1.9 -20.328 -21.188 1 92.69 341 ALA B CA 1
ATOM 61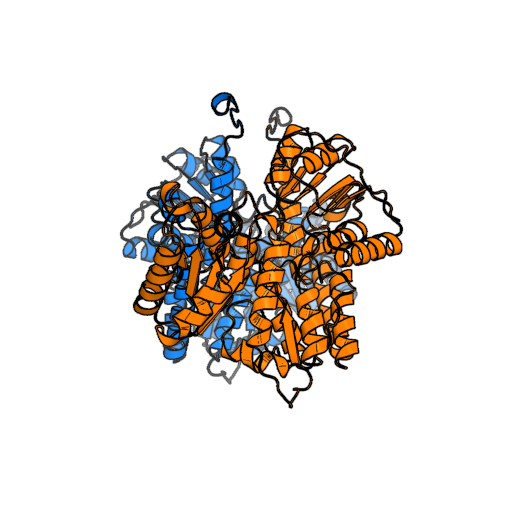41 C C . ALA B 1 341 ? 2.689 -19.875 -22.422 1 92.69 341 ALA B C 1
ATOM 6143 O O . ALA B 1 341 ? 2.777 -18.688 -22.703 1 92.69 341 ALA B O 1
ATOM 6144 N N . LYS B 1 342 ? 3.273 -20.875 -23.109 1 95.25 342 LYS B N 1
ATOM 6145 C CA . LYS B 1 342 ? 4.043 -20.578 -24.312 1 95.25 342 LYS B CA 1
ATOM 6146 C C . LYS B 1 342 ? 3.176 -19.875 -25.359 1 95.25 342 LYS B C 1
ATOM 6148 O O . LYS B 1 342 ? 3.617 -18.922 -26 1 95.25 342 LYS B O 1
ATOM 6153 N N . LYS B 1 343 ? 1.996 -20.359 -25.484 1 95.81 343 LYS B N 1
ATOM 6154 C CA . LYS B 1 343 ? 1.075 -19.812 -26.469 1 95.81 343 LYS B CA 1
ATOM 6155 C C . LYS B 1 343 ? 0.724 -18.359 -26.141 1 95.81 343 LYS B C 1
ATOM 6157 O O . LYS B 1 343 ? 0.722 -17.5 -27.016 1 95.81 343 LYS B O 1
ATOM 6162 N N . VAL B 1 344 ? 0.432 -18.094 -24.891 1 96.06 344 VAL B N 1
ATOM 6163 C CA . VAL B 1 344 ? 0.052 -16.75 -24.469 1 96.06 344 VAL B CA 1
ATOM 6164 C C . VAL B 1 344 ? 1.23 -15.797 -24.656 1 96.06 344 VAL B C 1
ATOM 6166 O O . VAL B 1 344 ? 1.062 -14.688 -25.156 1 96.06 344 VAL B O 1
ATOM 6169 N N . LEU B 1 345 ? 2.439 -16.25 -24.25 1 96.88 345 LEU B N 1
ATOM 6170 C CA . LEU B 1 345 ? 3.621 -15.406 -24.391 1 96.88 345 LEU B CA 1
ATOM 6171 C C . LEU B 1 345 ? 3.918 -15.125 -25.859 1 96.88 345 LEU B C 1
ATOM 6173 O O . LEU B 1 345 ? 4.23 -13.992 -26.234 1 96.88 345 LEU B O 1
ATOM 6177 N N . ASN B 1 346 ? 3.83 -16.141 -26.656 1 95.62 346 ASN B N 1
ATOM 6178 C CA . ASN B 1 346 ? 4.086 -15.984 -28.078 1 95.62 346 ASN B CA 1
ATOM 6179 C C . ASN B 1 346 ? 3.129 -14.977 -28.703 1 95.62 346 ASN B C 1
ATOM 6181 O O . ASN B 1 346 ? 3.535 -14.172 -29.547 1 95.62 346 ASN B O 1
ATOM 6185 N N . TRP B 1 347 ? 1.93 -15.133 -28.359 1 95.38 347 TRP B N 1
ATOM 6186 C CA . TRP B 1 347 ? 0.933 -14.188 -28.859 1 95.38 347 TRP B CA 1
ATOM 6187 C C . TRP B 1 347 ? 1.272 -12.766 -28.438 1 95.38 347 TRP B C 1
ATOM 6189 O O . TRP B 1 347 ? 1.181 -11.836 -29.234 1 95.38 347 TRP B O 1
ATOM 6199 N N . GLU B 1 348 ? 1.646 -12.578 -27.219 1 95.44 348 GLU B N 1
ATOM 6200 C CA . GLU B 1 348 ? 2.01 -11.266 -26.703 1 95.44 348 GLU B CA 1
ATOM 6201 C C . GLU B 1 348 ? 3.189 -10.68 -27.469 1 95.44 348 GLU B C 1
ATOM 6203 O O . GLU B 1 348 ? 3.166 -9.508 -27.859 1 95.44 348 GLU B O 1
ATOM 6208 N N . LEU B 1 349 ? 4.199 -11.492 -27.672 1 96.75 349 LEU B N 1
ATOM 6209 C CA . LEU B 1 349 ? 5.406 -11.039 -28.359 1 96.75 349 LEU B CA 1
ATOM 6210 C C . LEU B 1 349 ? 5.105 -10.68 -29.812 1 96.75 349 LEU B C 1
ATOM 6212 O O . LEU B 1 349 ? 5.613 -9.68 -30.328 1 96.75 349 LEU B O 1
ATOM 6216 N N . SER B 1 350 ? 4.262 -11.461 -30.406 1 95.88 350 SER B N 1
ATOM 6217 C CA . SER B 1 350 ? 3.873 -11.211 -31.797 1 95.88 350 SER B CA 1
ATOM 6218 C C . SER B 1 350 ? 3.098 -9.898 -31.922 1 95.88 350 SER B C 1
ATOM 6220 O O . SER B 1 350 ? 3.328 -9.125 -32.844 1 95.88 350 SER B O 1
ATOM 6222 N N . THR B 1 351 ? 2.205 -9.688 -31.031 1 94.94 351 THR B N 1
ATOM 6223 C CA . THR B 1 351 ? 1.376 -8.484 -31.062 1 94.94 351 THR B CA 1
ATOM 6224 C C . THR B 1 351 ? 2.209 -7.242 -30.766 1 94.94 351 THR B C 1
ATOM 6226 O O . THR B 1 351 ? 1.908 -6.152 -31.25 1 94.94 351 THR B O 1
ATOM 6229 N N . LEU B 1 352 ? 3.238 -7.418 -29.953 1 95.38 352 LEU B N 1
ATOM 6230 C CA . LEU B 1 352 ? 4.113 -6.309 -29.609 1 95.38 352 LEU B CA 1
ATOM 6231 C C . LEU B 1 352 ? 5.156 -6.07 -30.688 1 95.38 352 LEU B C 1
ATOM 6233 O O . LEU B 1 352 ? 5.789 -5.012 -30.734 1 95.38 352 LEU B O 1
ATOM 6237 N N . GLY B 1 353 ? 5.363 -7.055 -31.531 1 95 353 GLY B N 1
ATOM 6238 C CA . GLY B 1 353 ? 6.324 -6.953 -32.625 1 95 353 GLY B CA 1
ATOM 6239 C C . GLY B 1 353 ? 7.766 -7.008 -32.156 1 95 353 GLY B C 1
ATOM 6240 O O . GLY B 1 353 ? 8.625 -6.312 -32.688 1 95 353 GLY B O 1
ATOM 6241 N N . ILE B 1 354 ? 7.992 -7.766 -31.062 1 94.25 354 ILE B N 1
ATOM 6242 C CA . ILE B 1 354 ? 9.359 -7.875 -30.547 1 94.25 354 ILE B CA 1
ATOM 6243 C C . ILE B 1 354 ? 9.797 -9.336 -30.562 1 94.25 354 ILE B C 1
ATOM 6245 O O . ILE B 1 354 ? 8.953 -10.242 -30.578 1 94.25 354 ILE B O 1
ATOM 6249 N N . SER B 1 355 ? 11.141 -9.562 -30.547 1 93.81 355 SER B N 1
ATOM 6250 C CA . SER B 1 355 ? 11.688 -10.914 -30.625 1 93.81 355 SER B CA 1
ATOM 6251 C C . SER B 1 355 ? 12.805 -11.109 -29.609 1 93.81 355 SER B C 1
ATOM 6253 O O . SER B 1 355 ? 13.953 -11.352 -29.984 1 93.81 355 SER B O 1
ATOM 6255 N N . PRO B 1 356 ? 12.461 -11.078 -28.391 1 95.62 356 PRO B N 1
ATOM 6256 C CA . PRO B 1 356 ? 13.469 -11.359 -27.375 1 95.62 356 PRO B CA 1
ATOM 6257 C C . PRO B 1 356 ? 13.914 -12.82 -27.375 1 95.62 356 PRO B C 1
ATOM 6259 O O . PRO B 1 356 ? 13.305 -13.656 -28.047 1 95.62 356 PRO B O 1
ATOM 6262 N N . LYS B 1 357 ? 15.047 -13.031 -26.703 1 94.12 357 LYS B N 1
ATOM 6263 C CA . LYS B 1 357 ? 15.398 -14.414 -26.391 1 94.12 357 LYS B CA 1
ATOM 6264 C C . LYS B 1 357 ? 14.5 -14.961 -25.281 1 94.12 357 LYS B C 1
ATOM 6266 O O . LYS B 1 357 ? 14.281 -14.297 -24.266 1 94.12 357 LYS B O 1
ATOM 6271 N N . VAL B 1 358 ? 13.914 -16.141 -25.531 1 95.25 358 VAL B N 1
ATOM 6272 C CA . VAL B 1 358 ? 12.969 -16.688 -24.562 1 95.25 358 VAL B CA 1
ATOM 6273 C C . VAL B 1 358 ? 13.398 -18.094 -24.156 1 95.25 358 VAL B C 1
ATOM 6275 O O . VAL B 1 358 ? 13.82 -18.891 -25 1 95.25 358 VAL B O 1
ATOM 6278 N N . ALA B 1 359 ? 13.414 -18.328 -22.906 1 91.94 359 ALA B N 1
ATOM 6279 C CA . ALA B 1 359 ? 13.648 -19.672 -22.391 1 91.94 359 ALA B CA 1
ATOM 6280 C C . ALA B 1 359 ? 12.547 -20.078 -21.406 1 91.94 359 ALA B C 1
ATOM 6282 O O . ALA B 1 359 ? 12.086 -19.25 -20.609 1 91.94 359 ALA B O 1
ATOM 6283 N N . PHE B 1 360 ? 12.086 -21.312 -21.516 1 91.44 360 PHE B N 1
ATOM 6284 C CA . PHE B 1 360 ? 11.102 -21.875 -20.594 1 91.44 360 PHE B CA 1
ATOM 6285 C C . PHE B 1 360 ? 11.727 -22.953 -19.734 1 91.44 360 PHE B C 1
ATOM 6287 O O . PHE B 1 360 ? 12.805 -23.469 -20.047 1 91.44 360 PHE B O 1
ATOM 6294 N N . SER B 1 361 ? 11.086 -23.281 -18.562 1 86.38 361 SER B N 1
ATOM 6295 C CA . SER B 1 361 ? 11.539 -24.312 -17.641 1 86.38 361 SER B CA 1
ATOM 6296 C C . SER B 1 361 ? 12.992 -24.094 -17.234 1 86.38 361 SER B C 1
ATOM 6298 O O . SER B 1 361 ? 13.797 -25.031 -17.266 1 86.38 361 SER B O 1
ATOM 6300 N N . VAL B 1 362 ? 13.297 -22.875 -16.984 1 83.94 362 VAL B N 1
ATOM 6301 C CA . VAL B 1 362 ? 14.688 -22.516 -16.734 1 83.94 362 VAL B CA 1
ATOM 6302 C C . VAL B 1 362 ? 15.07 -22.906 -15.297 1 83.94 362 VAL B C 1
ATOM 6304 O O . VAL B 1 362 ? 14.258 -22.781 -14.375 1 83.94 362 VAL B O 1
ATOM 6307 N N . ASP B 1 363 ? 16.281 -23.375 -15.141 1 79.12 363 ASP B N 1
ATOM 6308 C CA . ASP B 1 363 ? 16.828 -23.609 -13.812 1 79.12 363 ASP B CA 1
ATOM 6309 C C . ASP B 1 363 ? 17.812 -22.516 -13.43 1 79.12 363 ASP B C 1
ATOM 6311 O O . ASP B 1 363 ? 17.938 -21.516 -14.133 1 79.12 363 ASP B O 1
ATOM 6315 N N . GLY B 1 364 ? 18.422 -22.672 -12.32 1 77.88 364 GLY B N 1
ATOM 6316 C CA . GLY B 1 364 ? 19.297 -21.625 -11.805 1 77.88 364 GLY B CA 1
ATOM 6317 C C . GLY B 1 364 ? 20.484 -21.359 -12.703 1 77.88 364 GLY B C 1
ATOM 6318 O O . GLY B 1 364 ? 20.859 -20.203 -12.922 1 77.88 364 GLY B O 1
ATOM 6319 N N . TYR B 1 365 ? 21.031 -22.344 -13.133 1 75.5 365 TYR B N 1
ATOM 6320 C CA . TYR B 1 365 ? 22.188 -22.219 -14.008 1 75.5 365 TYR B CA 1
ATOM 6321 C C . TYR B 1 365 ? 21.812 -21.516 -15.305 1 75.5 365 TYR B C 1
ATOM 6323 O O . TYR B 1 365 ? 22.547 -20.641 -15.773 1 75.5 365 TYR B O 1
ATOM 6331 N N . GLN B 1 366 ? 20.781 -21.859 -15.812 1 83.06 366 GLN B N 1
ATOM 6332 C CA . GLN B 1 366 ? 20.312 -21.266 -17.062 1 83.06 366 GLN B CA 1
ATOM 6333 C C . GLN B 1 366 ? 19.984 -19.797 -16.891 1 83.06 366 GLN B C 1
ATOM 6335 O O . GLN B 1 366 ? 20.203 -18.984 -17.797 1 83.06 366 GLN B O 1
ATOM 6340 N N . ILE B 1 367 ? 19.5 -19.5 -15.758 1 86.5 367 ILE B N 1
ATOM 6341 C CA . ILE B 1 367 ? 19.203 -18.109 -15.469 1 86.5 367 ILE B CA 1
ATOM 6342 C C . ILE B 1 367 ? 20.5 -17.297 -15.461 1 86.5 367 ILE B C 1
ATOM 6344 O O . ILE B 1 367 ? 20.594 -16.266 -16.109 1 86.5 367 ILE B O 1
ATOM 6348 N N . LYS B 1 368 ? 21.422 -17.812 -14.766 1 82.94 368 LYS B N 1
ATOM 6349 C CA . LYS B 1 368 ? 22.703 -17.109 -14.688 1 82.94 368 LYS B CA 1
ATOM 6350 C C . LYS B 1 368 ? 23.328 -16.969 -16.078 1 82.94 368 LYS B C 1
ATOM 6352 O O . LYS B 1 368 ? 23.859 -15.906 -16.406 1 82.94 368 LYS B O 1
ATOM 6357 N N . LYS B 1 369 ? 23.281 -18 -16.75 1 85.69 369 LYS B N 1
ATOM 6358 C CA . LYS B 1 369 ? 23.812 -17.984 -18.109 1 85.69 369 LYS B CA 1
ATOM 6359 C C . LYS B 1 369 ? 23.078 -16.984 -18.984 1 85.69 369 LYS B C 1
ATOM 6361 O O . LYS B 1 369 ? 23.688 -16.25 -19.766 1 85.69 369 LYS B O 1
ATOM 6366 N N . GLY B 1 370 ? 21.75 -17.016 -18.922 1 88.06 370 GLY B N 1
ATOM 6367 C CA . GLY B 1 370 ? 20.938 -16.078 -19.672 1 88.06 370 GLY B CA 1
ATOM 6368 C C . GLY B 1 370 ? 21.266 -14.625 -19.359 1 88.06 370 GLY B C 1
ATOM 6369 O O . GLY B 1 370 ? 21.188 -13.766 -20.234 1 88.06 370 GLY B O 1
ATOM 6370 N N . LEU B 1 371 ? 21.641 -14.359 -18.141 1 90 371 LEU B N 1
ATOM 6371 C CA . LEU B 1 371 ? 22 -13.016 -17.719 1 90 371 LEU B CA 1
ATOM 6372 C C . LEU B 1 371 ? 23.391 -12.633 -18.203 1 90 371 LEU B C 1
ATOM 6374 O O . LEU B 1 371 ? 23.672 -11.469 -18.484 1 90 371 LEU B O 1
ATOM 6378 N N . SER B 1 372 ? 24.266 -13.586 -18.312 1 89.38 372 SER B N 1
ATOM 6379 C CA . SER B 1 372 ? 25.656 -13.32 -18.609 1 89.38 372 SER B CA 1
ATOM 6380 C C . SER B 1 372 ? 25.891 -13.25 -20.109 1 89.38 372 SER B C 1
ATOM 6382 O O . SER B 1 372 ? 26.797 -12.531 -20.578 1 89.38 372 SER B O 1
ATOM 6384 N N . ASP B 1 373 ? 25.094 -13.922 -20.828 1 89.75 373 ASP B N 1
ATOM 6385 C CA . ASP B 1 373 ? 25.359 -14.109 -22.25 1 89.75 373 ASP B CA 1
ATOM 6386 C C . ASP B 1 373 ? 24.938 -12.875 -23.047 1 89.75 373 ASP B C 1
ATOM 6388 O O . ASP B 1 373 ? 25.344 -12.703 -24.203 1 89.75 373 ASP B O 1
ATOM 6392 N N . PHE B 1 374 ? 24.125 -12.086 -22.484 1 89.12 374 PHE B N 1
ATOM 6393 C CA . PHE B 1 374 ? 23.594 -10.945 -23.219 1 89.12 374 PHE B CA 1
ATOM 6394 C C . PHE B 1 374 ? 23.859 -9.641 -22.484 1 89.12 374 PHE B C 1
ATOM 6396 O O . PHE B 1 374 ? 24.156 -9.656 -21.281 1 89.12 374 PHE B O 1
ATOM 6403 N N . TYR B 1 375 ? 23.875 -8.633 -23.25 1 90.31 375 TYR B N 1
ATOM 6404 C CA . TYR B 1 375 ? 24 -7.324 -22.625 1 90.31 375 TYR B CA 1
ATOM 6405 C C . TYR B 1 375 ? 22.688 -6.879 -21.984 1 90.31 375 TYR B C 1
ATOM 6407 O O . TYR B 1 375 ? 21.734 -6.535 -22.703 1 90.31 375 TYR B O 1
ATOM 6415 N N . ILE B 1 376 ? 22.672 -6.852 -20.688 1 93.62 376 ILE B N 1
ATOM 6416 C CA . ILE B 1 376 ? 21.484 -6.52 -19.906 1 93.62 376 ILE B CA 1
ATOM 6417 C C . ILE B 1 376 ? 21.797 -5.371 -18.953 1 93.62 376 ILE B C 1
ATOM 6419 O O . ILE B 1 376 ? 22.812 -5.391 -18.25 1 93.62 376 ILE B O 1
ATOM 6423 N N . ASP B 1 377 ? 20.891 -4.398 -18.984 1 93.38 377 ASP B N 1
ATOM 6424 C CA . ASP B 1 377 ? 21.062 -3.271 -18.062 1 93.38 377 ASP B CA 1
ATOM 6425 C C . ASP B 1 377 ? 20.453 -3.58 -16.703 1 93.38 377 ASP B C 1
ATOM 6427 O O . ASP B 1 377 ? 20.984 -3.146 -15.672 1 93.38 377 ASP B O 1
ATOM 6431 N N . THR B 1 378 ? 19.359 -4.277 -16.766 1 94.81 378 THR B N 1
ATOM 6432 C CA . THR B 1 378 ? 18.594 -4.484 -15.539 1 94.81 378 THR B CA 1
ATOM 6433 C C . THR B 1 378 ? 17.891 -5.832 -15.555 1 94.81 378 THR B C 1
ATOM 6435 O O . THR B 1 378 ? 17.516 -6.324 -16.625 1 94.81 378 THR B O 1
ATOM 6438 N N . VAL B 1 379 ? 17.734 -6.395 -14.398 1 96.25 379 VAL B N 1
ATOM 6439 C CA . VAL B 1 379 ? 17.047 -7.672 -14.266 1 96.25 379 VAL B CA 1
ATOM 6440 C C . VAL B 1 379 ? 15.781 -7.492 -13.414 1 96.25 379 VAL B C 1
ATOM 6442 O O . VAL B 1 379 ? 15.805 -6.781 -12.406 1 96.25 379 VAL B O 1
ATOM 6445 N N . ILE B 1 380 ? 14.695 -8.016 -13.859 1 96.94 380 ILE B N 1
ATOM 6446 C CA . ILE B 1 380 ? 13.469 -8.094 -13.07 1 96.94 380 ILE B CA 1
ATOM 6447 C C . ILE B 1 380 ? 13.266 -9.531 -12.578 1 96.94 380 ILE B C 1
ATOM 6449 O O . ILE B 1 380 ? 13.164 -10.461 -13.383 1 96.94 380 ILE B O 1
ATOM 6453 N N . GLY B 1 381 ? 13.242 -9.664 -11.367 1 94.94 381 GLY B N 1
ATOM 6454 C CA . GLY B 1 381 ? 13.102 -11 -10.797 1 94.94 381 GLY B CA 1
ATOM 6455 C C . GLY B 1 381 ? 13 -10.992 -9.289 1 94.94 381 GLY B C 1
ATOM 6456 O O . GLY B 1 381 ? 12.336 -10.133 -8.703 1 94.94 381 GLY B O 1
ATOM 6457 N N . SER B 1 382 ? 13.531 -12.055 -8.703 1 89.5 382 SER B N 1
ATOM 6458 C CA . SER B 1 382 ? 13.539 -12.219 -7.25 1 89.5 382 SER B CA 1
ATOM 6459 C C . SER B 1 382 ? 14.891 -11.836 -6.656 1 89.5 382 SER B C 1
ATOM 6461 O O . SER B 1 382 ? 15.758 -11.312 -7.355 1 89.5 382 SER B O 1
ATOM 6463 N N . ALA B 1 383 ? 15.023 -12.016 -5.344 1 84.81 383 ALA B N 1
ATOM 6464 C CA . ALA B 1 383 ? 16.297 -11.773 -4.672 1 84.81 383 ALA B CA 1
ATOM 6465 C C . ALA B 1 383 ? 17.406 -12.625 -5.285 1 84.81 383 ALA B C 1
ATOM 6467 O O . ALA B 1 383 ? 18.562 -12.203 -5.352 1 84.81 383 ALA B O 1
ATOM 6468 N N . TRP B 1 384 ? 17.016 -13.781 -5.785 1 82.88 384 TRP B N 1
ATOM 6469 C CA . TRP B 1 384 ? 17.984 -14.68 -6.395 1 82.88 384 TRP B CA 1
ATOM 6470 C C . TRP B 1 384 ? 18.594 -14.055 -7.641 1 82.88 384 TRP B C 1
ATOM 6472 O O . TRP B 1 384 ? 19.828 -14.031 -7.789 1 82.88 384 TRP B O 1
ATOM 6482 N N . GLU B 1 385 ? 17.781 -13.633 -8.492 1 89.5 385 GLU B N 1
ATOM 6483 C CA . GLU B 1 385 ? 18.281 -13.016 -9.719 1 89.5 385 GLU B CA 1
ATOM 6484 C C . GLU B 1 385 ? 19.062 -11.734 -9.422 1 89.5 385 GLU B C 1
ATOM 6486 O O . GLU B 1 385 ? 20.016 -11.406 -10.125 1 89.5 385 GLU B O 1
ATOM 6491 N N . LYS B 1 386 ? 18.609 -11.07 -8.406 1 88.19 386 LYS B N 1
ATOM 6492 C CA . LYS B 1 386 ? 19.328 -9.867 -8 1 88.19 386 LYS B CA 1
ATOM 6493 C C . LYS B 1 386 ? 20.766 -10.188 -7.609 1 88.19 386 LYS B C 1
ATOM 6495 O O . LYS B 1 386 ? 21.688 -9.484 -8.016 1 88.19 386 LYS B O 1
ATOM 6500 N N . TYR B 1 387 ? 20.938 -11.188 -6.863 1 82.06 387 TYR B N 1
ATOM 6501 C CA . TYR B 1 387 ? 22.281 -11.594 -6.441 1 82.06 387 TYR B CA 1
ATOM 6502 C C . TYR B 1 387 ? 23.125 -12.031 -7.637 1 82.06 387 TYR B C 1
ATOM 6504 O O . TYR B 1 387 ? 24.297 -11.68 -7.73 1 82.06 387 TYR B O 1
ATOM 6512 N N . MET B 1 388 ? 22.516 -12.812 -8.484 1 85.31 388 MET B N 1
ATOM 6513 C CA . MET B 1 388 ? 23.203 -13.25 -9.695 1 85.31 388 MET B CA 1
ATOM 6514 C C . MET B 1 388 ? 23.641 -12.047 -10.531 1 85.31 388 MET B C 1
ATOM 6516 O O . MET B 1 388 ? 24.75 -12.031 -11.062 1 85.31 388 MET B O 1
ATOM 6520 N N . ALA B 1 389 ? 22.734 -11.094 -10.648 1 90.19 389 ALA B N 1
ATOM 6521 C CA . ALA B 1 389 ? 23.016 -9.883 -11.414 1 90.19 389 ALA B CA 1
ATOM 6522 C C . ALA B 1 389 ? 24.219 -9.125 -10.828 1 90.19 389 ALA B C 1
ATOM 6524 O O . ALA B 1 389 ? 25.094 -8.672 -11.57 1 90.19 389 ALA B O 1
ATOM 6525 N N . GLU B 1 390 ? 24.203 -9.008 -9.562 1 83.69 390 GLU B N 1
ATOM 6526 C CA . GLU B 1 390 ? 25.312 -8.336 -8.883 1 83.69 390 GLU B CA 1
ATOM 6527 C C . GLU B 1 390 ? 26.625 -9.055 -9.141 1 83.69 390 GLU B C 1
ATOM 6529 O O . GLU B 1 390 ? 27.656 -8.414 -9.359 1 83.69 390 GLU B O 1
ATOM 6534 N N . GLU B 1 391 ? 26.594 -10.297 -9.109 1 82.44 391 GLU B N 1
ATOM 6535 C CA . GLU B 1 391 ? 27.797 -11.117 -9.312 1 82.44 391 GLU B CA 1
ATOM 6536 C C . GLU B 1 391 ? 28.375 -10.891 -10.703 1 82.44 391 GLU B C 1
ATOM 6538 O O . GLU B 1 391 ? 29.609 -10.922 -10.875 1 82.44 391 GLU B O 1
ATOM 6543 N N . ILE B 1 392 ? 27.578 -10.656 -11.594 1 89.88 392 ILE B N 1
ATOM 6544 C CA . ILE B 1 392 ? 28.078 -10.562 -12.961 1 89.88 392 ILE B CA 1
ATOM 6545 C C . ILE B 1 392 ? 28.188 -9.094 -13.375 1 89.88 392 ILE B C 1
ATOM 6547 O O . ILE B 1 392 ? 28.406 -8.789 -14.547 1 89.88 392 ILE B O 1
ATOM 6551 N N . GLY B 1 393 ? 27.859 -8.133 -12.453 1 88.75 393 GLY B N 1
ATOM 6552 C CA . GLY B 1 393 ? 28.172 -6.727 -12.672 1 88.75 393 GLY B CA 1
ATOM 6553 C C . GLY B 1 393 ? 26.984 -5.93 -13.18 1 88.75 393 GLY B C 1
ATOM 6554 O O . GLY B 1 393 ? 27.141 -4.789 -13.617 1 88.75 393 GLY B O 1
ATOM 6555 N N . ILE B 1 394 ? 25.797 -6.516 -13.227 1 92 394 ILE B N 1
ATOM 6556 C CA . ILE B 1 394 ? 24.609 -5.754 -13.555 1 92 394 ILE B CA 1
ATOM 6557 C C . ILE B 1 394 ? 24.219 -4.867 -12.375 1 92 394 ILE B C 1
ATOM 6559 O O . ILE B 1 394 ? 24 -5.363 -11.266 1 92 394 ILE B O 1
ATOM 6563 N N . LYS B 1 395 ? 24.078 -3.639 -12.555 1 84.81 395 LYS B N 1
ATOM 6564 C CA . LYS B 1 395 ? 23.984 -2.648 -11.492 1 84.81 395 LYS B CA 1
ATOM 6565 C C . LYS B 1 395 ? 22.578 -2.615 -10.891 1 84.81 395 LYS B C 1
ATOM 6567 O O . LYS B 1 395 ? 22.406 -2.336 -9.703 1 84.81 395 LYS B O 1
ATOM 6572 N N . VAL B 1 396 ? 21.625 -2.863 -11.758 1 90.69 396 VAL B N 1
ATOM 6573 C CA . VAL B 1 396 ? 20.25 -2.676 -11.281 1 90.69 396 VAL B CA 1
ATOM 6574 C C . VAL B 1 396 ? 19.484 -3.984 -11.398 1 90.69 396 VAL B C 1
ATOM 6576 O O . VAL B 1 396 ? 19.5 -4.633 -12.445 1 90.69 396 VAL B O 1
ATOM 6579 N N . ALA B 1 397 ? 18.906 -4.406 -10.336 1 92.81 397 ALA B N 1
ATOM 6580 C CA . ALA B 1 397 ? 17.984 -5.531 -10.289 1 92.81 397 ALA B CA 1
ATOM 6581 C C . ALA B 1 397 ? 16.719 -5.172 -9.5 1 92.81 397 ALA B C 1
ATOM 6583 O O . ALA B 1 397 ? 16.812 -4.598 -8.414 1 92.81 397 ALA B O 1
ATOM 6584 N N . PHE B 1 398 ? 15.648 -5.398 -10.078 1 94.25 398 PHE B N 1
ATOM 6585 C CA . PHE B 1 398 ? 14.383 -5.09 -9.43 1 94.25 398 PHE B CA 1
ATOM 6586 C C . PHE B 1 398 ? 13.859 -6.301 -8.656 1 94.25 398 PHE B C 1
ATOM 6588 O O . PHE B 1 398 ? 13.555 -7.336 -9.25 1 94.25 398 PHE B O 1
ATOM 6595 N N . ASP B 1 399 ? 13.734 -6.164 -7.375 1 91.88 399 ASP B N 1
ATOM 6596 C CA . ASP B 1 399 ? 13.297 -7.207 -6.457 1 91.88 399 ASP B CA 1
ATOM 6597 C C . ASP B 1 399 ? 11.773 -7.227 -6.336 1 91.88 399 ASP B C 1
ATOM 6599 O O . ASP B 1 399 ? 11.227 -6.984 -5.258 1 91.88 399 ASP B O 1
ATOM 6603 N N . VAL B 1 400 ? 11.117 -7.645 -7.391 1 93.94 400 VAL B N 1
ATOM 6604 C CA . VAL B 1 400 ? 9.664 -7.531 -7.492 1 93.94 400 VAL B CA 1
ATOM 6605 C C . VAL B 1 400 ? 9.016 -8.867 -7.125 1 93.94 400 VAL B C 1
ATOM 6607 O O . VAL B 1 400 ? 7.883 -8.898 -6.641 1 93.94 400 VAL B O 1
ATOM 6610 N N . LEU B 1 401 ? 9.742 -9.969 -7.289 1 92.81 401 LEU B N 1
ATOM 6611 C CA . LEU B 1 401 ? 9.133 -11.289 -7.195 1 92.81 401 LEU B CA 1
ATOM 6612 C C . LEU B 1 401 ? 9.688 -12.062 -6 1 92.81 401 LEU B C 1
ATOM 6614 O O . LEU B 1 401 ? 10.789 -11.773 -5.531 1 92.81 401 LEU B O 1
ATOM 6618 N N . ASN B 1 402 ? 8.953 -13.016 -5.52 1 86.44 402 ASN B N 1
ATOM 6619 C CA . ASN B 1 402 ? 9.375 -13.875 -4.414 1 86.44 402 ASN B CA 1
ATOM 6620 C C . ASN B 1 402 ? 10.477 -14.844 -4.844 1 86.44 402 ASN B C 1
ATOM 6622 O O . ASN B 1 402 ? 10.445 -15.375 -5.953 1 86.44 402 ASN B O 1
ATOM 6626 N N . PRO B 1 403 ? 11.383 -15.125 -4.039 1 85.06 403 PRO B N 1
ATOM 6627 C CA . PRO B 1 403 ? 11.625 -14.516 -2.729 1 85.06 403 PRO B CA 1
ATOM 6628 C C . PRO B 1 403 ? 12.18 -13.102 -2.83 1 85.06 403 PRO B C 1
ATOM 6630 O O . PRO B 1 403 ? 12.875 -12.766 -3.797 1 85.06 403 PRO B O 1
ATOM 6633 N N . THR B 1 404 ? 11.883 -12.266 -1.83 1 86.5 404 THR B N 1
ATOM 6634 C CA . THR B 1 404 ? 12.328 -10.883 -1.842 1 86.5 404 THR B CA 1
ATOM 6635 C C . THR B 1 404 ? 13.398 -10.641 -0.775 1 86.5 404 THR B C 1
ATOM 6637 O O . THR B 1 404 ? 13.516 -11.422 0.175 1 86.5 404 THR B O 1
ATOM 6640 N N . ASN B 1 405 ? 14.156 -9.633 -0.981 1 81.06 405 ASN B N 1
ATOM 6641 C CA . ASN B 1 405 ? 15.078 -9.156 0.04 1 81.06 405 ASN B CA 1
ATOM 6642 C C . ASN B 1 405 ? 14.461 -8.055 0.886 1 81.06 405 ASN B C 1
ATOM 6644 O O . ASN B 1 405 ? 15.102 -7.535 1.808 1 81.06 405 ASN B O 1
ATOM 6648 N N . ARG B 1 406 ? 13.25 -7.77 0.689 1 85.56 406 ARG B N 1
ATOM 6649 C CA . ARG B 1 406 ? 12.578 -6.711 1.433 1 85.56 406 ARG B CA 1
ATOM 6650 C C . ARG B 1 406 ? 11.547 -7.289 2.396 1 85.56 406 ARG B C 1
ATOM 6652 O O . ARG B 1 406 ? 10.938 -8.32 2.115 1 85.56 406 ARG B O 1
ATOM 6659 N N . ASP B 1 407 ? 11.359 -6.598 3.496 1 82.44 407 ASP B N 1
ATOM 6660 C CA . ASP B 1 407 ? 10.273 -6.93 4.406 1 82.44 407 ASP B CA 1
ATOM 6661 C C . ASP B 1 407 ? 8.922 -6.492 3.836 1 82.44 407 ASP B C 1
ATOM 6663 O O . ASP B 1 407 ? 8.797 -5.383 3.316 1 82.44 407 ASP B O 1
ATOM 6667 N N . ILE B 1 408 ? 8.039 -7.418 3.871 1 85.25 408 ILE B N 1
ATOM 6668 C CA . ILE B 1 408 ? 6.691 -7.137 3.398 1 85.25 408 ILE B CA 1
ATOM 6669 C C . ILE B 1 408 ? 5.691 -7.352 4.531 1 85.25 408 ILE B C 1
ATOM 6671 O O . ILE B 1 408 ? 5.453 -8.484 4.953 1 85.25 408 ILE B O 1
ATOM 6675 N N . TYR B 1 409 ? 5.105 -6.281 5.055 1 84.38 409 TYR B N 1
ATOM 6676 C CA . TYR B 1 409 ? 4.129 -6.387 6.133 1 84.38 409 TYR B CA 1
ATOM 6677 C C . TYR B 1 409 ? 2.715 -6.172 5.609 1 84.38 409 TYR B C 1
ATOM 6679 O O . TYR B 1 409 ? 1.771 -6.816 6.074 1 84.38 409 TYR B O 1
ATOM 6687 N N . VAL B 1 410 ? 2.678 -5.336 4.641 1 87.19 410 VAL B N 1
ATOM 6688 C CA . VAL B 1 410 ? 1.361 -4.992 4.113 1 87.19 410 VAL B CA 1
ATOM 6689 C C . VAL B 1 410 ? 1.145 -5.684 2.771 1 87.19 410 VAL B C 1
ATOM 6691 O O . VAL B 1 410 ? 2.055 -5.742 1.941 1 87.19 410 VAL B O 1
ATOM 6694 N N . ASP B 1 411 ? -0.034 -6.18 2.576 1 87.81 411 ASP B N 1
ATOM 6695 C CA . ASP B 1 411 ? -0.376 -6.871 1.337 1 87.81 411 ASP B CA 1
ATOM 6696 C C . ASP B 1 411 ? -0.599 -5.875 0.2 1 87.81 411 ASP B C 1
ATOM 6698 O O . ASP B 1 411 ? -1.262 -4.852 0.384 1 87.81 411 ASP B O 1
ATOM 6702 N N . ARG B 1 412 ? -0.001 -6.23 -0.935 1 91.94 412 ARG B N 1
ATOM 6703 C CA . ARG B 1 412 ? -0.131 -5.363 -2.104 1 91.94 412 ARG B CA 1
ATOM 6704 C C . ARG B 1 412 ? -0.423 -6.18 -3.357 1 91.94 412 ARG B C 1
ATOM 6706 O O . ARG B 1 412 ? 0.211 -7.211 -3.598 1 91.94 412 ARG B O 1
ATOM 6713 N N . ALA B 1 413 ? -1.36 -5.699 -4.141 1 94.38 413 ALA B N 1
ATOM 6714 C CA . ALA B 1 413 ? -1.698 -6.375 -5.387 1 94.38 413 ALA B CA 1
ATOM 6715 C C . ALA B 1 413 ? -0.71 -6.016 -6.492 1 94.38 413 ALA B C 1
ATOM 6717 O O . ALA B 1 413 ? -0.123 -4.93 -6.48 1 94.38 413 ALA B O 1
ATOM 6718 N N . TYR B 1 414 ? -0.508 -6.945 -7.398 1 96.75 414 TYR B N 1
ATOM 6719 C CA . TYR B 1 414 ? 0.189 -6.672 -8.648 1 96.75 414 TYR B CA 1
ATOM 6720 C C . TYR B 1 414 ? -0.792 -6.582 -9.812 1 96.75 414 TYR B C 1
ATOM 6722 O O . TYR B 1 414 ? -0.439 -6.109 -10.898 1 96.75 414 TYR B O 1
ATOM 6730 N N . PHE B 1 415 ? -2.035 -7.07 -9.516 1 96.81 415 PHE B N 1
ATOM 6731 C CA . PHE B 1 415 ? -3.088 -6.973 -10.523 1 96.81 415 PHE B CA 1
ATOM 6732 C C . PHE B 1 415 ? -3.752 -5.602 -10.484 1 96.81 415 PHE B C 1
ATOM 6734 O O . PHE B 1 415 ? -3.791 -4.957 -9.43 1 96.81 415 PHE B O 1
ATOM 6741 N N . GLY B 1 416 ? -4.199 -5.191 -11.68 1 97.25 416 GLY B N 1
ATOM 6742 C CA . GLY B 1 416 ? -4.984 -3.969 -11.727 1 97.25 416 GLY B CA 1
ATOM 6743 C C . GLY B 1 416 ? -4.133 -2.719 -11.828 1 97.25 416 GLY B C 1
ATOM 6744 O O . GLY B 1 416 ? -2.904 -2.801 -11.914 1 97.25 416 GLY B O 1
ATOM 6745 N N . TYR B 1 417 ? -4.777 -1.613 -11.797 1 96.19 417 TYR B N 1
ATOM 6746 C CA . TYR B 1 417 ? -4.117 -0.323 -11.961 1 96.19 417 TYR B CA 1
ATOM 6747 C C . TYR B 1 417 ? -3.264 0.017 -10.742 1 96.19 417 TYR B C 1
ATOM 6749 O O . TYR B 1 417 ? -2.139 0.5 -10.883 1 96.19 417 TYR B O 1
ATOM 6757 N N . ASP B 1 418 ? -3.785 -0.293 -9.562 1 92.88 418 ASP B N 1
ATOM 6758 C CA . ASP B 1 418 ? -2.977 -0.108 -8.367 1 92.88 418 ASP B CA 1
ATOM 6759 C C . ASP B 1 418 ? -1.782 -1.059 -8.352 1 92.88 418 ASP B C 1
ATOM 6761 O O . ASP B 1 418 ? -0.722 -0.725 -7.82 1 92.88 418 ASP B O 1
ATOM 6765 N N . GLY B 1 419 ? -2.041 -2.23 -8.922 1 95.81 419 GLY B N 1
ATOM 6766 C CA . GLY B 1 419 ? -0.959 -3.199 -9 1 95.81 419 GLY B CA 1
ATOM 6767 C C . GLY B 1 419 ? 0.245 -2.693 -9.766 1 95.81 419 GLY B C 1
ATOM 6768 O O . GLY B 1 419 ? 1.387 -2.898 -9.352 1 95.81 419 GLY B O 1
ATOM 6769 N N . MET B 1 420 ? -0.014 -2.027 -10.82 1 94.94 420 MET B N 1
ATOM 6770 C CA . MET B 1 420 ? 1.072 -1.452 -11.609 1 94.94 420 MET B CA 1
ATOM 6771 C C . MET B 1 420 ? 1.862 -0.439 -10.789 1 94.94 420 MET B C 1
ATOM 6773 O O . MET B 1 420 ? 3.094 -0.433 -10.82 1 94.94 420 MET B O 1
ATOM 6777 N N . LEU B 1 421 ? 1.154 0.365 -10.078 1 93.75 421 LEU B N 1
ATOM 6778 C CA . LEU B 1 421 ? 1.796 1.398 -9.273 1 93.75 421 LEU B CA 1
ATOM 6779 C C . LEU B 1 421 ? 2.639 0.778 -8.164 1 93.75 421 LEU B C 1
ATOM 6781 O O . LEU B 1 421 ? 3.717 1.283 -7.84 1 93.75 421 LEU B O 1
ATOM 6785 N N . ASN B 1 422 ? 2.178 -0.281 -7.578 1 94.94 422 ASN B N 1
ATOM 6786 C CA . ASN B 1 422 ? 2.945 -1.002 -6.57 1 94.94 422 ASN B CA 1
ATOM 6787 C C . ASN B 1 422 ? 4.254 -1.542 -7.137 1 94.94 422 ASN B C 1
ATOM 6789 O O . ASN B 1 422 ? 5.305 -1.432 -6.504 1 94.94 422 ASN B O 1
ATOM 6793 N N . ILE B 1 423 ? 4.125 -2.121 -8.305 1 95.19 423 ILE B N 1
ATOM 6794 C CA . ILE B 1 423 ? 5.309 -2.668 -8.961 1 95.19 423 ILE B CA 1
ATOM 6795 C C . ILE B 1 423 ? 6.289 -1.54 -9.281 1 95.19 423 ILE B C 1
ATOM 6797 O O . ILE B 1 423 ? 7.484 -1.649 -9 1 95.19 423 ILE B O 1
ATOM 6801 N N . LEU B 1 424 ? 5.758 -0.453 -9.789 1 93.44 424 LEU B N 1
ATOM 6802 C CA . LEU B 1 424 ? 6.598 0.672 -10.195 1 93.44 424 LEU B CA 1
ATOM 6803 C C . LEU B 1 424 ? 7.297 1.287 -8.984 1 93.44 424 LEU B C 1
ATOM 6805 O O . LEU B 1 424 ? 8.43 1.757 -9.094 1 93.44 424 LEU B O 1
ATOM 6809 N N . GLU B 1 425 ? 6.605 1.352 -7.902 1 92.5 425 GLU B N 1
ATOM 6810 C CA . GLU B 1 425 ? 7.215 1.911 -6.699 1 92.5 425 GLU B CA 1
ATOM 6811 C C . GLU B 1 425 ? 8.414 1.082 -6.25 1 92.5 425 GLU B C 1
ATOM 6813 O O . GLU B 1 425 ? 9.445 1.634 -5.855 1 92.5 425 GLU B O 1
ATOM 6818 N N . ILE B 1 426 ? 8.289 -0.228 -6.289 1 93.19 426 ILE B N 1
ATOM 6819 C CA . ILE B 1 426 ? 9.406 -1.107 -5.957 1 93.19 426 ILE B CA 1
ATOM 6820 C C . ILE B 1 426 ? 10.57 -0.852 -6.918 1 93.19 426 ILE B C 1
ATOM 6822 O O . ILE B 1 426 ? 11.711 -0.68 -6.488 1 93.19 426 ILE B O 1
ATOM 6826 N N . MET B 1 427 ? 10.234 -0.791 -8.172 1 92.69 427 MET B N 1
ATOM 6827 C CA . MET B 1 427 ? 11.258 -0.593 -9.195 1 92.69 427 MET B CA 1
ATOM 6828 C C . MET B 1 427 ? 11.938 0.764 -9.031 1 92.69 427 MET B C 1
ATOM 6830 O O . MET B 1 427 ? 13.156 0.871 -9.156 1 92.69 427 MET B O 1
ATOM 6834 N N . GLY B 1 428 ? 11.102 1.78 -8.828 1 90.12 428 GLY B N 1
ATOM 6835 C CA . GLY B 1 428 ? 11.656 3.109 -8.625 1 90.12 428 GLY B CA 1
ATOM 6836 C C . GLY B 1 428 ? 12.656 3.17 -7.484 1 90.12 428 GLY B C 1
ATOM 6837 O O . GLY B 1 428 ? 13.734 3.758 -7.625 1 90.12 428 GLY B O 1
ATOM 6838 N N . ASN B 1 429 ? 12.336 2.58 -6.418 1 89.62 429 ASN B N 1
ATOM 6839 C CA . ASN B 1 429 ? 13.203 2.604 -5.25 1 89.62 429 ASN B CA 1
ATOM 6840 C C . ASN B 1 429 ? 14.461 1.765 -5.473 1 89.62 429 ASN B C 1
ATOM 6842 O O . ASN B 1 429 ? 15.547 2.137 -5.023 1 89.62 429 ASN B O 1
ATOM 6846 N N . ASP B 1 430 ? 14.289 0.611 -6.09 1 90.12 430 ASP B N 1
ATOM 6847 C CA . ASP B 1 430 ? 15.461 -0.204 -6.406 1 90.12 430 ASP B CA 1
ATOM 6848 C C . ASP B 1 430 ? 16.406 0.542 -7.34 1 90.12 430 ASP B C 1
ATOM 6850 O O . ASP B 1 430 ? 17.641 0.431 -7.203 1 90.12 430 ASP B O 1
ATOM 6854 N N . TRP B 1 431 ? 15.867 1.22 -8.289 1 88.5 431 TRP B N 1
ATOM 6855 C CA . TRP B 1 431 ? 16.672 2.006 -9.219 1 88.5 431 TRP B CA 1
ATOM 6856 C C . TRP B 1 431 ? 17.469 3.08 -8.484 1 88.5 431 TRP B C 1
ATOM 6858 O O . TRP B 1 431 ? 18.672 3.23 -8.711 1 88.5 431 TRP B O 1
ATOM 6868 N N . GLU B 1 432 ? 16.812 3.818 -7.645 1 83.75 432 GLU B N 1
ATOM 6869 C CA . GLU B 1 432 ? 17.453 4.906 -6.906 1 83.75 432 GLU B CA 1
ATOM 6870 C C . GLU B 1 432 ? 18.547 4.383 -5.992 1 83.75 432 GLU B C 1
ATOM 6872 O O . GLU B 1 432 ? 19.594 5.023 -5.836 1 83.75 432 GLU B O 1
ATOM 6877 N N . ARG B 1 433 ? 18.344 3.342 -5.445 1 82.06 433 ARG B N 1
ATOM 6878 C CA . ARG B 1 433 ? 19.312 2.764 -4.535 1 82.06 433 ARG B CA 1
ATOM 6879 C C . ARG B 1 433 ? 20.578 2.324 -5.289 1 82.06 433 ARG B C 1
ATOM 6881 O O . ARG B 1 433 ? 21.688 2.393 -4.75 1 82.06 433 ARG B O 1
ATOM 6888 N N . ALA B 1 434 ? 20.359 1.814 -6.426 1 80.75 434 ALA B N 1
ATOM 6889 C CA . ALA B 1 434 ? 21.484 1.35 -7.23 1 80.75 434 ALA B CA 1
ATOM 6890 C C . ALA B 1 434 ? 22.359 2.516 -7.668 1 80.75 434 ALA B C 1
ATOM 6892 O O . ALA B 1 434 ? 23.578 2.371 -7.793 1 80.75 434 ALA B O 1
ATOM 6893 N N . TYR B 1 435 ? 21.828 3.668 -7.891 1 75.12 435 TYR B N 1
ATOM 6894 C CA . TYR B 1 435 ? 22.594 4.789 -8.438 1 75.12 435 TYR B CA 1
ATOM 6895 C C . TYR B 1 435 ? 22.953 5.789 -7.344 1 75.12 435 TYR B C 1
ATOM 6897 O O . TYR B 1 435 ? 23.766 6.688 -7.562 1 75.12 435 TYR B O 1
ATOM 6905 N N . ARG B 1 436 ? 22.297 5.828 -6.266 1 62.5 436 ARG B N 1
ATOM 6906 C CA . ARG B 1 436 ? 22.688 6.719 -5.172 1 62.5 436 ARG B CA 1
ATOM 6907 C C . ARG B 1 436 ? 24.078 6.395 -4.668 1 62.5 436 ARG B C 1
ATOM 6909 O O . ARG B 1 436 ? 24.453 5.223 -4.547 1 62.5 436 ARG B O 1
ATOM 6916 N N . SER B 1 437 ? 25.172 7.195 -5.309 1 48.56 437 SER B N 1
ATOM 6917 C CA . SER B 1 437 ? 26.594 7.066 -4.977 1 48.56 437 SER B CA 1
ATOM 6918 C C . SER B 1 437 ? 26.781 6.672 -3.516 1 48.56 437 SER B C 1
ATOM 6920 O O . SER B 1 437 ? 26.188 7.281 -2.621 1 48.56 437 SER B O 1
ATOM 6922 N N . LYS B 1 438 ? 27.094 5.457 -3.211 1 47.28 438 LYS B N 1
ATOM 6923 C CA . LYS B 1 438 ? 27.609 5.199 -1.867 1 47.28 438 LYS B CA 1
ATOM 6924 C C . LYS B 1 438 ? 28.531 6.32 -1.402 1 47.28 438 LYS B C 1
ATOM 6926 O O . LYS B 1 438 ? 28.75 6.496 -0.202 1 47.28 438 LYS B O 1
ATOM 6931 N N . GLU B 1 439 ? 29.391 6.906 -2.266 1 36.66 439 GLU B N 1
ATOM 6932 C CA . GLU B 1 439 ? 30.391 7.93 -1.969 1 36.66 439 GLU B CA 1
ATOM 6933 C C . GLU B 1 439 ? 29.859 9.328 -2.279 1 36.66 439 GLU B C 1
ATOM 6935 O O . GLU B 1 439 ? 29.672 9.672 -3.443 1 36.66 439 GLU B O 1
ATOM 6940 N N . ILE B 1 440 ? 28.938 9.797 -1.818 1 35.06 440 ILE B N 1
ATOM 6941 C CA . ILE B 1 440 ? 28.938 11.25 -1.93 1 35.06 440 ILE B CA 1
ATOM 6942 C C . ILE B 1 440 ? 30.359 11.773 -1.748 1 35.06 440 ILE B C 1
ATOM 6944 O O . ILE B 1 440 ? 30.953 11.617 -0.679 1 35.06 440 ILE B O 1
ATOM 6948 N N . SER B 1 441 ? 31.094 11.812 -2.721 1 32.53 441 SER B N 1
ATOM 6949 C CA . SER B 1 441 ? 32.312 12.602 -2.691 1 32.53 441 SER B CA 1
ATOM 6950 C C . SER B 1 441 ? 32.031 14.055 -2.324 1 32.53 441 SER B C 1
ATOM 6952 O O . SER B 1 441 ? 31.469 14.805 -3.125 1 32.53 441 SER B O 1
ATOM 6954 N N . TRP B 1 442 ? 31.938 14.312 -1.199 1 27.91 442 TRP B N 1
ATOM 6955 C CA . TRP B 1 442 ? 31.938 15.664 -0.635 1 27.91 442 TRP B CA 1
ATOM 6956 C C . TRP B 1 442 ? 33.031 16.516 -1.252 1 27.91 442 TRP B C 1
ATOM 6958 O O . TRP B 1 442 ? 33.25 17.656 -0.864 1 27.91 442 TRP B O 1
ATOM 6968 N N . ALA B 1 443 ? 33.906 15.953 -2.084 1 31.89 443 ALA B N 1
ATOM 6969 C CA . ALA B 1 443 ? 34.938 16.797 -2.641 1 31.89 443 ALA B CA 1
ATOM 6970 C C . ALA B 1 443 ? 34.375 17.875 -3.539 1 31.89 443 ALA B C 1
ATOM 6972 O O . ALA B 1 443 ? 35.031 18.875 -3.832 1 31.89 443 ALA B O 1
ATOM 6973 N N . GLN B 1 444 ? 33.281 17.625 -4.211 1 28.94 444 GLN B N 1
ATOM 6974 C CA . GLN B 1 444 ? 32.938 18.719 -5.098 1 28.94 444 GLN B CA 1
ATOM 6975 C C . GLN B 1 444 ? 32.25 19.844 -4.336 1 28.94 444 GLN B C 1
ATOM 6977 O O . GLN B 1 444 ? 32 20.922 -4.887 1 28.94 444 GLN B O 1
ATOM 6982 N N . TYR B 1 445 ? 31.766 19.578 -3.264 1 27.86 445 TYR B N 1
ATOM 6983 C CA . TYR B 1 445 ? 31.297 20.719 -2.479 1 27.86 445 TYR B CA 1
ATOM 6984 C C . TYR B 1 445 ? 32.406 21.25 -1.578 1 27.86 445 TYR B C 1
ATOM 6986 O O . TYR B 1 445 ? 32.156 22.109 -0.737 1 27.86 445 TYR B O 1
ATOM 6994 N N . GLU B 1 446 ? 33.469 20.719 -1.664 1 25.39 446 GLU B N 1
ATOM 6995 C CA . GLU B 1 446 ? 34.594 21.562 -1.249 1 25.39 446 GLU B CA 1
ATOM 6996 C C . GLU B 1 446 ? 34.969 22.562 -2.344 1 25.39 446 GLU B C 1
ATOM 6998 O O . GLU B 1 446 ? 34.969 22.219 -3.527 1 25.39 446 GLU B O 1
#

Nearest PDB structures (foldseek):
  5vq3-assembly1_B  TM=8.273E-01  e=2.567E-25  Clostridium pasteurianum
  3aek-assembly1_D  TM=8.372E-01  e=5.307E-22  Rhodobacter capsulatus
  3aeu-assembly1_D  TM=8.427E-01  e=7.827E-20  Rhodobacter capsulatus
  2xdq-assembly1_B-2  TM=7.648E-01  e=7.440E-21  Thermosynechococcus vestitus
  2xdq-assembly1_A-2  TM=7.610E-01  e=1.162E-18  Thermosynechococcus vestitus

Radius of gyration: 31.09 Å; Cα contacts (8 Å, |Δi|>4): 1804; chains: 2; bounding box: 64×107×66 Å

Organism: Clostridium kluyveri (strain ATCC 8527 / DSM 555 / NBRC 12016 / NCIMB 10680 / K1) (NCBI:txid431943)

Secondary structure (DSSP, 8-state):
--EE------SS----SS-BHHHHHHHHHHTBTTEEEEEE-BTTHHHHHHHHHHHTT--GGG--EEE--B-TTHHHHTHHHHHHHHHHHHHHHH--SEEEEEE-HHHHHHT--HHHHHHHHGGG-SSEEEEEE--GGG-BHHHHHHHHHHHTGGGS---S-PPTTEEEEE--S--S-TTHHHHHHHHHHHHHHTT-EEEEEETSSB-HHHHHTGGG-SEEEE--SSS-HHHHHHHHHHH---EESTTS--SBSHHHHHHHHHHHHHHHT-HHHHHHHHHHHHHHHHHHHHHH-TTHHHHHTT-EEEEEE-HHHHHHHHHIIIIIT--EEEEEEES---HHHHHHHHHHHHHHT---EEEES--HHHHHHHHHSS--SEEEE-HHHHHHHHHTT--EEEE-SSS-SS---S---SSHHHHHHHHHHHHHHHHHHHHS-S---TTS--/--EE------SS----SS-BHHHHHHHHHHTBTTEEEEEE-BTTHHHHHHHHHHHTT--GGG--EEE--B-HHHHHS-HHHHHHHHHHHHHHHH--SEEEEEE-HHHHHHT--HHHHHHHHGGG-SSEEEEEE--GGG-BHHHHHHHHHHHTGGGS---SPPPTTEEEEE--S--S-TTHHHHHHHHHHHHHHTT-EEEEEETSSB-HHHHHTGGG-SEEEE--SSS-HHHHHHHHHHH---EESTTS--SBSHHHHHHHHHHHHHHHT-HHHHHHHHHHHHHHHHHHHHHH-TTHHHHHTT-EEEEEE-HHHHHHHHHIIIIIT--EEEEEEES---HHHHHHHHHHHHHHT---EEEES--HHHHHHHHHSS--SEEEE-HHHHHHHHHTT--EEEE-SSS-SS---S---SSHHHHHHHHHHHHHHHHHHHHS-S---TTS--

pLDDT: mean 83.85, std 16.69, range [25.39, 98.62]